Protein AF-A0A4S4L6G4-F1 (afdb_monomer)

Foldseek 3Di:
DDAAEDQAVVSVQVQLQAQFKEKEWEAEPPDPVSVVCVVVLRVVCVVCVRYHHHYYHCVNYVVNCVVVPADAPGKMWIHHNNDTQDIDHPDDSVRVVCCVVVCVSVVSVVVPDDPPPDDPDDDDDDDDDDDDDDDDDDDDDDDDDDDDDDDDDDDDDDDDDDDDDDDDDDDDDDDDDDDDDDDDDDDDDDDDDDDDDDDDDDDDDDDDDDDDDDDDDDDDDDDDDDDDDDDDDDDDDDDDDDDDDDDDDDDDDDDDPDPPPPAFDQFWQEAEELDAWLQLVLLLVVCVVSNHAYEYEDEPQCCVWPSCVSHPYYYYQYHQFCCGGRADHPPDDPDPVCNVVSRPNRLVSSLVVCVVVVHQEYEHGDPRCLLPLVSCVVCVVSNHFYLFWHSQLSVQQQWQLSLVVLLVVLVAFAFDWFRDDDPDQVVRLVRCVVQDPQKKKADRHDDDCFLIDGRGDSVCRSVSLVVSLVRCCVPPVGSDIIMGHDQDFWDKDKWKWAAAPVLAIATFADDDQVLRLVVRVSQSSSCSSSVTHAIKMWIWIQRPPVRDIHTDGIGRHDDPPCQQRQQQQVDSSSNQSSSRSSRHGRPDHRQQRAGAFGKDKDFKFLFAVVVVRHHAWWAFQDWFFPDFPDAGHHHDDGDDDDDDDDRNGHDYDLVDADDKGKYKSAGDDHGRTGDQSDGRGGIMIMITGRYPLVNLVSQLVRLLRTDTDTGHICSLLSNQCSVDPCVNVPVDGPCVCVVCVCSSDPDDDFQDQVNVVQVVLLVVQLPQQPPDPDCCRVLVCPDPPDSKHWDKFWKDALVCLVQIKIKIWIDDPPQFIWIWTGGSPNVDHTDIFGRKHWHAPDNFWIWIAGPNDTWIKGKDKDAADPPDQQASHQNNFIWIWIRTPSDTDIITGHDDPVSNVVSCVVVVPQAPWFDWAQHWFAFQDAPDDQFDWFAFQQFGTWTDGNNDIDTDTTNATFGWHDAPDDHRDIHHGGDGGTHGHHDDDPPDD

Solvent-accessible surface area (backbone atoms only — not comparable to full-atom values): 58640 Å² total; per-residue (Å²): 96,84,65,41,72,58,87,46,62,68,54,44,57,61,50,33,52,31,86,44,46,29,38,35,43,36,34,44,95,85,39,68,66,30,71,70,38,50,74,51,57,48,51,49,38,57,71,41,78,78,44,47,46,35,34,35,47,40,85,84,39,48,71,53,38,57,74,76,60,69,87,56,66,28,25,39,40,33,23,36,69,63,39,79,58,53,73,43,71,53,58,53,71,69,54,57,54,43,36,62,75,74,38,53,59,54,63,48,48,64,77,70,62,70,90,88,74,79,76,101,80,79,91,81,85,84,88,72,88,86,82,89,86,82,88,84,89,86,80,90,83,90,80,82,86,90,83,89,85,84,88,82,84,88,78,90,81,82,90,81,84,81,89,86,82,91,84,83,89,81,85,86,83,82,90,87,87,78,90,83,84,83,91,85,85,89,90,82,90,81,90,88,87,87,82,87,78,88,82,88,88,81,89,80,83,90,84,83,91,83,85,86,85,89,84,87,85,91,83,90,83,89,91,89,93,85,80,91,84,92,87,89,86,88,82,89,89,84,89,84,87,82,88,80,84,92,86,82,88,84,91,82,82,90,79,91,75,84,74,84,79,82,80,76,65,72,69,64,78,22,34,30,35,64,39,57,41,30,58,31,36,57,50,46,52,48,33,53,75,73,70,25,39,36,32,28,49,31,29,68,78,39,65,87,33,53,27,47,73,67,34,78,41,67,44,81,64,29,51,62,47,44,39,62,21,72,50,34,45,89,64,82,67,97,49,78,88,46,70,76,53,44,75,41,81,26,58,54,52,57,51,50,50,27,68,74,72,61,32,51,29,39,38,26,54,60,58,80,48,34,70,35,35,67,57,44,51,48,34,54,73,74,70,26,42,55,51,44,42,51,37,65,34,33,53,46,45,71,34,65,54,55,30,50,51,53,29,49,75,51,72,30,53,56,63,60,60,52,67,64,91,76,78,51,69,68,60,51,47,53,50,47,59,74,64,36,70,38,26,29,40,32,31,52,64,81,68,89,71,57,22,53,35,81,35,73,48,80,89,54,38,66,63,42,48,53,54,19,28,55,42,17,31,73,74,71,75,44,52,60,57,30,41,32,50,49,70,91,52,30,27,84,49,72,33,51,34,36,23,17,85,84,74,54,66,38,61,54,89,88,60,59,74,68,64,28,39,50,53,34,51,36,44,41,36,50,40,58,71,49,65,40,26,27,40,27,32,38,34,25,42,32,32,70,87,80,74,45,66,18,52,72,54,52,49,51,24,52,64,89,68,48,62,39,57,19,52,25,41,22,44,59,69,68,54,52,29,48,39,28,58,54,64,26,72,72,96,64,59,55,51,57,41,46,46,49,56,25,50,44,74,46,78,38,32,27,15,30,68,91,57,85,49,43,65,40,46,32,44,28,73,39,64,44,65,52,82,58,73,42,94,64,48,66,72,66,80,82,66,75,81,93,64,101,67,71,76,72,53,55,44,69,63,93,82,68,82,54,76,72,41,33,34,66,50,50,21,65,57,66,69,40,75,47,58,52,62,51,84,50,64,42,30,38,45,33,26,32,16,62,37,64,70,52,16,42,54,50,44,44,54,40,44,49,44,42,44,74,37,58,46,46,50,35,53,65,48,51,41,39,46,61,65,30,64,52,58,71,77,62,72,68,34,78,63,47,61,77,76,42,36,73,74,53,59,58,81,88,73,80,81,46,68,69,53,52,50,50,54,46,52,47,54,57,59,68,70,47,60,74,94,57,85,49,63,81,37,68,45,56,68,57,49,100,91,44,72,62,36,76,44,79,46,59,36,24,38,89,92,43,60,93,51,59,24,42,34,42,41,33,44,45,76,97,53,21,28,35,37,38,32,40,58,70,62,82,86,58,80,64,54,70,46,72,71,27,46,55,49,70,82,45,100,38,33,40,38,36,41,58,96,88,42,80,46,69,32,44,40,44,79,44,70,40,59,93,87,56,66,36,47,93,51,70,80,38,23,36,33,39,42,38,37,45,94,70,41,80,46,69,37,33,41,72,61,54,69,73,53,30,55,68,18,40,84,77,52,81,74,79,55,80,53,59,40,50,32,93,42,35,28,37,25,72,39,67,68,68,52,68,70,40,77,47,51,57,67,41,69,40,37,34,30,33,40,65,97,40,80,49,73,42,50,36,91,53,46,26,32,29,68,42,69,66,69,53,70,77,35,80,44,55,55,69,42,63,36,35,34,25,46,49,66,80,78,81,80,84,129

Sequence (989 aa):
MTVTAITSLEDFHKRIASTKVTIFDFWATWCGPCRVISPIFERLSEEFTDIEFYKVDVDDQPGVSEEVGVRAMPTFIAFRDGKKLGDVVGANPNALESALRTGMIWLIIDLSADPETLSPKSEIRYLTPRLKFAGSAYALRLLHTGNHVHCRNLISCSARNPCSQNNPYVVFPTLRFFNEHKIPMIPSRTSAAAGARSLRRAAATSVRVSAIPSSAPTAHFNAVRTRQESATLGYYQKRIDGASTPLRGFATAAGNLSAKTSGRKPHFDKILIANRGEIACRVIRTAKKLGIRTVAVYSEVDADSLHVQLADEAYCIGPAPSSESYVGSNIIFSNLSAQMDAFQLRMDKIIEVCHRSGAQAVHPGYGFLSENAKFAQQLAKEGIVFIGPPANAIISMGSKSESKTIMSNAGVPCVPGYHGSNQDPQYLFEEAQKIGFPVLIKAVHGGGGKGMRTVHSPAIFFESLESAQRESLKGFGDATVLVEKYIERPRHVEVQVFSDQMGNTAPAPGLSPELRADLSAKAVAAANAVNYVGAGTVEFIFDNDTSKFYFMEMNTRLQVEHPVTEMITGLDLVEWQLEVAAGNALPLPQSLIPLVGHAFEARIYAENPRNDFLPDSGRLLYLSTPEPTHTFAAAFPSIVPSGSGVDMVPATDSSLRITPSVRIEQGFTQGAQIGVFYDPMIAKLVVHAEDRTEALRVLRRALDDYNVVGVSTNVEFLRTLAGHRAFADGEVETGFIPKYHTQLFPAIAEPSADVLAQAALFTVLRDYPQGSTSPWSRLASRRFGGDSYERIITFQTEEAPDHPMTVQVKSLPSGLFDLSVVSRDSKSTPVTYTSVPAQLASPTALSTTLNGSAIRSTIVSQPPPPNLPASSSPSTMERLHIFSNGAKSTLVIPTPAWLRSLGGDVLGAQAKGALRAPMPSLVVEVKVRVGDKIAKGQPVVVLESMKTETVLRAEVDGVIKVVNCAKGEMVEEGRILVDIESDPQEDGA

Secondary structure (DSSP, 8-state):
--PEEP-SHHHHHHHHT-SSEEEEEEE-TT-HHHHHHHHHHHHHHHH-TTEEEEEEETTT-HHHHHHTT--SSSEEEEEETTEEEEEEET--HHHHHHHHHTSHHHHHHHTTS-TTS--S----------------------------------------------------------------------------------------------------------------------------------------------SPPPPPSEEEE---HHHHHHHHHHHHHTT-EEEEEEEGGGTT-HHHHHSSEEEEEESSSTIIIII------S-GGGTTGGGTTTHHHHHHHHHHHT-SEEE--SSTTTT-HHHHHHHHHTTPEESS--HHHHHHHHSHHHHHHHHHHTTPPBPSEE-SS---HHHHHHHHHHH-SSEEEEESS--TTTTEEEE-SGGGHHHHHHHHHHHHHHHHS---EEEEEPPSSEEEEEEEEEE-TTS-EEEPP-S-HHHHHHHHHHHHHHHHHTT--EEEEEEEEEETTT--EEEEEEESS--SSHHHHHHHHT--HHHHHHHHHHTPPPSS-GGG-B--SEEEEEEEESEETTTTTEE---B-SEEE-PPPS-SSPPPPP-----S---TTSPB--TT-PPPPEEEEEES--TTPBP-TTS--EEEEEEEEESSHHHHHHHHHHHHHH-EEESS--THHHHHHHHH-HHHHHT---TTHHHHTHHHHSPPPPPPPHHHHHHHHHHHHHHSS--S--SHHHHTTT-BTTBS-EEEEEEEEETTEEEEEEEEEEEE-GGGEEEEEEE-S-TTSPPEEEEEEEEEESSSSEEEEEETTEEEEEEEEEEPPPTTSPP-SSGGGSEEEEEEETTEEEEEEEPPPHHHHHHHHHHHTT--TT-EE-SSSEEEEEE---TT-EE-TT-EEEEEEETTEEEEEE-SS-EEEEEE---TT-EE-TT-EEEEEEEPPP----

Nearest PDB structures (foldseek):
  8jak-assembly1_F  TM=8.269E-01  e=1.048E-73  Homo sapiens
  8jxl-assembly1_F  TM=8.680E-01  e=5.939E-63  Homo sapiens
  8jxm-assembly1_F  TM=8.615E-01  e=6.617E-63  Homo sapiens
  8jxm-assembly1_L  TM=7.366E-01  e=1.467E-48  Homo sapiens
  8hwl-assembly1_E  TM=3.678E-01  e=6.664E-26  Homo sapiens

Radius of gyration: 38.77 Å; Cα contacts (8 Å, |Δi|>4): 1731; chains: 1; bounding box: 102×120×106 Å

Organism: NCBI:txid1095465

InterPro domains:
  IPR000089 Biotin/lipoyl attachment [PF00364] (915-980)
  IPR000089 Biotin/lipoyl attachment [PS50968] (904-981)
  IPR005479 Carbamoyl phosphate synthase, ATP-binding domain [PF02786] (400-587)
  IPR005479 Carbamoyl phosphate synthase, ATP-binding domain [PS00867] (551-558)
  IPR005481 Biotin carboxylase-like, N-terminal domain [PF00289] (268-394)
  IPR005482 Biotin carboxylase, C-terminal [PF02785] (601-738)
  IPR005482 Biotin carboxylase, C-terminal [SM00878] (601-738)
  IPR011053 Single hybrid motif [SSF51230] (911-981)
  IPR011054 Rudiment single hybrid motif [SSF51246] (597-743)
  IPR011761 ATP-grasp fold [PS50975] (404-582)
  IPR011764 Biotin carboxylation domain [PS50979] (267-742)
  IPR013766 Thioredoxin domain [PF00085] (6-100)
  IPR013766 Thioredoxin domain [PS51352] (1-105)
  IPR013815 ATP-grasp fold, subdomain 1 [G3DSA:3.30.1490.20] (416-486)
  IPR016185 Pre-ATP-grasp domain superfamily [SSF52440] (259-397)
  IPR036249 Thioredoxin-like superfamily [SSF52833] (2-100)
  IPR050856 Biotin-dependent Carboxylase Complex [PTHR18866] (506-982)

Structure (mmCIF, N/CA/C/O backbone):
data_AF-A0A4S4L6G4-F1
#
_entry.id   AF-A0A4S4L6G4-F1
#
loop_
_atom_site.group_PDB
_atom_site.id
_atom_site.type_symbol
_atom_site.label_atom_id
_atom_site.label_alt_id
_atom_site.label_comp_id
_atom_site.label_asym_id
_atom_site.label_entity_id
_atom_site.label_seq_id
_atom_site.pdbx_PDB_ins_code
_atom_site.Cartn_x
_atom_site.Cartn_y
_atom_site.Cartn_z
_atom_site.occupancy
_atom_site.B_iso_or_equiv
_atom_site.auth_seq_id
_atom_site.auth_comp_id
_atom_site.auth_asym_id
_atom_site.auth_atom_id
_atom_site.pdbx_PDB_model_num
ATOM 1 N N . MET A 1 1 ? -20.604 53.351 -19.166 1.00 46.25 1 MET A N 1
ATOM 2 C CA . MET A 1 1 ? -21.449 54.291 -18.368 1.00 46.25 1 MET A CA 1
ATOM 3 C C . MET A 1 1 ? -21.351 53.858 -16.914 1.00 46.25 1 MET A C 1
ATOM 5 O O . MET A 1 1 ? -21.211 52.668 -16.683 1.00 46.25 1 MET A O 1
ATOM 9 N N . THR A 1 2 ? -21.427 54.756 -15.929 1.00 56.03 2 THR A N 1
ATOM 10 C CA . THR A 1 2 ? -21.379 54.337 -14.517 1.00 56.03 2 THR A CA 1
ATOM 11 C C . THR A 1 2 ? -22.642 53.573 -14.115 1.00 56.03 2 THR A C 1
ATOM 13 O O . THR A 1 2 ? -23.736 54.142 -14.083 1.00 56.03 2 THR A O 1
ATOM 16 N N . VAL A 1 3 ? -22.475 52.289 -13.773 1.00 75.94 3 VAL A N 1
ATOM 17 C CA . VAL A 1 3 ? -23.504 51.458 -13.127 1.00 75.94 3 VAL A CA 1
ATOM 18 C C . VAL A 1 3 ? -24.056 52.220 -11.926 1.00 75.94 3 VAL A C 1
ATOM 20 O O . VAL A 1 3 ? -23.306 52.612 -11.033 1.00 75.94 3 VAL A O 1
ATOM 23 N N . THR A 1 4 ? -25.360 52.481 -11.925 1.00 83.56 4 THR A N 1
ATOM 24 C CA . THR A 1 4 ? -25.977 53.339 -10.907 1.00 83.56 4 THR A CA 1
ATOM 25 C C . THR A 1 4 ? -26.424 52.495 -9.715 1.00 83.56 4 THR A C 1
ATOM 27 O O . THR A 1 4 ? -27.104 51.483 -9.889 1.00 83.56 4 THR A O 1
ATOM 30 N N . ALA A 1 5 ? -26.043 52.900 -8.504 1.00 88.19 5 ALA A N 1
ATOM 31 C CA . ALA A 1 5 ? -26.533 52.277 -7.280 1.00 88.19 5 ALA A CA 1
ATOM 32 C C . ALA A 1 5 ? -27.990 52.690 -7.017 1.00 88.19 5 ALA A C 1
ATOM 34 O O . ALA A 1 5 ? -28.334 53.866 -7.140 1.00 88.19 5 ALA A O 1
ATOM 35 N N . ILE A 1 6 ? -28.828 51.723 -6.655 1.00 91.06 6 ILE A N 1
ATOM 36 C CA . ILE A 1 6 ? -30.204 51.943 -6.210 1.00 91.06 6 ILE A CA 1
ATOM 37 C C . ILE A 1 6 ? -30.188 52.424 -4.762 1.00 91.06 6 ILE A C 1
ATOM 39 O O . ILE A 1 6 ? -29.504 51.852 -3.917 1.00 91.06 6 ILE A O 1
ATOM 43 N N . THR A 1 7 ? -30.947 53.483 -4.490 1.00 84.25 7 THR A N 1
ATOM 44 C CA . THR A 1 7 ? -30.895 54.211 -3.204 1.00 84.25 7 THR A CA 1
ATOM 45 C C . THR A 1 7 ? -32.180 54.146 -2.381 1.00 84.25 7 THR A C 1
ATOM 47 O O . THR A 1 7 ? -32.197 54.576 -1.227 1.00 84.25 7 THR A O 1
ATOM 50 N N . SER A 1 8 ? -33.258 53.609 -2.953 1.00 87.94 8 SER A N 1
ATOM 51 C CA . SER A 1 8 ? -34.516 53.337 -2.258 1.00 87.94 8 SER A CA 1
ATOM 52 C C . SER A 1 8 ? -35.361 52.318 -3.028 1.00 87.94 8 SER A C 1
ATOM 54 O O . SER A 1 8 ? -35.155 52.091 -4.224 1.00 87.94 8 SER A O 1
ATOM 56 N N . LEU A 1 9 ? -36.377 51.758 -2.365 1.00 86.31 9 LEU A N 1
ATOM 57 C CA . LEU A 1 9 ? -37.388 50.917 -3.013 1.00 86.31 9 LEU A CA 1
ATOM 58 C C . LEU A 1 9 ? -38.202 51.684 -4.078 1.00 86.31 9 LEU A C 1
ATOM 60 O O . LEU A 1 9 ? -38.558 51.116 -5.105 1.00 86.31 9 LEU A O 1
ATOM 64 N N . GLU A 1 10 ? -38.428 52.988 -3.893 1.00 88.62 10 GLU A N 1
ATOM 65 C CA . GLU A 1 10 ? -39.115 53.830 -4.886 1.00 88.62 10 GLU A CA 1
ATOM 66 C C . GLU A 1 10 ? -38.254 54.050 -6.147 1.00 88.62 10 GLU A C 1
ATOM 68 O O . GLU A 1 10 ? -38.765 53.998 -7.266 1.00 88.62 10 GLU A O 1
ATOM 73 N N . ASP A 1 11 ? -36.936 54.230 -5.990 1.00 89.69 11 ASP A N 1
ATOM 74 C CA . ASP A 1 11 ? -35.984 54.269 -7.109 1.00 89.69 11 ASP A CA 1
ATOM 75 C C . ASP A 1 11 ? -35.942 52.908 -7.828 1.00 89.69 11 ASP A C 1
ATOM 77 O O . ASP A 1 11 ? -36.011 52.872 -9.056 1.00 89.69 11 ASP A O 1
ATOM 81 N N . PHE A 1 12 ? -35.954 51.790 -7.088 1.00 92.00 12 PHE A N 1
ATOM 82 C CA . PHE A 1 12 ? -36.059 50.443 -7.663 1.00 92.00 12 PHE A CA 1
ATOM 83 C C . PHE A 1 12 ? -37.328 50.257 -8.511 1.00 92.00 12 PHE A C 1
ATOM 85 O O . PHE A 1 12 ? -37.226 49.922 -9.695 1.00 92.00 12 PHE A O 1
ATOM 92 N N . HIS A 1 13 ? -38.513 50.537 -7.951 1.00 90.25 13 HIS A N 1
ATOM 93 C CA . HIS A 1 13 ? -39.797 50.458 -8.665 1.00 90.25 13 HIS A CA 1
ATOM 94 C C . HIS A 1 13 ? -39.817 51.351 -9.912 1.00 90.25 13 HIS A C 1
ATOM 96 O O . HIS A 1 13 ? -40.308 50.947 -10.968 1.00 90.25 13 HIS A O 1
ATOM 102 N N . LYS A 1 14 ? -39.203 52.535 -9.830 1.00 89.56 14 LYS A N 1
ATOM 103 C CA . LYS A 1 14 ? -39.040 53.453 -10.961 1.00 89.56 14 LYS A CA 1
ATOM 104 C C . LYS A 1 14 ? -38.084 52.929 -12.041 1.00 89.56 14 LYS A C 1
ATOM 106 O O . LYS A 1 14 ? -38.275 53.274 -13.206 1.00 89.56 14 LYS A O 1
ATOM 111 N N . ARG A 1 15 ? -37.077 52.112 -11.701 1.00 89.00 15 ARG A N 1
ATOM 112 C CA . ARG A 1 15 ? -36.170 51.491 -12.688 1.00 89.00 15 ARG A CA 1
ATOM 113 C C . ARG A 1 15 ? -36.790 50.280 -13.370 1.00 89.00 15 ARG A C 1
ATOM 115 O O . ARG A 1 15 ? -36.739 50.214 -14.592 1.00 89.00 15 ARG A O 1
ATOM 122 N N . ILE A 1 16 ? -37.425 49.362 -12.636 1.00 89.19 16 ILE A N 1
ATOM 123 C CA . ILE A 1 16 ? -38.048 48.173 -13.256 1.00 89.19 16 ILE A CA 1
ATOM 124 C C . ILE A 1 16 ? -39.188 48.535 -14.222 1.00 89.19 16 ILE A C 1
ATOM 126 O O . ILE A 1 16 ? -39.463 47.779 -15.150 1.00 89.19 16 ILE A O 1
ATOM 130 N N . ALA A 1 17 ? -39.813 49.705 -14.046 1.00 83.50 17 ALA A N 1
ATOM 131 C CA . ALA A 1 17 ? -40.795 50.294 -14.960 1.00 83.50 17 ALA A CA 1
ATOM 132 C C . ALA A 1 17 ? -40.199 50.885 -16.264 1.00 83.50 17 ALA A C 1
ATOM 134 O O . ALA A 1 17 ? -40.941 51.459 -17.061 1.00 83.50 17 ALA A O 1
ATOM 135 N N . SER A 1 18 ? -38.887 50.761 -16.506 1.00 81.31 18 SER A N 1
ATOM 136 C CA . SER A 1 18 ? -38.272 51.103 -17.796 1.00 81.31 18 SER A CA 1
ATOM 137 C C . SER A 1 18 ? -38.745 50.156 -18.907 1.00 81.31 18 SER A C 1
ATOM 139 O O . SER A 1 18 ? -38.912 48.951 -18.701 1.00 81.31 18 SER A O 1
ATOM 141 N N . THR A 1 19 ? -38.917 50.705 -20.112 1.00 78.06 19 THR A N 1
ATOM 142 C CA . THR A 1 19 ? -39.217 49.939 -21.337 1.00 78.06 19 THR A CA 1
ATOM 143 C C . THR A 1 19 ? -37.966 49.283 -21.936 1.00 78.06 19 THR A C 1
ATOM 145 O O . THR A 1 19 ? -38.062 48.418 -22.811 1.00 78.06 19 THR A O 1
ATOM 148 N N . LYS A 1 20 ? -36.770 49.664 -21.463 1.00 81.31 20 LYS A N 1
ATOM 149 C CA . LYS A 1 20 ? -35.522 48.939 -21.724 1.00 81.31 20 LYS A CA 1
ATOM 150 C C . LYS A 1 20 ? -35.401 47.720 -20.812 1.00 81.31 20 LYS A C 1
ATOM 152 O O . LYS A 1 20 ? -36.035 47.634 -19.765 1.00 81.31 20 LYS A O 1
ATOM 157 N N . VAL A 1 21 ? -34.539 46.776 -21.194 1.00 84.38 21 VAL A N 1
ATOM 158 C CA . VAL A 1 21 ? -34.108 45.731 -20.253 1.00 84.38 21 VAL A CA 1
ATOM 159 C C . VAL A 1 21 ? -33.254 46.393 -19.178 1.00 84.38 21 VAL A C 1
ATOM 161 O O . VAL A 1 21 ? -32.283 47.076 -19.497 1.00 84.38 21 VAL A O 1
ATOM 164 N N . THR A 1 22 ? -33.603 46.164 -17.921 1.00 88.50 22 THR A N 1
ATOM 165 C CA . THR A 1 22 ? -32.848 46.616 -16.751 1.00 88.50 22 THR A CA 1
ATOM 166 C C . THR A 1 22 ? -32.274 45.398 -16.036 1.00 88.50 22 THR A C 1
ATOM 168 O O . THR A 1 22 ? -32.976 44.400 -15.874 1.00 88.50 22 THR A O 1
ATOM 171 N N . ILE A 1 23 ? -30.997 45.430 -15.652 1.00 89.69 23 ILE A N 1
ATOM 172 C CA . ILE A 1 23 ? -30.331 44.333 -14.935 1.00 89.69 23 ILE A CA 1
ATOM 173 C C . ILE A 1 23 ? -29.755 44.859 -13.625 1.00 89.69 23 ILE A C 1
ATOM 175 O O . ILE A 1 23 ? -29.003 45.832 -13.617 1.00 89.69 23 ILE A O 1
ATOM 179 N N . PHE A 1 24 ? -30.092 44.185 -12.530 1.00 91.44 24 PHE A N 1
ATOM 180 C CA . PHE A 1 24 ? -29.686 44.535 -11.173 1.00 91.44 24 PHE A CA 1
ATOM 181 C C . PHE A 1 24 ? -28.705 43.494 -10.634 1.00 91.44 24 PHE A C 1
ATOM 183 O O . PHE A 1 24 ? -29.038 42.310 -10.578 1.00 91.44 24 PHE A O 1
ATOM 190 N N . ASP A 1 25 ? -27.516 43.946 -10.241 1.00 91.25 25 ASP A N 1
ATOM 191 C CA . ASP A 1 25 ? -26.523 43.199 -9.463 1.00 91.25 25 ASP A CA 1
ATOM 192 C C . ASP A 1 25 ? -26.840 43.354 -7.971 1.00 91.25 25 ASP A C 1
ATOM 194 O O . ASP A 1 25 ? -26.627 44.425 -7.393 1.00 91.25 25 ASP A O 1
ATOM 198 N N . PHE A 1 26 ? -27.404 42.306 -7.366 1.00 91.75 26 PHE A N 1
ATOM 199 C CA . PHE A 1 26 ? -27.592 42.210 -5.922 1.00 91.75 26 PHE A CA 1
ATOM 200 C C . PHE A 1 26 ? -26.314 41.655 -5.299 1.00 91.75 26 PHE A C 1
ATOM 202 O O . PHE A 1 26 ? -25.939 40.499 -5.531 1.00 91.75 26 PHE A O 1
ATOM 209 N N . TRP A 1 27 ? -25.652 42.502 -4.514 1.00 90.00 27 TRP A N 1
ATOM 210 C CA . TRP A 1 27 ? -24.329 42.262 -3.950 1.00 90.00 27 TRP A CA 1
ATOM 211 C C . TRP A 1 27 ? -24.270 42.711 -2.483 1.00 90.00 27 TRP A C 1
ATOM 213 O O . TRP A 1 27 ? -25.234 43.256 -1.950 1.00 90.00 27 TRP A O 1
ATOM 223 N N . ALA A 1 28 ? -23.140 42.450 -1.826 1.00 85.62 28 ALA A N 1
ATOM 224 C CA . ALA A 1 28 ? -22.862 42.921 -0.471 1.00 85.62 28 ALA A CA 1
ATOM 225 C C . ALA A 1 28 ? -21.354 43.097 -0.264 1.00 85.62 28 ALA A C 1
ATOM 227 O O . ALA A 1 28 ? -20.544 42.380 -0.870 1.00 85.62 28 ALA A O 1
ATOM 228 N N . THR A 1 29 ? -20.949 43.991 0.637 1.00 81.31 29 THR A N 1
ATOM 229 C CA . THR A 1 29 ? -19.524 44.303 0.859 1.00 81.31 29 THR A CA 1
ATOM 230 C C . THR A 1 29 ? -18.700 43.108 1.359 1.00 81.31 29 THR A C 1
ATOM 232 O O . THR A 1 29 ? -17.528 42.961 0.990 1.00 81.31 29 THR A O 1
ATOM 235 N N . TRP A 1 30 ? -19.295 42.222 2.162 1.00 79.31 30 TRP A N 1
ATOM 236 C CA . TRP A 1 30 ? -18.675 41.008 2.716 1.00 79.31 30 TRP A CA 1
ATOM 23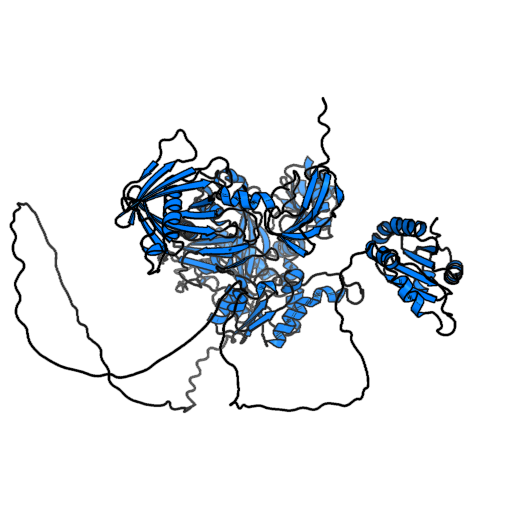7 C C . TRP A 1 30 ? -18.635 39.825 1.730 1.00 79.31 30 TRP A C 1
ATOM 239 O O . TRP A 1 30 ? -17.903 38.858 1.947 1.00 79.31 30 TRP A O 1
ATOM 249 N N . CYS A 1 31 ? -19.372 39.896 0.619 1.00 80.44 31 CYS A N 1
ATOM 250 C CA . CYS A 1 31 ? -19.449 38.833 -0.379 1.00 80.44 31 CYS A CA 1
ATOM 251 C C . CYS A 1 31 ? -18.165 38.751 -1.231 1.00 80.44 31 CYS A C 1
ATOM 253 O O . CYS A 1 31 ? -17.962 39.516 -2.178 1.00 80.44 31 CYS A O 1
ATOM 255 N N . GLY A 1 32 ? -17.306 37.769 -0.936 1.00 74.56 32 GLY A N 1
ATOM 256 C CA . GLY A 1 32 ? -16.072 37.500 -1.689 1.00 74.56 32 GLY A CA 1
ATOM 257 C C . GLY A 1 32 ? -16.273 37.367 -3.211 1.00 74.56 32 GLY A C 1
ATOM 258 O O . GLY A 1 32 ? -15.609 38.090 -3.956 1.00 74.56 32 GLY A O 1
ATOM 259 N N . PRO A 1 33 ? -17.202 36.518 -3.701 1.00 77.25 33 PRO A N 1
ATOM 260 C CA . PRO A 1 33 ? -17.478 36.385 -5.135 1.00 77.25 33 PRO A CA 1
ATOM 261 C C . PRO A 1 33 ? -17.972 37.680 -5.795 1.00 77.25 33 PRO A C 1
ATOM 263 O O . PRO A 1 33 ? -17.581 37.979 -6.921 1.00 77.25 33 PRO A O 1
ATOM 266 N N . CYS A 1 34 ? -18.761 38.496 -5.091 1.00 79.56 34 CYS A N 1
ATOM 267 C CA . CYS A 1 34 ? -19.281 39.762 -5.612 1.00 79.56 34 CYS A CA 1
ATOM 268 C C . CYS A 1 34 ? -18.148 40.736 -5.976 1.00 79.56 34 CYS A C 1
ATOM 270 O O . CYS A 1 34 ? -18.163 41.343 -7.047 1.00 79.56 34 CYS A O 1
ATOM 272 N N . ARG A 1 35 ? -17.097 40.805 -5.142 1.00 80.81 35 ARG A N 1
ATOM 273 C CA . ARG A 1 35 ? -15.890 41.609 -5.416 1.00 80.81 35 ARG A CA 1
ATOM 274 C C . ARG A 1 35 ? -15.154 41.173 -6.692 1.00 80.81 35 ARG A C 1
ATOM 276 O O . ARG A 1 35 ? -14.519 42.004 -7.332 1.00 80.81 35 ARG A O 1
ATOM 283 N N . VAL A 1 36 ? -15.248 39.896 -7.074 1.00 76.25 36 VAL A N 1
ATOM 284 C CA . VAL A 1 36 ? -14.632 39.348 -8.299 1.00 76.25 36 VAL A CA 1
ATOM 285 C C . VAL A 1 36 ? -15.467 39.662 -9.547 1.00 76.25 36 VAL A C 1
ATOM 287 O O . VAL A 1 36 ? -14.901 39.860 -10.621 1.00 76.25 36 VAL A O 1
ATOM 290 N N . ILE A 1 37 ? -16.798 39.732 -9.427 1.00 77.81 37 ILE A N 1
ATOM 291 C CA . ILE A 1 37 ? -17.701 39.962 -10.570 1.00 77.81 37 ILE A CA 1
ATOM 292 C C . ILE A 1 37 ? -17.963 41.452 -10.826 1.00 77.81 37 ILE A C 1
ATOM 294 O O . ILE A 1 37 ? -18.166 41.826 -11.979 1.00 77.81 37 ILE A O 1
ATOM 298 N N . SER A 1 38 ? -17.864 42.317 -9.811 1.00 81.38 38 SER A N 1
ATOM 299 C CA . SER A 1 38 ? -18.056 43.773 -9.939 1.00 81.38 38 SER A CA 1
ATOM 300 C C . SER A 1 38 ? -17.359 44.404 -11.168 1.00 81.38 38 SER A C 1
ATOM 302 O O . SER A 1 38 ? -18.058 45.045 -11.956 1.00 81.38 38 SER A O 1
ATOM 304 N N . PRO A 1 39 ? -16.053 44.166 -11.442 1.00 81.69 39 PRO A N 1
ATOM 305 C CA . PRO A 1 39 ? -15.360 44.766 -12.594 1.00 81.69 39 PRO A CA 1
ATOM 306 C C . PRO A 1 39 ? -15.745 44.148 -13.951 1.00 81.69 39 PRO A C 1
ATOM 308 O O . PRO A 1 39 ? -15.310 44.612 -15.007 1.00 81.69 39 PRO A O 1
ATOM 311 N N . ILE A 1 40 ? -16.505 43.050 -13.939 1.00 79.62 40 ILE A N 1
ATOM 312 C CA . ILE A 1 40 ? -17.030 42.370 -15.128 1.00 79.62 40 ILE A CA 1
ATOM 313 C C . ILE A 1 40 ? -18.440 42.891 -15.420 1.00 79.62 40 ILE A C 1
ATOM 315 O O . ILE A 1 40 ? -18.729 43.216 -16.566 1.00 79.62 40 ILE A O 1
ATOM 319 N N . PHE A 1 41 ? -19.278 43.064 -14.391 1.00 83.25 41 PHE A N 1
ATOM 320 C CA . PHE A 1 41 ? -20.589 43.710 -14.511 1.00 83.25 41 PHE A CA 1
ATOM 321 C C . PHE A 1 41 ? -20.466 45.151 -15.029 1.00 83.25 41 PHE A C 1
ATOM 323 O O . PHE A 1 41 ? -21.169 45.544 -15.957 1.00 83.25 41 PHE A O 1
ATOM 330 N N . GLU A 1 42 ? -19.500 45.910 -14.504 1.00 85.06 42 GLU A N 1
ATOM 331 C CA . GLU A 1 42 ? -19.184 47.261 -14.981 1.00 85.06 42 GLU A CA 1
ATOM 332 C C . GLU A 1 42 ? -18.758 47.262 -16.455 1.00 85.06 42 GLU A C 1
ATOM 334 O O . GLU A 1 42 ? -19.331 48.008 -17.244 1.00 85.06 42 GLU A O 1
ATOM 339 N N . ARG A 1 43 ? -17.856 46.362 -16.871 1.00 84.56 43 ARG A N 1
ATOM 340 C CA . ARG A 1 43 ? -17.443 46.219 -18.281 1.00 84.56 43 ARG A CA 1
ATOM 341 C C . ARG A 1 43 ? -18.611 45.861 -19.208 1.00 84.56 43 ARG A C 1
ATOM 343 O O . ARG A 1 43 ? -18.736 46.437 -20.285 1.00 84.56 43 ARG A O 1
ATOM 350 N N . LEU A 1 44 ? -19.485 44.945 -18.787 1.00 80.00 44 LEU A N 1
ATOM 351 C CA . LEU A 1 44 ? -20.683 44.561 -19.544 1.00 80.00 44 LEU A CA 1
ATOM 352 C C . LEU A 1 44 ? -21.653 45.746 -19.709 1.00 80.00 44 LEU A C 1
ATOM 354 O O . LEU A 1 44 ? -22.255 45.888 -20.771 1.00 80.00 44 LEU A O 1
ATOM 358 N N . SER A 1 45 ? -21.733 46.649 -18.723 1.00 83.62 45 SER A N 1
ATOM 359 C CA . SER A 1 45 ? -22.522 47.889 -18.821 1.00 83.62 45 SER A CA 1
ATOM 360 C C . SER A 1 45 ? -21.963 48.938 -19.795 1.00 83.62 45 SER A C 1
ATOM 362 O O . SER A 1 45 ? -22.652 49.900 -20.141 1.00 83.62 45 SER A O 1
ATOM 364 N N . GLU A 1 46 ? -20.720 48.771 -20.252 1.00 82.81 46 GLU A N 1
ATOM 365 C CA . GLU A 1 46 ? -20.123 49.605 -21.302 1.00 82.81 46 GLU A CA 1
ATOM 366 C C . GLU A 1 46 ? -20.261 48.969 -22.689 1.00 82.81 46 GLU A C 1
ATOM 368 O O . GLU A 1 46 ? -20.329 49.685 -23.685 1.00 82.81 46 GLU A O 1
ATOM 373 N N . GLU A 1 47 ? -20.350 47.638 -22.753 1.00 80.25 47 GLU A N 1
ATOM 374 C CA . GLU A 1 47 ? -20.519 46.882 -23.996 1.00 80.25 47 GLU A CA 1
ATOM 375 C C . GLU A 1 47 ? -21.986 46.825 -24.472 1.00 80.25 47 GLU A C 1
ATOM 377 O O . GLU A 1 47 ? -22.250 46.931 -25.668 1.00 80.25 47 GLU A O 1
ATOM 382 N N . PHE A 1 48 ? -22.955 46.694 -23.557 1.00 79.56 48 PHE A N 1
ATOM 383 C CA . PHE A 1 48 ? -24.376 46.497 -23.884 1.00 79.56 48 PHE A CA 1
ATOM 384 C C . PHE A 1 48 ? -25.218 47.774 -23.695 1.00 79.56 48 PHE A C 1
ATOM 386 O O . PHE A 1 48 ? -26.057 47.853 -22.801 1.00 79.56 48 PHE A O 1
ATOM 393 N N . THR A 1 49 ? -25.048 48.771 -24.570 1.00 76.56 49 THR A N 1
ATOM 394 C CA . THR A 1 49 ? -25.700 50.104 -24.470 1.00 76.56 49 THR A CA 1
ATOM 395 C C . THR A 1 49 ? -27.238 50.115 -24.520 1.00 76.56 49 THR A C 1
ATOM 397 O O . THR A 1 49 ? -27.872 51.104 -24.134 1.00 76.56 49 THR A O 1
ATOM 400 N N . ASP A 1 50 ? -27.853 49.033 -24.997 1.00 77.00 50 ASP A N 1
ATOM 401 C CA . ASP A 1 50 ? -29.312 48.881 -25.088 1.00 77.00 50 ASP A CA 1
ATOM 402 C C . ASP A 1 50 ? -29.946 48.320 -23.799 1.00 77.00 50 ASP A C 1
ATOM 404 O O . ASP A 1 50 ? -31.172 48.263 -23.682 1.00 77.00 50 ASP A O 1
ATOM 408 N N . ILE A 1 51 ? -29.117 47.945 -22.819 1.00 83.88 51 ILE A N 1
ATOM 409 C CA . ILE A 1 51 ? -29.501 47.423 -21.505 1.00 83.88 51 ILE A CA 1
ATOM 410 C C . ILE A 1 51 ? -29.054 48.429 -20.433 1.00 83.88 51 ILE A C 1
ATOM 412 O O . ILE A 1 51 ? -27.973 49.007 -20.519 1.00 83.88 51 ILE A O 1
ATOM 416 N N . GLU A 1 52 ? -29.882 48.662 -19.417 1.00 87.62 52 GLU A N 1
ATOM 417 C CA . GLU A 1 52 ? -29.557 49.556 -18.299 1.00 87.62 52 GLU A CA 1
ATOM 418 C C . GLU A 1 52 ? -29.091 48.726 -17.094 1.00 87.62 52 GLU A C 1
ATOM 420 O O . GLU A 1 52 ? -29.753 47.764 -16.704 1.00 87.62 52 GLU A O 1
ATOM 425 N N . PHE A 1 53 ? -27.945 49.075 -16.507 1.00 90.69 53 PHE A N 1
ATOM 426 C CA . PHE A 1 53 ? -27.307 48.287 -15.447 1.00 90.69 53 PHE A CA 1
ATOM 427 C C . PHE A 1 53 ? -27.307 49.039 -14.114 1.00 90.69 53 PHE A C 1
ATOM 429 O O . PHE A 1 53 ? -26.860 50.189 -14.021 1.00 90.69 53 PHE A O 1
ATOM 436 N N . TYR A 1 54 ? -27.770 48.353 -13.073 1.00 92.94 54 TYR A N 1
ATOM 437 C CA . TYR A 1 54 ? -27.952 48.875 -11.724 1.00 92.94 54 TYR A CA 1
ATOM 438 C C . TYR A 1 54 ? -27.308 47.960 -10.681 1.00 92.94 54 TYR A C 1
ATOM 440 O O . TYR A 1 54 ? -27.165 46.757 -10.896 1.00 92.94 54 TYR A O 1
ATOM 448 N N . LYS A 1 55 ? -26.943 48.526 -9.531 1.00 91.88 55 LYS A N 1
ATOM 449 C CA . LYS A 1 55 ? -26.433 47.787 -8.367 1.00 91.88 55 LYS A CA 1
ATOM 450 C C . LYS A 1 55 ? -27.328 47.998 -7.158 1.00 91.88 55 LYS A C 1
ATOM 452 O O . LYS A 1 55 ? -27.764 49.118 -6.908 1.00 91.88 55 LYS A O 1
ATOM 457 N N . VAL A 1 56 ? -27.550 46.939 -6.392 1.00 91.94 56 VAL A N 1
ATOM 458 C CA . VAL A 1 56 ? -28.264 46.966 -5.114 1.00 91.94 56 VAL A CA 1
ATOM 459 C C . VAL A 1 56 ? -27.345 46.335 -4.076 1.00 91.94 56 VAL A C 1
ATOM 461 O O . VAL A 1 56 ? -27.121 45.126 -4.119 1.00 91.94 56 VAL A O 1
ATOM 464 N N . ASP A 1 57 ? -26.779 47.144 -3.178 1.00 90.12 57 ASP A N 1
ATOM 465 C CA . ASP A 1 57 ? -26.166 46.581 -1.972 1.00 90.12 57 ASP A CA 1
ATOM 466 C C . ASP A 1 57 ? -27.301 46.179 -1.022 1.00 90.12 57 ASP A C 1
ATOM 468 O O . ASP A 1 57 ? -28.174 46.994 -0.711 1.00 90.12 57 ASP A O 1
ATOM 472 N N . VAL A 1 58 ? -27.346 44.908 -0.628 1.00 87.94 58 VAL A N 1
ATOM 473 C CA . VAL A 1 58 ? -28.437 44.392 0.208 1.00 87.94 58 VAL A CA 1
ATOM 474 C C . VAL A 1 58 ? -28.277 44.721 1.687 1.00 87.94 58 VAL A C 1
ATOM 476 O O . VAL A 1 58 ? -29.270 44.667 2.410 1.00 87.94 58 VAL A O 1
ATOM 479 N N . ASP A 1 59 ? -27.067 45.083 2.126 1.00 84.38 59 ASP A N 1
ATOM 480 C CA . ASP A 1 59 ? -26.829 45.552 3.490 1.00 84.38 59 ASP A CA 1
ATOM 481 C C . ASP A 1 59 ? -27.477 46.949 3.670 1.00 84.38 59 ASP A C 1
ATOM 483 O O . ASP A 1 59 ? -28.088 47.224 4.704 1.00 84.38 59 ASP A O 1
ATOM 487 N N . ASP A 1 60 ? -27.430 47.793 2.625 1.00 85.88 60 ASP A N 1
ATOM 488 C CA . ASP A 1 60 ? -28.058 49.127 2.577 1.00 85.88 60 ASP A CA 1
ATOM 489 C C . ASP A 1 60 ? -29.547 49.103 2.164 1.00 85.88 60 ASP A C 1
ATOM 491 O O . ASP A 1 60 ? -30.321 49.966 2.586 1.00 85.88 60 ASP A O 1
ATOM 495 N N . GLN A 1 61 ? -29.968 48.162 1.307 1.00 84.31 61 GLN A N 1
ATOM 496 C CA . GLN A 1 61 ? -31.319 48.111 0.714 1.00 84.31 61 GLN A CA 1
ATOM 497 C C . GLN A 1 61 ? -32.042 46.759 0.932 1.00 84.31 61 GLN A C 1
ATOM 499 O O . GLN A 1 61 ? -32.543 46.162 -0.032 1.00 84.31 61 GLN A O 1
ATOM 504 N N . PRO A 1 62 ? -32.169 46.262 2.181 1.00 82.25 62 PRO A N 1
ATOM 505 C CA . PRO A 1 62 ? -32.706 44.927 2.458 1.00 82.25 62 PRO A CA 1
ATOM 506 C C . PRO A 1 62 ? -34.126 44.726 1.913 1.00 82.25 62 PRO A C 1
ATOM 508 O O . PRO A 1 62 ? -34.389 43.705 1.281 1.00 82.25 62 PRO A O 1
ATOM 511 N N . GLY A 1 63 ? -35.011 45.724 2.035 1.00 81.12 63 GLY A N 1
ATOM 512 C CA . GLY A 1 63 ? -36.393 45.640 1.537 1.00 81.12 63 GLY A CA 1
ATOM 513 C C . GLY A 1 63 ? -36.514 45.416 0.022 1.00 81.12 63 GLY A C 1
ATOM 514 O O . GLY A 1 63 ? -37.442 44.745 -0.420 1.00 81.12 63 GLY A O 1
ATOM 515 N N . VAL A 1 64 ? -35.552 45.898 -0.778 1.00 86.38 64 VAL A N 1
ATOM 516 C CA . VAL A 1 64 ? -35.503 45.613 -2.226 1.00 86.38 64 VAL A CA 1
ATOM 517 C C . VAL A 1 64 ? -35.134 44.147 -2.466 1.00 86.38 64 VAL A C 1
ATOM 519 O O . VAL A 1 64 ? -35.719 43.483 -3.319 1.00 86.38 64 VAL A O 1
ATOM 522 N N . SER A 1 65 ? -34.175 43.626 -1.695 1.00 85.38 65 SER A N 1
ATOM 523 C CA . SER A 1 65 ? -33.714 42.238 -1.805 1.00 85.38 65 SER A CA 1
ATOM 524 C C . SER A 1 65 ? -34.750 41.217 -1.313 1.00 85.38 65 SER A C 1
ATOM 526 O O . SER A 1 65 ? -34.878 40.142 -1.904 1.00 85.38 65 SER A O 1
ATOM 528 N N . GLU A 1 66 ? -35.540 41.572 -0.293 1.00 85.00 66 GLU A N 1
ATOM 529 C CA . GLU A 1 66 ? -36.661 40.768 0.200 1.00 85.00 66 GLU A CA 1
ATOM 530 C C . GLU A 1 66 ? -37.803 40.702 -0.824 1.00 85.00 66 GLU A C 1
ATOM 532 O O . GLU A 1 66 ? -38.269 39.602 -1.129 1.00 85.00 66 GLU A O 1
ATOM 537 N N . GLU A 1 67 ? -38.217 41.837 -1.409 1.00 83.88 67 GLU A N 1
ATOM 538 C CA . GLU A 1 67 ? -39.343 41.891 -2.359 1.00 83.88 67 GLU A CA 1
ATOM 539 C C . GLU A 1 67 ? -39.102 41.019 -3.605 1.00 83.88 67 GLU A C 1
ATOM 541 O O . GLU A 1 67 ? -39.991 40.284 -4.039 1.00 83.88 67 GLU A O 1
ATOM 546 N N . VAL A 1 68 ? -37.882 41.038 -4.157 1.00 80.62 68 VAL A N 1
ATOM 547 C CA . VAL A 1 68 ? -37.521 40.224 -5.337 1.00 80.62 68 VAL A CA 1
ATOM 548 C C . VAL A 1 68 ? -37.065 38.798 -4.991 1.00 80.62 68 VAL A C 1
ATOM 550 O O . VAL A 1 68 ? -36.847 37.985 -5.899 1.00 80.62 68 VAL A O 1
ATOM 553 N N . GLY A 1 69 ? -36.929 38.491 -3.695 1.00 80.69 69 GLY A N 1
ATOM 554 C CA . GLY A 1 69 ? -36.641 37.163 -3.156 1.00 80.69 69 GLY A CA 1
ATOM 555 C C . GLY A 1 69 ? -35.190 36.691 -3.284 1.00 80.69 69 GLY A C 1
ATOM 556 O O . GLY A 1 69 ? -34.976 35.508 -3.559 1.00 80.69 69 GLY A O 1
ATOM 557 N N . VAL A 1 70 ? -34.193 37.565 -3.099 1.00 82.50 70 VAL A N 1
ATOM 558 C CA . VAL A 1 70 ? -32.769 37.180 -3.178 1.00 82.50 70 VAL A CA 1
ATOM 559 C C . VAL A 1 70 ? -32.385 36.246 -2.023 1.00 82.50 70 VAL A C 1
ATOM 561 O O . VAL A 1 70 ? -32.705 36.506 -0.867 1.00 82.50 70 VAL A O 1
ATOM 564 N N . ARG A 1 71 ? -31.691 35.136 -2.326 1.00 74.75 71 ARG A N 1
ATOM 565 C CA . ARG A 1 71 ? -31.327 34.092 -1.336 1.00 74.75 71 ARG A CA 1
ATOM 566 C C . ARG A 1 71 ? -29.853 33.668 -1.335 1.00 74.75 71 ARG A C 1
ATOM 568 O O . ARG A 1 71 ? -29.458 32.876 -0.487 1.00 74.75 71 ARG A O 1
ATOM 575 N N . ALA A 1 72 ? -29.047 34.168 -2.270 1.00 76.38 72 ALA A N 1
ATOM 576 C CA . ALA A 1 72 ? -27.599 33.958 -2.332 1.00 76.38 72 ALA A CA 1
ATOM 577 C C . ALA A 1 72 ? -26.940 35.096 -3.129 1.00 76.38 72 ALA A C 1
ATOM 579 O O . ALA A 1 72 ? -27.635 35.812 -3.850 1.00 76.38 72 ALA A O 1
ATOM 580 N N . MET A 1 73 ? -25.617 35.254 -3.019 1.00 78.94 73 MET A N 1
ATOM 581 C CA . MET A 1 73 ? -24.884 36.383 -3.610 1.00 78.94 73 MET A CA 1
ATOM 582 C C . MET A 1 73 ? -23.671 35.947 -4.453 1.00 78.94 73 MET A C 1
ATOM 584 O O . MET A 1 73 ? -22.996 34.983 -4.080 1.00 78.94 73 MET A O 1
ATOM 588 N N . PRO A 1 74 ? -23.341 36.676 -5.539 1.00 79.62 74 PRO A N 1
ATOM 589 C CA . PRO A 1 74 ? -24.171 37.706 -6.171 1.00 79.62 74 PRO A CA 1
ATOM 590 C C . PRO A 1 74 ? -25.383 37.083 -6.877 1.00 79.62 74 PRO A C 1
ATOM 592 O O . PRO A 1 74 ? -25.330 35.932 -7.321 1.00 79.62 74 PRO A O 1
ATOM 595 N N . THR A 1 75 ? -26.466 37.847 -7.001 1.00 84.19 75 THR A N 1
ATOM 596 C CA . THR A 1 75 ? -27.632 37.471 -7.813 1.00 84.19 75 THR A CA 1
ATOM 597 C C . THR A 1 75 ? -27.928 38.566 -8.824 1.00 84.19 75 THR A C 1
ATOM 599 O O . THR A 1 75 ? -28.098 39.724 -8.458 1.00 84.19 75 THR A O 1
ATOM 602 N N . PHE A 1 76 ? -28.035 38.192 -10.097 1.00 86.69 76 PHE A N 1
ATOM 603 C CA . PHE A 1 76 ? -28.375 39.113 -11.179 1.00 86.69 76 PHE A CA 1
ATOM 604 C C . PHE A 1 76 ? -29.834 38.918 -11.569 1.00 86.69 76 PHE A C 1
ATOM 606 O O . PHE A 1 76 ? -30.223 37.787 -11.853 1.00 86.69 76 PHE A O 1
ATOM 613 N N . ILE A 1 77 ? -30.640 39.982 -11.602 1.00 86.31 77 ILE A N 1
ATOM 614 C CA . ILE A 1 77 ? -32.058 39.900 -11.996 1.00 86.31 77 ILE A CA 1
ATOM 615 C C . ILE A 1 77 ? -32.351 40.877 -13.132 1.00 86.31 77 ILE A C 1
ATOM 617 O O . ILE A 1 77 ? -32.005 42.053 -13.038 1.00 86.31 77 ILE A O 1
ATOM 621 N N . ALA A 1 78 ? -33.009 40.391 -14.186 1.00 86.62 78 ALA A N 1
ATOM 622 C CA . ALA A 1 78 ? -33.443 41.195 -15.323 1.00 86.62 78 ALA A CA 1
ATOM 623 C C . ALA A 1 78 ? -34.941 41.547 -15.236 1.00 86.62 78 ALA A C 1
ATOM 625 O O . ALA A 1 78 ? -35.765 40.679 -14.938 1.00 86.62 78 ALA A O 1
ATOM 626 N N . PHE A 1 79 ? -35.298 42.792 -15.560 1.00 86.31 79 PHE A N 1
ATOM 627 C CA . PHE A 1 79 ? -36.676 43.294 -15.639 1.00 86.31 79 PHE A CA 1
ATOM 628 C C . PHE A 1 79 ? -36.920 44.096 -16.930 1.00 86.31 79 PHE A C 1
ATOM 630 O O . PHE A 1 79 ? -35.988 44.660 -17.507 1.00 86.31 79 PHE A O 1
ATOM 637 N N . ARG A 1 80 ? -38.184 44.181 -17.359 1.00 85.25 80 ARG A N 1
ATOM 638 C CA . ARG A 1 80 ? -38.697 45.153 -18.345 1.00 85.25 80 ARG A CA 1
ATOM 639 C C . ARG A 1 80 ? -40.186 45.388 -18.071 1.00 85.25 80 ARG A C 1
ATOM 641 O O . ARG A 1 80 ? -40.877 44.440 -17.701 1.00 85.25 80 ARG A O 1
ATOM 648 N N . ASP A 1 81 ? -40.684 46.612 -18.251 1.00 84.69 81 ASP A N 1
ATOM 649 C CA . ASP A 1 81 ? -42.113 46.957 -18.125 1.00 84.69 81 ASP A CA 1
ATOM 650 C C . ASP A 1 81 ? -42.736 46.503 -16.779 1.00 84.69 81 ASP A C 1
ATOM 652 O O . ASP A 1 81 ? -43.872 46.031 -16.710 1.00 84.69 81 ASP A O 1
ATOM 656 N N . GLY A 1 82 ? -41.955 46.577 -15.695 1.00 80.31 82 GLY A N 1
ATOM 657 C CA . GLY A 1 82 ? -42.325 46.136 -14.344 1.00 80.31 82 GLY A CA 1
ATOM 658 C C . GLY A 1 82 ? -42.309 44.617 -14.112 1.00 80.31 82 GLY A C 1
ATOM 659 O O . GLY A 1 82 ? -42.509 44.176 -12.982 1.00 80.31 82 GLY A O 1
ATOM 660 N N . LYS A 1 83 ? -42.059 43.792 -15.137 1.00 80.75 83 LYS A N 1
ATOM 661 C CA . LYS A 1 83 ? -42.039 42.324 -15.032 1.00 80.75 83 LYS A CA 1
ATOM 662 C C . LYS A 1 83 ? -40.619 41.802 -14.805 1.00 80.75 83 LYS A C 1
ATOM 664 O O . LYS A 1 83 ? -39.703 42.159 -15.545 1.00 80.75 83 LYS A O 1
ATOM 669 N N . LYS A 1 84 ? -40.446 40.896 -13.831 1.00 83.88 84 LYS A N 1
ATOM 670 C CA . LYS A 1 84 ? -39.232 40.071 -13.695 1.00 83.88 84 LYS A CA 1
ATOM 671 C C . LYS A 1 84 ? -39.158 39.124 -14.891 1.00 83.88 84 LYS A C 1
ATOM 673 O O . LYS A 1 84 ? -40.088 38.356 -15.124 1.00 83.88 84 LYS A O 1
ATOM 678 N N . LEU A 1 85 ? -38.061 39.195 -15.634 1.00 75.00 85 LEU A N 1
ATOM 679 C CA . LEU A 1 85 ? -37.792 38.348 -16.793 1.00 75.00 85 LEU A CA 1
ATOM 680 C C . LEU A 1 85 ? -37.174 37.029 -16.317 1.00 75.00 85 LEU A C 1
ATOM 682 O O . LEU A 1 85 ? -37.723 35.959 -16.547 1.00 75.00 85 LEU A O 1
ATOM 686 N N . GLY A 1 86 ? -36.068 37.116 -15.579 1.00 74.31 86 GLY A N 1
ATOM 687 C CA . GLY A 1 86 ? -35.375 35.967 -15.003 1.00 74.31 86 GLY A CA 1
ATOM 688 C C . GLY A 1 86 ? -34.193 36.391 -14.136 1.00 74.31 86 GLY A C 1
ATOM 689 O O . GLY A 1 86 ? -33.837 37.571 -14.092 1.00 74.31 86 GLY A O 1
ATOM 690 N N . ASP A 1 87 ? -33.600 35.428 -13.438 1.00 77.25 87 ASP A N 1
ATOM 691 C CA . ASP A 1 87 ? -32.489 35.627 -12.514 1.00 77.25 87 ASP A CA 1
ATOM 692 C C . ASP A 1 87 ? -31.360 34.592 -12.664 1.00 77.25 87 ASP A C 1
ATOM 694 O O . ASP A 1 87 ? -31.547 33.476 -13.146 1.00 77.25 87 ASP A O 1
ATOM 698 N N . VAL A 1 88 ? -30.153 34.994 -12.257 1.00 72.06 88 VAL A N 1
ATOM 699 C CA . VAL A 1 88 ? -28.946 34.161 -12.214 1.00 72.06 88 VAL A CA 1
ATOM 700 C C . VAL A 1 88 ? -28.352 34.257 -10.810 1.00 72.06 88 VAL A C 1
ATOM 702 O O . VAL A 1 88 ? -27.713 35.249 -10.455 1.00 72.06 88 VAL A O 1
ATOM 705 N N . VAL A 1 89 ? -28.597 33.226 -10.003 1.00 70.19 89 VAL A N 1
ATOM 706 C CA . VAL A 1 89 ? -28.250 33.165 -8.574 1.00 70.19 89 VAL A CA 1
ATOM 707 C C . VAL A 1 89 ? -26.875 32.521 -8.376 1.00 70.19 89 VAL A C 1
ATOM 709 O O . VAL A 1 89 ? -26.614 31.449 -8.919 1.00 70.19 89 VAL A O 1
ATOM 712 N N . GLY A 1 90 ? -26.000 33.152 -7.584 1.00 60.78 90 GLY A N 1
ATOM 713 C CA . GLY A 1 90 ? -24.658 32.634 -7.278 1.00 60.78 90 GLY A CA 1
ATOM 714 C C . GLY A 1 90 ? -23.749 32.550 -8.510 1.00 60.78 90 GLY A C 1
ATOM 715 O O . GLY A 1 90 ? -23.000 31.585 -8.667 1.00 60.78 90 GLY A O 1
ATOM 716 N N . ALA A 1 91 ? -23.876 33.510 -9.429 1.00 56.78 91 ALA A N 1
ATOM 717 C CA . ALA A 1 91 ? -23.327 33.396 -10.777 1.00 56.78 91 ALA A CA 1
ATOM 718 C C . ALA A 1 91 ? -21.793 33.246 -10.810 1.00 56.78 91 ALA A C 1
ATOM 720 O O . ALA A 1 91 ? -21.061 33.894 -10.068 1.00 56.78 91 ALA A O 1
ATOM 721 N N . ASN A 1 92 ? -21.297 32.450 -11.759 1.00 58.72 92 ASN A N 1
ATOM 722 C CA . ASN A 1 92 ? -19.902 32.485 -12.204 1.00 58.72 92 ASN A CA 1
ATOM 723 C C . ASN A 1 92 ? -19.740 33.590 -13.275 1.00 58.72 92 ASN A C 1
ATOM 725 O O . ASN A 1 92 ? -20.660 33.738 -14.085 1.00 58.72 92 ASN A O 1
ATOM 729 N N . PRO A 1 93 ? -18.594 34.300 -13.372 1.00 56.47 93 PRO A N 1
ATOM 730 C CA . PRO A 1 93 ? -18.316 35.257 -14.451 1.00 56.47 93 PRO A CA 1
ATOM 731 C C . PRO A 1 93 ? -18.744 34.794 -15.852 1.00 56.47 93 PRO A C 1
ATOM 733 O O . PRO A 1 93 ? -19.456 35.504 -16.560 1.00 56.47 93 PRO A O 1
ATOM 736 N N . ASN A 1 94 ? -18.380 33.559 -16.217 1.00 60.91 94 ASN A N 1
ATOM 737 C CA . ASN A 1 94 ? -18.665 32.993 -17.535 1.00 60.91 94 ASN A CA 1
ATOM 738 C C . ASN A 1 94 ? -20.165 32.729 -17.753 1.00 60.91 94 ASN A C 1
ATOM 740 O O . ASN A 1 94 ? -20.616 32.702 -18.893 1.00 60.91 94 ASN A O 1
ATOM 744 N N . ALA A 1 95 ? -20.943 32.517 -16.686 1.00 60.28 95 ALA A N 1
ATOM 745 C CA . ALA A 1 95 ? -22.375 32.241 -16.781 1.00 60.28 95 ALA A CA 1
ATOM 746 C C . ALA A 1 95 ? -23.173 33.514 -17.094 1.00 60.28 95 ALA A C 1
ATOM 748 O O . ALA A 1 95 ? -24.033 33.485 -17.970 1.00 60.28 95 ALA A O 1
ATOM 749 N N . LEU A 1 96 ? -22.846 34.635 -16.439 1.00 64.19 96 LEU A N 1
ATOM 750 C CA . LEU A 1 96 ? -23.462 35.935 -16.722 1.00 64.19 96 LEU A CA 1
ATOM 751 C C . LEU A 1 96 ? -23.108 36.424 -18.134 1.00 64.19 96 LEU A C 1
ATOM 753 O O . LEU A 1 96 ? -23.993 36.797 -18.905 1.00 64.19 96 LEU A O 1
ATOM 757 N N . GLU A 1 97 ? -21.824 36.366 -18.498 1.00 66.75 97 GLU A N 1
ATOM 758 C CA . GLU A 1 97 ? -21.366 36.759 -19.833 1.00 66.75 97 GLU A CA 1
ATOM 759 C C . GLU A 1 97 ? -21.973 35.861 -20.927 1.00 66.75 97 GLU A C 1
ATOM 761 O O . GLU A 1 97 ? -22.438 36.364 -21.950 1.00 66.75 97 GLU A O 1
ATOM 766 N N . SER A 1 98 ? -22.068 34.546 -20.695 1.00 65.19 98 SER A N 1
ATOM 767 C CA . SER A 1 98 ? -22.756 33.627 -21.610 1.00 65.19 98 SER A CA 1
ATOM 768 C C . SER A 1 98 ? -24.255 33.931 -21.724 1.00 65.19 98 SER A C 1
ATOM 770 O O . SER A 1 98 ? -24.771 33.984 -22.839 1.00 65.19 98 SER A O 1
ATOM 772 N N . ALA A 1 99 ? -24.966 34.195 -20.622 1.00 63.25 99 ALA A N 1
ATOM 773 C CA . ALA A 1 99 ? -26.408 34.472 -20.643 1.00 63.25 99 ALA A CA 1
ATOM 774 C C . ALA A 1 99 ? -26.772 35.730 -21.459 1.00 63.25 99 ALA A C 1
ATOM 776 O O . ALA A 1 99 ? -27.813 35.756 -22.124 1.00 63.25 99 ALA A O 1
ATOM 777 N N . LEU A 1 100 ? -25.888 36.736 -21.451 1.00 65.06 100 LEU A N 1
ATOM 778 C CA . LEU A 1 100 ? -25.979 37.932 -22.291 1.00 65.06 100 LEU A CA 1
ATOM 779 C C . LEU A 1 100 ? -25.589 37.637 -23.750 1.00 65.06 100 LEU A C 1
ATOM 781 O O . LEU A 1 100 ? -26.373 37.907 -24.660 1.00 65.06 100 LEU A O 1
ATOM 785 N N . ARG A 1 101 ? -24.410 37.040 -23.994 1.00 66.50 101 ARG A N 1
ATOM 786 C CA . ARG A 1 101 ? -23.865 36.825 -25.352 1.00 66.50 101 ARG A CA 1
ATOM 787 C C . ARG A 1 101 ? -24.595 35.761 -26.176 1.00 66.50 101 ARG A C 1
ATOM 789 O O . ARG A 1 101 ? -24.642 35.877 -27.396 1.00 66.50 101 ARG A O 1
ATOM 796 N N . THR A 1 102 ? -25.149 34.725 -25.546 1.00 58.28 102 THR A N 1
ATOM 797 C CA . THR A 1 102 ? -25.890 33.646 -26.238 1.00 58.28 102 THR A CA 1
ATOM 798 C C . THR A 1 102 ? -27.354 33.989 -26.507 1.00 58.28 102 THR A C 1
ATOM 800 O O . THR A 1 102 ? -28.046 33.227 -27.178 1.00 58.28 102 THR A O 1
ATOM 803 N N . GLY A 1 103 ? -27.845 35.119 -25.988 1.00 53.03 103 GLY A N 1
ATOM 804 C CA . GLY A 1 103 ? -29.243 35.514 -26.124 1.00 53.03 103 GLY A CA 1
ATOM 805 C C . GLY A 1 103 ? -30.217 34.746 -25.224 1.00 53.03 103 GLY A C 1
ATOM 806 O O . GLY A 1 103 ? -31.420 34.892 -25.409 1.00 53.03 103 GLY A O 1
ATOM 807 N N . MET A 1 104 ? -29.759 33.972 -24.230 1.00 47.34 104 MET A N 1
ATOM 808 C CA . MET A 1 104 ? -30.666 33.276 -23.298 1.00 47.34 104 MET A CA 1
ATOM 809 C C . MET A 1 104 ? -31.606 34.235 -22.552 1.00 47.34 104 MET A C 1
ATOM 811 O O . MET A 1 104 ? -32.784 33.924 -22.398 1.00 47.34 104 MET A O 1
ATOM 815 N N . ILE A 1 105 ? -31.130 35.423 -22.159 1.00 50.81 105 ILE A N 1
ATOM 816 C CA . ILE A 1 105 ? -31.988 36.468 -21.569 1.00 50.81 105 ILE A CA 1
ATOM 817 C C . ILE A 1 105 ? -33.057 36.947 -22.572 1.00 50.81 105 ILE A C 1
ATOM 819 O O . ILE A 1 105 ? -34.203 37.170 -22.190 1.00 50.81 105 ILE A O 1
ATOM 823 N N . TRP A 1 106 ? -32.728 37.027 -23.865 1.00 46.53 106 TRP A N 1
ATOM 824 C CA . TRP A 1 106 ? -33.681 37.388 -24.922 1.00 46.53 106 TRP A CA 1
ATOM 825 C C . TRP A 1 106 ? -34.703 36.280 -25.207 1.00 46.53 106 TRP A C 1
ATOM 827 O O . TRP A 1 106 ? -35.873 36.580 -25.423 1.00 46.53 106 TRP A O 1
ATOM 837 N N . LEU A 1 107 ? -34.303 35.010 -25.102 1.00 41.72 107 LEU A N 1
ATOM 838 C CA . LEU A 1 107 ? -35.208 33.860 -25.215 1.00 41.72 107 LEU A CA 1
ATOM 839 C C . LEU A 1 107 ? -36.281 33.837 -24.108 1.00 41.72 107 LEU A C 1
ATOM 841 O O . LEU A 1 107 ? -37.372 33.314 -24.312 1.00 41.72 107 LEU A O 1
ATOM 845 N N . ILE A 1 108 ? -35.966 34.407 -22.941 1.00 41.03 108 ILE A N 1
ATOM 846 C CA . ILE A 1 108 ? -36.891 34.568 -21.811 1.00 41.03 108 ILE A CA 1
ATOM 847 C C . ILE A 1 108 ? -37.778 35.814 -22.001 1.00 41.03 108 ILE A C 1
ATOM 849 O O . ILE A 1 108 ? -38.962 35.779 -21.673 1.00 41.03 108 ILE A O 1
ATOM 853 N N . ILE A 1 109 ? -37.240 36.890 -22.588 1.00 39.66 109 ILE A N 1
ATOM 854 C CA . ILE A 1 109 ? -37.992 38.106 -22.946 1.00 39.66 109 ILE A CA 1
ATOM 855 C C . ILE A 1 109 ? -39.098 37.812 -23.972 1.00 39.66 109 ILE A C 1
ATOM 857 O O . ILE A 1 109 ? -40.241 38.217 -23.751 1.00 39.66 109 ILE A O 1
ATOM 861 N N . ASP A 1 110 ? -38.790 37.103 -25.064 1.00 34.78 110 ASP A N 1
ATOM 862 C CA . ASP A 1 110 ? -39.745 36.854 -26.163 1.00 34.78 110 ASP A CA 1
ATOM 863 C C . ASP A 1 110 ? -40.976 36.042 -25.718 1.00 34.78 110 ASP A C 1
ATOM 865 O O . ASP A 1 110 ? -42.069 36.215 -26.252 1.00 34.78 110 ASP A O 1
ATOM 869 N N . LEU A 1 111 ? -40.837 35.214 -24.677 1.00 31.56 111 LEU A N 1
ATOM 870 C CA . LEU A 1 111 ? -41.935 34.436 -24.087 1.00 31.56 111 LEU A CA 1
ATOM 871 C C . LEU A 1 111 ? -42.937 35.277 -23.265 1.00 31.56 111 LEU A C 1
ATOM 873 O O . LEU A 1 111 ? -43.878 34.718 -22.702 1.00 31.56 111 LEU A O 1
ATOM 877 N N . SER A 1 112 ? -42.753 36.600 -23.185 1.00 35.16 112 SER A N 1
ATOM 878 C CA . SER A 1 112 ? -43.623 37.523 -22.434 1.00 35.16 112 SER A CA 1
ATOM 879 C C . SER A 1 112 ? -44.417 38.515 -23.300 1.00 35.16 112 SER A C 1
ATOM 881 O O . SER A 1 112 ? -45.191 39.311 -22.756 1.00 35.16 112 SER A O 1
ATOM 883 N N . ALA A 1 113 ? -44.244 38.463 -24.626 1.00 30.84 113 ALA A N 1
ATOM 884 C CA . ALA A 1 113 ? -44.957 39.303 -25.587 1.00 30.84 113 ALA A CA 1
ATOM 885 C C . ALA A 1 113 ? -46.359 38.751 -25.911 1.00 30.84 113 ALA A C 1
ATOM 887 O O . ALA A 1 113 ? -46.544 37.547 -26.087 1.00 30.84 113 ALA A O 1
ATOM 888 N N . ASP A 1 114 ? -47.349 39.641 -26.009 1.00 32.91 114 ASP A N 1
ATOM 889 C CA . ASP A 1 114 ? -48.748 39.275 -26.267 1.00 32.91 114 ASP A CA 1
ATOM 890 C C . ASP A 1 114 ? -48.949 38.899 -27.760 1.00 32.91 114 ASP A C 1
ATOM 892 O O . ASP A 1 114 ? -48.580 39.709 -28.623 1.00 32.91 114 ASP A O 1
ATOM 896 N N . PRO A 1 115 ? -49.504 37.716 -28.120 1.00 33.81 115 PRO A N 1
ATOM 897 C CA . PRO A 1 115 ? -49.418 37.179 -29.487 1.00 33.81 115 PRO A CA 1
ATOM 898 C C . PRO A 1 115 ? -50.074 37.998 -30.611 1.00 33.81 115 PRO A C 1
ATOM 900 O O . PRO A 1 115 ? -49.846 37.700 -31.783 1.00 33.81 115 PRO A O 1
ATOM 903 N N . GLU A 1 116 ? -50.893 39.004 -30.297 1.00 33.47 116 GLU A N 1
ATOM 904 C CA . GLU A 1 116 ? -51.699 39.732 -31.290 1.00 33.47 116 GLU A CA 1
ATOM 905 C C . GLU A 1 116 ? -51.007 40.964 -31.914 1.00 33.47 116 GLU A C 1
ATOM 907 O O . GLU A 1 116 ? -51.558 41.565 -32.836 1.00 33.47 116 GLU A O 1
ATOM 912 N N . THR A 1 117 ? -49.807 41.363 -31.460 1.00 35.84 117 THR A N 1
ATOM 913 C CA . THR A 1 117 ? -49.238 42.700 -31.780 1.00 35.84 117 THR A CA 1
ATOM 914 C C . THR A 1 117 ? -47.952 42.738 -32.624 1.00 35.84 117 THR A C 1
ATOM 916 O O . THR A 1 117 ? -47.348 43.802 -32.765 1.00 35.84 117 THR A O 1
ATOM 919 N N . LEU A 1 118 ? -47.549 41.638 -33.278 1.00 31.16 118 LEU A N 1
ATOM 920 C CA . LEU A 1 118 ? -46.369 41.614 -34.165 1.00 31.16 118 LEU A CA 1
ATOM 921 C C . LEU A 1 118 ? -46.709 41.380 -35.646 1.00 31.16 118 LEU A C 1
ATOM 923 O O . LEU A 1 118 ? -46.989 40.268 -36.089 1.00 31.16 118 LEU A O 1
ATOM 927 N N . SER A 1 119 ? -46.613 42.450 -36.443 1.00 27.08 119 SER A N 1
ATOM 928 C CA . SER A 1 119 ? -46.706 42.383 -37.909 1.00 27.08 119 SER A CA 1
ATOM 929 C C . SER A 1 119 ? -45.364 41.974 -38.551 1.00 27.08 119 SER A C 1
ATOM 931 O O . SER A 1 119 ? -44.306 42.379 -38.060 1.00 27.08 119 SER A O 1
ATOM 933 N N . PRO A 1 120 ? -45.353 41.212 -39.662 1.00 32.16 120 PRO A N 1
ATOM 934 C CA . PRO A 1 120 ? -44.128 40.609 -40.186 1.00 32.16 120 PRO A CA 1
ATOM 935 C C . PRO A 1 120 ? -43.290 41.588 -41.030 1.00 32.16 120 PRO A C 1
ATOM 937 O O . PRO A 1 120 ? -43.385 41.574 -42.261 1.00 32.16 120 PRO A O 1
ATOM 940 N N . LYS A 1 121 ? -42.454 42.432 -40.393 1.00 29.02 121 LYS A N 1
ATOM 941 C CA . LYS A 1 121 ? -41.409 43.220 -41.092 1.00 29.02 121 LYS A CA 1
ATOM 942 C C . LYS A 1 121 ? -40.303 43.826 -40.202 1.00 29.02 121 LYS A C 1
ATOM 944 O O . LYS A 1 121 ? -40.219 45.039 -40.028 1.00 29.02 121 LYS A O 1
ATOM 949 N N . SER A 1 122 ? -39.367 42.994 -39.752 1.00 25.20 122 SER A N 1
ATOM 950 C CA . SER A 1 122 ? -38.032 43.440 -39.314 1.00 25.20 122 SER A CA 1
ATOM 951 C C . SER A 1 122 ? -36.998 42.323 -39.504 1.00 25.20 122 SER A C 1
ATOM 953 O O . SER A 1 122 ? -37.101 41.251 -38.917 1.00 25.20 122 SER A O 1
ATOM 955 N N . GLU A 1 123 ? -35.992 42.558 -40.351 1.00 29.75 123 GLU A N 1
ATOM 956 C CA . GLU A 1 123 ? -34.821 41.679 -40.444 1.00 29.75 123 GLU A CA 1
ATOM 957 C C . GLU A 1 123 ? -33.839 42.019 -39.315 1.00 29.75 123 GLU A C 1
ATOM 959 O O . GLU A 1 123 ? -33.426 43.173 -39.195 1.00 29.75 123 GLU A O 1
ATOM 964 N N . ILE A 1 124 ? -33.385 41.023 -38.550 1.00 25.73 124 ILE A N 1
ATOM 965 C CA . ILE A 1 124 ? -32.195 41.153 -37.697 1.00 25.73 124 ILE A CA 1
ATOM 966 C C . ILE A 1 124 ? -31.143 40.153 -38.185 1.00 25.73 124 ILE A C 1
ATOM 968 O O . ILE A 1 124 ? -31.412 38.969 -38.388 1.00 25.73 124 ILE A O 1
ATOM 972 N N . ARG A 1 125 ? -29.939 40.664 -38.460 1.00 23.89 125 ARG A N 1
ATOM 973 C CA . ARG A 1 125 ? -28.869 39.936 -39.153 1.00 23.89 125 ARG A CA 1
ATOM 974 C C . ARG A 1 125 ? -28.012 39.137 -38.173 1.00 23.89 125 ARG A C 1
ATOM 976 O O . ARG A 1 125 ? -27.256 39.727 -37.409 1.00 23.89 125 ARG A O 1
ATOM 983 N N . TYR A 1 126 ? -28.009 37.812 -38.294 1.00 26.03 126 TYR A N 1
ATOM 984 C CA . TYR A 1 126 ? -26.957 36.988 -37.693 1.00 26.03 126 TYR A CA 1
ATOM 985 C C . TYR A 1 126 ? -25.673 37.044 -38.531 1.00 26.03 126 TYR A C 1
ATOM 987 O O . TYR A 1 126 ? -25.632 36.560 -39.664 1.00 26.03 126 TYR A O 1
ATOM 995 N N . LEU A 1 127 ? -24.602 37.597 -37.959 1.00 25.80 127 LEU A N 1
ATOM 996 C CA . LEU A 1 127 ? -23.249 37.472 -38.500 1.00 25.80 127 LEU A CA 1
ATOM 997 C C . LEU A 1 127 ? -22.640 36.134 -38.063 1.00 25.80 127 LEU A C 1
ATOM 999 O O . LEU A 1 127 ? -22.393 35.916 -36.882 1.00 25.80 127 LEU A O 1
ATOM 1003 N N . THR A 1 128 ? -22.361 35.250 -39.023 1.00 24.45 128 THR A N 1
ATOM 1004 C CA . THR A 1 128 ? -21.598 34.010 -38.801 1.00 24.45 128 THR A CA 1
ATOM 1005 C C . THR A 1 128 ? -20.557 33.803 -39.910 1.00 24.45 128 THR A C 1
ATOM 1007 O O . THR A 1 128 ? -20.898 33.880 -41.097 1.00 24.45 128 THR A O 1
ATOM 1010 N N . PRO A 1 129 ? -19.282 33.517 -39.579 1.00 27.38 129 PRO A N 1
ATOM 1011 C CA . PRO A 1 129 ? -18.307 33.043 -40.554 1.00 27.38 129 PRO A CA 1
ATOM 1012 C C . PRO A 1 129 ? -18.636 31.598 -40.947 1.00 27.38 129 PRO A C 1
ATOM 1014 O O . PRO A 1 129 ? -18.678 30.696 -40.116 1.00 27.38 129 PRO A O 1
ATOM 1017 N N . ARG A 1 130 ? -18.892 31.388 -42.239 1.00 25.47 130 ARG A N 1
ATOM 1018 C CA . ARG A 1 130 ? -19.317 30.108 -42.825 1.00 25.47 130 ARG A CA 1
ATOM 1019 C C . ARG A 1 130 ? -18.369 28.945 -42.492 1.00 25.47 130 ARG A C 1
ATOM 1021 O O . ARG A 1 130 ? -17.217 28.968 -42.915 1.00 25.47 130 ARG A O 1
ATOM 1028 N N . LEU A 1 131 ? -18.927 27.841 -41.998 1.00 25.09 131 LEU A N 1
ATOM 1029 C CA . LEU A 1 131 ? -18.465 26.496 -42.355 1.00 25.09 131 LEU A CA 1
ATOM 1030 C C . LEU A 1 131 ? -19.632 25.717 -42.970 1.00 25.09 131 LEU A C 1
ATOM 1032 O O . LEU A 1 131 ? -20.714 25.632 -42.397 1.00 25.09 131 LEU A O 1
ATOM 1036 N N . LYS A 1 132 ? -19.424 25.196 -44.184 1.00 23.70 132 LYS A N 1
ATOM 1037 C CA . LYS A 1 132 ? -20.398 24.367 -44.903 1.00 23.70 132 LYS A CA 1
ATOM 1038 C C . LYS A 1 132 ? -20.035 22.898 -44.727 1.00 23.70 132 LYS A C 1
ATOM 1040 O O . LYS A 1 132 ? -18.958 22.519 -45.164 1.00 23.70 132 LYS A O 1
ATOM 1045 N N . PHE A 1 133 ? -20.982 22.077 -44.290 1.00 24.16 133 PHE A N 1
ATOM 1046 C CA . PHE A 1 133 ? -21.233 20.762 -44.889 1.00 24.16 133 PHE A CA 1
ATOM 1047 C C . PHE A 1 133 ? -22.740 20.476 -44.842 1.00 24.16 133 PHE A C 1
ATOM 1049 O O . PHE A 1 133 ? -23.462 21.099 -44.065 1.00 24.16 133 PHE A O 1
ATOM 1056 N N . ALA A 1 134 ? -23.239 19.638 -45.753 1.00 24.75 134 ALA A N 1
ATOM 1057 C CA . ALA A 1 134 ? -24.669 19.516 -46.035 1.00 24.75 134 ALA A CA 1
ATOM 1058 C C . ALA A 1 134 ? -25.084 18.064 -46.305 1.00 24.75 134 ALA A C 1
ATOM 1060 O O . ALA A 1 134 ? -24.320 17.299 -46.889 1.00 24.75 134 ALA A O 1
ATOM 1061 N N . GLY A 1 135 ? -26.329 17.733 -45.947 1.00 23.44 135 GLY A N 1
ATOM 1062 C CA . GLY A 1 135 ? -26.902 16.389 -46.075 1.00 23.44 135 GLY A CA 1
ATOM 1063 C C . GLY A 1 135 ? -26.699 15.548 -44.803 1.00 23.44 135 GLY A C 1
ATOM 1064 O O . GLY A 1 135 ? -25.594 15.481 -44.287 1.00 23.44 135 GLY A O 1
ATOM 1065 N N . SER A 1 136 ? -27.714 14.887 -44.242 1.00 25.58 136 SER A N 1
ATOM 1066 C CA . SER A 1 136 ? -29.137 14.854 -44.621 1.00 25.58 136 SER A CA 1
ATOM 1067 C C . SER A 1 136 ? -30.022 14.671 -43.381 1.00 25.58 136 SER A C 1
ATOM 1069 O O . SER A 1 136 ? -29.563 14.180 -42.354 1.00 25.58 136 SER A O 1
ATOM 1071 N N . ALA A 1 137 ? -31.271 15.133 -43.455 1.00 25.02 137 ALA A N 1
ATOM 1072 C CA . ALA A 1 137 ? -32.166 15.218 -42.304 1.00 25.02 137 ALA A CA 1
ATOM 1073 C C . ALA A 1 137 ? -33.021 13.958 -42.106 1.00 25.02 137 ALA A C 1
ATOM 1075 O O . ALA A 1 137 ? -33.435 13.336 -43.080 1.00 25.02 137 ALA A O 1
ATOM 1076 N N . TYR A 1 138 ? -33.422 13.710 -40.857 1.00 24.23 138 TYR A N 1
ATOM 1077 C CA . TYR A 1 138 ? -34.800 13.334 -40.527 1.00 24.23 138 TYR A CA 1
ATOM 1078 C C . TYR A 1 138 ? -35.185 13.954 -39.178 1.00 24.23 138 TYR A C 1
ATOM 1080 O O . TYR A 1 138 ? -34.400 13.925 -38.235 1.00 24.23 138 TYR A O 1
ATOM 1088 N N . ALA A 1 139 ? -36.375 14.551 -39.103 1.00 26.39 139 ALA A N 1
ATOM 1089 C CA . ALA A 1 139 ? -36.875 15.260 -37.924 1.00 26.39 139 ALA A CA 1
ATOM 1090 C C . ALA A 1 139 ? -38.122 14.572 -37.343 1.00 26.39 139 ALA A C 1
ATOM 1092 O O . ALA A 1 139 ? -38.828 13.849 -38.048 1.00 26.39 139 ALA A O 1
ATOM 1093 N N . LEU A 1 140 ? -38.401 14.821 -36.060 1.00 26.66 140 LEU A N 1
ATOM 1094 C CA . LEU A 1 140 ? -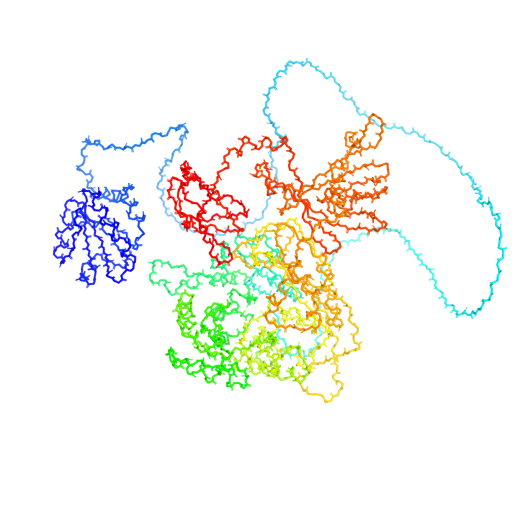39.585 14.306 -35.369 1.00 26.66 140 LEU A CA 1
ATOM 1095 C C . LEU A 1 140 ? -40.892 14.818 -36.003 1.00 26.66 140 LEU A C 1
ATOM 1097 O O . LEU A 1 140 ? -40.981 15.959 -36.457 1.00 26.66 140 LEU A O 1
ATOM 1101 N N . ARG A 1 141 ? -41.960 14.024 -35.863 1.00 23.50 141 ARG A N 1
ATOM 1102 C CA . ARG A 1 141 ? -43.322 14.553 -35.706 1.00 23.50 141 ARG A CA 1
ATOM 1103 C C . ARG A 1 141 ? -43.977 13.966 -34.461 1.00 23.50 141 ARG A C 1
ATOM 1105 O O . ARG A 1 141 ? -44.048 12.753 -34.300 1.00 23.50 141 ARG A O 1
ATOM 1112 N N . LEU A 1 142 ? -44.452 14.862 -33.602 1.00 26.53 142 LEU A N 1
ATOM 1113 C CA . LEU A 1 142 ? -45.329 14.575 -32.470 1.00 26.53 142 LEU A CA 1
ATOM 1114 C C . LEU A 1 142 ? -46.784 14.439 -32.939 1.00 26.53 142 LEU A C 1
ATOM 1116 O O . LEU A 1 142 ? -47.173 15.106 -33.894 1.00 26.53 142 LEU A O 1
ATOM 1120 N N . LEU A 1 143 ? -47.564 13.638 -32.209 1.00 24.78 143 LEU A N 1
ATOM 1121 C CA . LEU A 1 143 ? -48.981 13.817 -31.837 1.00 24.78 143 LEU A CA 1
ATOM 1122 C C . LEU A 1 143 ? -49.294 12.649 -30.867 1.00 24.78 143 LEU A C 1
ATOM 1124 O O . LEU A 1 143 ? -49.203 11.502 -31.282 1.00 24.78 143 LEU A O 1
ATOM 1128 N N . HIS A 1 144 ? -49.352 12.811 -29.539 1.00 25.59 144 HIS A N 1
ATOM 1129 C CA . HIS A 1 144 ? -50.346 13.501 -28.692 1.00 25.59 144 HIS A CA 1
ATOM 1130 C C . HIS A 1 144 ? -51.706 12.766 -28.605 1.00 25.59 144 HIS A C 1
ATOM 1132 O O . HIS A 1 144 ? -52.116 12.107 -29.555 1.00 25.59 144 HIS A O 1
ATOM 1138 N N . THR A 1 145 ? -52.393 12.898 -27.459 1.00 25.98 145 THR A N 1
ATOM 1139 C CA . THR A 1 145 ? -53.420 11.976 -26.895 1.00 25.98 145 THR A CA 1
ATOM 1140 C C . THR A 1 145 ? -52.855 10.621 -26.410 1.00 25.98 145 THR A C 1
ATOM 1142 O O . THR A 1 145 ? -52.018 10.027 -27.078 1.00 25.98 145 THR A O 1
ATOM 1145 N N . GLY A 1 146 ? -53.220 10.061 -25.248 1.00 23.52 146 GLY A N 1
ATOM 1146 C CA . GLY A 1 146 ? -53.879 10.654 -24.073 1.00 23.52 146 GLY A CA 1
ATOM 1147 C C . GLY A 1 146 ? -55.082 9.863 -23.552 1.00 23.52 146 GLY A C 1
ATOM 1148 O O . GLY A 1 146 ? -56.193 10.107 -24.009 1.00 23.52 146 GLY A O 1
ATOM 1149 N N . ASN A 1 147 ? -54.871 8.977 -22.567 1.00 25.08 147 ASN A N 1
ATOM 1150 C CA . ASN A 1 147 ? -55.869 8.635 -21.539 1.00 25.08 147 ASN A CA 1
ATOM 1151 C C . ASN A 1 147 ? -55.287 7.779 -20.392 1.00 25.08 147 ASN A C 1
ATOM 1153 O O . ASN A 1 147 ? -54.212 7.196 -20.518 1.00 25.08 147 ASN A O 1
ATOM 1157 N N . HIS A 1 148 ? -56.014 7.722 -19.272 1.00 25.02 148 HIS A N 1
ATOM 1158 C CA . HIS A 1 148 ? -55.695 6.913 -18.085 1.00 25.02 148 HIS A CA 1
ATOM 1159 C C . HIS A 1 148 ? -55.956 5.405 -18.298 1.00 25.02 148 HIS A C 1
ATOM 1161 O O . HIS A 1 148 ? -56.815 5.049 -19.101 1.00 25.02 148 HIS A O 1
ATOM 1167 N N . VAL A 1 149 ? -55.338 4.533 -17.478 1.00 24.62 149 VAL A N 1
ATOM 1168 C CA . VAL A 1 149 ? -56.018 3.700 -16.441 1.00 24.62 149 VAL A CA 1
ATOM 1169 C C . VAL A 1 149 ? -55.031 2.737 -15.737 1.00 24.62 149 VAL A C 1
ATOM 1171 O O . VAL A 1 149 ? -53.960 2.418 -16.245 1.00 24.62 149 VAL A O 1
ATOM 1174 N N . HIS A 1 150 ? -55.387 2.330 -14.514 1.00 23.50 150 HIS A N 1
ATOM 1175 C CA . HIS A 1 150 ? -54.624 1.504 -13.571 1.00 23.50 150 HIS A CA 1
ATOM 1176 C C . HIS A 1 150 ? -54.212 0.084 -14.020 1.00 23.50 150 HIS A C 1
ATOM 1178 O O . HIS A 1 150 ? -54.957 -0.638 -14.673 1.00 23.50 150 HIS A O 1
ATOM 1184 N N . CYS A 1 151 ? -53.068 -0.337 -13.467 1.00 22.27 151 CYS A N 1
ATOM 1185 C CA . CYS A 1 151 ? -52.778 -1.621 -12.803 1.00 22.27 151 CYS A CA 1
ATOM 1186 C C . CYS A 1 151 ? -53.645 -2.866 -13.115 1.00 22.27 151 CYS A C 1
ATOM 1188 O O . CYS A 1 151 ? -54.808 -2.910 -12.713 1.00 22.27 151 CYS A O 1
ATOM 1190 N N . ARG A 1 152 ? -52.983 -3.992 -13.450 1.00 23.69 152 ARG A N 1
ATOM 1191 C CA . ARG A 1 152 ? -52.760 -5.090 -12.470 1.00 23.69 152 ARG A CA 1
ATOM 1192 C C . ARG A 1 152 ? -51.846 -6.232 -12.961 1.00 23.69 152 ARG A C 1
ATOM 1194 O O . ARG A 1 152 ? -52.067 -6.783 -14.024 1.00 23.69 152 ARG A O 1
ATOM 1201 N N . ASN A 1 153 ? -50.905 -6.609 -12.086 1.00 23.73 153 ASN A N 1
ATOM 1202 C CA . ASN A 1 153 ? -50.620 -7.966 -11.582 1.00 23.73 153 ASN A CA 1
ATOM 1203 C C . ASN A 1 153 ? -50.519 -9.210 -12.503 1.00 23.73 153 ASN A C 1
ATOM 1205 O O . ASN A 1 153 ? -51.457 -9.534 -13.217 1.00 23.73 153 ASN A O 1
ATOM 1209 N N . LEU A 1 154 ? -49.518 -10.049 -12.159 1.00 22.80 154 LEU A N 1
ATOM 1210 C CA . LEU A 1 154 ? -49.470 -11.527 -12.291 1.00 22.80 154 LEU A CA 1
ATOM 1211 C C . LEU A 1 154 ? -49.317 -12.113 -13.718 1.00 22.80 154 LEU A C 1
ATOM 1213 O O . LEU A 1 154 ? -49.754 -11.518 -14.690 1.00 22.80 154 LEU A O 1
ATOM 1217 N N . ILE A 1 155 ? -48.773 -13.325 -13.918 1.00 23.41 155 ILE A N 1
ATOM 1218 C CA . ILE A 1 155 ? -47.644 -14.027 -13.260 1.00 23.41 155 ILE A CA 1
ATOM 1219 C C . ILE A 1 155 ? -47.163 -15.157 -14.204 1.00 23.41 155 ILE A C 1
ATOM 1221 O O . ILE A 1 155 ? -47.934 -15.604 -15.049 1.00 23.41 155 ILE A O 1
ATOM 1225 N N . SER A 1 156 ? -45.959 -15.705 -13.974 1.00 21.88 156 SER A N 1
ATOM 1226 C CA . SER A 1 156 ? -45.409 -16.943 -14.582 1.00 21.88 156 SER A CA 1
ATOM 1227 C C . SER A 1 156 ? -45.180 -16.949 -16.110 1.00 21.88 156 SER A C 1
ATOM 1229 O O . SER A 1 156 ? -45.648 -16.064 -16.811 1.00 21.88 156 SER A O 1
ATOM 1231 N N . CYS A 1 157 ? -44.555 -17.961 -16.728 1.00 21.22 157 CYS A N 1
ATOM 1232 C CA . CYS A 1 157 ? -43.322 -18.748 -16.487 1.00 21.22 157 CYS A CA 1
ATOM 1233 C C . CYS A 1 157 ? -43.248 -19.841 -17.594 1.00 21.22 157 CYS A C 1
ATOM 1235 O O . CYS A 1 157 ? -44.236 -20.119 -18.264 1.00 21.22 157 CYS A O 1
ATOM 1237 N N . SER A 1 158 ? -42.094 -20.504 -17.741 1.00 22.23 158 SER A N 1
ATOM 1238 C CA . SER A 1 158 ? -41.832 -21.712 -18.557 1.00 22.23 158 SER A CA 1
ATOM 1239 C C . SER A 1 158 ? -42.152 -21.692 -20.069 1.00 22.23 158 SER A C 1
ATOM 1241 O O . SER A 1 158 ? -43.223 -22.078 -20.516 1.00 22.23 158 SER A O 1
ATOM 1243 N N . ALA A 1 159 ? -41.097 -21.410 -20.837 1.00 24.78 159 ALA A N 1
ATOM 1244 C CA . ALA A 1 159 ? -40.549 -22.252 -21.912 1.00 24.78 159 ALA A CA 1
ATOM 1245 C C . ALA A 1 159 ? -41.460 -22.863 -23.007 1.00 24.78 159 ALA A C 1
ATOM 1247 O O . ALA A 1 159 ? -42.246 -23.770 -22.736 1.00 24.78 159 ALA A O 1
ATOM 1248 N N . ARG A 1 160 ? -41.104 -22.583 -24.278 1.00 23.81 160 ARG A N 1
ATOM 1249 C CA . ARG A 1 160 ? -40.629 -23.599 -25.258 1.00 23.81 160 ARG A CA 1
ATOM 1250 C C . ARG A 1 160 ? -40.121 -22.984 -26.577 1.00 23.81 160 ARG A C 1
ATOM 1252 O O . ARG A 1 160 ? -40.856 -22.298 -27.272 1.00 23.81 160 ARG A O 1
ATOM 1259 N N . ASN A 1 161 ? -38.889 -23.336 -26.947 1.00 23.19 161 ASN A N 1
ATOM 1260 C CA . ASN A 1 161 ? -38.463 -23.526 -28.347 1.00 23.19 161 ASN A CA 1
ATOM 1261 C C . ASN A 1 161 ? -39.015 -24.895 -28.846 1.00 23.19 161 ASN A C 1
ATOM 1263 O O . ASN A 1 161 ? -39.405 -25.686 -27.978 1.00 23.19 161 ASN A O 1
ATOM 1267 N N . PRO A 1 162 ? -39.023 -25.247 -30.160 1.00 35.25 162 PRO A N 1
ATOM 1268 C CA . PRO A 1 162 ? -38.110 -24.761 -31.211 1.00 35.25 162 PRO A CA 1
ATOM 1269 C C . PRO A 1 162 ? -38.732 -24.484 -32.608 1.00 35.25 162 PRO A C 1
ATOM 1271 O O . PRO A 1 162 ? -39.918 -24.697 -32.830 1.00 35.25 162 PRO A O 1
ATOM 1274 N N . CYS A 1 163 ? -37.849 -24.149 -33.565 1.00 20.50 163 CYS A N 1
ATOM 1275 C CA . CYS A 1 163 ? -38.046 -24.120 -35.029 1.00 20.50 163 CYS A CA 1
ATOM 1276 C C . CYS A 1 163 ? -38.964 -23.009 -35.595 1.00 20.50 163 CYS A C 1
ATOM 1278 O O . CYS A 1 163 ? -39.987 -22.673 -35.021 1.00 20.50 163 CYS A O 1
ATOM 1280 N N . SER A 1 164 ? -38.679 -22.417 -36.764 1.00 22.22 164 SER A N 1
ATOM 1281 C CA . SER A 1 164 ? -37.459 -22.454 -37.603 1.00 22.22 164 SER A CA 1
ATOM 1282 C C . SER A 1 164 ? -37.560 -21.440 -38.750 1.00 22.22 164 SER A C 1
ATOM 1284 O O . SER A 1 164 ? -38.612 -21.420 -39.384 1.00 22.22 164 SER A O 1
ATOM 1286 N N . GLN A 1 165 ? -36.469 -20.739 -39.105 1.00 24.80 165 GLN A N 1
ATOM 1287 C CA . GLN A 1 165 ? -35.974 -20.575 -40.493 1.00 24.80 165 GLN A CA 1
ATOM 1288 C C . GLN A 1 165 ? -34.742 -19.646 -40.594 1.00 24.80 165 GLN A C 1
ATOM 1290 O O . GLN A 1 165 ? -34.564 -18.739 -39.792 1.00 24.80 165 GLN A O 1
ATOM 1295 N N . ASN A 1 166 ? -33.931 -19.892 -41.630 1.00 24.25 166 ASN A N 1
ATOM 1296 C CA . ASN A 1 166 ? -33.035 -18.966 -42.342 1.00 24.25 166 ASN A CA 1
ATOM 1297 C C . ASN A 1 166 ? -32.033 -18.098 -41.545 1.00 24.25 166 ASN A C 1
ATOM 1299 O O . ASN A 1 166 ? -32.291 -16.931 -41.270 1.00 24.25 166 ASN A O 1
ATOM 1303 N N . ASN A 1 167 ? -30.803 -18.604 -41.379 1.00 23.02 167 ASN A N 1
ATOM 1304 C CA . ASN A 1 167 ? -29.599 -17.760 -41.384 1.00 23.02 167 ASN A CA 1
ATOM 1305 C C . ASN A 1 167 ? -28.377 -18.543 -41.931 1.00 23.02 167 ASN A C 1
ATOM 1307 O O . ASN A 1 167 ? -28.023 -19.565 -41.338 1.00 23.02 167 ASN A O 1
ATOM 1311 N N . PRO A 1 168 ? -27.750 -18.136 -43.054 1.00 26.23 168 PRO A N 1
ATOM 1312 C CA . PRO A 1 168 ? -26.550 -18.780 -43.587 1.00 26.23 168 PRO A CA 1
ATOM 1313 C C . PRO A 1 168 ? -25.237 -18.158 -43.068 1.00 26.23 168 PRO A C 1
ATOM 1315 O O . PRO A 1 168 ? -25.099 -16.948 -42.923 1.00 26.23 168 PRO A O 1
ATOM 1318 N N . TYR A 1 169 ? -24.232 -19.012 -42.876 1.00 22.77 169 TYR A N 1
ATOM 1319 C CA . TYR A 1 169 ? -22.815 -18.646 -42.729 1.00 22.77 169 TYR A CA 1
ATOM 1320 C C . TYR A 1 169 ? -22.244 -18.061 -44.048 1.00 22.77 169 TYR A C 1
ATOM 1322 O O . TYR A 1 169 ? -22.732 -18.435 -45.111 1.00 22.77 169 TYR A O 1
ATOM 1330 N N . VAL A 1 170 ? -21.145 -17.286 -44.117 1.00 22.56 170 VAL A N 1
ATOM 1331 C CA . VAL A 1 170 ? -20.455 -16.332 -43.205 1.00 22.56 170 VAL A CA 1
ATOM 1332 C C . VAL A 1 170 ? -19.356 -15.600 -44.046 1.00 22.56 170 VAL A C 1
ATOM 1334 O O . VAL A 1 170 ? -19.242 -15.880 -45.237 1.00 22.56 170 VAL A O 1
ATOM 1337 N N . VAL A 1 171 ? -18.502 -14.751 -43.443 1.00 20.53 171 VAL A N 1
ATOM 1338 C CA . VAL A 1 171 ? -17.288 -14.081 -44.014 1.00 20.53 171 VAL A CA 1
ATOM 1339 C C . VAL A 1 171 ? -17.488 -12.707 -44.701 1.00 20.53 171 VAL A C 1
ATOM 1341 O O . VAL A 1 171 ? -18.446 -12.464 -45.426 1.00 20.53 171 VAL A O 1
ATOM 1344 N N . PHE A 1 172 ? -16.514 -11.818 -44.447 1.00 27.44 172 PHE A N 1
ATOM 1345 C CA . PHE A 1 172 ? -16.229 -10.525 -45.096 1.00 27.44 172 PHE A CA 1
ATOM 1346 C C . PHE A 1 172 ? -16.107 -10.600 -46.635 1.00 27.44 172 PHE A C 1
ATOM 1348 O O . PHE A 1 172 ? -15.851 -11.670 -47.192 1.00 27.44 172 PHE A O 1
ATOM 1355 N N . PRO A 1 173 ? -16.114 -9.441 -47.323 1.00 24.22 173 PRO A N 1
ATOM 1356 C CA . PRO A 1 173 ? -14.875 -9.109 -48.044 1.00 24.22 173 PRO A CA 1
ATOM 1357 C C . PRO A 1 173 ? -14.465 -7.622 -48.036 1.00 24.22 173 PRO A C 1
ATOM 1359 O O . PRO A 1 173 ? -15.286 -6.710 -47.984 1.00 24.22 173 PRO A O 1
ATOM 1362 N N . THR A 1 174 ? -13.160 -7.401 -48.198 1.00 21.20 174 THR A N 1
ATOM 1363 C CA . THR A 1 174 ? -12.545 -6.141 -48.646 1.00 21.20 174 THR A CA 1
ATOM 1364 C C . THR A 1 174 ? -12.928 -5.787 -50.092 1.00 21.20 174 THR A C 1
ATOM 1366 O O . THR A 1 174 ? -13.239 -6.659 -50.908 1.00 21.20 174 THR A O 1
ATOM 1369 N N . LEU A 1 175 ? -12.871 -4.493 -50.432 1.00 22.56 175 LEU A N 1
ATOM 1370 C CA . LEU A 1 175 ? -13.077 -3.995 -51.799 1.00 22.56 175 LEU A CA 1
ATOM 1371 C C . LEU A 1 175 ? -11.893 -4.313 -52.736 1.00 22.56 175 LEU A C 1
ATOM 1373 O O . LEU A 1 175 ? -10.773 -4.554 -52.289 1.00 22.56 175 LEU A O 1
ATOM 1377 N N . ARG A 1 176 ? -12.165 -4.337 -54.049 1.00 21.83 176 ARG A N 1
ATOM 1378 C CA . ARG A 1 176 ? -11.271 -4.841 -55.111 1.00 21.83 176 ARG A CA 1
ATOM 1379 C C . ARG A 1 176 ? -10.904 -3.786 -56.159 1.00 21.83 176 ARG A C 1
ATOM 1381 O O . ARG A 1 176 ? -11.734 -2.954 -56.497 1.00 21.83 176 ARG A O 1
ATOM 1388 N N . PHE A 1 177 ? -9.782 -4.038 -56.832 1.00 19.44 177 PHE A N 1
ATOM 1389 C CA . PHE A 1 177 ? -9.562 -3.864 -58.280 1.00 19.44 177 PHE A CA 1
ATOM 1390 C C . PHE A 1 177 ? -8.668 -5.044 -58.752 1.00 19.44 177 PHE A C 1
ATOM 1392 O O . PHE A 1 177 ? -7.929 -5.571 -57.925 1.00 19.44 177 PHE A O 1
ATOM 1399 N N . PHE A 1 178 ? -8.672 -5.573 -59.986 1.00 21.11 178 PHE A N 1
ATOM 1400 C CA . PHE A 1 178 ? -9.449 -5.337 -61.222 1.00 21.11 178 PHE A CA 1
ATOM 1401 C C . PHE A 1 178 ? -9.387 -6.632 -62.097 1.00 21.11 178 PHE A C 1
ATOM 1403 O O . PHE A 1 178 ? -8.342 -7.269 -62.074 1.00 21.11 178 PHE A O 1
ATOM 1410 N N . ASN A 1 179 ? -10.425 -6.958 -62.899 1.00 21.94 179 ASN A N 1
ATOM 1411 C CA . ASN A 1 179 ? -10.410 -7.846 -64.106 1.00 21.94 179 ASN A CA 1
ATOM 1412 C C . ASN A 1 179 ? -9.925 -9.338 -63.998 1.00 21.94 179 ASN A C 1
ATOM 1414 O O . ASN A 1 179 ? -9.238 -9.707 -63.058 1.00 21.94 179 ASN A O 1
ATOM 1418 N N . GLU A 1 180 ? -10.270 -10.308 -64.876 1.00 24.36 180 GLU A N 1
ATOM 1419 C CA . GLU A 1 180 ? -11.288 -10.407 -65.953 1.00 24.36 180 GLU A CA 1
ATOM 1420 C C . GLU A 1 180 ? -11.743 -11.878 -66.244 1.00 24.36 180 GLU A C 1
ATOM 1422 O O . GLU A 1 180 ? -11.024 -12.825 -65.959 1.00 24.36 180 GLU A O 1
ATOM 1427 N N . HIS A 1 181 ? -12.937 -12.033 -66.847 1.00 26.11 181 HIS A N 1
ATOM 1428 C CA . HIS A 1 181 ? -13.466 -13.126 -67.719 1.00 26.11 181 HIS A CA 1
ATOM 1429 C C . HIS A 1 181 ? -13.416 -14.665 -67.391 1.00 26.11 181 HIS A C 1
ATOM 1431 O O . HIS A 1 181 ? -12.369 -15.290 -67.398 1.00 26.11 181 HIS A O 1
ATOM 1437 N N . LYS A 1 182 ? -14.631 -15.278 -67.369 1.00 22.72 182 LYS A N 1
ATOM 1438 C CA . LYS A 1 182 ? -15.111 -16.587 -67.952 1.00 22.72 182 LYS A CA 1
ATOM 1439 C C . LYS A 1 182 ? -14.342 -17.919 -67.651 1.00 22.72 182 LYS A C 1
ATOM 1441 O O . LYS A 1 182 ? -13.197 -18.051 -68.042 1.00 22.72 182 LYS A O 1
ATOM 1446 N N . ILE A 1 183 ? -14.888 -18.944 -66.950 1.00 21.11 183 ILE A N 1
ATOM 1447 C CA . ILE A 1 183 ? -15.984 -19.925 -67.295 1.00 21.11 183 ILE A CA 1
ATOM 1448 C C . ILE A 1 183 ? -15.569 -20.937 -68.411 1.00 21.11 183 ILE A C 1
ATOM 1450 O O . ILE A 1 183 ? -15.104 -20.412 -69.421 1.00 21.11 183 ILE A O 1
ATOM 1454 N N . PRO A 1 184 ? -15.769 -22.303 -68.349 1.00 35.56 184 PRO A N 1
ATOM 1455 C CA . PRO A 1 184 ? -16.625 -23.157 -67.463 1.00 35.56 184 PRO A CA 1
ATOM 1456 C C . PRO A 1 184 ? -16.068 -24.557 -66.967 1.00 35.56 184 PRO A C 1
ATOM 1458 O O . PRO A 1 184 ? -14.958 -24.945 -67.304 1.00 35.56 184 PRO A O 1
ATOM 1461 N N . MET A 1 185 ? -16.943 -25.353 -66.294 1.00 21.45 185 MET A N 1
ATOM 1462 C CA . MET A 1 185 ? -16.975 -26.843 -66.054 1.00 21.45 185 MET A CA 1
ATOM 1463 C C . MET A 1 185 ? -15.936 -27.489 -65.079 1.00 21.45 185 MET A C 1
ATOM 1465 O O . MET A 1 185 ? -14.770 -27.134 -65.121 1.00 21.45 185 MET A O 1
ATOM 1469 N N . ILE A 1 186 ? -16.247 -28.358 -64.080 1.00 24.00 186 ILE A N 1
ATOM 1470 C CA . ILE A 1 186 ? -17.145 -29.556 -63.921 1.00 24.00 186 ILE A CA 1
ATOM 1471 C C . ILE A 1 186 ? -16.629 -30.765 -64.744 1.00 24.00 186 ILE A C 1
ATOM 1473 O O . ILE A 1 186 ? -16.332 -30.528 -65.909 1.00 24.00 186 ILE A O 1
ATOM 1477 N N . PRO A 1 187 ? -16.528 -32.039 -64.252 1.00 32.97 187 PRO A N 1
ATOM 1478 C CA . PRO A 1 187 ? -17.135 -32.728 -63.078 1.00 32.97 187 PRO A CA 1
ATOM 1479 C C . PRO A 1 187 ? -16.081 -33.432 -62.157 1.00 32.97 187 PRO A C 1
ATOM 1481 O O . PRO A 1 187 ? -14.915 -33.068 -62.193 1.00 32.97 187 PRO A O 1
ATOM 1484 N N . SER A 1 188 ? -16.355 -34.515 -61.398 1.00 25.58 188 SER A N 1
ATOM 1485 C CA . SER A 1 188 ? -17.280 -34.724 -60.250 1.00 25.58 188 SER A CA 1
ATOM 1486 C C . SER A 1 188 ? -17.143 -36.168 -59.694 1.00 25.58 188 SER A C 1
ATOM 1488 O O . SER A 1 188 ? -16.984 -37.079 -60.503 1.00 25.58 188 SER A O 1
ATOM 1490 N N . ARG A 1 189 ? -17.389 -36.398 -58.384 1.00 26.89 189 ARG A N 1
ATOM 1491 C CA . ARG A 1 189 ? -17.561 -37.736 -57.733 1.00 26.89 189 ARG A CA 1
ATOM 1492 C C . ARG A 1 189 ? -16.288 -38.640 -57.771 1.00 26.89 189 ARG A C 1
ATOM 1494 O O . ARG A 1 189 ? -15.306 -38.268 -58.393 1.00 26.89 189 ARG A O 1
ATOM 1501 N N . THR A 1 190 ? -16.158 -39.775 -57.062 1.00 26.30 190 THR A N 1
ATOM 1502 C CA . THR A 1 190 ? -17.106 -40.579 -56.247 1.00 26.30 190 THR A CA 1
ATOM 1503 C C . THR A 1 190 ? -16.406 -41.239 -55.036 1.00 26.30 190 THR A C 1
ATOM 1505 O O . THR A 1 190 ? -15.184 -41.289 -54.962 1.00 26.30 190 THR A O 1
ATOM 1508 N N . SER A 1 191 ? -17.193 -41.778 -54.102 1.00 24.89 191 SER A N 1
ATOM 1509 C CA . SER A 1 191 ? -16.794 -42.653 -52.981 1.00 24.89 191 SER A CA 1
ATOM 1510 C C . SER A 1 191 ? -16.212 -44.015 -53.392 1.00 24.89 191 SER A C 1
ATOM 1512 O O . SER A 1 191 ? -16.657 -44.548 -54.405 1.00 24.89 191 SER A O 1
ATOM 1514 N N . ALA A 1 192 ? -15.412 -44.654 -52.520 1.00 25.77 192 ALA A N 1
ATOM 1515 C CA . ALA A 1 192 ? -15.645 -46.011 -51.960 1.00 25.77 192 ALA A CA 1
ATOM 1516 C C . ALA A 1 192 ? -14.396 -46.563 -51.228 1.00 25.77 192 ALA A C 1
ATOM 1518 O O . ALA A 1 192 ? -13.288 -46.073 -51.421 1.00 25.77 192 ALA A O 1
ATOM 1519 N N . ALA A 1 193 ? -14.584 -47.577 -50.377 1.00 25.55 193 ALA A N 1
ATOM 1520 C CA . ALA A 1 193 ? -13.551 -48.181 -49.524 1.00 25.55 193 ALA A CA 1
ATOM 1521 C C . ALA A 1 193 ? -13.258 -49.663 -49.876 1.00 25.55 193 ALA A C 1
ATOM 1523 O O . ALA A 1 193 ? -13.918 -50.234 -50.740 1.00 25.55 193 ALA A O 1
ATOM 1524 N N . ALA A 1 194 ? -12.371 -50.281 -49.076 1.00 25.75 194 ALA A N 1
ATOM 1525 C CA . ALA A 1 194 ? -12.162 -51.728 -48.850 1.00 25.75 194 ALA A CA 1
ATOM 1526 C C . ALA A 1 194 ? -11.043 -52.467 -49.631 1.00 25.75 194 ALA A C 1
ATOM 1528 O O . ALA A 1 194 ? -10.619 -52.064 -50.707 1.00 25.75 194 ALA A O 1
ATOM 1529 N N . GLY A 1 195 ? -10.571 -53.574 -49.025 1.00 23.50 195 GLY A N 1
ATOM 1530 C CA . GLY A 1 195 ? -9.371 -54.358 -49.389 1.00 23.50 195 GLY A CA 1
ATOM 1531 C C . GLY A 1 195 ? -8.230 -54.109 -48.381 1.00 23.50 195 GLY A C 1
ATOM 1532 O O . GLY A 1 195 ? -7.672 -53.024 -48.380 1.00 23.50 195 GLY A O 1
ATOM 1533 N N . ALA A 1 196 ? -7.912 -54.942 -47.375 1.00 24.59 196 ALA A N 1
ATOM 1534 C CA . ALA A 1 196 ? -7.660 -56.398 -47.327 1.00 24.59 196 ALA A CA 1
ATOM 1535 C C . ALA A 1 196 ? -6.367 -56.799 -48.087 1.00 24.59 196 ALA A C 1
ATOM 1537 O O . ALA A 1 196 ? -6.135 -56.292 -49.173 1.00 24.59 196 ALA A O 1
ATOM 1538 N N . ARG A 1 197 ? -5.498 -57.715 -47.615 1.00 25.06 197 ARG A N 1
ATOM 1539 C CA . ARG A 1 197 ? -5.581 -58.690 -46.499 1.00 25.06 197 ARG A CA 1
ATOM 1540 C C . ARG A 1 197 ? -4.172 -59.263 -46.195 1.00 25.06 197 ARG A C 1
ATOM 1542 O O . ARG A 1 197 ? -3.389 -59.384 -47.128 1.00 25.06 197 ARG A O 1
ATOM 1549 N N . SER A 1 198 ? -3.953 -59.830 -44.993 1.00 23.92 198 SER A N 1
ATOM 1550 C CA . SER A 1 198 ? -2.940 -60.897 -44.718 1.00 23.92 198 SER A CA 1
ATOM 1551 C C . SER A 1 198 ? -1.434 -60.478 -44.705 1.00 23.92 198 SER A C 1
ATOM 1553 O O . SER A 1 198 ? -1.130 -59.392 -45.169 1.00 23.92 198 SER A O 1
ATOM 1555 N N . LEU A 1 199 ? -0.439 -61.220 -44.162 1.00 27.56 199 LEU A N 1
ATOM 1556 C CA . LEU A 1 199 ? -0.398 -62.535 -43.472 1.00 27.56 199 LEU A CA 1
ATOM 1557 C C . LEU A 1 199 ? 0.897 -62.711 -42.598 1.00 27.56 199 LEU A C 1
ATOM 1559 O O . LEU A 1 199 ? 1.989 -62.506 -43.100 1.00 27.56 199 LEU A O 1
ATOM 1563 N N . ARG A 1 200 ? 0.743 -63.154 -41.329 1.00 24.81 200 ARG A N 1
ATOM 1564 C CA . ARG A 1 200 ? 1.624 -63.963 -40.411 1.00 24.81 200 ARG A CA 1
ATOM 1565 C C . ARG A 1 200 ? 3.187 -63.961 -40.427 1.00 24.81 200 ARG A C 1
ATOM 1567 O O . ARG A 1 200 ? 3.820 -64.032 -41.466 1.00 24.81 200 ARG A O 1
ATOM 1574 N N . ARG A 1 201 ? 3.704 -64.311 -39.220 1.00 27.06 201 ARG A N 1
ATOM 1575 C CA . ARG A 1 201 ? 5.013 -64.934 -38.830 1.00 27.06 201 ARG A CA 1
ATOM 1576 C C . ARG A 1 201 ? 6.248 -64.011 -38.768 1.00 27.06 201 ARG A C 1
ATOM 1578 O O . ARG A 1 201 ? 6.307 -63.039 -39.498 1.00 27.06 201 ARG A O 1
ATOM 1585 N N . ALA A 1 202 ? 7.293 -64.315 -37.979 1.00 25.22 202 ALA A N 1
ATOM 1586 C CA . ALA A 1 202 ? 7.402 -65.002 -36.668 1.00 25.22 202 ALA A CA 1
ATOM 1587 C C . ALA A 1 202 ? 8.838 -64.833 -36.102 1.00 25.22 202 ALA A C 1
ATOM 1589 O O . ALA A 1 202 ? 9.778 -64.647 -36.862 1.00 25.22 202 ALA A O 1
ATOM 1590 N N . ALA A 1 203 ? 8.975 -64.920 -34.775 1.00 26.95 203 ALA A N 1
ATOM 1591 C CA . ALA A 1 203 ? 10.180 -64.709 -33.958 1.00 26.95 203 ALA A CA 1
ATOM 1592 C C . ALA A 1 203 ? 11.491 -65.422 -34.370 1.00 26.95 203 ALA A C 1
ATOM 1594 O O . ALA A 1 203 ? 11.437 -66.545 -34.866 1.00 26.95 203 ALA A O 1
ATOM 1595 N N . ALA A 1 204 ? 12.638 -64.853 -33.949 1.00 24.47 204 ALA A N 1
ATOM 1596 C CA . ALA A 1 204 ? 13.662 -65.550 -33.143 1.00 24.47 204 ALA A CA 1
ATOM 1597 C C . ALA A 1 204 ? 14.720 -64.591 -32.522 1.00 24.47 204 ALA A C 1
ATOM 1599 O O . ALA A 1 204 ? 14.927 -63.493 -33.026 1.00 24.47 204 ALA A O 1
ATOM 1600 N N . THR A 1 205 ? 15.359 -65.044 -31.428 1.00 25.58 205 THR A N 1
ATOM 1601 C CA . THR A 1 205 ? 16.751 -64.786 -30.945 1.00 25.58 205 THR A CA 1
ATOM 1602 C C . THR A 1 205 ? 17.444 -63.441 -31.266 1.00 25.58 205 THR A C 1
ATOM 1604 O O . THR A 1 205 ? 17.707 -63.144 -32.422 1.00 25.58 205 THR A O 1
ATOM 1607 N N . SER A 1 206 ? 17.805 -62.573 -30.308 1.00 24.64 206 SER A N 1
ATOM 1608 C CA . SER A 1 206 ? 18.815 -62.715 -29.224 1.00 24.64 206 SER A CA 1
ATOM 1609 C C . SER A 1 206 ? 20.280 -62.877 -29.674 1.00 24.64 206 SER A C 1
ATOM 1611 O O . SER A 1 206 ? 20.590 -63.883 -30.303 1.00 24.64 206 SER A O 1
ATOM 1613 N N . VAL A 1 207 ? 21.193 -62.012 -29.195 1.00 26.42 207 VAL A N 1
ATOM 1614 C CA . VAL A 1 207 ? 22.546 -62.378 -28.696 1.00 26.42 207 VAL A CA 1
ATOM 1615 C C . VAL A 1 207 ? 23.186 -61.209 -27.910 1.00 26.42 207 VAL A C 1
ATOM 1617 O O . VAL A 1 207 ? 22.680 -60.091 -27.921 1.00 26.42 207 VAL A O 1
ATOM 1620 N N . ARG A 1 208 ? 24.224 -61.528 -27.125 1.00 23.31 208 ARG A N 1
ATOM 1621 C CA . ARG A 1 208 ? 24.836 -60.750 -26.028 1.00 23.31 208 ARG A CA 1
ATOM 1622 C C . ARG A 1 208 ? 25.680 -59.530 -26.436 1.00 23.31 208 ARG A C 1
ATOM 1624 O O . ARG A 1 208 ? 26.304 -59.516 -27.490 1.00 23.31 208 ARG A O 1
ATOM 1631 N N . VAL A 1 209 ? 25.839 -58.621 -25.468 1.00 33.91 209 VAL A N 1
ATOM 1632 C CA . VAL A 1 209 ? 27.012 -57.739 -25.305 1.00 33.91 209 VAL A CA 1
ATOM 1633 C C . VAL A 1 209 ? 28.158 -58.505 -24.618 1.00 33.91 209 VAL A C 1
ATOM 1635 O O . VAL A 1 209 ? 27.921 -59.193 -23.625 1.00 33.91 209 VAL A O 1
ATOM 1638 N N . SER A 1 210 ? 29.390 -58.355 -25.114 1.00 24.81 210 SER A N 1
ATOM 1639 C CA . SER A 1 210 ? 30.658 -58.811 -24.500 1.00 24.81 210 SER A CA 1
ATOM 1640 C C . SER A 1 210 ? 31.845 -58.234 -25.304 1.00 24.81 210 SER A C 1
ATOM 1642 O O . SER A 1 210 ? 31.695 -58.105 -26.514 1.00 24.81 210 SER A O 1
ATOM 1644 N N . ALA A 1 211 ? 33.023 -57.891 -24.761 1.00 25.36 211 ALA A N 1
ATOM 1645 C CA . ALA A 1 211 ? 33.574 -58.105 -23.413 1.00 25.36 211 ALA A CA 1
ATOM 1646 C C . ALA A 1 211 ? 34.555 -56.981 -22.969 1.00 25.36 211 ALA A C 1
ATOM 1648 O O . ALA A 1 211 ? 34.855 -56.066 -23.731 1.00 25.36 211 ALA A O 1
ATOM 1649 N N . ILE A 1 212 ? 35.060 -57.098 -21.733 1.00 30.12 212 ILE A N 1
ATOM 1650 C CA . ILE A 1 212 ? 36.146 -56.305 -21.104 1.00 30.12 212 ILE A CA 1
ATOM 1651 C C . ILE A 1 212 ? 37.529 -56.921 -21.449 1.00 30.12 212 ILE A C 1
ATOM 1653 O O . ILE A 1 212 ? 37.556 -58.085 -21.858 1.00 30.12 212 ILE A O 1
ATOM 1657 N N . PRO A 1 213 ? 38.665 -56.196 -21.309 1.00 34.03 213 PRO A N 1
ATOM 1658 C CA . PRO A 1 213 ? 39.531 -56.262 -20.096 1.00 34.03 213 PRO A CA 1
ATOM 1659 C C . PRO A 1 213 ? 39.891 -54.853 -19.538 1.00 34.03 213 PRO A C 1
ATOM 1661 O O . PRO A 1 213 ? 39.897 -53.892 -20.296 1.00 34.03 213 PRO A O 1
ATOM 1664 N N . SER A 1 214 ? 39.985 -54.584 -18.221 1.00 24.94 214 SER A N 1
ATOM 1665 C CA . SER A 1 214 ? 41.009 -54.951 -17.198 1.00 24.94 214 SER A CA 1
ATOM 1666 C C . SER A 1 214 ? 42.379 -54.253 -17.383 1.00 24.94 214 SER A C 1
ATOM 1668 O O . SER A 1 214 ? 42.814 -54.126 -18.517 1.00 24.94 214 SER A O 1
ATOM 1670 N N . SER A 1 215 ? 43.132 -53.824 -16.353 1.00 24.78 215 SER A N 1
ATOM 1671 C CA . SER A 1 215 ? 43.159 -54.227 -14.923 1.00 24.78 215 SER A CA 1
ATOM 1672 C C . SER A 1 215 ? 43.753 -53.157 -13.963 1.00 24.78 215 SER A C 1
ATOM 1674 O O . SER A 1 215 ? 44.486 -52.279 -14.404 1.00 24.78 215 SER A O 1
ATOM 1676 N N . ALA A 1 216 ? 43.491 -53.277 -12.647 1.00 25.22 216 ALA A N 1
ATOM 1677 C CA . ALA A 1 216 ? 44.127 -52.507 -11.545 1.00 25.22 216 ALA A CA 1
ATOM 1678 C C . ALA A 1 216 ? 45.448 -53.160 -11.037 1.00 25.22 216 ALA A C 1
ATOM 1680 O O . ALA A 1 216 ? 45.813 -54.208 -11.581 1.00 25.22 216 ALA A O 1
ATOM 1681 N N . PRO A 1 217 ? 46.198 -52.564 -10.069 1.00 38.47 217 PRO A N 1
ATOM 1682 C CA . PRO A 1 217 ? 45.976 -52.755 -8.601 1.00 38.47 217 PRO A CA 1
ATOM 1683 C C . PRO A 1 217 ? 45.930 -51.425 -7.776 1.00 38.47 217 PRO A C 1
ATOM 1685 O O . PRO A 1 217 ? 46.402 -50.413 -8.279 1.00 38.47 217 PRO A O 1
ATOM 1688 N N . THR A 1 218 ? 45.279 -51.259 -6.599 1.00 25.67 218 THR A N 1
ATOM 1689 C CA . THR A 1 218 ? 45.347 -51.909 -5.238 1.00 25.67 218 THR A CA 1
ATOM 1690 C C . THR A 1 218 ? 46.431 -51.261 -4.334 1.00 25.67 218 THR A C 1
ATOM 1692 O O . THR A 1 218 ? 47.527 -51.038 -4.829 1.00 25.67 218 THR A O 1
ATOM 1695 N N . ALA A 1 219 ? 46.243 -50.858 -3.054 1.00 25.47 219 ALA A N 1
ATOM 1696 C CA . ALA A 1 219 ? 45.517 -51.389 -1.862 1.00 25.47 219 ALA A CA 1
ATOM 1697 C C . ALA A 1 219 ? 44.714 -50.297 -1.077 1.00 25.47 219 ALA A C 1
ATOM 1699 O O . ALA A 1 219 ? 45.038 -49.124 -1.216 1.00 25.47 219 ALA A O 1
ATOM 1700 N N . HIS A 1 220 ? 43.569 -50.543 -0.397 1.00 27.00 220 HIS A N 1
ATOM 1701 C CA . HIS A 1 220 ? 43.252 -51.272 0.877 1.00 27.00 220 HIS A CA 1
ATOM 1702 C C . HIS A 1 220 ? 43.903 -50.682 2.151 1.00 27.00 220 HIS A C 1
ATOM 1704 O O . HIS A 1 220 ? 45.062 -50.295 2.098 1.00 27.00 220 HIS A O 1
ATOM 1710 N N . PHE A 1 221 ? 43.253 -50.576 3.330 1.00 24.25 221 PHE A N 1
ATOM 1711 C CA . PHE A 1 221 ? 42.165 -51.348 4.005 1.00 24.25 221 PHE A CA 1
ATOM 1712 C C . PHE A 1 221 ? 40.905 -50.476 4.335 1.00 24.25 221 PHE A C 1
ATOM 1714 O O . PHE A 1 221 ? 41.054 -49.269 4.462 1.00 24.25 221 PHE A O 1
ATOM 1721 N N . ASN A 1 222 ? 39.630 -50.932 4.297 1.00 25.47 222 ASN A N 1
ATOM 1722 C CA . ASN A 1 222 ? 38.844 -51.898 5.136 1.00 25.47 222 ASN A CA 1
ATOM 1723 C C . ASN A 1 222 ? 38.493 -51.362 6.556 1.00 25.47 222 ASN A C 1
ATOM 1725 O O . ASN A 1 222 ? 39.340 -50.698 7.136 1.00 25.47 222 ASN A O 1
ATOM 1729 N N . ALA A 1 223 ? 37.357 -51.634 7.239 1.00 27.55 223 ALA A N 1
ATOM 1730 C CA . ALA A 1 223 ? 36.050 -52.337 7.034 1.00 27.55 223 ALA A CA 1
ATOM 1731 C C . ALA A 1 223 ? 35.181 -52.121 8.336 1.00 27.55 223 ALA A C 1
ATOM 1733 O O . ALA A 1 223 ? 35.737 -51.571 9.279 1.00 27.55 223 ALA A O 1
ATOM 1734 N N . VAL A 1 224 ? 33.915 -52.518 8.623 1.00 26.09 224 VAL A N 1
ATOM 1735 C CA . VAL A 1 224 ? 32.605 -52.948 8.016 1.00 26.09 224 VAL A CA 1
ATOM 1736 C C . VAL A 1 224 ? 31.603 -53.001 9.220 1.00 26.09 224 VAL A C 1
ATOM 1738 O O . VAL A 1 224 ? 32.058 -53.344 10.305 1.00 26.09 224 VAL A O 1
ATOM 1741 N N . ARG A 1 225 ? 30.286 -52.687 9.254 1.00 28.75 225 ARG A N 1
ATOM 1742 C CA . ARG A 1 225 ? 29.153 -52.390 8.326 1.00 28.75 225 ARG A CA 1
ATOM 1743 C C . ARG A 1 225 ? 28.059 -53.492 8.192 1.00 28.75 225 ARG A C 1
ATOM 1745 O O . ARG A 1 225 ? 28.033 -54.216 7.202 1.00 28.75 225 ARG A O 1
ATOM 1752 N N . THR A 1 226 ? 27.092 -53.536 9.124 1.00 26.12 226 THR A N 1
ATOM 1753 C CA . THR A 1 226 ? 25.855 -54.379 9.141 1.00 26.12 226 THR A CA 1
ATOM 1754 C C . THR A 1 226 ? 24.668 -53.593 9.763 1.00 26.12 226 THR A C 1
ATOM 1756 O O . THR A 1 226 ? 24.931 -52.657 10.508 1.00 26.12 226 THR A O 1
ATOM 1759 N N . ARG A 1 227 ? 23.361 -53.852 9.517 1.00 25.61 227 ARG A N 1
ATOM 1760 C CA . ARG A 1 227 ? 22.630 -54.934 8.798 1.00 25.61 227 ARG A CA 1
ATOM 1761 C C . ARG A 1 227 ? 21.186 -54.481 8.402 1.00 25.61 227 ARG A C 1
ATOM 1763 O O . ARG A 1 227 ? 20.602 -53.780 9.209 1.00 25.61 227 ARG A O 1
ATOM 1770 N N . GLN A 1 228 ? 20.632 -54.987 7.275 1.00 26.14 228 GLN A N 1
ATOM 1771 C CA . GLN A 1 228 ? 19.199 -55.368 7.009 1.00 26.14 228 GLN A CA 1
ATOM 1772 C C . GLN A 1 228 ? 18.032 -54.325 7.183 1.00 26.14 228 GLN A C 1
ATOM 1774 O O . GLN A 1 228 ? 18.127 -53.446 8.021 1.00 26.14 228 GLN A O 1
ATOM 1779 N N . GLU A 1 229 ? 16.881 -54.333 6.465 1.00 25.56 229 GLU A N 1
ATOM 1780 C CA . GLU A 1 229 ? 16.367 -55.103 5.294 1.00 25.56 229 GLU A CA 1
ATOM 1781 C C . GLU A 1 229 ? 15.100 -54.459 4.633 1.00 25.56 229 GLU A C 1
ATOM 1783 O O . GLU A 1 229 ? 14.519 -53.542 5.204 1.00 25.56 229 GLU A O 1
ATOM 1788 N N . SER A 1 230 ? 14.613 -55.055 3.518 1.00 24.20 230 SER A N 1
ATOM 1789 C CA . SER A 1 230 ? 13.225 -55.001 2.961 1.00 24.20 230 SER A CA 1
ATOM 1790 C C . SER A 1 230 ? 12.797 -53.792 2.085 1.00 24.20 230 SER A C 1
ATOM 1792 O O . SER A 1 230 ? 13.282 -52.688 2.296 1.00 24.20 230 SER A O 1
ATOM 1794 N N . ALA A 1 231 ? 11.823 -53.858 1.151 1.00 27.16 231 ALA A N 1
ATOM 1795 C CA . ALA A 1 231 ? 11.441 -54.810 0.073 1.00 27.16 231 ALA A CA 1
ATOM 1796 C C . ALA A 1 231 ? 10.331 -54.144 -0.802 1.00 27.16 231 ALA A C 1
ATOM 1798 O O . ALA A 1 231 ? 9.692 -53.198 -0.346 1.00 27.16 231 ALA A O 1
ATOM 1799 N N . THR A 1 232 ? 10.059 -54.607 -2.034 1.00 28.80 232 THR A N 1
ATOM 1800 C CA . THR A 1 232 ? 9.090 -53.971 -2.973 1.00 28.80 232 THR A CA 1
ATOM 1801 C C . THR A 1 232 ? 8.026 -54.915 -3.550 1.00 28.80 232 THR A C 1
ATOM 1803 O O . THR A 1 232 ? 8.283 -56.095 -3.773 1.00 28.80 232 THR A O 1
ATOM 1806 N N . LEU A 1 233 ? 6.835 -54.370 -3.850 1.00 25.58 233 LEU A N 1
ATOM 1807 C CA . LEU A 1 233 ? 5.725 -55.023 -4.570 1.00 25.58 233 LEU A CA 1
ATOM 1808 C C . LEU A 1 233 ? 4.758 -53.968 -5.161 1.00 25.58 233 LEU A C 1
ATOM 1810 O O . LEU A 1 233 ? 4.697 -52.847 -4.664 1.00 25.58 233 LEU A O 1
ATOM 1814 N N . GLY A 1 234 ? 3.992 -54.317 -6.203 1.00 23.83 234 GLY A N 1
ATOM 1815 C CA . GLY A 1 234 ? 2.967 -53.450 -6.813 1.00 23.83 234 GLY A CA 1
ATOM 1816 C C . GLY A 1 234 ? 2.134 -54.163 -7.894 1.00 23.83 234 GLY A C 1
ATOM 1817 O O . GLY A 1 234 ? 2.548 -55.214 -8.372 1.00 23.83 234 GLY A O 1
ATOM 1818 N N . TYR A 1 235 ? 0.977 -53.601 -8.276 1.00 24.55 235 TYR A N 1
ATOM 1819 C CA . TYR A 1 235 ? 0.069 -54.045 -9.362 1.00 24.55 235 TYR A CA 1
ATOM 1820 C C . TYR A 1 235 ? -0.652 -52.793 -9.939 1.00 24.55 235 TYR A C 1
ATOM 1822 O O . TYR A 1 235 ? -0.956 -51.886 -9.173 1.00 24.55 235 TYR A O 1
ATOM 1830 N N . TYR A 1 236 ? -0.749 -52.542 -11.256 1.00 23.72 236 TYR A N 1
ATOM 1831 C CA . TYR A 1 236 ? -1.546 -53.175 -12.339 1.00 23.72 236 TYR A CA 1
ATOM 1832 C C . TYR A 1 236 ? -3.058 -52.835 -12.346 1.00 23.72 236 TYR A C 1
ATOM 1834 O O . TYR A 1 236 ? -3.691 -52.748 -11.302 1.00 23.72 236 TYR A O 1
ATOM 1842 N N . GLN A 1 237 ? -3.644 -52.631 -13.540 1.00 27.00 237 GLN A N 1
ATOM 1843 C CA . GLN A 1 237 ? -4.964 -51.991 -13.726 1.00 27.00 237 GLN A CA 1
ATOM 1844 C C . GLN A 1 237 ? -5.732 -52.511 -14.966 1.00 27.00 237 GLN A C 1
ATOM 1846 O O . GLN A 1 237 ? -5.191 -52.429 -16.071 1.00 27.00 237 GLN A O 1
ATOM 1851 N N . LYS A 1 238 ? -7.010 -52.941 -14.824 1.00 23.53 238 LYS A N 1
ATOM 1852 C CA . LYS A 1 238 ? -8.084 -52.820 -15.857 1.00 23.53 238 LYS A CA 1
ATOM 1853 C C . LYS A 1 238 ? -9.485 -53.332 -15.428 1.00 23.53 238 LYS A C 1
ATOM 1855 O O . LYS A 1 238 ? -9.605 -54.472 -15.015 1.00 23.53 238 LYS A O 1
ATOM 1860 N N . ARG A 1 239 ? -10.503 -52.477 -15.658 1.00 24.28 239 ARG A N 1
ATOM 1861 C CA . ARG A 1 239 ? -11.929 -52.692 -16.061 1.00 24.28 239 ARG A CA 1
ATOM 1862 C C . ARG A 1 239 ? -12.697 -53.981 -15.669 1.00 24.28 239 ARG A C 1
ATOM 1864 O O . ARG A 1 239 ? -12.268 -55.059 -16.059 1.00 24.28 239 ARG A O 1
ATOM 1871 N N . ILE A 1 240 ? -13.968 -53.824 -15.251 1.00 25.55 240 ILE A N 1
ATOM 1872 C CA . ILE A 1 240 ? -15.165 -54.004 -16.127 1.00 25.55 240 ILE A CA 1
ATOM 1873 C C . ILE A 1 240 ? -16.479 -53.465 -15.484 1.00 25.55 240 ILE A C 1
ATOM 1875 O O . ILE A 1 240 ? -16.651 -53.539 -14.276 1.00 25.55 240 ILE A O 1
ATOM 1879 N N . ASP A 1 241 ? -17.317 -52.866 -16.340 1.00 25.78 241 ASP A N 1
ATOM 1880 C CA . ASP A 1 241 ? -18.771 -52.554 -16.382 1.00 25.78 241 ASP A CA 1
ATOM 1881 C C . ASP A 1 241 ? -19.695 -52.425 -15.134 1.00 25.78 241 ASP A C 1
ATOM 1883 O O . ASP A 1 241 ? -19.757 -53.303 -14.283 1.00 25.78 241 ASP A O 1
ATOM 1887 N N . GLY A 1 242 ? -20.618 -51.438 -15.198 1.00 23.75 242 GLY A N 1
ATOM 1888 C CA . GLY A 1 242 ? -22.071 -51.724 -15.099 1.00 23.75 242 GLY A CA 1
ATOM 1889 C C . GLY A 1 242 ? -22.944 -51.078 -13.994 1.00 23.75 242 GLY A C 1
ATOM 1890 O O . GLY A 1 242 ? -23.059 -51.652 -12.922 1.00 23.75 242 GLY A O 1
ATOM 1891 N N . ALA A 1 243 ? -23.724 -50.031 -14.349 1.00 25.98 243 ALA A N 1
ATOM 1892 C CA . ALA A 1 243 ? -24.984 -49.578 -13.689 1.00 25.98 243 ALA A CA 1
ATOM 1893 C C . ALA A 1 243 ? -24.898 -49.094 -12.200 1.00 25.98 243 ALA A C 1
ATOM 1895 O O . ALA A 1 243 ? -23.899 -49.316 -11.536 1.00 25.98 243 ALA A O 1
ATOM 1896 N N . SER A 1 244 ? -25.850 -48.368 -11.579 1.00 26.77 244 SER A N 1
ATOM 1897 C CA . SER A 1 244 ? -27.073 -47.643 -12.008 1.00 26.77 244 SER A CA 1
ATOM 1898 C C . SER A 1 244 ? -27.388 -46.457 -11.062 1.00 26.77 244 SER A C 1
ATOM 1900 O O . SER A 1 244 ? -27.073 -46.527 -9.881 1.00 26.77 244 SER A O 1
ATOM 1902 N N . THR A 1 245 ? -28.076 -45.436 -11.592 1.00 27.11 245 THR A N 1
ATOM 1903 C CA . THR A 1 245 ? -29.061 -44.486 -10.996 1.00 27.11 245 THR A CA 1
ATOM 1904 C C . THR A 1 245 ? -29.130 -44.264 -9.458 1.00 27.11 245 THR A C 1
ATOM 1906 O O . THR A 1 245 ? -29.299 -45.223 -8.710 1.00 27.11 245 THR A O 1
ATOM 1909 N N . PRO A 1 246 ? -29.148 -43.002 -8.960 1.00 32.75 246 PRO A N 1
ATOM 1910 C CA . PRO A 1 246 ? -29.167 -42.689 -7.522 1.00 32.75 246 PRO A CA 1
ATOM 1911 C C . PRO A 1 246 ? -30.542 -42.842 -6.842 1.00 32.75 246 PRO A C 1
ATOM 1913 O O . PRO A 1 246 ? -31.586 -42.640 -7.464 1.00 32.75 246 PRO A O 1
ATOM 1916 N N . LEU A 1 247 ? -30.532 -43.082 -5.523 1.00 24.12 247 LEU A N 1
ATOM 1917 C CA . LEU A 1 247 ? -31.713 -43.080 -4.645 1.00 24.12 247 LEU A CA 1
ATOM 1918 C C . LEU A 1 247 ? -31.708 -41.890 -3.666 1.00 24.12 247 LEU A C 1
ATOM 1920 O O . LEU A 1 247 ? -30.666 -41.485 -3.157 1.00 24.12 247 LEU A O 1
ATOM 1924 N N . ARG A 1 248 ? -32.901 -41.342 -3.396 1.00 29.38 248 ARG A N 1
ATOM 1925 C CA . ARG A 1 248 ? -33.172 -40.281 -2.405 1.00 29.38 248 ARG A CA 1
ATOM 1926 C C . ARG A 1 248 ? -33.741 -40.876 -1.110 1.00 29.38 248 ARG A C 1
ATOM 1928 O O . ARG A 1 248 ? -34.642 -41.704 -1.190 1.00 29.38 248 ARG A O 1
ATOM 1935 N N . GLY A 1 249 ? -33.370 -40.298 0.037 1.00 27.38 249 GLY A N 1
ATOM 1936 C CA . GLY A 1 249 ? -34.037 -40.516 1.335 1.00 27.38 249 GLY A CA 1
ATOM 1937 C C . GLY A 1 249 ? -33.603 -41.807 2.041 1.00 27.38 249 GLY A C 1
ATOM 1938 O O . GLY A 1 249 ? -33.238 -42.777 1.395 1.00 27.38 249 GLY A O 1
ATOM 1939 N N . PHE A 1 250 ? -33.582 -41.878 3.370 1.00 25.81 250 PHE A N 1
ATOM 1940 C CA . PHE A 1 250 ? -34.582 -41.354 4.307 1.00 25.81 250 PHE A CA 1
ATOM 1941 C C . PHE A 1 250 ? -33.987 -40.574 5.490 1.00 25.81 250 PHE A C 1
ATOM 1943 O O . PHE A 1 250 ? -32.794 -40.645 5.762 1.00 25.81 250 PHE A O 1
ATOM 1950 N N . ALA A 1 251 ? -34.850 -39.857 6.215 1.00 34.84 251 ALA A N 1
ATOM 1951 C CA . ALA A 1 251 ? -34.523 -39.287 7.517 1.00 34.84 251 ALA A CA 1
ATOM 1952 C C . ALA A 1 251 ? -34.907 -40.257 8.646 1.00 34.84 251 ALA A C 1
ATOM 1954 O O . ALA A 1 251 ? -36.019 -40.785 8.657 1.00 34.84 251 ALA A O 1
ATOM 1955 N N . THR A 1 252 ? -34.028 -40.408 9.634 1.00 29.11 252 THR A N 1
ATOM 1956 C CA . THR A 1 252 ? -34.344 -40.964 10.956 1.00 29.11 252 THR A CA 1
ATOM 1957 C C . THR A 1 252 ? -33.897 -39.969 12.020 1.00 29.11 252 THR A C 1
ATOM 1959 O O . THR A 1 252 ? -32.739 -39.565 12.071 1.00 29.11 252 THR A O 1
ATOM 1962 N N . ALA A 1 253 ? -34.848 -39.528 12.842 1.00 32.25 253 ALA A N 1
ATOM 1963 C CA . ALA A 1 253 ? -34.613 -38.600 13.942 1.00 32.25 253 ALA A CA 1
ATOM 1964 C C . ALA A 1 253 ? -34.334 -39.347 15.263 1.00 32.25 253 ALA A C 1
ATOM 1966 O O . ALA A 1 253 ? -34.426 -40.570 15.322 1.00 32.25 253 ALA A O 1
ATOM 1967 N N . ALA A 1 254 ? -34.089 -38.569 16.323 1.00 32.09 254 ALA A N 1
ATOM 1968 C CA . ALA A 1 254 ? -33.938 -38.984 17.723 1.00 32.09 254 ALA A CA 1
ATOM 1969 C C . ALA A 1 254 ? -32.647 -39.757 18.075 1.00 32.09 254 ALA A C 1
ATOM 1971 O O . ALA A 1 254 ? -32.569 -40.980 18.016 1.00 32.09 254 ALA A O 1
ATOM 1972 N N . GLY A 1 255 ? -31.664 -39.000 18.571 1.00 25.69 255 GLY A N 1
ATOM 1973 C CA . GLY A 1 255 ? -30.431 -39.492 19.195 1.00 25.69 255 GLY A CA 1
ATOM 1974 C C . GLY A 1 255 ? -29.865 -38.465 20.182 1.00 25.69 255 GLY A C 1
ATOM 1975 O O . GLY A 1 255 ? -28.692 -38.117 20.105 1.00 25.69 255 GLY A O 1
ATOM 1976 N N . ASN A 1 256 ? -30.719 -37.900 21.047 1.00 37.50 256 ASN A N 1
ATOM 1977 C CA . ASN A 1 256 ? -30.380 -36.759 21.908 1.00 37.50 256 ASN A CA 1
ATOM 1978 C C . ASN A 1 256 ? -29.338 -37.106 22.989 1.00 37.50 256 ASN A C 1
ATOM 1980 O O . ASN A 1 256 ? -29.687 -37.411 24.128 1.00 37.50 256 ASN A O 1
ATOM 1984 N N . LEU A 1 257 ? -28.057 -36.941 22.660 1.00 33.25 257 LEU A N 1
ATOM 1985 C CA . LEU A 1 257 ? -26.982 -36.735 23.630 1.00 33.25 257 LEU A CA 1
ATOM 1986 C C . LEU A 1 257 ? -26.557 -35.265 23.590 1.00 33.25 257 LEU A C 1
ATOM 1988 O O . LEU A 1 257 ? -25.636 -34.871 22.880 1.00 33.25 257 LEU A O 1
ATOM 1992 N N . SER A 1 258 ? -27.284 -34.446 24.353 1.00 35.56 258 SER A N 1
ATOM 1993 C CA . SER A 1 258 ? -27.032 -33.009 24.495 1.00 35.56 258 SER A CA 1
ATOM 1994 C C . SER A 1 258 ? -25.772 -32.755 25.329 1.00 35.56 258 SER A C 1
ATOM 1996 O O . SER A 1 258 ? -25.829 -32.539 26.542 1.00 35.56 258 SER A O 1
ATOM 1998 N N . ALA A 1 259 ? -24.613 -32.792 24.671 1.00 35.69 259 ALA A N 1
ATOM 1999 C CA . ALA A 1 259 ? -23.394 -32.203 25.204 1.00 35.69 259 ALA A CA 1
ATOM 2000 C C . ALA A 1 259 ? -23.562 -30.673 25.216 1.00 35.69 259 ALA A C 1
ATOM 2002 O O . ALA A 1 259 ? -23.671 -30.046 24.164 1.00 35.69 259 ALA A O 1
ATOM 2003 N N . LYS A 1 260 ? -23.612 -30.065 26.407 1.00 36.72 260 LYS A N 1
ATOM 2004 C CA . LYS A 1 260 ? -23.775 -28.611 26.564 1.00 36.72 260 LYS A CA 1
ATOM 2005 C C . LYS A 1 260 ? -22.509 -27.848 26.150 1.00 36.72 260 LYS A C 1
ATOM 2007 O O . LYS A 1 260 ? -21.712 -27.463 26.999 1.00 36.72 260 LYS A O 1
ATOM 2012 N N . THR A 1 261 ? -22.373 -27.526 24.868 1.00 40.81 261 THR A N 1
ATOM 2013 C CA . THR A 1 261 ? -21.484 -26.455 24.376 1.00 40.81 261 THR A CA 1
ATOM 2014 C C . THR A 1 261 ? -22.157 -25.081 24.519 1.00 40.81 261 THR A C 1
ATOM 2016 O O . THR A 1 261 ? -22.309 -24.322 23.567 1.00 40.81 261 THR A O 1
ATOM 2019 N N . SER A 1 262 ? -22.623 -24.760 25.729 1.00 49.59 262 SER A N 1
ATOM 2020 C CA . SER A 1 262 ? -23.366 -23.527 26.010 1.00 49.59 262 SER A CA 1
ATOM 2021 C C . SER A 1 262 ? -22.436 -22.315 26.133 1.00 49.59 262 SER A C 1
ATOM 2023 O O . SER A 1 262 ? -21.762 -22.178 27.152 1.00 49.59 262 SER A O 1
ATOM 2025 N N . GLY A 1 263 ? -22.441 -21.418 25.140 1.00 62.50 263 GLY A N 1
ATOM 2026 C CA . GLY A 1 263 ? -21.812 -20.094 25.262 1.00 62.50 263 GLY A CA 1
ATOM 2027 C C . GLY A 1 263 ? -21.623 -19.330 23.947 1.00 62.50 263 GLY A C 1
ATOM 2028 O O . GLY A 1 263 ? -22.034 -18.178 23.853 1.00 62.50 263 GLY A O 1
ATOM 2029 N N . ARG A 1 264 ? -21.024 -19.964 22.930 1.00 79.38 264 ARG A N 1
ATOM 2030 C CA . ARG A 1 264 ? -20.644 -19.307 21.664 1.00 79.38 264 ARG A CA 1
ATOM 2031 C C . ARG A 1 264 ? -21.861 -19.117 20.747 1.00 79.38 264 ARG A C 1
ATOM 2033 O O . ARG A 1 264 ? -22.573 -20.075 20.449 1.00 79.38 264 ARG A O 1
ATOM 2040 N N . LYS A 1 265 ? -22.091 -17.879 20.311 1.00 86.44 265 LYS A N 1
ATOM 2041 C CA . LYS A 1 265 ? -23.085 -17.489 19.301 1.00 86.44 265 LYS A CA 1
ATOM 2042 C C . LYS A 1 265 ? -22.598 -17.885 17.898 1.00 86.44 265 LYS A C 1
ATOM 2044 O O . LYS A 1 265 ? -21.383 -17.924 17.683 1.00 86.44 265 LYS A O 1
ATOM 2049 N N . PRO A 1 266 ? -23.505 -18.156 16.941 1.00 89.25 266 PRO A N 1
ATOM 2050 C CA . PRO A 1 266 ? -23.131 -18.356 15.542 1.00 89.25 266 PRO A CA 1
ATOM 2051 C C . PRO A 1 266 ? -22.565 -17.068 14.921 1.00 89.25 266 PRO A C 1
ATOM 2053 O O . PRO A 1 266 ? -22.898 -15.964 15.353 1.00 89.25 266 PRO A O 1
ATOM 2056 N N . HIS A 1 267 ? -21.745 -17.220 13.880 1.00 92.25 267 HIS A N 1
ATOM 2057 C CA . HIS A 1 267 ? -21.345 -16.109 13.015 1.00 92.25 267 HIS A CA 1
ATOM 2058 C C . HIS A 1 267 ? -22.509 -15.615 12.138 1.00 92.25 267 HIS A C 1
ATOM 2060 O O . HIS A 1 267 ? -23.541 -16.273 12.008 1.00 92.25 267 HIS A O 1
ATOM 2066 N N . PHE A 1 268 ? -22.292 -14.474 11.486 1.00 95.31 268 PHE A N 1
ATOM 2067 C CA . PHE A 1 268 ? -23.170 -13.913 10.461 1.00 95.31 268 PHE A CA 1
ATOM 2068 C C . PHE A 1 268 ? -23.330 -14.844 9.241 1.00 95.31 268 PHE A C 1
ATOM 2070 O O . PHE A 1 268 ? -22.357 -15.412 8.754 1.00 95.31 268 PHE A O 1
ATOM 2077 N N . ASP A 1 269 ? -24.534 -14.918 8.669 1.00 96.56 269 ASP A N 1
ATOM 2078 C CA . ASP A 1 269 ? -24.822 -15.640 7.419 1.00 96.56 269 ASP A CA 1
ATOM 2079 C C . ASP A 1 269 ? -24.285 -14.919 6.168 1.00 96.56 269 ASP A C 1
ATOM 2081 O O . ASP A 1 269 ? -24.146 -15.526 5.096 1.00 96.56 269 ASP A O 1
ATOM 2085 N N . LYS A 1 270 ? -24.104 -13.596 6.273 1.00 98.06 270 LYS A N 1
ATOM 2086 C CA . LYS A 1 270 ? -23.652 -12.693 5.208 1.00 98.06 270 LYS A CA 1
ATOM 2087 C C . LYS A 1 270 ? -23.109 -11.387 5.797 1.00 98.06 270 LYS A C 1
ATOM 2089 O O . LYS A 1 270 ? -23.786 -10.755 6.610 1.00 98.06 270 LYS A O 1
ATOM 2094 N N . ILE A 1 271 ? -21.949 -10.945 5.315 1.00 98.31 271 ILE A N 1
ATOM 2095 C CA . ILE A 1 271 ? -21.350 -9.640 5.640 1.00 98.31 271 ILE A CA 1
ATOM 2096 C C . ILE A 1 271 ? -21.053 -8.826 4.378 1.00 98.31 271 ILE A C 1
ATOM 2098 O O . ILE A 1 271 ? -20.803 -9.389 3.309 1.00 98.31 271 ILE A O 1
ATOM 2102 N N . LEU A 1 272 ? -21.038 -7.502 4.520 1.00 98.38 272 LEU A N 1
ATOM 2103 C CA . LEU A 1 272 ? -20.569 -6.567 3.501 1.00 98.38 272 LEU A CA 1
ATOM 2104 C C . LEU A 1 272 ? -19.166 -6.060 3.846 1.00 98.38 272 LEU A C 1
ATOM 2106 O O . LEU A 1 272 ? -18.871 -5.766 5.002 1.00 98.38 272 LEU A O 1
ATOM 2110 N N . ILE A 1 273 ? -18.306 -5.941 2.840 1.00 98.06 273 ILE A N 1
ATOM 2111 C CA . ILE A 1 273 ? -16.952 -5.410 2.968 1.00 98.06 273 ILE A CA 1
ATOM 2112 C C . ILE A 1 273 ? -16.938 -4.012 2.342 1.00 98.06 273 ILE A C 1
ATOM 2114 O O . ILE A 1 273 ? -16.987 -3.874 1.122 1.00 98.06 273 ILE A O 1
ATOM 2118 N N . ALA A 1 274 ? -16.885 -2.971 3.175 1.00 95.44 274 ALA A N 1
ATOM 2119 C CA . ALA A 1 274 ? -16.960 -1.564 2.761 1.00 95.44 274 ALA A CA 1
ATOM 2120 C C . ALA A 1 274 ? -15.582 -1.001 2.348 1.00 95.44 274 ALA A C 1
ATOM 2122 O O . ALA A 1 274 ? -15.184 0.085 2.768 1.00 95.44 274 ALA A O 1
ATOM 2123 N N . ASN A 1 275 ? -14.825 -1.773 1.564 1.00 95.06 275 ASN A N 1
ATOM 2124 C CA . ASN A 1 275 ? -13.444 -1.476 1.177 1.00 95.06 275 ASN A CA 1
ATOM 2125 C C . ASN A 1 275 ? -13.094 -2.138 -0.177 1.00 95.06 275 ASN A C 1
ATOM 2127 O O . ASN A 1 275 ? -13.929 -2.823 -0.768 1.00 95.06 275 ASN A O 1
ATOM 2131 N N . ARG A 1 276 ? -11.859 -1.955 -0.659 1.00 94.00 276 ARG A N 1
ATOM 2132 C CA . ARG A 1 276 ? -11.341 -2.454 -1.947 1.00 94.00 276 ARG A CA 1
ATOM 2133 C C . ARG A 1 276 ? -9.952 -3.089 -1.820 1.00 94.00 276 ARG A C 1
ATOM 2135 O O . ARG A 1 276 ? -9.365 -3.107 -0.741 1.00 94.00 276 ARG A O 1
ATOM 2142 N N . GLY A 1 277 ? -9.400 -3.576 -2.931 1.00 92.81 277 GLY A N 1
ATOM 2143 C CA . GLY A 1 277 ? -7.983 -3.953 -3.025 1.00 92.81 277 GLY A CA 1
ATOM 2144 C C . GLY A 1 277 ? -7.594 -5.127 -2.119 1.00 92.81 277 GLY A C 1
ATOM 2145 O O . GLY A 1 277 ? -8.383 -6.054 -1.925 1.00 92.81 277 GLY A O 1
ATOM 2146 N N . GLU A 1 278 ? -6.365 -5.116 -1.583 1.00 94.94 278 GLU A N 1
ATOM 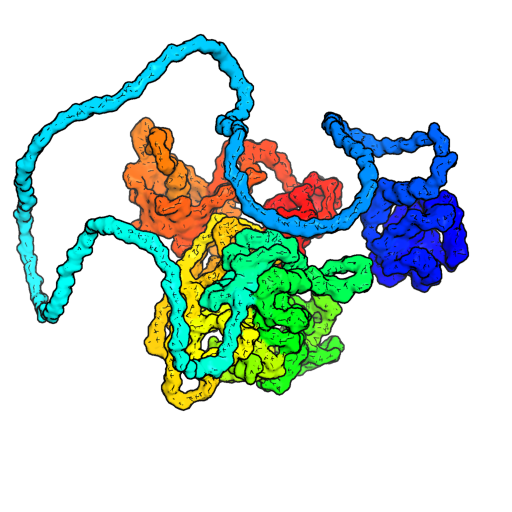2147 C CA . GLU A 1 278 ? -5.837 -6.256 -0.812 1.00 94.94 278 GLU A CA 1
ATOM 2148 C C . GLU A 1 278 ? -6.662 -6.539 0.446 1.00 94.94 278 GLU A C 1
ATOM 2150 O O . GLU A 1 278 ? -7.029 -7.690 0.666 1.00 94.94 278 GLU A O 1
ATOM 2155 N N . ILE A 1 279 ? -7.058 -5.504 1.198 1.00 96.00 279 ILE A N 1
ATOM 2156 C CA . ILE A 1 279 ? -7.800 -5.672 2.453 1.00 96.00 279 ILE A CA 1
ATOM 2157 C C . ILE A 1 279 ? -9.188 -6.270 2.228 1.00 96.00 279 ILE A C 1
ATOM 2159 O O . ILE A 1 279 ? -9.613 -7.143 2.985 1.00 96.00 279 ILE A O 1
ATOM 2163 N N . ALA A 1 280 ? -9.873 -5.891 1.147 1.00 97.00 280 ALA A N 1
ATOM 2164 C CA . ALA A 1 280 ? -11.134 -6.531 0.801 1.00 97.00 280 ALA A CA 1
ATOM 2165 C C . ALA A 1 280 ? -10.932 -8.017 0.457 1.00 97.00 280 ALA A C 1
ATOM 2167 O O . ALA A 1 280 ? -11.679 -8.869 0.938 1.00 97.00 280 ALA A O 1
ATOM 2168 N N . CYS A 1 281 ? -9.864 -8.358 -0.274 1.00 97.19 281 CYS A N 1
ATOM 2169 C CA . CYS A 1 281 ? -9.499 -9.751 -0.538 1.00 97.19 281 CYS A CA 1
ATOM 2170 C C . CYS A 1 281 ? -9.139 -10.517 0.754 1.00 97.19 281 CYS A C 1
ATOM 2172 O O . CYS A 1 281 ? -9.608 -11.639 0.948 1.00 97.19 281 CYS A O 1
ATOM 2174 N N . ARG A 1 282 ? -8.349 -9.913 1.653 1.00 96.94 282 ARG A N 1
ATOM 2175 C CA . ARG A 1 282 ? -7.949 -10.441 2.971 1.00 96.94 282 ARG A CA 1
ATOM 2176 C C . ARG A 1 282 ? -9.165 -10.774 3.835 1.00 96.94 282 ARG A C 1
ATOM 2178 O O . ARG A 1 282 ? -9.190 -11.849 4.434 1.00 96.94 282 ARG A O 1
ATOM 2185 N N . VAL A 1 283 ? -10.177 -9.903 3.872 1.00 97.81 283 VAL A N 1
ATOM 2186 C CA . VAL A 1 283 ? -11.418 -10.129 4.635 1.00 97.81 283 VAL A CA 1
ATOM 2187 C C . VAL A 1 283 ? -12.286 -11.211 3.990 1.00 97.81 283 VAL A C 1
ATOM 2189 O O . VAL A 1 283 ? -12.738 -12.123 4.684 1.00 97.81 283 VAL A O 1
ATOM 2192 N N . ILE A 1 284 ? -12.460 -11.178 2.663 1.00 98.19 284 ILE A N 1
ATOM 2193 C CA . ILE A 1 284 ? -13.226 -12.196 1.923 1.00 98.19 284 ILE A CA 1
ATOM 2194 C C . ILE A 1 284 ? -12.622 -13.599 2.115 1.00 98.19 284 ILE A C 1
ATOM 2196 O O . ILE A 1 284 ? -13.367 -14.562 2.300 1.00 98.19 284 ILE A O 1
ATOM 2200 N N . ARG A 1 285 ? -11.285 -13.725 2.148 1.00 97.12 285 ARG A N 1
ATOM 2201 C CA . ARG A 1 285 ? -10.577 -14.991 2.425 1.00 97.12 285 ARG A CA 1
ATOM 2202 C C . ARG A 1 285 ? -10.998 -15.593 3.776 1.00 97.12 285 ARG A C 1
ATOM 2204 O O . ARG A 1 285 ? -11.386 -16.761 3.809 1.00 97.12 285 ARG A O 1
ATOM 2211 N N . THR A 1 286 ? -10.984 -14.822 4.868 1.00 97.31 286 THR A N 1
ATOM 2212 C CA . THR A 1 286 ? -11.406 -15.320 6.196 1.00 97.31 286 THR A CA 1
ATOM 2213 C C . THR A 1 286 ? -12.913 -15.562 6.281 1.00 97.31 286 THR A C 1
ATOM 2215 O O . THR A 1 286 ? -13.332 -16.585 6.816 1.00 97.31 286 THR A O 1
ATOM 2218 N N . ALA A 1 287 ? -13.745 -14.693 5.704 1.00 97.56 287 ALA A N 1
ATOM 2219 C CA . ALA A 1 287 ? -15.188 -14.922 5.667 1.00 97.56 287 ALA A CA 1
ATOM 2220 C C . ALA A 1 287 ? -15.528 -16.261 4.980 1.00 97.56 287 ALA A C 1
ATOM 2222 O O . ALA A 1 287 ? -16.258 -17.076 5.542 1.00 97.56 287 ALA A O 1
ATOM 2223 N N . LYS A 1 288 ? -14.901 -16.559 3.832 1.00 96.56 288 LYS A N 1
ATOM 2224 C CA . LYS A 1 288 ? -15.094 -17.831 3.115 1.00 96.56 288 LYS A CA 1
ATOM 2225 C C . LYS A 1 288 ? -14.500 -19.043 3.842 1.00 96.56 288 LYS A C 1
ATOM 2227 O O . LYS A 1 288 ? -15.121 -20.103 3.820 1.00 96.56 288 LYS A O 1
ATOM 2232 N N . LYS A 1 289 ? -13.376 -18.892 4.556 1.00 95.56 289 LYS A N 1
ATOM 2233 C CA . LYS A 1 289 ? -12.827 -19.900 5.495 1.00 95.56 289 LYS A CA 1
ATOM 2234 C C . LYS A 1 289 ? -13.838 -20.274 6.594 1.00 95.56 289 LYS A C 1
ATOM 2236 O O . LYS A 1 289 ? -13.915 -21.441 6.966 1.00 95.56 289 LYS A O 1
ATOM 2241 N N . LEU A 1 290 ? -14.634 -19.311 7.064 1.00 95.50 290 LEU A N 1
ATOM 2242 C CA . LEU A 1 290 ? -15.680 -19.490 8.083 1.00 95.50 290 LEU A CA 1
ATOM 2243 C C . LEU A 1 290 ? -17.067 -19.857 7.510 1.00 95.50 290 LEU A C 1
ATOM 2245 O O . LEU A 1 290 ? -18.013 -20.041 8.272 1.00 95.50 290 LEU A O 1
ATOM 2249 N N . GLY A 1 291 ? -17.217 -19.962 6.183 1.00 96.50 291 GLY A N 1
ATOM 2250 C CA . GLY A 1 291 ? -18.501 -20.240 5.518 1.00 96.50 291 GLY A CA 1
ATOM 2251 C C . GLY A 1 291 ? -19.470 -19.049 5.437 1.00 96.50 291 GLY A C 1
ATOM 2252 O O . GLY A 1 291 ? -20.625 -19.223 5.050 1.00 96.50 291 GLY A O 1
ATOM 2253 N N . ILE A 1 292 ? -19.009 -17.844 5.776 1.00 98.00 292 ILE A N 1
ATOM 2254 C CA . ILE A 1 292 ? -19.773 -16.591 5.753 1.00 98.00 292 ILE A CA 1
ATOM 2255 C C . ILE A 1 292 ? -19.841 -16.066 4.311 1.00 98.00 292 ILE A C 1
ATOM 2257 O O . ILE A 1 292 ? -18.814 -15.955 3.640 1.00 98.00 292 ILE A O 1
ATOM 2261 N N . ARG A 1 293 ? -21.038 -15.698 3.830 1.00 98.31 293 ARG A N 1
ATOM 2262 C CA . ARG A 1 293 ? -21.204 -15.104 2.488 1.00 98.31 293 ARG A CA 1
ATOM 2263 C C . ARG A 1 293 ? -20.730 -13.654 2.449 1.00 98.31 293 ARG A C 1
ATOM 2265 O O . ARG A 1 293 ? -20.883 -12.910 3.417 1.00 98.31 293 ARG A O 1
ATOM 2272 N N . THR A 1 294 ? -20.203 -13.243 1.305 1.00 98.50 294 THR A N 1
ATOM 2273 C CA . THR A 1 294 ? -19.468 -11.984 1.149 1.00 98.50 294 THR A CA 1
ATOM 2274 C C . THR A 1 294 ? -20.082 -11.069 0.097 1.00 98.50 294 THR A C 1
ATOM 2276 O O . THR A 1 294 ? -20.307 -11.477 -1.042 1.00 98.50 294 THR A O 1
ATOM 2279 N N . VAL A 1 295 ? -20.318 -9.813 0.480 1.00 98.25 295 VAL A N 1
ATOM 2280 C CA . VAL A 1 295 ? -20.778 -8.743 -0.413 1.00 98.25 295 VAL A CA 1
ATOM 2281 C C . VAL A 1 295 ? -19.674 -7.700 -0.563 1.00 98.25 295 VAL A C 1
ATOM 2283 O O . VAL A 1 295 ? -19.266 -7.089 0.423 1.00 98.25 295 VAL A O 1
ATOM 2286 N N . ALA A 1 296 ? -19.199 -7.473 -1.784 1.00 97.62 296 ALA A N 1
ATOM 2287 C CA . ALA A 1 296 ? -18.280 -6.384 -2.105 1.00 97.62 296 ALA A CA 1
ATOM 2288 C C . ALA A 1 296 ? -19.027 -5.117 -2.549 1.00 97.62 296 ALA A C 1
ATOM 2290 O O . ALA A 1 296 ? -20.111 -5.177 -3.136 1.00 97.62 296 ALA A O 1
ATOM 2291 N N . VAL A 1 297 ? -18.391 -3.963 -2.351 1.00 95.62 297 VAL A N 1
ATOM 2292 C CA . VAL A 1 297 ? -18.743 -2.717 -3.045 1.00 95.62 297 VAL A CA 1
ATOM 2293 C C . VAL A 1 297 ? -17.592 -2.272 -3.946 1.00 95.62 297 VAL A C 1
ATOM 2295 O O . VAL A 1 297 ? -16.427 -2.562 -3.664 1.00 95.62 297 VAL A O 1
ATOM 2298 N N . TYR A 1 298 ? -17.918 -1.612 -5.056 1.00 94.56 298 TYR A N 1
ATOM 2299 C CA . TYR A 1 298 ? -16.927 -1.169 -6.037 1.00 94.56 298 TYR A CA 1
ATOM 2300 C C . TYR A 1 298 ? -17.281 0.179 -6.677 1.00 94.56 298 TYR A C 1
ATOM 2302 O O . TYR A 1 298 ? -18.453 0.545 -6.779 1.00 94.56 298 TYR A O 1
ATOM 2310 N N . SER A 1 299 ? -16.268 0.934 -7.097 1.00 91.06 299 SER A N 1
ATOM 2311 C CA . SER A 1 299 ? -16.440 2.081 -7.994 1.00 91.06 299 SER A CA 1
ATOM 2312 C C . SER A 1 299 ? -16.427 1.633 -9.457 1.00 91.06 299 SER A C 1
ATOM 2314 O O . SER A 1 299 ? -15.968 0.539 -9.769 1.00 91.06 299 SER A O 1
ATOM 2316 N N . GLU A 1 300 ? -16.855 2.489 -10.381 1.00 89.81 300 GLU A N 1
ATOM 2317 C CA . GLU A 1 300 ? -16.863 2.191 -11.824 1.00 89.81 300 GLU A CA 1
ATOM 2318 C C . GLU A 1 300 ? -15.509 1.700 -12.384 1.00 89.81 300 GLU A C 1
ATOM 2320 O O . GLU A 1 300 ? -15.500 0.870 -13.289 1.00 89.81 300 GLU A O 1
ATOM 2325 N N . VAL A 1 301 ? -14.372 2.138 -11.822 1.00 87.19 301 VAL A N 1
ATOM 2326 C CA . VAL A 1 301 ? -13.022 1.678 -12.225 1.00 87.19 301 VAL A CA 1
ATOM 2327 C C . VAL A 1 301 ? -12.552 0.409 -11.502 1.00 87.19 301 VAL A C 1
ATOM 2329 O O . VAL A 1 301 ? -11.612 -0.238 -11.954 1.00 87.19 301 VAL A O 1
ATOM 2332 N N . ASP A 1 302 ? -13.208 0.027 -10.405 1.00 91.88 302 ASP A N 1
ATOM 2333 C CA . ASP A 1 302 ? -12.945 -1.208 -9.657 1.00 91.88 302 ASP A CA 1
ATOM 2334 C C . ASP A 1 302 ? -13.785 -2.401 -10.166 1.00 91.88 302 ASP A C 1
ATOM 2336 O O . ASP A 1 302 ? -13.739 -3.477 -9.570 1.00 91.88 302 ASP A O 1
ATOM 2340 N N . ALA A 1 303 ? -14.553 -2.251 -11.251 1.00 92.50 303 ALA A N 1
ATOM 2341 C CA . ALA A 1 303 ? -15.482 -3.275 -11.748 1.00 92.50 303 ALA A CA 1
ATOM 2342 C C . ALA A 1 303 ? -14.823 -4.637 -12.052 1.00 92.50 303 ALA A C 1
ATOM 2344 O O . ALA A 1 303 ? -15.396 -5.675 -11.732 1.00 92.50 303 ALA A O 1
ATOM 2345 N N . ASP A 1 304 ? -13.602 -4.634 -12.595 1.00 91.00 304 ASP A N 1
ATOM 2346 C CA . ASP A 1 304 ? -12.822 -5.846 -12.894 1.00 91.00 304 ASP A CA 1
ATOM 2347 C C . ASP A 1 304 ? -11.828 -6.226 -11.771 1.00 91.00 304 ASP A C 1
ATOM 2349 O O . ASP A 1 304 ? -10.965 -7.086 -11.959 1.00 91.00 304 ASP A O 1
ATOM 2353 N N . SER A 1 305 ? -11.900 -5.587 -10.598 1.00 93.25 305 SER A N 1
ATOM 2354 C CA . SER A 1 305 ? -10.931 -5.776 -9.506 1.00 93.25 305 SER A CA 1
ATOM 2355 C C . SER A 1 305 ? -10.998 -7.161 -8.844 1.00 93.25 305 SER A C 1
ATOM 2357 O O . SER A 1 305 ? -12.021 -7.851 -8.855 1.00 93.25 305 SER A O 1
ATOM 2359 N N . LEU A 1 306 ? -9.895 -7.570 -8.203 1.00 94.38 306 LEU A N 1
ATOM 2360 C CA . LEU A 1 306 ? -9.792 -8.889 -7.573 1.00 94.38 306 LEU A CA 1
ATOM 2361 C C . LEU A 1 306 ? -10.811 -9.087 -6.437 1.00 94.38 306 LEU A C 1
ATOM 2363 O O . LEU A 1 306 ? -11.312 -10.197 -6.269 1.00 94.38 306 LEU A O 1
ATOM 2367 N N . HIS A 1 307 ? -11.159 -8.043 -5.673 1.00 96.31 307 HIS A N 1
ATOM 2368 C CA . HIS A 1 307 ? -12.123 -8.183 -4.574 1.00 96.31 307 HIS A CA 1
ATOM 2369 C C . HIS A 1 307 ? -13.567 -8.333 -5.069 1.00 96.31 307 HIS A C 1
ATOM 2371 O O . HIS A 1 307 ? -14.337 -9.057 -4.441 1.00 96.31 307 HIS A O 1
ATOM 2377 N N . VAL A 1 308 ? -13.911 -7.745 -6.222 1.00 96.62 308 VAL A N 1
ATOM 2378 C CA . VAL A 1 308 ? -15.191 -7.988 -6.912 1.00 96.62 308 VAL A CA 1
ATOM 2379 C C . VAL A 1 308 ? -15.268 -9.427 -7.423 1.00 96.62 308 VAL A C 1
ATOM 2381 O O . VAL A 1 308 ? -16.273 -10.097 -7.203 1.00 96.62 308 VAL A O 1
ATOM 2384 N N . GLN A 1 309 ? -14.192 -9.937 -8.033 1.00 96.00 309 GLN A N 1
ATOM 2385 C CA . GLN A 1 309 ? -14.123 -11.322 -8.521 1.00 96.00 309 GLN A CA 1
ATOM 2386 C C . GLN A 1 309 ? -14.122 -12.376 -7.396 1.00 96.00 309 GLN A C 1
ATOM 2388 O O . GLN A 1 309 ? -14.521 -13.518 -7.625 1.00 96.00 309 GLN A O 1
ATOM 2393 N N . LEU A 1 310 ? -13.647 -12.025 -6.194 1.00 96.38 310 LEU A N 1
ATOM 2394 C CA . LEU A 1 310 ? -13.581 -12.934 -5.044 1.00 96.38 310 LEU A CA 1
ATOM 2395 C C . LEU A 1 310 ? -14.857 -12.970 -4.194 1.00 96.38 310 LEU A C 1
ATOM 2397 O O . LEU A 1 310 ? -15.043 -13.951 -3.470 1.00 96.38 310 LEU A O 1
ATOM 2401 N N . ALA A 1 311 ? -15.707 -11.942 -4.234 1.00 97.31 311 ALA A N 1
ATOM 2402 C CA . ALA A 1 311 ? -16.947 -11.891 -3.457 1.00 97.31 311 ALA A CA 1
ATOM 2403 C C . ALA A 1 311 ? -18.023 -12.861 -3.988 1.00 97.31 311 ALA A C 1
ATOM 2405 O O . ALA A 1 311 ? -17.876 -13.456 -5.054 1.00 97.31 311 ALA A O 1
ATOM 2406 N N . ASP A 1 312 ? -19.103 -13.061 -3.229 1.00 98.06 312 ASP A N 1
ATOM 2407 C CA . ASP A 1 312 ? -20.268 -13.846 -3.677 1.00 98.06 312 ASP A CA 1
ATOM 2408 C C . ASP A 1 312 ? -21.321 -12.960 -4.362 1.00 98.06 312 ASP A C 1
ATOM 2410 O O . ASP A 1 312 ? -22.028 -13.405 -5.266 1.00 98.06 312 ASP A O 1
ATOM 2414 N N . GLU A 1 313 ? -21.396 -11.692 -3.953 1.00 97.19 313 GLU A N 1
ATOM 2415 C CA . GLU A 1 313 ? -22.194 -10.623 -4.557 1.00 97.19 313 GLU A CA 1
ATOM 2416 C C . GLU A 1 313 ? -21.356 -9.332 -4.602 1.00 97.19 313 GLU A C 1
ATOM 2418 O O . GLU A 1 313 ? -20.517 -9.105 -3.729 1.00 97.19 313 GLU A O 1
ATOM 2423 N N . ALA A 1 314 ? -21.585 -8.458 -5.585 1.00 97.00 314 ALA A N 1
ATOM 2424 C CA . ALA A 1 314 ? -20.883 -7.178 -5.697 1.00 97.00 314 ALA A CA 1
ATOM 2425 C C . ALA A 1 314 ? -21.805 -6.067 -6.219 1.00 97.00 314 ALA A C 1
ATOM 2427 O O . ALA A 1 314 ? -22.618 -6.304 -7.115 1.00 97.00 314 ALA A O 1
ATOM 2428 N N . TYR A 1 315 ? -21.666 -4.848 -5.684 1.00 95.62 315 TYR A N 1
ATOM 2429 C CA . TYR A 1 315 ? -22.528 -3.707 -6.022 1.00 95.62 315 TYR A CA 1
ATOM 2430 C C . TYR A 1 315 ? -21.729 -2.427 -6.312 1.00 95.62 315 TYR A C 1
ATOM 2432 O O . TYR A 1 315 ? -20.882 -2.017 -5.518 1.00 95.62 315 TYR A O 1
ATOM 2440 N N . CYS A 1 316 ? -22.035 -1.762 -7.432 1.00 93.88 316 CYS A N 1
ATOM 2441 C CA . CYS A 1 316 ? -21.431 -0.474 -7.774 1.00 93.88 316 CYS A CA 1
ATOM 2442 C C . CYS A 1 316 ? -22.001 0.649 -6.889 1.00 93.88 316 CYS A C 1
ATOM 2444 O O . CYS A 1 316 ? -23.221 0.811 -6.804 1.00 93.88 316 CYS A O 1
ATOM 2446 N N . ILE A 1 317 ? -21.128 1.441 -6.260 1.00 87.25 317 ILE A N 1
ATOM 2447 C CA . ILE A 1 317 ? -21.504 2.545 -5.358 1.00 87.25 317 ILE A CA 1
ATOM 2448 C C . ILE A 1 317 ? -21.268 3.946 -5.946 1.00 87.25 317 ILE A C 1
ATOM 2450 O O . ILE A 1 317 ? -21.888 4.908 -5.480 1.00 87.25 317 ILE A O 1
ATOM 2454 N N . GLY A 1 318 ? -20.464 4.106 -7.001 1.00 86.94 318 GLY A N 1
ATOM 2455 C CA . GLY A 1 318 ? -20.260 5.410 -7.646 1.00 86.94 318 GLY A CA 1
ATOM 2456 C C . GLY A 1 318 ? -19.063 5.489 -8.602 1.00 86.94 318 GLY A C 1
ATOM 2457 O O . GLY A 1 318 ? -18.416 4.470 -8.853 1.00 86.94 318 GLY A O 1
ATOM 2458 N N . PRO A 1 319 ? -18.759 6.696 -9.112 1.00 86.50 319 PRO A N 1
ATOM 2459 C CA . PRO A 1 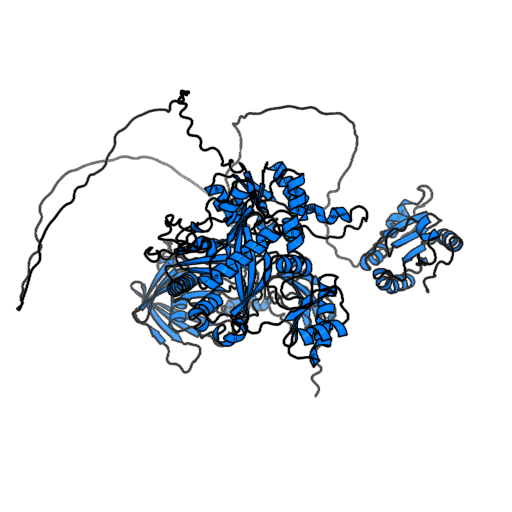319 ? -17.633 6.937 -10.008 1.00 86.50 319 PRO A CA 1
ATOM 2460 C C . PRO A 1 319 ? -16.278 6.796 -9.298 1.00 86.50 319 PRO A C 1
ATOM 2462 O O . PRO A 1 319 ? -16.195 6.588 -8.085 1.00 86.50 319 PRO A O 1
ATOM 2465 N N . ALA A 1 320 ? -15.201 6.904 -10.076 1.00 79.81 320 ALA A N 1
ATOM 2466 C CA . ALA A 1 320 ? -13.836 6.597 -9.649 1.00 79.81 320 ALA A CA 1
ATOM 2467 C C . ALA A 1 320 ? -13.312 7.324 -8.385 1.00 79.81 320 ALA A C 1
ATOM 2469 O O . ALA A 1 320 ? -12.656 6.664 -7.576 1.00 79.81 320 ALA A O 1
ATOM 2470 N N . PRO A 1 321 ? -13.565 8.628 -8.138 1.00 78.75 321 PRO A N 1
ATOM 2471 C CA . PRO A 1 321 ? -13.011 9.302 -6.962 1.00 78.75 321 PRO A CA 1
ATOM 2472 C C . PRO A 1 321 ? -13.477 8.651 -5.652 1.00 78.75 321 PRO A C 1
ATOM 2474 O O . PRO A 1 321 ? -14.670 8.419 -5.456 1.00 78.75 321 PRO A O 1
ATOM 2477 N N . SER A 1 322 ? -12.560 8.382 -4.711 1.00 75.88 322 SER A N 1
ATOM 2478 C CA . SER A 1 322 ? -12.912 7.740 -3.428 1.00 75.88 322 SER A CA 1
ATOM 2479 C C . SER A 1 322 ? -13.912 8.552 -2.596 1.00 75.88 322 SER A C 1
ATOM 2481 O O . SER A 1 322 ? -14.700 7.997 -1.835 1.00 75.88 322 SER A O 1
ATOM 2483 N N . SER A 1 323 ? -13.872 9.875 -2.747 1.00 74.44 323 SER A N 1
ATOM 2484 C CA . SER A 1 323 ? -14.813 10.834 -2.169 1.00 74.44 323 SER A CA 1
ATOM 2485 C C . SER A 1 323 ? -16.226 10.673 -2.752 1.00 74.44 323 SER A C 1
ATOM 2487 O O . SER A 1 323 ? -17.207 10.754 -2.024 1.00 74.44 323 SER A O 1
ATOM 2489 N N . GLU A 1 324 ? -16.355 10.340 -4.035 1.00 72.75 324 GLU A N 1
ATOM 2490 C CA . GLU A 1 324 ? -17.643 10.147 -4.714 1.00 72.75 324 GLU A CA 1
ATOM 2491 C C . GLU A 1 324 ? -18.138 8.691 -4.732 1.00 72.75 324 GLU A C 1
ATOM 2493 O O . GLU A 1 324 ? -19.219 8.413 -5.262 1.00 72.75 324 GLU A O 1
ATOM 2498 N N . SER A 1 325 ? -17.391 7.764 -4.135 1.00 76.19 325 SER A N 1
ATOM 2499 C CA . SER A 1 325 ? -17.737 6.342 -4.018 1.00 76.19 325 SER A CA 1
ATOM 2500 C C . SER A 1 325 ? -17.724 5.884 -2.556 1.00 76.19 325 SER A C 1
ATOM 2502 O O . SER A 1 325 ? -18.785 5.812 -1.941 1.00 76.19 325 SER A O 1
ATOM 2504 N N . TYR A 1 326 ? -16.542 5.606 -2.000 1.00 75.00 326 TYR A N 1
ATOM 2505 C CA . TYR A 1 326 ? -16.363 4.921 -0.712 1.00 75.00 326 TYR A CA 1
ATOM 2506 C C . TYR A 1 326 ? -16.564 5.792 0.541 1.00 75.00 326 TYR A C 1
ATOM 2508 O O . TYR A 1 326 ? -16.928 5.251 1.580 1.00 75.00 326 TYR A O 1
ATOM 2516 N N . VAL A 1 327 ? -16.304 7.106 0.486 1.00 56.16 327 VAL A N 1
ATOM 2517 C CA . VAL A 1 327 ? -16.276 7.973 1.693 1.00 56.16 327 VAL A CA 1
ATOM 2518 C C . VAL A 1 327 ? -17.478 8.914 1.798 1.00 56.16 327 VAL A C 1
ATOM 2520 O O . VAL A 1 327 ? -17.963 9.174 2.897 1.00 56.16 327 VAL A O 1
ATOM 2523 N N . GLY A 1 328 ? -17.960 9.433 0.669 1.00 49.53 328 GLY A N 1
ATOM 2524 C CA . GLY A 1 328 ? -18.781 10.643 0.651 1.00 49.53 328 GLY A CA 1
ATOM 2525 C C . GLY A 1 328 ? -17.925 11.908 0.530 1.00 49.53 328 GLY A C 1
ATOM 2526 O O . GLY A 1 328 ? -16.755 11.948 0.918 1.00 49.53 328 GLY A O 1
ATOM 2527 N N . SER A 1 329 ? -18.511 12.940 -0.071 1.00 38.22 329 SER A N 1
ATOM 2528 C CA . SER A 1 329 ? -17.827 14.166 -0.478 1.00 38.22 329 SER A CA 1
ATOM 2529 C C . SER A 1 329 ? -18.666 15.382 -0.116 1.00 38.22 329 SER A C 1
ATOM 2531 O O . SER A 1 329 ? -19.845 15.426 -0.468 1.00 38.22 329 SER A O 1
ATOM 2533 N N . ASN A 1 330 ? -18.041 16.409 0.465 1.00 37.34 330 ASN A N 1
ATOM 2534 C CA . ASN A 1 330 ? -18.651 17.728 0.661 1.00 37.34 330 ASN A CA 1
ATOM 2535 C C . ASN A 1 330 ? -18.761 18.495 -0.674 1.00 37.34 330 ASN A C 1
ATOM 2537 O O . ASN A 1 330 ? -18.186 19.570 -0.836 1.00 37.34 330 ASN A O 1
ATOM 2541 N N . ILE A 1 331 ? -19.491 17.944 -1.647 1.00 34.00 331 ILE A N 1
ATOM 2542 C CA . ILE A 1 331 ? -19.938 18.704 -2.816 1.00 34.00 331 ILE A CA 1
ATOM 2543 C C . ILE A 1 331 ? -21.076 19.600 -2.332 1.00 34.00 331 ILE A C 1
ATOM 2545 O O . ILE A 1 331 ? -22.142 19.122 -1.941 1.00 34.00 331 ILE A O 1
ATOM 2549 N N . ILE A 1 332 ? -20.822 20.907 -2.318 1.00 32.91 332 ILE A N 1
ATOM 2550 C CA . ILE A 1 332 ? -21.788 21.914 -1.882 1.00 32.91 332 ILE A CA 1
ATOM 2551 C C . ILE A 1 332 ? -22.894 22.007 -2.938 1.00 32.91 332 ILE A C 1
ATOM 2553 O O . ILE A 1 332 ? -22.740 22.668 -3.964 1.00 32.91 332 ILE A O 1
ATOM 2557 N N . PHE A 1 333 ? -24.022 21.348 -2.682 1.00 32.81 333 PHE A N 1
ATOM 2558 C CA . PHE A 1 333 ? -25.258 21.609 -3.412 1.00 32.81 333 PHE A CA 1
ATOM 2559 C C . PHE A 1 333 ? -25.776 23.004 -3.042 1.00 32.81 333 PHE A C 1
ATOM 2561 O O . PHE A 1 333 ? -25.806 23.374 -1.871 1.00 32.81 333 PHE A O 1
ATOM 2568 N N . SER A 1 334 ? -26.223 23.776 -4.033 1.00 31.11 334 SER A N 1
ATOM 2569 C CA . SER A 1 334 ? -26.600 25.193 -3.899 1.00 31.11 334 SER A CA 1
ATOM 2570 C C . SER A 1 334 ? -27.913 25.466 -3.138 1.00 31.11 334 SER A C 1
ATOM 2572 O O . SER A 1 334 ? -28.421 26.583 -3.179 1.00 31.11 334 SER A O 1
ATOM 2574 N N . ASN A 1 335 ? -28.462 24.474 -2.428 1.00 33.34 335 ASN A N 1
ATOM 2575 C CA . ASN A 1 335 ? -29.715 24.571 -1.676 1.00 33.34 335 ASN A CA 1
ATOM 2576 C C . ASN A 1 335 ? -29.466 24.381 -0.173 1.00 33.34 335 ASN A C 1
ATOM 2578 O O . ASN A 1 335 ? -29.234 23.265 0.293 1.00 33.34 335 ASN A O 1
ATOM 2582 N N . LEU A 1 336 ? -29.585 25.473 0.588 1.00 32.84 336 LEU A N 1
ATOM 2583 C CA . LEU A 1 336 ? -29.243 25.544 2.017 1.00 32.84 336 LEU A CA 1
ATOM 2584 C C . LEU A 1 336 ? -30.011 24.560 2.923 1.00 32.84 336 LEU A C 1
ATOM 2586 O O . LEU A 1 336 ? -29.531 24.223 4.001 1.00 32.84 336 LEU A O 1
ATOM 2590 N N . SER A 1 337 ? -31.177 24.058 2.498 1.00 35.72 337 SER A N 1
ATOM 2591 C CA . SER A 1 337 ? -31.943 23.064 3.265 1.00 35.72 337 SER A CA 1
ATOM 2592 C C . SER A 1 337 ? -31.290 21.679 3.311 1.00 35.72 337 SER A C 1
ATOM 2594 O O . SER A 1 337 ? -31.593 20.920 4.220 1.00 35.72 337 SER A O 1
ATOM 2596 N N . ALA A 1 338 ? -30.400 21.354 2.365 1.00 38.31 338 ALA A N 1
ATOM 2597 C CA . ALA A 1 338 ? -29.696 20.067 2.293 1.00 38.31 338 ALA A CA 1
ATOM 2598 C C . ALA A 1 338 ? -28.289 20.113 2.928 1.00 38.31 338 ALA A C 1
ATOM 2600 O O . ALA A 1 338 ? -27.499 19.179 2.786 1.00 38.31 338 ALA A O 1
ATOM 2601 N N . GLN A 1 339 ? -27.936 21.209 3.611 1.00 34.78 339 GLN A N 1
ATOM 2602 C CA . GLN A 1 339 ? -26.570 21.444 4.092 1.00 34.78 339 GLN A CA 1
ATOM 2603 C C . GLN A 1 339 ? -26.183 20.587 5.316 1.00 34.78 339 GLN A C 1
ATOM 2605 O O . GLN A 1 339 ? -24.999 20.485 5.635 1.00 34.78 339 GLN A O 1
ATOM 2610 N N . MET A 1 340 ? -27.146 19.913 5.959 1.00 36.94 340 MET A N 1
ATOM 2611 C CA . MET A 1 340 ? -26.870 18.811 6.896 1.00 36.94 340 MET A CA 1
ATOM 2612 C C . MET A 1 340 ? -26.815 17.440 6.194 1.00 36.94 340 MET A C 1
ATOM 2614 O O . MET A 1 340 ? -26.003 16.599 6.578 1.00 36.94 340 MET A O 1
ATOM 2618 N N . ASP A 1 341 ? -27.600 17.243 5.131 1.00 36.75 341 ASP A N 1
ATOM 2619 C CA . ASP A 1 341 ? -27.753 15.959 4.426 1.00 36.75 341 ASP A CA 1
ATOM 2620 C C . ASP A 1 341 ? -26.588 15.639 3.472 1.00 36.75 341 ASP A C 1
ATOM 2622 O O . ASP A 1 341 ? -26.322 14.478 3.162 1.00 36.75 341 ASP A O 1
ATOM 2626 N N . ALA A 1 342 ? -25.850 16.651 2.999 1.00 36.12 342 ALA A N 1
ATOM 2627 C CA . ALA A 1 342 ? -24.763 16.469 2.029 1.00 36.12 342 ALA A CA 1
ATOM 2628 C C . ALA A 1 342 ? -23.643 15.522 2.517 1.00 36.12 342 ALA A C 1
ATOM 2630 O O . ALA A 1 342 ? -23.007 14.848 1.707 1.00 36.12 342 ALA A O 1
ATOM 2631 N N . PHE A 1 343 ? -23.437 15.415 3.836 1.00 36.81 343 PHE A N 1
ATOM 2632 C CA . PHE A 1 343 ? -22.468 14.496 4.451 1.00 36.81 343 PHE A CA 1
ATOM 2633 C C . PHE A 1 343 ? -22.929 13.021 4.414 1.00 36.81 343 PHE A C 1
ATOM 2635 O O . PHE A 1 343 ? -22.146 12.125 4.717 1.00 36.81 343 PHE A O 1
ATOM 2642 N N . GLN A 1 344 ? -24.197 12.758 4.085 1.00 42.84 344 GLN A N 1
ATOM 2643 C CA . GLN A 1 344 ? -24.885 11.477 4.294 1.00 42.84 344 GLN A CA 1
ATOM 2644 C C . GLN A 1 344 ? -24.924 10.601 3.024 1.00 42.84 344 GLN A C 1
ATOM 2646 O O . GLN A 1 344 ? -24.660 9.396 3.093 1.00 42.84 344 GLN A O 1
ATOM 2651 N N . LEU A 1 345 ? -25.083 11.248 1.856 1.00 46.56 345 LEU A N 1
ATOM 2652 C CA . LEU A 1 345 ? -25.392 10.742 0.495 1.00 46.56 345 LEU A CA 1
ATOM 2653 C C . LEU A 1 345 ? -24.525 9.603 -0.113 1.00 46.56 345 LEU A C 1
ATOM 2655 O O . LEU A 1 345 ? -24.659 9.295 -1.305 1.00 46.56 345 LEU A O 1
ATOM 2659 N N . ARG A 1 346 ? -23.606 8.989 0.641 1.00 66.56 346 ARG A N 1
ATOM 2660 C CA . ARG A 1 346 ? -22.819 7.800 0.245 1.00 66.56 346 ARG A CA 1
ATOM 2661 C C . ARG A 1 346 ? -22.695 6.736 1.336 1.00 66.56 346 ARG A C 1
ATOM 2663 O O . ARG A 1 346 ? -22.719 5.558 0.990 1.00 66.56 346 ARG A O 1
ATOM 2670 N N . MET A 1 347 ? -22.674 7.109 2.619 1.00 80.38 347 MET A N 1
ATOM 2671 C CA . MET A 1 347 ? -22.908 6.144 3.706 1.00 80.38 347 MET A CA 1
ATOM 2672 C C . MET A 1 347 ? -24.284 5.488 3.526 1.00 80.38 347 MET A C 1
ATOM 2674 O O . MET A 1 347 ? -24.398 4.264 3.591 1.00 80.38 347 MET A O 1
ATOM 2678 N N . ASP A 1 348 ? -25.278 6.292 3.135 1.00 81.38 348 ASP A N 1
ATOM 2679 C CA . ASP A 1 348 ? -26.624 5.846 2.767 1.00 81.38 348 ASP A CA 1
ATOM 2680 C C . ASP A 1 348 ? -26.622 4.776 1.662 1.00 81.38 348 ASP A C 1
ATOM 2682 O O . ASP A 1 348 ? -27.385 3.821 1.746 1.00 81.38 348 ASP A O 1
ATOM 2686 N N . LYS A 1 349 ? -25.733 4.865 0.657 1.00 85.81 349 LYS A N 1
ATOM 2687 C CA . LYS A 1 349 ? -25.620 3.834 -0.395 1.00 85.81 349 LYS A CA 1
ATOM 2688 C C . LYS A 1 349 ? -25.067 2.513 0.131 1.00 85.81 349 LYS A C 1
ATOM 2690 O O . LYS A 1 349 ? -25.508 1.453 -0.299 1.00 85.81 349 LYS A O 1
ATOM 2695 N N . ILE A 1 350 ? -24.088 2.551 1.033 1.00 89.81 350 ILE A N 1
ATOM 2696 C CA . ILE A 1 350 ? -23.521 1.324 1.612 1.00 89.81 350 ILE A CA 1
ATOM 2697 C C . ILE A 1 350 ? -24.576 0.640 2.496 1.00 89.81 350 ILE A C 1
ATOM 2699 O O . ILE A 1 350 ? -24.726 -0.579 2.438 1.00 89.81 350 ILE A O 1
ATOM 2703 N N . ILE A 1 351 ? -25.375 1.424 3.223 1.00 92.12 351 ILE A N 1
ATOM 2704 C CA . ILE A 1 351 ? -26.540 0.959 3.991 1.00 92.12 351 ILE A CA 1
ATOM 2705 C C . ILE A 1 351 ? -27.637 0.403 3.064 1.00 92.12 351 ILE A C 1
ATOM 2707 O O . ILE A 1 351 ? -28.141 -0.693 3.303 1.00 92.12 351 ILE A O 1
ATOM 2711 N N . GLU A 1 352 ? -27.952 1.083 1.958 1.00 92.06 352 GLU A N 1
ATOM 2712 C CA . GLU A 1 352 ? -28.882 0.604 0.926 1.00 92.06 352 GLU A CA 1
ATOM 2713 C C . GLU A 1 352 ? -28.442 -0.760 0.366 1.00 92.06 352 GLU A C 1
ATOM 2715 O O . GLU A 1 352 ? -29.259 -1.670 0.229 1.00 92.06 352 GLU A O 1
ATOM 2720 N N . VAL A 1 353 ? -27.144 -0.944 0.095 1.00 93.94 353 VAL A N 1
ATOM 2721 C CA . VAL A 1 353 ? -26.590 -2.232 -0.348 1.00 93.94 353 VAL A CA 1
ATOM 2722 C C . VAL A 1 353 ? -26.649 -3.289 0.763 1.00 93.94 353 VAL A C 1
ATOM 2724 O O . VAL A 1 353 ? -26.951 -4.446 0.460 1.00 93.94 353 VAL A O 1
ATOM 2727 N N . CYS A 1 354 ? -26.444 -2.936 2.038 1.00 95.50 354 CYS A N 1
ATOM 2728 C CA . CYS A 1 354 ? -26.646 -3.869 3.156 1.00 95.50 354 CYS A CA 1
ATOM 2729 C C . CYS A 1 354 ? -28.094 -4.378 3.192 1.00 95.50 354 CYS A C 1
ATOM 2731 O O . CYS A 1 354 ? -28.312 -5.590 3.166 1.00 95.50 354 CYS A O 1
ATOM 2733 N N . HIS A 1 355 ? -29.074 -3.470 3.142 1.00 95.62 355 HIS A N 1
ATOM 2734 C CA . HIS A 1 355 ? -30.503 -3.805 3.117 1.00 95.62 355 HIS A CA 1
ATOM 2735 C C . HIS A 1 355 ? -30.904 -4.611 1.873 1.00 95.62 355 HIS A C 1
ATOM 2737 O O . HIS A 1 355 ? -31.647 -5.585 1.978 1.00 95.62 355 HIS A O 1
ATOM 2743 N N . ARG A 1 356 ? -30.381 -4.259 0.689 1.00 95.75 356 ARG A N 1
ATOM 2744 C CA . ARG A 1 356 ? -30.670 -4.954 -0.582 1.00 95.75 356 ARG A CA 1
ATOM 2745 C C . ARG A 1 356 ? -30.047 -6.345 -0.687 1.00 95.75 356 ARG A C 1
ATOM 2747 O O . ARG A 1 356 ? -30.621 -7.205 -1.350 1.00 95.75 356 ARG A O 1
ATOM 2754 N N . SER A 1 357 ? -28.879 -6.558 -0.084 1.00 96.19 357 SER A N 1
ATOM 2755 C CA . SER A 1 357 ? -28.195 -7.859 -0.070 1.00 96.19 357 SER A CA 1
ATOM 2756 C C . SER A 1 357 ? -28.595 -8.728 1.130 1.00 96.19 357 SER A C 1
ATOM 2758 O O . SER A 1 357 ? -28.446 -9.951 1.078 1.00 96.19 357 SER A O 1
ATOM 2760 N N . GLY A 1 358 ? -29.117 -8.133 2.206 1.00 96.50 358 GLY A N 1
ATOM 2761 C CA . GLY A 1 358 ? -29.356 -8.812 3.480 1.00 96.50 358 GLY A CA 1
ATOM 2762 C C . GLY A 1 358 ? -28.066 -9.080 4.262 1.00 96.50 358 GLY A C 1
ATOM 2763 O O . GLY A 1 358 ? -27.941 -10.129 4.895 1.00 96.50 358 GLY A O 1
ATOM 2764 N N . ALA A 1 359 ? -27.079 -8.183 4.172 1.00 96.88 359 ALA A N 1
ATOM 2765 C CA . ALA A 1 359 ? -25.861 -8.258 4.975 1.00 96.88 359 ALA A CA 1
ATOM 2766 C C . ALA A 1 359 ? -26.149 -7.850 6.429 1.00 96.88 359 ALA A C 1
ATOM 2768 O O . ALA A 1 359 ? -26.698 -6.782 6.686 1.00 96.88 359 ALA A O 1
ATOM 2769 N N . GLN A 1 360 ? -25.764 -8.702 7.380 1.00 97.56 360 GLN A N 1
ATOM 2770 C CA . GLN A 1 360 ? -26.036 -8.514 8.814 1.00 97.56 360 GLN A CA 1
ATOM 2771 C C . GLN A 1 360 ? -24.980 -7.637 9.506 1.00 97.56 360 GLN A C 1
ATOM 2773 O O . GLN A 1 360 ? -25.228 -7.078 10.575 1.00 97.56 360 GLN A O 1
ATOM 2778 N N . ALA A 1 361 ? -23.795 -7.526 8.903 1.00 97.44 361 ALA A N 1
ATOM 2779 C CA . ALA A 1 361 ? -22.673 -6.768 9.432 1.00 97.44 361 ALA A CA 1
ATOM 2780 C C . ALA A 1 361 ? -21.812 -6.160 8.314 1.00 97.44 361 ALA A C 1
ATOM 2782 O O . ALA A 1 361 ? -21.768 -6.687 7.198 1.00 97.44 361 ALA A O 1
ATOM 2783 N N . VAL A 1 362 ? -21.101 -5.079 8.636 1.00 97.69 362 VAL A N 1
ATOM 2784 C CA . VAL A 1 362 ? -20.164 -4.376 7.749 1.00 97.69 362 VAL A CA 1
ATOM 2785 C C . VAL A 1 362 ? -18.750 -4.458 8.311 1.00 97.69 362 VAL A C 1
ATOM 2787 O O . VAL A 1 362 ? -18.493 -3.988 9.419 1.00 97.69 362 VAL A O 1
ATOM 2790 N N . HIS A 1 363 ? -17.820 -5.002 7.524 1.00 98.12 363 HIS A N 1
ATOM 2791 C CA . HIS A 1 363 ? -16.385 -4.922 7.787 1.00 98.12 363 HIS A CA 1
ATOM 2792 C C . HIS A 1 363 ? -15.798 -3.733 7.014 1.00 98.12 363 HIS A C 1
ATOM 2794 O O . HIS A 1 363 ? -15.851 -3.733 5.780 1.00 98.12 363 HIS A O 1
ATOM 2800 N N . PRO A 1 364 ? -15.273 -2.696 7.691 1.00 95.12 364 PRO A N 1
ATOM 2801 C CA . PRO A 1 364 ? -14.778 -1.501 7.017 1.00 95.12 364 PRO A CA 1
ATOM 2802 C C . PRO A 1 364 ? -13.340 -1.643 6.497 1.00 95.12 364 PRO A C 1
ATOM 2804 O O . PRO A 1 364 ? -12.889 -0.790 5.739 1.00 95.12 364 PRO A O 1
ATOM 2807 N N . GLY A 1 365 ? -12.596 -2.681 6.893 1.00 93.50 365 GLY A N 1
ATOM 2808 C CA . GLY A 1 365 ? -11.159 -2.786 6.635 1.00 93.50 365 GLY A CA 1
ATOM 2809 C C . GLY A 1 365 ? -10.370 -1.696 7.369 1.00 93.50 365 GLY A C 1
ATOM 2810 O O . GLY A 1 365 ? -10.544 -1.502 8.572 1.00 93.50 365 GLY A O 1
ATOM 2811 N N . TYR A 1 366 ? -9.518 -0.985 6.632 1.00 91.62 366 TYR A N 1
ATOM 2812 C CA . TYR A 1 366 ? -8.783 0.194 7.095 1.00 91.62 366 TYR A CA 1
ATOM 2813 C C . TYR A 1 366 ? -8.977 1.374 6.131 1.00 91.62 366 TYR A C 1
ATOM 2815 O O . TYR A 1 366 ? -9.220 1.185 4.935 1.00 91.62 366 TYR A O 1
ATOM 2823 N N . GLY A 1 367 ? -8.852 2.601 6.636 1.00 87.50 367 GLY A N 1
ATOM 2824 C CA . GLY A 1 367 ? -9.147 3.809 5.867 1.00 87.50 367 GLY A CA 1
ATOM 2825 C C . GLY A 1 367 ? -10.633 3.940 5.501 1.00 87.50 367 GLY A C 1
ATOM 2826 O O . GLY A 1 367 ? -11.503 3.284 6.071 1.00 87.50 367 GLY A O 1
ATOM 2827 N N . PHE A 1 368 ? -10.928 4.822 4.544 1.00 87.75 368 PHE A N 1
ATOM 2828 C CA . PHE A 1 368 ? -12.283 5.197 4.110 1.00 87.75 368 PHE A CA 1
ATOM 2829 C C . PHE A 1 368 ? -13.249 5.525 5.267 1.00 87.75 368 PHE A C 1
ATOM 2831 O O . PHE A 1 368 ? -13.285 6.667 5.717 1.00 87.75 368 PHE A O 1
ATOM 2838 N N . LEU A 1 369 ? -14.037 4.547 5.728 1.00 88.94 369 LEU A N 1
ATOM 2839 C CA . LEU A 1 369 ? -15.052 4.693 6.776 1.00 88.94 369 LEU A CA 1
ATOM 2840 C C . LEU A 1 369 ? -14.717 3.937 8.075 1.00 88.94 369 LEU A C 1
ATOM 2842 O O . LEU A 1 369 ? -15.520 3.977 9.005 1.00 88.94 369 LEU A O 1
ATOM 2846 N N . SER A 1 370 ? -13.557 3.272 8.178 1.00 89.94 370 SER A N 1
ATOM 2847 C CA . SER A 1 370 ? -13.186 2.482 9.368 1.00 89.94 370 SER A CA 1
ATOM 2848 C C . SER A 1 370 ? -13.098 3.305 10.650 1.00 89.94 370 SER A C 1
ATOM 2850 O O . SER A 1 370 ? -13.373 2.785 11.721 1.00 89.94 370 SER A O 1
ATOM 2852 N N . GLU A 1 371 ? -12.764 4.590 10.536 1.00 87.50 371 GLU A N 1
ATOM 2853 C CA . GLU A 1 371 ? -12.613 5.516 11.669 1.00 87.50 371 GLU A CA 1
ATOM 2854 C C . GLU A 1 371 ? -13.666 6.642 11.597 1.00 87.50 371 GLU A C 1
ATOM 2856 O O . GLU A 1 371 ? -13.491 7.740 12.119 1.00 87.50 371 GLU A O 1
ATOM 2861 N N . ASN A 1 372 ? -14.799 6.378 10.928 1.00 89.06 372 ASN A N 1
ATOM 2862 C CA . ASN A 1 372 ? -15.925 7.305 10.837 1.00 89.06 372 ASN A CA 1
ATOM 2863 C C . ASN A 1 372 ? -17.000 6.951 11.878 1.00 89.06 372 ASN A C 1
ATOM 2865 O O . ASN A 1 372 ? -17.883 6.122 11.649 1.00 89.06 372 ASN A O 1
ATOM 2869 N N . ALA A 1 373 ? -16.968 7.644 13.017 1.00 90.62 373 ALA A N 1
ATOM 2870 C CA . ALA A 1 373 ? -17.926 7.448 14.104 1.00 90.62 373 ALA A CA 1
ATOM 2871 C C . ALA A 1 373 ? -19.399 7.650 13.687 1.00 90.62 373 ALA A C 1
ATOM 2873 O O . ALA A 1 373 ? -20.276 6.967 14.218 1.00 90.62 373 ALA A O 1
ATOM 2874 N N . LYS A 1 374 ? -19.693 8.541 12.724 1.00 90.25 374 LYS A N 1
ATOM 2875 C CA . LYS A 1 374 ? -21.065 8.734 12.218 1.00 90.25 374 LYS A CA 1
ATOM 2876 C C . LYS A 1 374 ? -21.556 7.488 11.480 1.00 90.25 374 LYS A C 1
ATOM 2878 O O . LYS A 1 374 ? -22.697 7.087 11.680 1.00 90.25 374 LYS A O 1
ATOM 2883 N N . PHE A 1 375 ? -20.690 6.854 10.686 1.00 90.38 375 PHE A N 1
ATOM 2884 C CA . PHE A 1 375 ? -21.013 5.624 9.959 1.00 90.38 375 PHE A CA 1
ATOM 2885 C C . PHE A 1 375 ? -21.338 4.473 10.919 1.00 90.38 375 PHE A C 1
ATOM 2887 O O . PHE A 1 375 ? -22.391 3.849 10.796 1.00 90.38 375 PHE A O 1
ATOM 2894 N N . ALA A 1 376 ? -20.498 4.260 11.937 1.00 92.44 376 ALA A N 1
ATOM 2895 C CA . ALA A 1 376 ? -20.739 3.256 12.974 1.00 92.44 376 ALA A CA 1
ATOM 2896 C C . ALA A 1 376 ? -22.055 3.509 13.746 1.00 92.44 376 ALA A C 1
ATOM 2898 O O . ALA A 1 376 ? -22.819 2.575 13.991 1.00 92.44 376 ALA A O 1
ATOM 2899 N N . GLN A 1 377 ? -22.375 4.771 14.068 1.00 92.88 377 GLN A N 1
ATOM 2900 C CA . GLN A 1 377 ? -23.667 5.141 14.669 1.00 92.88 377 GLN A CA 1
ATOM 2901 C C . GLN A 1 377 ? -24.857 4.912 13.730 1.00 92.88 377 GLN A C 1
ATOM 2903 O O . GLN A 1 377 ? -25.937 4.561 14.201 1.00 92.88 377 GLN A O 1
ATOM 2908 N N . GLN A 1 378 ? -24.701 5.148 12.425 1.00 91.19 378 GLN A N 1
ATOM 2909 C CA . GLN A 1 378 ? -25.781 4.979 11.456 1.00 91.19 378 GLN A CA 1
ATOM 2910 C C . GLN A 1 378 ? -26.084 3.492 11.234 1.00 91.19 378 GLN A C 1
ATOM 2912 O O . GLN A 1 378 ? -27.236 3.096 11.363 1.00 91.19 378 GLN A O 1
ATOM 2917 N N . LEU A 1 379 ? -25.061 2.650 11.047 1.00 93.56 379 LEU A N 1
ATOM 2918 C CA . LEU A 1 379 ? -25.220 1.191 10.974 1.00 93.56 379 LEU A CA 1
ATOM 2919 C C . LEU A 1 379 ? -25.940 0.623 12.208 1.00 93.56 379 LEU A C 1
ATOM 2921 O O . LEU A 1 379 ? -26.890 -0.145 12.065 1.00 93.56 379 LEU A O 1
ATOM 2925 N N . ALA A 1 380 ? -25.564 1.072 13.411 1.00 92.69 380 ALA A N 1
ATOM 2926 C CA . ALA A 1 380 ? -26.205 0.641 14.653 1.00 92.69 380 ALA A CA 1
ATOM 2927 C C . ALA A 1 380 ? -27.695 1.035 14.751 1.00 92.69 380 ALA A C 1
ATOM 2929 O O . ALA A 1 380 ? -28.482 0.279 15.320 1.00 92.69 380 ALA A O 1
ATOM 2930 N N . LYS A 1 381 ? -28.108 2.179 14.180 1.00 93.12 381 LYS A N 1
ATOM 2931 C CA . LYS A 1 381 ? -29.529 2.583 14.089 1.00 93.12 381 LYS A CA 1
ATOM 2932 C C . LYS A 1 381 ? -30.319 1.706 13.115 1.00 93.12 381 LYS A C 1
ATOM 2934 O O . LYS A 1 381 ? -31.473 1.394 13.383 1.00 93.12 381 LYS A O 1
ATOM 2939 N N . GLU A 1 382 ? -29.680 1.288 12.026 1.00 93.75 382 GLU A N 1
ATOM 2940 C CA . GLU A 1 382 ? -30.245 0.404 10.998 1.00 93.75 382 GLU A CA 1
ATOM 2941 C C . GLU A 1 382 ? -30.233 -1.086 11.404 1.00 93.75 382 GLU A C 1
ATOM 2943 O O . GLU A 1 382 ? -30.694 -1.941 10.649 1.00 93.75 382 GLU A O 1
ATOM 2948 N N . GLY A 1 383 ? -29.705 -1.420 12.590 1.00 94.25 383 GLY A N 1
ATOM 2949 C CA . GLY A 1 383 ? -29.596 -2.795 13.093 1.00 94.25 383 GLY A CA 1
ATOM 2950 C C . GLY A 1 383 ? -28.461 -3.620 12.471 1.00 94.25 383 GLY A C 1
ATOM 2951 O O . GLY A 1 383 ? -28.422 -4.835 12.659 1.00 94.25 383 GLY A O 1
ATOM 2952 N N . ILE A 1 384 ? -27.540 -2.979 11.747 1.00 96.50 384 ILE A N 1
ATOM 2953 C CA . ILE A 1 384 ? -26.405 -3.613 11.068 1.00 96.50 384 ILE A CA 1
ATOM 2954 C C . ILE A 1 384 ? -25.174 -3.533 11.980 1.00 96.50 384 ILE A C 1
ATOM 2956 O O . ILE A 1 384 ? -24.818 -2.460 12.469 1.00 96.50 384 ILE A O 1
ATOM 2960 N N . VAL A 1 385 ? -24.484 -4.654 12.207 1.00 96.62 385 VAL A N 1
ATOM 2961 C CA . VAL A 1 385 ? -23.311 -4.672 13.097 1.00 96.62 385 VAL A CA 1
ATOM 2962 C C . VAL A 1 385 ? -22.088 -4.064 12.406 1.00 96.62 385 VAL A C 1
ATOM 2964 O O . VAL A 1 385 ? -21.648 -4.537 11.360 1.00 96.62 385 VAL A O 1
ATOM 2967 N N . PHE A 1 386 ? -21.485 -3.043 13.011 1.00 96.50 386 PHE A N 1
ATOM 2968 C CA . PHE A 1 386 ? -20.176 -2.532 12.602 1.00 96.50 386 PHE A CA 1
ATOM 2969 C C . PHE A 1 386 ? -19.065 -3.435 13.163 1.00 96.50 386 PHE A C 1
ATOM 2971 O O . PHE A 1 386 ? -18.962 -3.612 14.376 1.00 96.50 386 PHE A O 1
ATOM 2978 N N . ILE A 1 387 ? -18.235 -4.024 12.295 1.00 96.69 387 ILE A N 1
ATOM 2979 C CA . ILE A 1 387 ? -17.130 -4.909 12.697 1.00 96.69 387 ILE A CA 1
ATOM 2980 C C . ILE A 1 387 ? -15.892 -4.048 13.001 1.00 96.69 387 ILE A C 1
ATOM 2982 O O . ILE A 1 387 ? -14.965 -3.930 12.198 1.00 96.69 387 ILE A O 1
ATOM 2986 N N . GLY A 1 388 ? -15.908 -3.411 14.170 1.00 93.81 388 GLY A N 1
ATOM 2987 C CA . GLY A 1 388 ? -14.885 -2.479 14.646 1.00 93.81 388 GLY A CA 1
ATOM 2988 C C . GLY A 1 388 ? -15.221 -1.932 16.042 1.00 93.81 388 GLY A C 1
ATOM 2989 O O . GLY A 1 388 ? -16.155 -2.430 16.677 1.00 93.81 388 GLY A O 1
ATOM 2990 N N . PRO A 1 389 ? -14.480 -0.925 16.533 1.00 94.19 389 PRO A N 1
ATOM 2991 C CA . PRO A 1 389 ? -14.744 -0.311 17.832 1.00 94.19 389 PRO A CA 1
ATOM 2992 C C . PRO A 1 389 ? -16.047 0.499 17.865 1.00 94.19 389 PRO A C 1
ATOM 2994 O O . PRO A 1 389 ? -16.562 0.919 16.824 1.00 94.19 389 PRO A O 1
ATOM 2997 N N . PRO A 1 390 ? -16.591 0.760 19.068 1.00 93.38 390 PRO A N 1
ATOM 2998 C CA . PRO A 1 390 ? -17.798 1.552 19.214 1.00 93.38 390 PRO A CA 1
ATOM 2999 C C . PRO A 1 390 ? -17.511 3.031 18.922 1.00 93.38 390 PRO A C 1
ATOM 3001 O O . PRO A 1 390 ? -16.416 3.547 19.155 1.00 93.38 390 PRO A O 1
ATOM 3004 N N . ALA A 1 391 ? -18.522 3.745 18.426 1.00 93.00 391 ALA A N 1
ATOM 3005 C CA . ALA A 1 391 ? -18.355 5.099 17.900 1.00 93.00 391 ALA A CA 1
ATOM 3006 C C . ALA A 1 391 ? -17.829 6.134 18.917 1.00 93.00 391 ALA A C 1
ATOM 3008 O O . ALA A 1 391 ? -17.235 7.126 18.508 1.00 93.00 391 ALA A O 1
ATOM 3009 N N . ASN A 1 392 ? -18.019 5.919 20.222 1.00 92.62 392 ASN A N 1
ATOM 3010 C CA . ASN A 1 392 ? -17.434 6.759 21.272 1.00 92.62 392 ASN A CA 1
ATOM 3011 C C . ASN A 1 392 ? -15.904 6.611 21.345 1.00 92.62 392 ASN A C 1
ATOM 3013 O O . ASN A 1 392 ? -15.217 7.618 21.457 1.00 92.62 392 ASN A O 1
ATOM 3017 N N . ALA A 1 393 ? -15.367 5.392 21.215 1.00 92.06 393 ALA A N 1
ATOM 3018 C CA . ALA A 1 393 ? -13.921 5.168 21.196 1.00 92.06 393 ALA A CA 1
ATOM 3019 C C . ALA A 1 393 ? -13.275 5.808 19.953 1.00 92.06 393 ALA A C 1
ATOM 3021 O O . ALA A 1 393 ? -12.217 6.423 20.061 1.00 92.06 393 ALA A O 1
ATOM 3022 N N . ILE A 1 394 ? -13.957 5.743 18.801 1.00 91.38 394 ILE A N 1
ATOM 3023 C CA . ILE A 1 394 ? -13.543 6.430 17.564 1.00 91.38 394 ILE A CA 1
ATOM 3024 C C . ILE A 1 394 ? -13.498 7.956 17.766 1.00 91.38 394 ILE A C 1
ATOM 3026 O O . ILE A 1 394 ? -12.516 8.592 17.392 1.00 91.38 394 ILE A O 1
ATOM 3030 N N . ILE A 1 395 ? -14.526 8.553 18.386 1.00 89.94 395 ILE A N 1
ATOM 3031 C CA . ILE A 1 395 ? -14.557 10.002 18.672 1.00 89.94 395 ILE A CA 1
ATOM 3032 C C . ILE A 1 395 ? -13.397 10.399 19.590 1.00 89.94 395 ILE A C 1
ATOM 3034 O O . ILE A 1 395 ? -12.612 11.273 19.228 1.00 89.94 395 ILE A O 1
ATOM 3038 N N . SER A 1 396 ? -13.261 9.735 20.740 1.00 90.12 396 SER A N 1
ATOM 3039 C CA . SER A 1 396 ? -12.288 10.135 21.758 1.00 90.12 396 SER A CA 1
ATOM 3040 C C . SER A 1 396 ? -10.830 9.970 21.324 1.00 90.12 396 SER A C 1
ATOM 3042 O O . SER A 1 396 ? -9.970 10.711 21.799 1.00 90.12 396 SER A O 1
ATOM 3044 N N . MET A 1 397 ? -10.532 9.035 20.413 1.00 88.56 397 MET A N 1
ATOM 3045 C CA . MET A 1 397 ? -9.190 8.884 19.830 1.00 88.56 397 MET A CA 1
ATOM 3046 C C . MET A 1 397 ? -8.943 9.795 18.620 1.00 88.56 397 MET A C 1
ATOM 3048 O O . MET A 1 397 ? -7.797 10.157 18.372 1.00 88.56 397 MET A O 1
ATOM 3052 N N . GLY A 1 398 ? -9.990 10.246 17.919 1.00 81.81 398 GLY A N 1
ATOM 3053 C CA . GLY A 1 398 ? -9.873 11.135 16.755 1.00 81.81 398 GLY A CA 1
ATOM 3054 C C . GLY A 1 398 ? -9.394 12.565 17.057 1.00 81.81 398 GLY A C 1
ATOM 3055 O O . GLY A 1 398 ? -9.050 13.301 16.132 1.00 81.81 398 GLY A O 1
ATOM 3056 N N . SER A 1 399 ? -9.351 12.974 18.330 1.00 79.12 399 SER A N 1
ATOM 3057 C CA . SER A 1 399 ? -8.820 14.271 18.776 1.00 79.12 399 SER A CA 1
ATOM 3058 C C . SER A 1 399 ? -7.491 14.104 19.520 1.00 79.12 399 SER A C 1
ATOM 3060 O O . SER A 1 399 ? -7.410 13.390 20.521 1.00 79.12 399 SER A O 1
ATOM 3062 N N . LYS A 1 400 ? -6.436 14.807 19.081 1.00 78.75 400 LYS A N 1
ATOM 3063 C CA . LYS A 1 400 ? -5.087 14.729 19.686 1.00 78.75 400 LYS A CA 1
ATOM 3064 C C . LYS A 1 400 ? -4.993 15.319 21.096 1.00 78.75 400 LYS A C 1
ATOM 3066 O O . LYS A 1 400 ? -4.050 15.008 21.819 1.00 78.75 400 LYS A O 1
ATOM 3071 N N . SER A 1 401 ? -5.913 16.204 21.479 1.00 79.31 401 SER A N 1
ATOM 3072 C CA . SER A 1 401 ? -5.960 16.794 22.825 1.00 79.31 401 SER A CA 1
ATOM 3073 C C . SER A 1 401 ? -6.815 15.959 23.782 1.00 79.31 401 SER A C 1
ATOM 3075 O O . SER A 1 401 ? -6.405 15.714 24.919 1.00 79.31 401 SER A O 1
ATOM 3077 N N . GLU A 1 402 ? -7.965 15.459 23.318 1.00 84.12 402 GLU A N 1
ATOM 3078 C CA . GLU A 1 402 ? -8.837 14.577 24.103 1.00 84.12 402 GLU A CA 1
ATOM 3079 C C . GLU A 1 402 ? -8.148 13.239 24.395 1.00 84.12 402 GLU A C 1
ATOM 3081 O O . GLU A 1 402 ? -8.040 12.846 25.559 1.00 84.12 402 GLU A O 1
ATOM 3086 N N . SER A 1 403 ? -7.585 12.593 23.367 1.00 87.56 403 SER A N 1
ATOM 3087 C CA . SER A 1 403 ? -6.909 11.299 23.499 1.00 87.56 403 SER A CA 1
ATOM 3088 C C . SER A 1 403 ? -5.773 11.345 24.514 1.00 87.56 403 SER A C 1
ATOM 3090 O O . SER A 1 403 ? -5.752 10.546 25.446 1.00 87.56 403 SER A O 1
ATOM 3092 N N . LYS A 1 404 ? -4.883 12.338 24.433 1.00 86.06 404 LYS A N 1
ATOM 3093 C CA . LYS A 1 404 ? -3.802 12.523 25.414 1.00 86.06 404 LYS A CA 1
ATOM 3094 C C . LYS A 1 404 ? -4.299 12.808 26.828 1.00 86.06 404 LYS A C 1
ATOM 3096 O O . LYS A 1 404 ? -3.650 12.384 27.783 1.00 86.06 404 LYS A O 1
ATOM 3101 N N . THR A 1 405 ? -5.430 13.494 26.983 1.00 87.19 405 THR A N 1
ATOM 3102 C CA . THR A 1 405 ? -6.039 13.725 28.303 1.00 87.19 405 THR A CA 1
ATOM 3103 C C . THR A 1 405 ? -6.531 12.403 28.897 1.00 87.19 405 THR A C 1
ATOM 3105 O O . THR A 1 405 ? -6.231 12.095 30.050 1.00 87.19 405 THR A O 1
ATOM 3108 N N . ILE A 1 406 ? -7.205 11.577 28.092 1.00 91.31 406 ILE A N 1
ATOM 3109 C CA . ILE A 1 406 ? -7.645 10.227 28.474 1.00 91.31 406 ILE A CA 1
ATOM 3110 C C . ILE A 1 406 ? -6.441 9.337 28.818 1.00 91.31 406 ILE A C 1
ATOM 3112 O O . ILE A 1 406 ? -6.419 8.731 29.888 1.00 91.31 406 ILE A O 1
ATOM 3116 N N . MET A 1 407 ? -5.408 9.308 27.972 1.00 93.38 407 MET A N 1
ATOM 3117 C CA . MET A 1 407 ? -4.208 8.486 28.174 1.00 93.38 407 MET A CA 1
ATOM 3118 C C . MET A 1 407 ? -3.396 8.905 29.403 1.00 93.38 407 MET A C 1
ATOM 3120 O O . MET A 1 407 ? -2.976 8.049 30.183 1.00 93.38 407 MET A O 1
ATOM 3124 N N . SER A 1 408 ? -3.245 10.210 29.641 1.00 90.50 408 SER A N 1
ATOM 3125 C CA . SER A 1 408 ? -2.580 10.725 30.845 1.00 90.50 408 SER A CA 1
ATOM 3126 C C . SER A 1 408 ? -3.337 10.317 32.114 1.00 90.50 408 SER A C 1
ATOM 3128 O O . SER A 1 408 ? -2.725 9.840 33.070 1.00 90.50 408 SER A O 1
ATOM 3130 N N . ASN A 1 409 ? -4.672 10.415 32.102 1.00 91.75 409 ASN A N 1
ATOM 3131 C CA . ASN A 1 409 ? -5.529 9.964 33.204 1.00 91.75 409 ASN A CA 1
ATOM 3132 C C . ASN A 1 409 ? -5.494 8.434 33.396 1.00 91.75 409 ASN A C 1
ATOM 3134 O O . ASN A 1 409 ? -5.622 7.955 34.520 1.00 91.75 409 ASN A O 1
ATOM 3138 N N . ALA A 1 410 ? -5.268 7.667 32.324 1.00 92.44 410 ALA A N 1
ATOM 3139 C CA . ALA A 1 410 ? -5.080 6.214 32.352 1.00 92.44 410 ALA A CA 1
ATOM 3140 C C . ALA A 1 410 ? -3.664 5.769 32.787 1.00 92.44 410 ALA A C 1
ATOM 3142 O O . ALA A 1 410 ? -3.373 4.573 32.817 1.00 92.44 410 ALA A O 1
ATOM 3143 N N . GLY A 1 411 ? -2.759 6.703 33.109 1.00 91.69 411 GLY A N 1
ATOM 3144 C CA . GLY A 1 411 ? -1.377 6.387 33.490 1.00 91.69 411 GLY A CA 1
ATOM 3145 C C . GLY A 1 411 ? -0.508 5.878 32.331 1.00 91.69 411 GLY A C 1
ATOM 3146 O O . GLY A 1 411 ? 0.493 5.187 32.563 1.00 91.69 411 GLY A O 1
ATOM 3147 N N . VAL A 1 412 ? -0.890 6.200 31.092 1.00 92.31 412 VAL A N 1
ATOM 3148 C CA . VAL A 1 412 ? -0.131 5.933 29.865 1.00 92.31 412 VAL A CA 1
ATOM 3149 C C . VAL A 1 412 ? 0.776 7.144 29.586 1.00 92.31 412 VAL A C 1
ATOM 3151 O O . VAL A 1 412 ? 0.279 8.271 29.514 1.00 92.31 412 VAL A O 1
ATOM 3154 N N . PRO A 1 413 ? 2.105 6.963 29.453 1.00 90.88 413 PRO A N 1
ATOM 3155 C CA . PRO A 1 413 ? 3.025 8.086 29.285 1.00 90.88 413 PRO A CA 1
ATOM 3156 C C . PRO A 1 413 ? 2.791 8.777 27.938 1.00 90.88 413 PRO A C 1
ATOM 3158 O O . PRO A 1 413 ? 2.976 8.163 26.895 1.00 90.88 413 PRO A O 1
ATOM 3161 N N . CYS A 1 414 ? 2.414 10.055 27.944 1.00 90.12 414 CYS A N 1
ATOM 3162 C CA . CYS A 1 414 ? 2.321 10.887 26.738 1.00 90.12 414 CYS A CA 1
ATOM 3163 C C . CYS A 1 414 ? 3.617 11.690 26.529 1.00 90.12 414 CYS A C 1
ATOM 3165 O O . CYS A 1 414 ? 4.336 11.960 27.494 1.00 90.12 414 CYS A O 1
ATOM 3167 N N . VAL A 1 415 ? 3.919 12.090 25.285 1.00 87.94 415 VAL A N 1
ATOM 3168 C CA . VAL A 1 415 ? 5.072 12.969 24.991 1.00 87.94 415 VAL A CA 1
ATOM 3169 C C . VAL A 1 415 ? 4.944 14.265 25.812 1.00 87.94 415 VAL A C 1
ATOM 3171 O O . VAL A 1 415 ? 3.895 14.907 25.724 1.00 87.94 415 VAL A O 1
ATOM 3174 N N . PRO A 1 416 ? 5.967 14.684 26.590 1.00 86.44 416 PRO A N 1
ATOM 3175 C CA . PRO A 1 416 ? 5.906 15.919 27.369 1.00 86.44 416 PRO A CA 1
ATOM 3176 C C . PRO A 1 416 ? 5.620 17.127 26.474 1.00 86.44 416 PRO A C 1
ATOM 3178 O O . PRO A 1 416 ? 6.310 17.334 25.474 1.00 86.44 416 PRO A O 1
ATOM 3181 N N . GLY A 1 417 ? 4.613 17.927 26.817 1.00 87.94 417 GLY A N 1
ATOM 3182 C CA . GLY A 1 417 ? 4.190 19.030 25.967 1.00 87.94 417 GLY A CA 1
ATOM 3183 C C . GLY A 1 417 ? 3.036 19.856 26.526 1.00 87.94 417 GLY A C 1
ATOM 3184 O O . GLY A 1 417 ? 2.365 19.457 27.476 1.00 87.94 417 GLY A O 1
ATOM 3185 N N . TYR A 1 418 ? 2.799 21.005 25.896 1.00 88.69 418 TYR A N 1
ATOM 3186 C CA . TYR A 1 418 ? 1.653 21.866 26.148 1.00 88.69 418 TYR A CA 1
ATOM 3187 C C . TYR A 1 418 ? 0.542 21.604 25.129 1.00 88.69 418 TYR A C 1
ATOM 3189 O O . TYR A 1 418 ? 0.763 21.672 23.914 1.00 88.69 418 TYR A O 1
ATOM 3197 N N . HIS A 1 419 ? -0.655 21.285 25.627 1.00 86.00 419 HIS A N 1
ATOM 3198 C CA . HIS A 1 419 ? -1.821 20.875 24.828 1.00 86.00 419 HIS A CA 1
ATOM 3199 C C . HIS A 1 419 ? -3.113 21.607 25.250 1.00 86.00 419 HIS A C 1
ATOM 3201 O O . HIS A 1 419 ? -4.214 21.131 24.977 1.00 86.00 419 HIS A O 1
ATOM 3207 N N . GLY A 1 420 ? -2.987 22.723 25.974 1.00 82.94 420 GLY A N 1
ATOM 3208 C CA . GLY A 1 420 ? -4.124 23.490 26.484 1.00 82.94 420 GLY A CA 1
ATOM 3209 C C . GLY A 1 420 ? -4.687 24.510 25.487 1.00 82.94 420 GLY A C 1
ATOM 3210 O O . GLY A 1 420 ? -4.171 24.713 24.389 1.00 82.94 420 GLY A O 1
ATOM 3211 N N . SER A 1 421 ? -5.765 25.177 25.899 1.00 85.56 421 SER A N 1
ATOM 3212 C CA . SER A 1 421 ? -6.526 26.118 25.068 1.00 85.56 421 SER A CA 1
ATOM 3213 C C . SER A 1 421 ? -5.922 27.522 24.942 1.00 85.56 421 SER A C 1
ATOM 3215 O O . SER A 1 421 ? -6.434 28.314 24.154 1.00 85.56 421 SER A O 1
ATOM 3217 N N . ASN A 1 422 ? -4.853 27.859 25.676 1.00 90.94 422 ASN A N 1
ATOM 3218 C CA . ASN A 1 422 ? -4.177 29.143 25.491 1.00 90.94 422 ASN A CA 1
ATOM 3219 C C . ASN A 1 422 ? -3.235 29.061 24.283 1.00 90.94 422 ASN A C 1
ATOM 3221 O O . ASN A 1 422 ? -2.244 28.336 24.308 1.00 90.94 422 ASN A O 1
ATOM 3225 N N . GLN A 1 423 ? -3.560 29.814 23.235 1.00 92.25 423 GLN A N 1
ATOM 3226 C CA . GLN A 1 423 ? -2.828 29.848 21.966 1.00 92.25 423 GLN A CA 1
ATOM 3227 C C . GLN A 1 423 ? -2.003 31.136 21.790 1.00 92.25 423 GLN A C 1
ATOM 3229 O O . GLN A 1 423 ? -1.539 31.423 20.687 1.00 92.25 423 GLN A O 1
ATOM 3234 N N . ASP A 1 424 ? -1.823 31.921 22.858 1.00 94.56 424 ASP A N 1
ATOM 3235 C CA . ASP A 1 424 ? -0.966 33.107 22.835 1.00 94.56 424 ASP A CA 1
ATOM 3236 C C . ASP A 1 424 ? 0.494 32.741 22.463 1.00 94.56 424 ASP A C 1
ATOM 3238 O O . ASP A 1 424 ? 1.087 31.871 23.111 1.00 94.56 424 ASP A O 1
ATOM 3242 N N . PRO A 1 425 ? 1.108 33.390 21.451 1.00 93.56 425 PRO A N 1
ATOM 3243 C CA . PRO A 1 425 ? 2.454 33.050 20.988 1.00 93.56 425 PRO A CA 1
ATOM 3244 C C . PRO A 1 425 ? 3.556 33.154 22.048 1.00 93.56 425 PRO A C 1
ATOM 3246 O O . PRO A 1 425 ? 4.493 32.356 22.024 1.00 93.56 425 PRO A O 1
ATOM 3249 N N . GLN A 1 426 ? 3.465 34.120 22.966 1.00 95.31 426 GLN A N 1
ATOM 3250 C CA . GLN A 1 426 ? 4.462 34.321 24.019 1.00 95.31 426 GLN A CA 1
ATOM 3251 C C . GLN A 1 426 ? 4.316 33.248 25.106 1.00 95.31 426 GLN A C 1
ATOM 3253 O O . GLN A 1 426 ? 5.310 32.672 25.544 1.00 95.31 426 GLN A O 1
ATOM 3258 N N . TYR A 1 427 ? 3.085 32.896 25.472 1.00 95.12 427 TYR A N 1
ATOM 3259 C CA . TYR A 1 427 ? 2.821 31.786 26.382 1.00 95.12 427 TYR A CA 1
ATOM 3260 C C . TYR A 1 427 ? 3.256 30.431 25.792 1.00 95.12 427 TYR A C 1
ATOM 3262 O O . TYR A 1 427 ? 3.922 29.649 26.470 1.00 95.12 427 TYR A O 1
ATOM 3270 N N . LEU A 1 428 ? 2.974 30.168 24.509 1.00 94.44 428 LEU A N 1
ATOM 3271 C CA . LEU A 1 428 ? 3.454 28.966 23.811 1.00 94.44 428 LEU A CA 1
ATOM 3272 C C . LEU A 1 428 ? 4.994 28.897 23.761 1.00 94.44 428 LEU A C 1
ATOM 3274 O O . LEU A 1 428 ? 5.563 27.807 23.856 1.00 94.44 428 LEU A O 1
ATOM 3278 N N . PHE A 1 429 ? 5.674 30.043 23.657 1.00 95.50 429 PHE A N 1
ATOM 3279 C CA . PHE A 1 429 ? 7.134 30.141 23.734 1.00 95.50 429 PHE A CA 1
ATOM 3280 C C . PHE A 1 429 ? 7.673 29.863 25.148 1.00 95.50 429 PHE A C 1
ATOM 3282 O O . PHE A 1 429 ? 8.671 29.158 25.299 1.00 95.50 429 PHE A O 1
ATOM 3289 N N . GLU A 1 430 ? 7.004 30.348 26.195 1.00 95.00 430 GLU A N 1
ATOM 3290 C CA . GLU A 1 430 ? 7.354 30.035 27.587 1.00 95.00 430 GLU A CA 1
ATOM 3291 C C . GLU A 1 430 ? 7.165 28.550 27.913 1.00 95.00 430 GLU A C 1
ATOM 3293 O O . GLU A 1 430 ? 8.007 27.954 28.585 1.00 95.00 430 GLU A O 1
ATOM 3298 N N . GLU A 1 431 ? 6.102 27.917 27.415 1.00 94.75 431 GLU A N 1
ATOM 3299 C CA . GLU A 1 431 ? 5.926 26.465 27.525 1.00 94.75 431 GLU A CA 1
ATOM 3300 C C . GLU A 1 431 ? 7.010 25.705 26.741 1.00 94.75 431 GLU A C 1
ATOM 3302 O O . GLU A 1 431 ? 7.602 24.765 27.272 1.00 94.75 431 GLU A O 1
ATOM 3307 N N . ALA A 1 432 ? 7.380 26.153 25.534 1.00 93.81 432 ALA A N 1
ATOM 3308 C CA . ALA A 1 432 ? 8.508 25.589 24.786 1.00 93.81 432 ALA A CA 1
ATOM 3309 C C . ALA A 1 432 ? 9.846 25.687 25.549 1.00 93.81 432 ALA A C 1
ATOM 3311 O O . ALA A 1 432 ? 10.643 24.747 25.524 1.00 93.81 432 ALA A O 1
ATOM 3312 N N . GLN A 1 433 ? 10.083 26.784 26.277 1.00 93.75 433 GLN A N 1
ATOM 3313 C CA . GLN A 1 433 ? 11.247 26.923 27.159 1.00 93.75 433 GLN A CA 1
ATOM 3314 C C . GLN A 1 433 ? 11.203 25.962 28.358 1.00 93.75 433 GLN A C 1
ATOM 3316 O O . GLN A 1 433 ? 12.240 25.395 28.700 1.00 93.75 433 GLN A O 1
ATOM 3321 N N . LYS A 1 434 ? 10.028 25.734 28.965 1.00 93.69 434 LYS A N 1
ATOM 3322 C CA . LYS A 1 434 ? 9.838 24.779 30.079 1.00 93.69 434 LYS A CA 1
ATOM 3323 C C . LYS A 1 434 ? 10.030 23.322 29.637 1.00 93.69 434 LYS A C 1
ATOM 3325 O O . LYS A 1 434 ? 10.593 22.530 30.387 1.00 93.69 434 LYS A O 1
ATOM 3330 N N . ILE A 1 435 ? 9.593 22.980 28.422 1.00 92.56 435 ILE A N 1
ATOM 3331 C CA . ILE A 1 435 ? 9.796 21.663 27.789 1.00 92.56 435 ILE A CA 1
ATOM 3332 C C . ILE A 1 435 ? 11.274 21.450 27.413 1.00 92.56 435 ILE A C 1
ATOM 3334 O O . ILE A 1 435 ? 11.794 20.339 27.522 1.00 92.56 435 ILE A O 1
ATOM 3338 N N . GLY A 1 436 ? 11.952 22.519 26.984 1.00 92.19 436 GLY A N 1
ATOM 3339 C CA . GLY A 1 436 ? 13.355 22.517 26.583 1.00 92.19 436 GLY A CA 1
ATOM 3340 C C . GLY A 1 436 ? 13.560 22.080 25.130 1.00 92.19 436 GLY A C 1
ATOM 3341 O O . GLY A 1 436 ? 13.134 21.004 24.707 1.00 92.19 436 GLY A O 1
ATOM 3342 N N . PHE A 1 437 ? 14.272 22.904 24.361 1.00 90.44 437 PHE A N 1
ATOM 3343 C CA . PHE A 1 437 ? 14.571 22.669 22.944 1.00 90.44 437 PHE A CA 1
ATOM 3344 C C . PHE A 1 437 ? 15.457 21.413 22.729 1.00 90.44 437 PHE A C 1
ATOM 3346 O O . PHE A 1 437 ? 16.183 21.021 23.644 1.00 90.44 437 PHE A O 1
ATOM 3353 N N . PRO A 1 438 ? 15.388 20.732 21.565 1.00 93.75 438 PRO A N 1
ATOM 3354 C CA . PRO A 1 438 ? 14.429 20.949 20.480 1.00 93.75 438 PRO A CA 1
ATOM 3355 C C . PRO A 1 438 ? 12.987 20.594 20.882 1.00 93.75 438 PRO A C 1
ATOM 3357 O O . PRO A 1 438 ? 12.760 19.692 21.695 1.00 93.75 438 PRO A O 1
ATOM 3360 N N . VAL A 1 439 ? 12.024 21.307 20.298 1.00 94.50 439 VAL A N 1
ATOM 3361 C CA . VAL A 1 439 ? 10.573 21.095 20.456 1.00 94.50 439 VAL A CA 1
ATOM 3362 C C . VAL A 1 439 ? 9.904 20.899 19.094 1.00 94.50 439 VAL A C 1
ATOM 3364 O O . VAL A 1 439 ? 10.486 21.207 18.056 1.00 94.50 439 VAL A O 1
ATOM 3367 N N . LEU A 1 440 ? 8.682 20.378 19.090 1.00 92.62 440 LEU A N 1
ATOM 3368 C CA . LEU A 1 440 ? 7.889 20.093 17.900 1.00 92.62 440 LEU A CA 1
ATOM 3369 C C . LEU A 1 440 ? 6.523 20.770 18.021 1.00 92.62 440 LEU A C 1
ATOM 3371 O O . LEU A 1 440 ? 5.707 20.388 18.857 1.00 92.62 440 LEU A O 1
ATOM 3375 N N . ILE A 1 441 ? 6.278 21.771 17.178 1.00 92.12 441 ILE A N 1
ATOM 3376 C CA . ILE A 1 441 ? 4.954 22.383 17.020 1.00 92.12 441 ILE A CA 1
ATOM 3377 C C . ILE A 1 441 ? 4.140 21.477 16.090 1.00 92.12 441 ILE A C 1
ATOM 3379 O O . ILE A 1 441 ? 4.655 21.052 15.052 1.00 92.12 441 ILE A O 1
ATOM 3383 N N . LYS A 1 442 ? 2.885 21.177 16.441 1.00 88.38 442 LYS A N 1
ATOM 3384 C CA . LYS A 1 442 ? 1.948 20.410 15.602 1.00 88.38 442 LYS A CA 1
ATOM 3385 C C . LYS A 1 442 ? 0.569 21.064 15.577 1.00 88.38 442 LYS A C 1
ATOM 3387 O O . LYS A 1 442 ? 0.100 21.522 16.614 1.00 88.38 442 LYS A O 1
ATOM 3392 N N . ALA A 1 443 ? -0.124 21.002 14.446 1.00 85.75 443 ALA A N 1
ATOM 3393 C CA . ALA A 1 443 ? -1.568 21.232 14.382 1.00 85.75 443 ALA A CA 1
ATOM 3394 C C . ALA A 1 443 ? -2.341 20.236 15.276 1.00 85.75 443 ALA A C 1
ATOM 3396 O O . ALA A 1 443 ? -2.032 19.035 15.289 1.00 85.75 443 ALA A O 1
ATOM 3397 N N . VAL A 1 444 ? -3.360 20.714 16.004 1.00 80.81 444 VAL A N 1
ATOM 3398 C CA . VAL A 1 444 ? -4.267 19.847 16.785 1.00 80.81 444 VAL A CA 1
ATOM 3399 C C . VAL A 1 444 ? -5.070 18.942 15.849 1.00 80.81 444 VAL A C 1
ATOM 3401 O O . VAL A 1 444 ? -5.131 17.732 16.062 1.00 80.81 444 VAL A O 1
ATOM 3404 N N . HIS A 1 445 ? -5.610 19.512 14.773 1.00 71.00 445 HIS A N 1
ATOM 3405 C CA . HIS A 1 445 ? -6.338 18.790 13.734 1.00 71.00 445 HIS A CA 1
ATOM 3406 C C . HIS A 1 445 ? -5.414 18.329 12.591 1.00 71.00 445 HIS A C 1
ATOM 3408 O O . HIS A 1 445 ? -4.331 18.876 12.385 1.00 71.00 445 HIS A O 1
ATOM 3414 N N . GLY A 1 446 ? -5.844 17.305 11.847 1.00 59.50 446 GLY A N 1
ATOM 3415 C CA . GLY A 1 446 ? -5.134 16.792 10.668 1.00 59.50 446 GLY A CA 1
ATOM 3416 C C . GLY A 1 446 ? -3.989 15.811 10.954 1.00 59.50 446 GLY A C 1
ATOM 3417 O O . GLY A 1 446 ? -3.525 15.678 12.084 1.00 59.50 446 GLY A O 1
ATOM 3418 N N . GLY A 1 447 ? -3.520 15.117 9.914 1.00 54.66 447 GLY A N 1
ATOM 3419 C CA . GLY A 1 447 ? -2.466 14.096 9.993 1.00 54.66 447 GLY A CA 1
ATOM 3420 C C . GLY A 1 447 ? -1.492 14.150 8.810 1.00 54.66 447 GLY A C 1
ATOM 3421 O O . GLY A 1 447 ? -1.626 14.992 7.920 1.00 54.66 447 GLY A O 1
ATOM 3422 N N . GLY A 1 448 ? -0.505 13.247 8.798 1.00 55.22 448 GLY A N 1
ATOM 3423 C CA . GLY A 1 448 ? 0.466 13.132 7.700 1.00 55.22 448 GLY A CA 1
ATOM 3424 C C . GLY A 1 448 ? 1.462 14.296 7.607 1.00 55.22 448 GLY A C 1
ATOM 3425 O O . GLY A 1 448 ? 1.702 14.812 6.520 1.00 55.22 448 GLY A O 1
ATOM 3426 N N . GLY A 1 449 ? 2.004 14.758 8.741 1.00 60.50 449 GLY A N 1
ATOM 3427 C CA . GLY A 1 449 ? 3.076 15.768 8.802 1.00 60.50 449 GLY A CA 1
ATOM 3428 C C . GLY A 1 449 ? 2.663 17.225 8.543 1.00 60.50 449 GLY A C 1
ATOM 3429 O O . GLY A 1 449 ? 3.406 18.141 8.895 1.00 60.50 449 GLY A O 1
ATOM 3430 N N . LYS A 1 450 ? 1.481 17.462 7.966 1.00 64.88 450 LYS A N 1
ATOM 3431 C CA . LYS A 1 450 ? 0.986 18.808 7.639 1.00 64.88 450 LYS A CA 1
ATOM 3432 C C . LYS A 1 450 ? 0.773 19.647 8.903 1.00 64.88 450 LYS A C 1
ATOM 3434 O O . LYS A 1 450 ? 0.221 19.172 9.893 1.00 64.88 450 LYS A O 1
ATOM 3439 N N . GLY A 1 451 ? 1.226 20.897 8.868 1.00 71.81 451 GLY A N 1
ATOM 3440 C CA . GLY A 1 451 ? 1.181 21.825 10.002 1.00 71.81 451 GLY A CA 1
ATOM 3441 C C . GLY A 1 451 ? 2.136 21.469 11.151 1.00 71.81 451 GLY A C 1
ATOM 3442 O O . GLY A 1 451 ? 1.881 21.857 12.291 1.00 71.81 451 GLY A O 1
ATOM 3443 N N . MET A 1 452 ? 3.214 20.720 10.887 1.00 86.12 452 MET A N 1
ATOM 3444 C CA . MET A 1 452 ? 4.240 20.381 11.884 1.00 86.12 452 MET A CA 1
ATOM 3445 C C . MET A 1 452 ? 5.560 21.120 11.618 1.00 86.12 452 MET A C 1
ATOM 3447 O O . MET A 1 452 ? 5.960 21.294 10.464 1.00 86.12 452 MET A O 1
ATOM 3451 N N . ARG A 1 453 ? 6.249 21.559 12.681 1.00 89.75 453 ARG A N 1
ATOM 3452 C CA . ARG A 1 453 ? 7.563 22.231 12.616 1.00 89.75 453 ARG A CA 1
ATOM 3453 C C . ARG A 1 453 ? 8.460 21.814 13.780 1.00 89.75 453 ARG A C 1
ATOM 3455 O O . ARG A 1 453 ? 8.121 22.057 14.939 1.00 89.75 453 ARG A O 1
ATOM 3462 N N . THR A 1 454 ? 9.621 21.239 13.472 1.00 91.44 454 THR A N 1
ATOM 3463 C CA . THR A 1 454 ? 10.689 21.015 14.456 1.00 91.44 454 THR A CA 1
ATOM 3464 C C . THR A 1 454 ? 11.442 22.319 14.691 1.00 91.44 454 THR A C 1
ATOM 3466 O O . THR A 1 454 ? 11.906 22.955 13.748 1.00 91.44 454 THR A O 1
ATOM 3469 N N . VAL A 1 455 ? 11.578 22.711 15.954 1.00 93.56 455 VAL A N 1
ATOM 3470 C CA . VAL A 1 455 ? 12.192 23.970 16.373 1.00 93.56 455 VAL A CA 1
ATOM 3471 C C . VAL A 1 455 ? 13.395 23.645 17.253 1.00 93.56 455 VAL A C 1
ATOM 3473 O O . VAL A 1 455 ? 13.244 23.198 18.390 1.00 93.56 455 VAL A O 1
ATOM 3476 N N . HIS A 1 456 ? 14.603 23.849 16.725 1.00 92.88 456 HIS A N 1
ATOM 3477 C CA . HIS A 1 456 ? 15.851 23.492 17.414 1.00 92.88 456 HIS A CA 1
ATOM 3478 C C . HIS A 1 456 ? 16.385 24.576 18.361 1.00 92.88 456 HIS A C 1
ATOM 3480 O O . HIS A 1 456 ? 17.196 24.268 19.231 1.00 92.88 456 HIS A O 1
ATOM 3486 N N . SER A 1 457 ? 15.948 25.832 18.228 1.00 93.50 457 SER A N 1
ATOM 3487 C CA . SER A 1 457 ? 16.392 26.927 19.098 1.00 93.50 457 SER A CA 1
ATOM 3488 C C . SER A 1 457 ? 15.287 27.965 19.338 1.00 93.50 457 SER A C 1
ATOM 3490 O O . SER A 1 457 ? 14.380 28.089 18.510 1.00 93.50 457 SER A O 1
ATOM 3492 N N . PRO A 1 458 ? 15.363 28.756 20.427 1.00 93.88 458 PRO A N 1
ATOM 3493 C CA . PRO A 1 458 ? 14.372 29.792 20.723 1.00 93.88 458 PRO A CA 1
ATOM 3494 C C . PRO A 1 458 ? 14.195 30.834 19.607 1.00 93.88 458 PRO A C 1
ATOM 3496 O O . PRO A 1 458 ? 13.094 31.337 19.407 1.00 93.88 458 PRO A O 1
ATOM 3499 N N . ALA A 1 459 ? 15.262 31.148 18.863 1.00 93.56 459 ALA A N 1
ATOM 3500 C CA . ALA A 1 459 ? 15.278 32.238 17.886 1.00 93.56 459 ALA A CA 1
ATOM 3501 C C . ALA A 1 459 ? 14.323 32.026 16.695 1.00 93.56 459 ALA A C 1
ATOM 3503 O O . ALA A 1 459 ? 13.793 32.996 16.165 1.00 93.56 459 ALA A O 1
ATOM 3504 N N . ILE A 1 460 ? 14.082 30.771 16.300 1.00 93.38 460 ILE A N 1
ATOM 3505 C CA . ILE A 1 460 ? 13.222 30.408 15.157 1.00 93.38 460 ILE A CA 1
ATOM 3506 C C . ILE A 1 460 ? 11.793 30.011 15.571 1.00 93.38 460 ILE A C 1
ATOM 3508 O O . ILE A 1 460 ? 11.002 29.579 14.730 1.00 93.38 460 ILE A O 1
ATOM 3512 N N . PHE A 1 461 ? 11.439 30.125 16.858 1.00 95.12 461 PHE A N 1
ATOM 3513 C CA . PHE A 1 461 ? 10.154 29.637 17.369 1.00 95.12 461 PHE A CA 1
ATOM 3514 C C . PHE A 1 461 ? 8.951 30.383 16.784 1.00 95.12 461 PHE A C 1
ATOM 3516 O O . PHE A 1 461 ? 8.033 29.738 16.288 1.00 95.12 461 PHE A O 1
ATOM 3523 N N . PHE A 1 462 ? 8.955 31.719 16.795 1.00 94.69 462 PHE A N 1
ATOM 3524 C CA . PHE A 1 462 ? 7.802 32.513 16.349 1.00 94.69 462 PHE A CA 1
ATOM 3525 C C . PHE A 1 462 ? 7.526 32.370 14.843 1.00 94.69 462 PHE A C 1
ATOM 3527 O O . PHE A 1 462 ? 6.374 32.213 14.448 1.00 94.69 462 PHE A O 1
ATOM 3534 N N . GLU A 1 463 ? 8.573 32.326 14.013 1.00 93.25 463 GLU A N 1
ATOM 3535 C CA . GLU A 1 463 ? 8.459 32.038 12.575 1.00 93.25 463 GLU A CA 1
ATOM 3536 C C . GLU A 1 463 ? 7.899 30.625 12.330 1.00 93.25 463 GLU A C 1
ATOM 3538 O O . GLU A 1 463 ? 6.988 30.434 11.522 1.00 93.25 463 GLU A O 1
ATOM 3543 N N . SER A 1 464 ? 8.397 29.632 13.075 1.00 93.00 464 SER A N 1
ATOM 3544 C CA . SER A 1 464 ? 7.906 28.251 13.002 1.00 93.00 464 SER A CA 1
ATOM 3545 C C . SER A 1 464 ? 6.443 28.140 13.438 1.00 93.00 464 SER A C 1
ATOM 3547 O O . SER A 1 464 ? 5.665 27.434 12.798 1.00 93.00 464 SER A O 1
ATOM 3549 N N . LEU A 1 465 ? 6.055 28.852 14.497 1.00 93.19 465 LEU A N 1
ATOM 3550 C CA . LEU A 1 465 ? 4.692 28.894 15.014 1.00 93.19 465 LEU A CA 1
ATOM 3551 C C . LEU A 1 465 ? 3.730 29.487 13.982 1.00 93.19 465 LEU A C 1
ATOM 3553 O O . LEU A 1 465 ? 2.758 28.828 13.622 1.00 93.19 465 LEU A O 1
ATOM 3557 N N . GLU A 1 466 ? 4.027 30.674 13.446 1.00 92.31 466 GLU A N 1
ATOM 3558 C CA . GLU A 1 466 ? 3.172 31.311 12.440 1.00 92.31 466 GLU A CA 1
ATOM 3559 C C . GLU A 1 466 ? 3.075 30.450 11.166 1.00 92.31 466 GLU A C 1
ATOM 3561 O O . GLU A 1 466 ? 1.999 30.280 10.594 1.00 92.31 466 GLU A O 1
ATOM 3566 N N . SER A 1 467 ? 4.187 29.829 10.756 1.00 89.69 467 SER A N 1
ATOM 3567 C CA . SER A 1 467 ? 4.242 28.895 9.625 1.00 89.69 467 SER A CA 1
ATOM 3568 C C . SER A 1 467 ? 3.357 27.658 9.842 1.00 89.69 467 SER A C 1
ATOM 3570 O O . SER A 1 467 ? 2.634 27.258 8.926 1.00 89.69 467 SER A O 1
ATOM 3572 N N . ALA A 1 468 ? 3.359 27.077 11.048 1.00 89.44 468 ALA A N 1
ATOM 3573 C CA . ALA A 1 468 ? 2.505 25.946 11.415 1.00 89.44 468 ALA A CA 1
ATOM 3574 C C . ALA A 1 468 ? 1.018 26.339 11.487 1.00 89.44 468 ALA A C 1
ATOM 3576 O O . ALA A 1 468 ? 0.178 25.661 10.896 1.00 89.44 468 ALA A O 1
ATOM 3577 N N . GLN A 1 469 ? 0.694 27.456 12.147 1.00 89.81 469 GLN A N 1
ATOM 3578 C CA . GLN A 1 469 ? -0.676 27.969 12.279 1.00 89.81 469 GLN A CA 1
ATOM 3579 C C . GLN A 1 469 ? -1.287 28.313 10.913 1.00 89.81 469 GLN A C 1
ATOM 3581 O O . GLN A 1 469 ? -2.422 27.931 10.629 1.00 89.81 469 GLN A O 1
ATOM 3586 N N . ARG A 1 470 ? -0.524 28.972 10.029 1.00 86.25 470 ARG A N 1
ATOM 3587 C CA . ARG A 1 470 ? -0.955 29.340 8.669 1.00 86.25 470 ARG A CA 1
ATOM 3588 C C . ARG A 1 470 ? -1.211 28.112 7.790 1.00 86.25 470 ARG A C 1
ATOM 3590 O O . ARG A 1 470 ? -2.157 28.106 7.004 1.00 86.25 470 ARG A O 1
ATOM 3597 N N . GLU A 1 471 ? -0.391 27.069 7.919 1.00 83.50 471 GLU A N 1
ATOM 3598 C CA . GLU A 1 471 ? -0.597 25.801 7.211 1.00 83.50 471 GLU A CA 1
ATOM 3599 C C . GLU A 1 471 ? -1.802 25.028 7.768 1.00 83.50 471 GLU A C 1
ATOM 3601 O O . GLU A 1 471 ? -2.623 24.549 6.986 1.00 83.50 471 GLU A O 1
ATOM 3606 N N . SER A 1 472 ? -1.957 24.973 9.095 1.00 81.31 472 SER A N 1
ATOM 3607 C CA . SER A 1 472 ? -3.103 24.346 9.767 1.00 81.31 472 SER A CA 1
ATOM 3608 C C . SER A 1 472 ? -4.424 25.010 9.369 1.00 81.31 472 SER A C 1
ATOM 3610 O O . SER A 1 472 ? -5.353 24.329 8.933 1.00 81.31 472 SER A O 1
ATOM 3612 N N . LEU A 1 473 ? -4.482 26.346 9.400 1.00 80.44 473 LEU A N 1
ATOM 3613 C CA . LEU A 1 473 ? -5.664 27.114 9.007 1.00 80.44 473 LEU A CA 1
ATOM 3614 C C . LEU A 1 473 ? -6.035 26.866 7.537 1.00 80.44 473 LEU A C 1
ATOM 3616 O O . LEU A 1 473 ? -7.209 26.683 7.220 1.00 80.44 473 LEU A O 1
ATOM 3620 N N . LYS A 1 474 ? -5.038 26.797 6.642 1.00 75.50 474 LYS A N 1
ATOM 3621 C CA . LYS A 1 474 ? -5.242 26.486 5.218 1.00 75.50 474 LYS A CA 1
ATOM 3622 C C . LYS A 1 474 ? -5.680 25.033 4.981 1.00 75.50 474 LYS A C 1
ATOM 3624 O O . LYS A 1 474 ? -6.450 24.785 4.057 1.00 75.50 474 LYS A O 1
ATOM 3629 N N . GLY A 1 475 ? -5.157 24.079 5.752 1.00 68.94 475 GLY A N 1
ATOM 3630 C CA . GLY A 1 475 ? -5.405 22.647 5.563 1.00 68.94 475 GLY A CA 1
ATOM 3631 C C . GLY A 1 475 ? -6.679 22.126 6.230 1.00 68.94 475 GLY A C 1
ATOM 3632 O O . GLY A 1 475 ? -7.319 21.226 5.692 1.00 68.94 475 GLY A O 1
ATOM 3633 N N . PHE A 1 476 ? -7.040 22.682 7.390 1.00 73.31 476 PHE A N 1
ATOM 3634 C CA . PHE A 1 476 ? -8.048 22.117 8.297 1.00 73.31 476 PHE A CA 1
ATOM 3635 C C . PHE A 1 476 ? -9.078 23.141 8.802 1.00 73.31 476 PHE A C 1
ATOM 3637 O O . PHE A 1 476 ? -10.011 22.759 9.501 1.00 73.31 476 PHE A O 1
ATOM 3644 N N . GLY A 1 477 ? -8.938 24.428 8.458 1.00 76.94 477 GLY A N 1
ATOM 3645 C CA . GLY A 1 477 ? -9.842 25.496 8.909 1.00 76.94 477 GLY A CA 1
ATOM 3646 C C . GLY A 1 477 ? -9.639 25.943 10.362 1.00 76.94 477 GLY A C 1
ATOM 3647 O O . GLY A 1 477 ? -10.372 26.806 10.836 1.00 76.94 477 GLY A O 1
ATOM 3648 N N . ASP A 1 478 ? -8.636 25.397 11.052 1.00 80.12 478 ASP A N 1
ATOM 3649 C CA . ASP A 1 478 ? -8.298 25.690 12.446 1.00 80.12 478 ASP A CA 1
ATOM 3650 C C . ASP A 1 478 ? -6.800 26.006 12.575 1.00 80.12 478 ASP A C 1
ATOM 3652 O O . ASP A 1 478 ? -5.957 25.304 12.015 1.00 80.12 478 ASP A O 1
ATOM 3656 N N . ALA A 1 479 ? -6.468 27.062 13.317 1.00 86.38 479 ALA A N 1
ATOM 3657 C CA . ALA A 1 479 ? -5.097 27.489 13.595 1.00 86.38 479 ALA A CA 1
ATOM 3658 C C . ALA A 1 479 ? -4.535 26.918 14.915 1.00 86.38 479 ALA A C 1
ATOM 3660 O O . ALA A 1 479 ? -3.380 27.183 15.238 1.00 86.38 479 ALA A O 1
ATOM 3661 N N . THR A 1 480 ? -5.325 26.166 15.688 1.00 88.62 480 THR A N 1
ATOM 3662 C CA . THR A 1 480 ? -4.925 25.653 17.006 1.00 88.62 480 THR A CA 1
ATOM 3663 C C . THR A 1 480 ? -3.774 24.648 16.893 1.00 88.62 480 THR A C 1
ATOM 3665 O O . THR A 1 480 ? -3.857 23.633 16.193 1.00 88.62 480 THR A O 1
ATOM 3668 N N . VAL A 1 481 ? -2.696 24.910 17.632 1.00 90.44 481 VAL A N 1
ATOM 3669 C CA . VAL A 1 481 ? -1.493 24.075 17.699 1.00 90.44 481 VAL A CA 1
ATOM 3670 C C . VAL A 1 481 ? -1.228 23.562 19.113 1.00 90.44 481 VAL A C 1
ATOM 3672 O O . VAL A 1 481 ? -1.746 24.065 20.108 1.00 90.44 481 VAL A O 1
ATOM 3675 N N . LEU A 1 482 ? -0.369 22.555 19.196 1.00 89.62 482 LEU A N 1
ATOM 3676 C CA . LEU A 1 482 ? 0.212 22.036 20.425 1.00 89.62 482 LEU A CA 1
ATOM 3677 C C . LEU A 1 482 ? 1.743 22.009 20.303 1.00 89.62 482 LEU A C 1
ATOM 3679 O O . LEU A 1 482 ? 2.282 21.933 19.195 1.00 89.62 482 LEU A O 1
ATOM 3683 N N . VAL A 1 483 ? 2.442 22.075 21.436 1.00 91.81 483 VAL A N 1
ATOM 3684 C CA . VAL A 1 483 ? 3.914 22.053 21.501 1.00 91.81 483 VAL A CA 1
ATOM 3685 C C . VAL A 1 483 ? 4.350 20.806 22.261 1.00 91.81 483 VAL A C 1
ATOM 3687 O O . VAL A 1 483 ? 3.898 20.572 23.376 1.00 91.81 483 VAL A O 1
ATOM 3690 N N . GLU A 1 484 ? 5.224 19.998 21.673 1.00 91.50 484 GLU A N 1
ATOM 3691 C CA . GLU A 1 484 ? 5.773 18.771 22.265 1.00 91.50 484 GLU A CA 1
ATOM 3692 C C . GLU A 1 484 ? 7.294 18.831 22.390 1.00 91.50 484 GLU A C 1
ATOM 3694 O O . GLU A 1 484 ? 7.966 19.562 21.661 1.00 91.50 484 GLU A O 1
ATOM 3699 N N . LYS A 1 485 ? 7.866 17.991 23.254 1.00 91.88 485 LYS A N 1
ATOM 3700 C CA . LYS A 1 485 ? 9.291 17.675 23.207 1.00 91.88 485 LYS A CA 1
ATOM 3701 C C . LYS A 1 485 ? 9.609 16.954 21.894 1.00 91.88 485 LYS A C 1
ATOM 3703 O O . LYS A 1 485 ? 8.991 15.939 21.582 1.00 91.88 485 LYS A O 1
ATOM 3708 N N . TYR A 1 486 ? 10.592 17.445 21.139 1.00 90.62 486 TYR A N 1
ATOM 3709 C CA . TYR A 1 486 ? 11.110 16.695 19.996 1.00 90.62 486 TYR A CA 1
ATOM 3710 C C . TYR A 1 486 ? 12.025 15.573 20.501 1.00 90.62 486 TYR A C 1
ATOM 3712 O O . TYR A 1 486 ? 12.907 15.815 21.328 1.00 90.62 486 TYR A O 1
ATOM 3720 N N . ILE A 1 487 ? 11.798 14.359 20.003 1.00 88.56 487 ILE A N 1
ATOM 3721 C CA . ILE A 1 487 ? 12.633 13.180 20.250 1.00 88.56 487 ILE A CA 1
ATOM 3722 C C . ILE A 1 487 ? 13.546 13.039 19.032 1.00 88.56 487 ILE A C 1
ATOM 3724 O O . ILE A 1 487 ? 13.054 12.969 17.908 1.00 88.56 487 ILE A O 1
ATOM 3728 N N . GLU A 1 488 ? 14.864 13.040 19.243 1.00 85.88 488 GLU A N 1
ATOM 3729 C CA . GLU A 1 488 ? 15.844 13.143 18.150 1.00 85.88 488 GLU A CA 1
ATOM 3730 C C . GLU A 1 488 ? 16.131 11.804 17.463 1.00 85.88 488 GLU A C 1
ATOM 3732 O O . GLU A 1 488 ? 16.312 11.770 16.245 1.00 85.88 488 GLU A O 1
ATOM 3737 N N . ARG A 1 489 ? 16.095 10.691 18.212 1.00 85.00 489 ARG A N 1
ATOM 3738 C CA . ARG A 1 489 ? 16.298 9.330 17.686 1.00 85.00 489 ARG A CA 1
ATOM 3739 C C . ARG A 1 489 ? 15.096 8.404 17.938 1.00 85.00 489 ARG A C 1
ATOM 3741 O O . ARG A 1 489 ? 15.236 7.366 18.590 1.00 85.00 489 ARG A O 1
ATOM 3748 N N . PRO A 1 490 ? 13.898 8.758 17.437 1.00 88.25 490 PRO A N 1
ATOM 3749 C CA . PRO A 1 490 ? 12.679 8.010 17.692 1.00 88.25 490 PRO A CA 1
ATOM 3750 C C . PRO A 1 490 ? 12.618 6.726 16.860 1.00 88.25 490 PRO A C 1
ATOM 3752 O O . PRO A 1 490 ? 12.924 6.710 15.665 1.00 88.25 490 PRO A O 1
ATOM 3755 N N . ARG A 1 491 ? 12.101 5.662 17.466 1.00 84.75 491 ARG A N 1
ATOM 3756 C CA . ARG A 1 491 ? 11.515 4.510 16.781 1.00 84.75 491 ARG A CA 1
ATOM 3757 C C . ARG A 1 491 ? 10.009 4.569 16.941 1.00 84.75 491 ARG A C 1
ATOM 3759 O O . ARG A 1 491 ? 9.518 4.691 18.058 1.00 84.75 491 ARG A O 1
ATOM 3766 N N . HIS A 1 492 ? 9.282 4.413 15.842 1.00 87.75 492 HIS A N 1
ATOM 3767 C CA . HIS A 1 492 ? 7.878 4.047 15.939 1.00 87.75 492 HIS A CA 1
ATOM 3768 C C . HIS A 1 492 ? 7.800 2.573 16.376 1.00 87.75 492 HIS A C 1
ATOM 3770 O O . HIS A 1 492 ? 8.454 1.713 15.778 1.00 87.75 492 HIS A O 1
ATOM 3776 N N . VAL A 1 493 ? 7.066 2.297 17.453 1.00 86.12 493 VAL A N 1
ATOM 3777 C CA . VAL A 1 493 ? 6.747 0.955 17.945 1.00 86.12 493 VAL A CA 1
ATOM 3778 C C . VAL A 1 493 ? 5.257 0.923 18.255 1.00 86.12 493 VAL A C 1
ATOM 3780 O O . VAL A 1 493 ? 4.774 1.711 19.062 1.00 86.12 493 VAL A O 1
ATOM 3783 N N . GLU A 1 494 ? 4.530 0.005 17.636 1.00 89.12 494 GLU A N 1
ATOM 3784 C CA . GLU A 1 494 ? 3.093 -0.150 17.847 1.00 89.12 494 GLU A CA 1
ATOM 3785 C C . GLU A 1 494 ? 2.755 -1.439 18.609 1.00 89.12 494 GLU A C 1
ATOM 3787 O O . GLU A 1 494 ? 3.516 -2.410 18.603 1.00 89.12 494 GLU A O 1
ATOM 3792 N N . VAL A 1 495 ? 1.601 -1.445 19.278 1.00 88.00 495 VAL A N 1
ATOM 3793 C CA . VAL A 1 495 ? 1.030 -2.631 19.924 1.00 88.00 495 VAL A CA 1
ATOM 3794 C C . VAL A 1 495 ? -0.380 -2.854 19.395 1.00 88.00 495 VAL A C 1
ATOM 3796 O O . VAL A 1 495 ? -1.313 -2.137 19.764 1.00 88.00 495 VAL A O 1
ATOM 3799 N N . GLN A 1 496 ? -0.542 -3.881 18.557 1.00 89.12 496 GLN A N 1
ATOM 3800 C CA . GLN A 1 496 ? -1.856 -4.433 18.230 1.00 89.12 496 GLN A CA 1
ATOM 3801 C C . GLN A 1 496 ? -2.513 -4.906 19.533 1.00 89.12 496 GLN A C 1
ATOM 3803 O O . GLN A 1 496 ? -1.973 -5.762 20.237 1.00 89.12 496 GLN A O 1
ATOM 3808 N N . VAL A 1 497 ? -3.675 -4.340 19.842 1.00 89.31 497 VAL A N 1
ATOM 3809 C CA . VAL A 1 497 ? -4.572 -4.767 20.915 1.00 89.31 497 VAL A CA 1
ATOM 3810 C C . VAL A 1 497 ? -5.836 -5.389 20.329 1.00 89.31 497 VAL A C 1
ATOM 3812 O O . VAL A 1 497 ? -6.278 -5.043 19.228 1.00 89.31 497 VAL A O 1
ATOM 3815 N N . PHE A 1 498 ? -6.427 -6.307 21.085 1.00 87.75 498 PHE A N 1
ATOM 3816 C CA . PHE A 1 498 ? -7.738 -6.871 20.796 1.00 87.75 498 PHE A CA 1
ATOM 3817 C C . PHE A 1 498 ? -8.607 -6.818 22.045 1.00 87.75 498 PHE A C 1
ATOM 3819 O O . PHE A 1 498 ? -8.164 -7.310 23.081 1.00 87.75 498 PHE A O 1
ATOM 3826 N N . SER A 1 499 ? -9.821 -6.275 21.943 1.00 83.88 499 SER A N 1
ATOM 3827 C CA . SER A 1 499 ? -10.775 -6.198 23.060 1.00 83.88 499 SER A CA 1
ATOM 3828 C C . SER A 1 499 ? -12.115 -6.849 22.714 1.00 83.88 499 SER A C 1
ATOM 3830 O O . SER A 1 499 ? -12.584 -6.710 21.585 1.00 83.88 499 SER A O 1
ATOM 3832 N N . ASP A 1 500 ? -12.762 -7.538 23.658 1.00 82.06 500 ASP A N 1
ATOM 3833 C CA . ASP A 1 500 ? -14.123 -8.071 23.476 1.00 82.06 500 ASP A CA 1
ATOM 3834 C C . ASP A 1 500 ? -15.216 -7.230 24.164 1.00 82.06 500 ASP A C 1
ATOM 3836 O O . ASP A 1 500 ? -14.948 -6.320 24.945 1.00 82.06 500 ASP A O 1
ATOM 3840 N N . GLN A 1 501 ? -16.484 -7.556 23.886 1.00 72.50 501 GLN A N 1
ATOM 3841 C CA . GLN A 1 501 ? -17.653 -6.898 24.495 1.00 72.50 501 GLN A CA 1
ATOM 3842 C C . GLN A 1 501 ? -17.808 -7.181 26.009 1.00 72.50 501 GLN A C 1
ATOM 3844 O O . GLN A 1 501 ? -18.782 -6.735 26.614 1.00 72.50 501 GLN A O 1
ATOM 3849 N N . MET A 1 502 ? -16.890 -7.940 26.621 1.00 53.94 502 MET A N 1
ATOM 3850 C CA . MET A 1 502 ? -16.865 -8.261 28.052 1.00 53.94 502 MET A CA 1
ATOM 3851 C C . MET A 1 502 ? -15.720 -7.543 28.792 1.00 53.94 502 MET A C 1
ATOM 3853 O O . MET A 1 502 ? -15.632 -7.657 30.014 1.00 53.94 502 MET A O 1
ATOM 3857 N N . GLY A 1 503 ? -14.882 -6.777 28.081 1.00 45.91 503 GLY A N 1
ATOM 3858 C CA . GLY A 1 503 ? -13.787 -5.988 28.652 1.00 45.91 503 GLY A CA 1
ATOM 3859 C C . GLY A 1 503 ? -12.453 -6.730 28.783 1.00 45.91 503 GLY A C 1
ATOM 3860 O O . GLY A 1 503 ? -11.546 -6.224 29.445 1.00 45.91 503 GLY A O 1
ATOM 3861 N N . ASN A 1 504 ? -12.301 -7.910 28.171 1.00 44.38 504 ASN A N 1
ATOM 3862 C CA . ASN A 1 504 ? -11.000 -8.579 28.088 1.00 44.38 504 ASN A CA 1
ATOM 3863 C C . ASN A 1 504 ? -10.153 -7.913 26.996 1.00 44.38 504 ASN A C 1
ATOM 3865 O O . ASN A 1 504 ? -10.658 -7.747 25.887 1.00 44.38 504 ASN A O 1
ATOM 3869 N N . THR A 1 505 ? -8.878 -7.598 27.268 1.00 43.66 505 THR A N 1
ATOM 3870 C CA . THR A 1 505 ? -7.962 -6.971 26.291 1.00 43.66 505 THR A CA 1
ATOM 3871 C C . THR A 1 505 ? -6.604 -7.686 26.225 1.00 43.66 505 THR A C 1
ATOM 3873 O O . THR A 1 505 ? -6.000 -7.952 27.263 1.00 43.66 505 THR A O 1
ATOM 3876 N N . ALA A 1 506 ? -6.104 -7.958 25.013 1.00 38.62 506 ALA A N 1
ATOM 3877 C CA . ALA A 1 506 ? -4.880 -8.728 24.744 1.00 38.62 506 ALA A CA 1
ATOM 3878 C C . ALA A 1 506 ? -3.884 -7.984 23.807 1.00 38.62 506 ALA A C 1
ATOM 3880 O O . ALA A 1 506 ? -4.276 -7.638 22.690 1.00 38.62 506 ALA A O 1
ATOM 3881 N N . PRO A 1 507 ? -2.627 -7.711 24.230 1.00 45.69 507 PRO A N 1
ATOM 3882 C CA . PRO A 1 507 ? -1.597 -7.024 23.428 1.00 45.69 507 PRO A CA 1
ATOM 3883 C C . PRO A 1 507 ? -0.565 -7.938 22.723 1.00 45.69 507 PRO A C 1
ATOM 3885 O O . PRO A 1 507 ? -0.116 -8.950 23.266 1.00 45.69 507 PRO A O 1
ATOM 3888 N N . ALA A 1 508 ? -0.094 -7.517 21.544 1.00 42.97 508 ALA A N 1
ATOM 3889 C CA . ALA A 1 508 ? 0.928 -8.201 20.737 1.00 42.97 508 ALA A CA 1
ATOM 3890 C C . ALA A 1 508 ? 2.402 -7.923 21.164 1.00 42.97 508 ALA A C 1
ATOM 3892 O O . ALA A 1 508 ? 2.677 -6.919 21.827 1.00 42.97 508 ALA A O 1
ATOM 3893 N N . PRO A 1 509 ? 3.378 -8.789 20.796 1.00 39.66 509 PRO A N 1
ATOM 3894 C CA . PRO A 1 509 ? 4.765 -8.714 21.286 1.00 39.66 509 PRO A CA 1
ATOM 3895 C C . PRO A 1 509 ? 5.780 -8.027 20.344 1.00 39.66 509 PRO A C 1
ATOM 3897 O O . PRO A 1 509 ? 5.720 -8.205 19.131 1.00 39.66 509 PRO A O 1
ATOM 3900 N N . GLY A 1 510 ? 6.808 -7.357 20.903 1.00 48.44 510 GLY A N 1
ATOM 3901 C CA . GLY A 1 510 ? 7.880 -6.747 20.080 1.00 48.44 510 GLY A CA 1
ATOM 3902 C C . GLY A 1 510 ? 9.203 -6.285 20.734 1.00 48.44 510 GLY A C 1
ATOM 3903 O O . GLY A 1 510 ? 10.152 -6.016 20.004 1.00 48.44 510 GLY A O 1
ATOM 3904 N N . LEU A 1 511 ? 9.324 -6.200 22.069 1.00 60.03 511 LEU A N 1
ATOM 3905 C CA . LEU A 1 511 ? 10.530 -5.671 22.763 1.00 60.03 511 LEU A CA 1
ATOM 3906 C C . LEU A 1 511 ? 11.177 -6.693 23.725 1.00 60.03 511 LEU A C 1
ATOM 3908 O O . LEU A 1 511 ? 10.767 -7.856 23.732 1.00 60.03 511 LEU A O 1
ATOM 3912 N N . SER A 1 512 ? 12.180 -6.297 24.525 1.00 63.00 512 SER A N 1
ATOM 3913 C CA . SER A 1 512 ? 12.716 -7.132 25.622 1.00 63.00 512 SER A CA 1
ATOM 3914 C C . SER A 1 512 ? 11.603 -7.505 26.619 1.00 63.00 512 SER A C 1
ATOM 3916 O O . SER A 1 512 ? 10.637 -6.751 26.720 1.00 63.00 512 SER A O 1
ATOM 3918 N N . PRO A 1 513 ? 11.669 -8.645 27.339 1.00 67.62 513 PRO A N 1
ATOM 3919 C CA . PRO A 1 513 ? 10.506 -9.174 28.066 1.00 67.62 513 PRO A CA 1
ATOM 3920 C C . PRO A 1 513 ? 9.868 -8.193 29.061 1.00 67.62 513 PRO A C 1
ATOM 3922 O O . PRO A 1 513 ? 8.648 -8.063 29.087 1.00 67.62 513 PRO A O 1
ATOM 3925 N N . GLU A 1 514 ? 10.686 -7.459 29.816 1.00 73.38 514 GLU A N 1
ATOM 3926 C CA . GLU A 1 514 ? 10.246 -6.485 30.824 1.00 73.38 514 GLU A CA 1
ATOM 3927 C C . GLU A 1 514 ? 9.633 -5.227 30.188 1.00 73.38 514 GLU A C 1
ATOM 3929 O O . GLU A 1 514 ? 8.493 -4.870 30.481 1.00 73.38 514 GLU A O 1
ATOM 3934 N N . LEU A 1 515 ? 10.351 -4.595 29.250 1.00 74.94 515 LEU A N 1
ATOM 3935 C CA . LEU A 1 515 ? 9.885 -3.403 28.529 1.00 74.94 515 LEU A CA 1
ATOM 3936 C C . LEU A 1 515 ? 8.635 -3.699 27.687 1.00 74.94 515 LEU A C 1
ATOM 3938 O O . LEU A 1 515 ? 7.745 -2.862 27.565 1.00 74.94 515 LEU A O 1
ATOM 3942 N N . ARG A 1 516 ? 8.557 -4.910 27.127 1.00 74.31 516 ARG A N 1
ATOM 3943 C CA . ARG A 1 516 ? 7.374 -5.424 26.437 1.00 74.31 516 ARG A CA 1
ATOM 3944 C C . ARG A 1 516 ? 6.204 -5.557 27.403 1.00 74.31 516 ARG A C 1
ATOM 3946 O O . ARG A 1 516 ? 5.130 -5.104 27.049 1.00 74.31 516 ARG A O 1
ATOM 3953 N N . ALA A 1 517 ? 6.394 -6.138 28.589 1.00 75.12 517 ALA A N 1
ATOM 3954 C CA . ALA A 1 517 ? 5.318 -6.292 29.566 1.00 75.12 517 ALA A CA 1
ATOM 3955 C C . ALA A 1 517 ? 4.741 -4.936 30.018 1.00 75.12 517 ALA A C 1
ATOM 3957 O O . ALA A 1 517 ? 3.520 -4.807 30.096 1.00 75.12 517 ALA A O 1
ATOM 3958 N N . ASP A 1 518 ? 5.583 -3.916 30.234 1.00 82.31 518 ASP A N 1
ATOM 3959 C CA . ASP A 1 518 ? 5.114 -2.552 30.528 1.00 82.31 518 ASP A CA 1
ATOM 3960 C C . ASP A 1 518 ? 4.384 -1.931 29.324 1.00 82.31 518 ASP A C 1
ATOM 3962 O O . ASP A 1 518 ? 3.223 -1.549 29.449 1.00 82.31 518 ASP A O 1
ATOM 3966 N N . LEU A 1 519 ? 4.985 -1.926 28.125 1.00 82.75 519 LEU A N 1
ATOM 3967 C CA . LEU A 1 519 ? 4.347 -1.400 26.906 1.00 82.75 519 LEU A CA 1
ATOM 3968 C C . LEU A 1 519 ? 2.993 -2.081 26.618 1.00 82.75 519 LEU A C 1
ATOM 3970 O O . LEU A 1 519 ? 2.001 -1.414 26.323 1.00 82.75 519 LEU A O 1
ATOM 3974 N N . SER A 1 520 ? 2.931 -3.406 26.768 1.00 82.19 520 SER A N 1
ATOM 3975 C CA . SER A 1 520 ? 1.716 -4.218 26.681 1.00 82.19 520 SER A CA 1
ATOM 3976 C C . SER A 1 520 ? 0.676 -3.808 27.730 1.00 82.19 520 SER A C 1
ATOM 3978 O O . SER A 1 520 ? -0.492 -3.631 27.385 1.00 82.19 520 SER A O 1
ATOM 3980 N N . ALA A 1 521 ? 1.074 -3.599 28.989 1.00 84.38 521 ALA A N 1
ATOM 3981 C CA . ALA A 1 521 ? 0.176 -3.124 30.040 1.00 84.38 521 ALA A CA 1
ATOM 3982 C C . ALA A 1 521 ? -0.332 -1.693 29.777 1.00 84.38 521 ALA A C 1
ATOM 3984 O O . ALA A 1 521 ? -1.501 -1.405 30.033 1.00 84.38 521 ALA A O 1
ATOM 3985 N N . LYS A 1 522 ? 0.497 -0.804 29.209 1.00 90.12 522 LYS A N 1
ATOM 3986 C CA . LYS A 1 522 ? 0.078 0.547 28.800 1.00 90.12 522 LYS A CA 1
ATOM 3987 C C . LYS A 1 522 ? -0.875 0.530 27.604 1.00 90.12 522 LYS A C 1
ATOM 3989 O O . LYS A 1 522 ? -1.843 1.283 27.610 1.00 90.12 522 LYS A O 1
ATOM 3994 N N . ALA A 1 523 ? -0.666 -0.350 26.626 1.00 89.31 523 ALA A N 1
ATOM 3995 C CA . ALA A 1 523 ? -1.592 -0.529 25.506 1.00 89.31 523 ALA A CA 1
ATOM 3996 C C . ALA A 1 523 ? -2.958 -1.084 25.964 1.00 89.31 523 ALA A C 1
ATOM 3998 O O . ALA A 1 523 ? -4.003 -0.620 25.511 1.00 89.31 523 ALA A O 1
ATOM 3999 N N . VAL A 1 524 ? -2.962 -2.017 26.924 1.00 87.44 524 VAL A N 1
ATOM 4000 C CA . VAL A 1 524 ? -4.188 -2.504 27.584 1.00 87.44 524 VAL A CA 1
ATOM 4001 C C . VAL A 1 524 ? -4.884 -1.386 28.363 1.00 87.44 524 VAL A C 1
ATOM 4003 O O . VAL A 1 524 ? -6.093 -1.213 28.225 1.00 87.44 524 VAL A O 1
ATOM 4006 N N . ALA A 1 525 ? -4.143 -0.589 29.140 1.00 89.25 525 ALA A N 1
ATOM 4007 C CA . ALA A 1 525 ? -4.702 0.552 29.865 1.00 89.25 525 ALA A CA 1
ATOM 4008 C C . ALA A 1 525 ? -5.334 1.588 28.916 1.00 89.25 525 ALA A C 1
ATOM 4010 O O . ALA A 1 525 ? -6.432 2.068 29.190 1.00 89.25 525 ALA A O 1
ATOM 4011 N N . ALA A 1 526 ? -4.688 1.869 27.778 1.00 91.06 526 ALA A N 1
ATOM 4012 C CA . ALA A 1 526 ? -5.200 2.752 26.732 1.00 91.06 526 ALA A CA 1
ATOM 4013 C C . ALA A 1 526 ? -6.542 2.268 26.155 1.00 91.06 526 ALA A C 1
ATOM 4015 O O . ALA A 1 526 ? -7.524 3.010 26.146 1.00 91.06 526 ALA A O 1
ATOM 4016 N N . ALA A 1 527 ? -6.608 1.003 25.729 1.00 90.31 527 ALA A N 1
ATOM 4017 C CA . ALA A 1 527 ? -7.824 0.400 25.185 1.00 90.31 527 ALA A CA 1
ATOM 4018 C C . ALA A 1 527 ? -8.966 0.341 26.218 1.00 90.31 527 ALA A C 1
ATOM 4020 O O . ALA A 1 527 ? -10.117 0.665 25.913 1.00 90.31 527 ALA A O 1
ATOM 4021 N N . ASN A 1 528 ? -8.648 -0.007 27.467 1.00 90.62 528 ASN A N 1
ATOM 4022 C CA . ASN A 1 528 ? -9.630 -0.067 28.546 1.00 90.62 528 ASN A CA 1
ATOM 4023 C C . ASN A 1 528 ? -10.175 1.332 28.898 1.00 90.62 528 ASN A C 1
ATOM 4025 O O . ASN A 1 528 ? -11.370 1.469 29.154 1.00 90.62 528 ASN A O 1
ATOM 4029 N N . ALA A 1 529 ? -9.346 2.383 28.847 1.00 92.31 529 ALA A N 1
ATOM 4030 C CA . ALA A 1 529 ? -9.757 3.760 29.145 1.00 92.31 529 ALA A CA 1
ATOM 4031 C C . ALA A 1 529 ? -10.818 4.321 28.179 1.00 92.31 529 ALA A C 1
ATOM 4033 O O . ALA A 1 529 ? -11.589 5.200 28.564 1.00 92.31 529 ALA A O 1
ATOM 4034 N N . VAL A 1 530 ? -10.897 3.798 26.949 1.00 91.81 530 VAL A N 1
ATOM 4035 C CA . VAL A 1 530 ? -11.911 4.184 25.946 1.00 91.81 530 VAL A CA 1
ATOM 4036 C C . VAL A 1 530 ? -13.055 3.174 25.802 1.00 91.81 530 VAL A C 1
ATOM 4038 O O . VAL A 1 530 ? -13.979 3.414 25.025 1.00 91.81 530 VAL A O 1
ATOM 4041 N N . ASN A 1 531 ? -13.036 2.072 2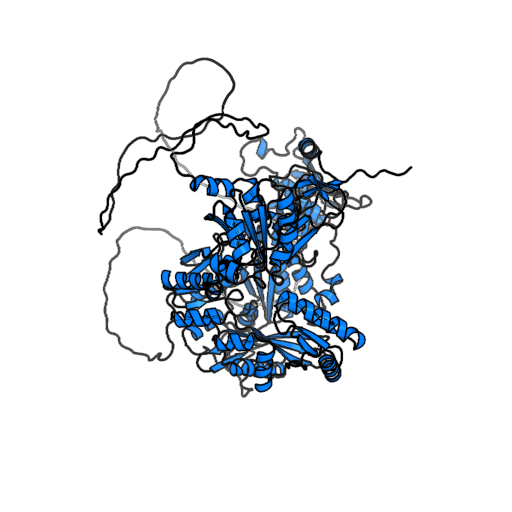6.565 1.00 91.00 531 ASN A N 1
ATOM 4042 C CA . ASN A 1 531 ? -13.931 0.916 26.403 1.00 91.00 531 ASN A CA 1
ATOM 4043 C C . ASN A 1 531 ? -13.881 0.357 24.964 1.00 91.00 531 ASN A C 1
ATOM 4045 O O . ASN A 1 531 ? -14.898 0.258 24.274 1.00 91.00 531 ASN A O 1
ATOM 4049 N N . TYR A 1 532 ? -12.666 0.068 24.490 1.00 92.12 532 TYR A N 1
ATOM 4050 C CA . TYR A 1 532 ? -12.408 -0.401 23.129 1.00 92.12 532 TYR A CA 1
ATOM 4051 C C . TYR A 1 532 ? -13.031 -1.782 22.842 1.00 92.12 532 TYR A C 1
ATOM 4053 O O . TYR A 1 532 ? -13.207 -2.592 23.749 1.00 92.12 532 TYR A O 1
ATOM 4061 N N . VAL A 1 533 ? -13.339 -2.070 21.570 1.00 91.06 533 VAL A N 1
ATOM 4062 C CA . VAL A 1 533 ? -13.858 -3.372 21.103 1.00 91.06 533 VAL A CA 1
ATOM 4063 C C . VAL A 1 533 ? -13.275 -3.697 19.721 1.00 91.06 533 VAL A C 1
ATOM 4065 O O . VAL A 1 533 ? -13.096 -2.810 18.890 1.00 91.06 533 VAL A O 1
ATOM 4068 N N . GLY A 1 534 ? -13.006 -4.973 19.451 1.00 90.94 534 GLY A N 1
ATOM 4069 C CA . GLY A 1 534 ? -12.412 -5.446 18.203 1.00 90.94 534 GLY A CA 1
ATOM 4070 C C . GLY A 1 534 ? -10.894 -5.250 18.151 1.00 90.94 534 GLY A C 1
ATOM 4071 O O . GLY A 1 534 ? -10.235 -5.110 19.182 1.00 90.94 534 GLY A O 1
ATOM 4072 N N . ALA A 1 535 ? -10.345 -5.249 16.934 1.00 91.62 535 ALA A N 1
ATOM 4073 C CA . ALA A 1 535 ? -8.935 -4.962 16.676 1.00 91.62 535 ALA A CA 1
ATOM 4074 C C . ALA A 1 535 ? -8.673 -3.447 16.697 1.00 91.62 535 ALA A C 1
ATOM 4076 O O . ALA A 1 535 ? -9.439 -2.672 16.119 1.00 91.62 535 ALA A O 1
ATOM 4077 N N . GLY A 1 536 ? -7.587 -3.033 17.340 1.00 91.25 536 GLY A N 1
ATOM 4078 C CA . GLY A 1 536 ? -7.088 -1.656 17.363 1.00 91.25 536 GLY A CA 1
ATOM 4079 C C . GLY A 1 536 ? -5.595 -1.638 17.640 1.00 91.25 536 GLY A C 1
ATOM 4080 O O . GLY A 1 536 ? -5.057 -2.634 18.117 1.00 91.25 536 GLY A O 1
ATOM 4081 N N . THR A 1 537 ? -4.915 -0.530 17.371 1.00 91.81 537 THR A N 1
ATOM 4082 C CA . THR A 1 537 ? -3.463 -0.466 17.570 1.00 91.81 537 THR A CA 1
ATOM 4083 C C . THR A 1 537 ? -3.053 0.817 18.269 1.00 91.81 537 THR A C 1
ATOM 4085 O O . THR A 1 537 ? -3.421 1.909 17.844 1.00 91.81 537 THR A O 1
ATOM 4088 N N . VAL A 1 538 ? -2.290 0.671 19.353 1.00 92.00 538 VAL A N 1
ATOM 4089 C CA . VAL A 1 538 ? -1.754 1.788 20.138 1.00 92.00 538 VAL A CA 1
ATOM 4090 C C . VAL A 1 538 ? -0.342 2.089 19.643 1.00 92.00 538 VAL A C 1
ATOM 4092 O O . VAL A 1 538 ? 0.534 1.224 19.706 1.00 92.00 538 VAL A O 1
ATOM 4095 N N . GLU A 1 539 ? -0.129 3.299 19.133 1.00 91.12 539 GLU A N 1
ATOM 4096 C CA . GLU A 1 539 ? 1.140 3.744 18.558 1.00 91.12 539 GLU A CA 1
ATOM 4097 C C . GLU A 1 539 ? 1.984 4.483 19.602 1.00 91.12 539 GLU A C 1
ATOM 4099 O O . GLU A 1 539 ? 1.517 5.408 20.276 1.00 91.12 539 GLU A O 1
ATOM 4104 N N . PHE A 1 540 ? 3.253 4.088 19.732 1.00 90.56 540 PHE A N 1
ATOM 4105 C CA . PHE A 1 540 ? 4.207 4.694 20.654 1.00 90.56 540 PHE A CA 1
ATOM 4106 C C . PHE A 1 540 ? 5.482 5.146 19.933 1.00 90.56 540 PHE A C 1
ATOM 4108 O O . PHE A 1 540 ? 6.055 4.435 19.106 1.00 90.56 540 PHE A O 1
ATOM 4115 N N . ILE A 1 541 ? 5.996 6.309 20.324 1.00 89.38 541 ILE A N 1
ATOM 4116 C CA . ILE A 1 541 ? 7.363 6.720 20.013 1.00 89.38 541 ILE A CA 1
ATOM 4117 C C . ILE A 1 541 ? 8.272 6.212 21.132 1.00 89.38 541 ILE A C 1
ATOM 4119 O O . ILE A 1 541 ? 8.167 6.662 22.273 1.00 89.38 541 ILE A O 1
ATOM 4123 N N . PHE A 1 542 ? 9.176 5.293 20.804 1.00 85.88 542 PHE A N 1
ATOM 4124 C CA . PHE A 1 542 ? 10.278 4.873 21.665 1.00 85.88 542 PHE A CA 1
ATOM 4125 C C . PHE A 1 542 ? 11.515 5.731 21.379 1.00 85.88 542 PHE A C 1
ATOM 4127 O O . PHE A 1 542 ? 11.991 5.790 20.246 1.00 85.88 542 PHE A O 1
ATOM 4134 N N . ASP A 1 543 ? 12.043 6.392 22.399 1.00 88.12 543 ASP A N 1
ATOM 4135 C CA . ASP A 1 543 ? 13.297 7.134 22.346 1.00 88.12 543 ASP A CA 1
ATOM 4136 C C . ASP A 1 543 ? 14.482 6.176 22.545 1.00 88.12 543 ASP A C 1
ATOM 4138 O O . ASP A 1 543 ? 14.655 5.610 23.627 1.00 88.12 543 ASP A O 1
ATOM 4142 N N . ASN A 1 544 ? 15.312 6.011 21.509 1.00 81.88 544 ASN A N 1
ATOM 4143 C CA . ASN A 1 544 ? 16.503 5.160 21.566 1.00 81.88 544 ASN A CA 1
ATOM 4144 C C . ASN A 1 544 ? 17.526 5.612 22.625 1.00 81.88 544 ASN A C 1
ATOM 4146 O O . ASN A 1 544 ? 18.271 4.768 23.120 1.00 81.88 544 ASN A O 1
ATOM 4150 N N . ASP A 1 545 ? 17.585 6.904 22.964 1.00 85.00 545 ASP A N 1
ATOM 4151 C CA . ASP A 1 545 ? 18.652 7.452 23.808 1.00 85.00 545 ASP A CA 1
ATOM 4152 C C . ASP A 1 545 ? 18.292 7.418 25.304 1.00 85.00 545 ASP A C 1
ATOM 4154 O O . ASP A 1 545 ? 19.157 7.145 26.138 1.00 85.00 545 ASP A O 1
ATOM 4158 N N . THR A 1 546 ? 17.015 7.615 25.672 1.00 85.62 546 THR A N 1
ATOM 4159 C CA . THR A 1 546 ? 16.546 7.441 27.067 1.00 85.62 546 THR A CA 1
ATOM 4160 C C . THR A 1 546 ? 15.863 6.101 27.354 1.00 85.62 546 THR A C 1
ATOM 4162 O O . THR A 1 546 ? 15.557 5.819 28.513 1.00 85.62 546 THR A O 1
ATOM 4165 N N . SER A 1 547 ? 15.623 5.269 26.332 1.00 81.62 547 SER A N 1
ATOM 4166 C CA . SER A 1 547 ? 14.862 4.008 26.412 1.00 81.62 547 SER A CA 1
ATOM 4167 C C . SER A 1 547 ? 13.440 4.148 26.982 1.00 81.62 547 SER A C 1
ATOM 4169 O O . SER A 1 547 ? 12.882 3.201 27.539 1.00 81.62 547 SER A O 1
ATOM 4171 N N . LYS A 1 548 ? 12.835 5.333 26.841 1.00 86.31 548 LYS A N 1
ATOM 4172 C CA . LYS A 1 548 ? 11.448 5.619 27.236 1.00 86.31 548 LYS A CA 1
ATOM 4173 C C . LYS A 1 548 ? 10.523 5.528 26.034 1.00 86.31 548 LYS A C 1
ATOM 4175 O O . LYS A 1 548 ? 10.923 5.839 24.918 1.00 86.31 548 LYS A O 1
ATOM 4180 N N . PHE A 1 549 ? 9.271 5.158 26.271 1.00 87.94 549 PHE A N 1
ATOM 4181 C CA . PHE A 1 549 ? 8.223 5.193 25.257 1.00 87.94 549 PHE A CA 1
ATOM 4182 C C . PHE A 1 549 ? 7.125 6.188 25.631 1.00 87.94 549 PHE A C 1
ATOM 4184 O O . PHE A 1 549 ? 6.856 6.429 26.810 1.00 87.94 549 PHE A O 1
ATOM 4191 N N . TYR A 1 550 ? 6.495 6.752 24.607 1.00 90.94 550 TYR A N 1
ATOM 4192 C CA . TYR A 1 550 ? 5.483 7.790 24.724 1.00 90.94 550 TYR A CA 1
ATOM 4193 C C . TYR A 1 550 ? 4.347 7.530 23.735 1.00 90.94 550 TYR A C 1
ATOM 4195 O O . TYR A 1 550 ? 4.603 7.299 22.557 1.00 90.94 550 TYR A O 1
ATOM 4203 N N . PHE A 1 551 ? 3.101 7.577 24.198 1.00 91.69 551 PHE A N 1
ATOM 4204 C CA . PHE A 1 551 ? 1.901 7.477 23.369 1.00 91.69 551 PHE A CA 1
ATOM 4205 C C . PHE A 1 551 ? 1.891 8.576 22.301 1.00 91.69 551 PHE A C 1
ATOM 4207 O O . PHE A 1 551 ? 2.079 9.756 22.620 1.00 91.69 551 PHE A O 1
ATOM 4214 N N . MET A 1 552 ? 1.663 8.170 21.050 1.00 86.00 552 MET A N 1
ATOM 4215 C CA . MET A 1 552 ? 1.483 9.064 19.910 1.00 86.00 552 MET A CA 1
ATOM 4216 C C . MET A 1 552 ? -0.002 9.201 19.571 1.00 86.00 552 MET A C 1
ATOM 4218 O O . MET A 1 552 ? -0.548 10.297 19.699 1.00 86.00 552 MET A O 1
ATOM 4222 N N . GLU A 1 553 ? -0.642 8.095 19.187 1.00 88.62 553 GLU A N 1
ATOM 4223 C CA . GLU A 1 553 ? -2.072 8.000 18.878 1.00 88.62 553 GLU A CA 1
ATOM 4224 C C . GLU A 1 553 ? -2.579 6.545 18.993 1.00 88.62 553 GLU A C 1
ATOM 4226 O O . GLU A 1 553 ? -1.823 5.627 19.319 1.00 88.62 553 GLU A O 1
ATOM 4231 N N . MET A 1 554 ? -3.881 6.322 18.788 1.00 90.38 554 MET A N 1
ATOM 4232 C CA . MET A 1 554 ? -4.482 4.984 18.752 1.00 90.38 554 MET A CA 1
ATOM 4233 C C . MET A 1 554 ? -5.340 4.848 17.497 1.00 90.38 554 MET A C 1
ATOM 4235 O O . MET A 1 554 ? -6.373 5.504 17.379 1.00 90.38 554 MET A O 1
ATOM 4239 N N . ASN A 1 555 ? -4.937 3.965 16.586 1.00 91.75 555 ASN A N 1
ATOM 4240 C CA . ASN A 1 555 ? -5.695 3.666 15.378 1.00 91.75 555 ASN A CA 1
ATOM 4241 C C . ASN A 1 555 ? -6.882 2.765 15.729 1.00 91.75 555 ASN A C 1
ATOM 4243 O O . ASN A 1 555 ? -6.729 1.665 16.270 1.00 91.75 555 ASN A O 1
ATOM 4247 N N . THR A 1 556 ? -8.080 3.234 15.397 1.00 93.44 556 THR A N 1
ATOM 4248 C CA . THR A 1 556 ? -9.369 2.668 15.817 1.00 93.44 556 THR A CA 1
ATOM 4249 C C . THR A 1 556 ? -9.901 1.637 14.817 1.00 93.44 556 THR A C 1
ATOM 4251 O O . THR A 1 556 ? -11.064 1.630 14.418 1.00 93.44 556 THR A O 1
ATOM 4254 N N . ARG A 1 557 ? -8.996 0.769 14.355 1.00 93.06 557 ARG A N 1
ATOM 4255 C CA . ARG A 1 557 ? -9.191 -0.161 13.236 1.00 93.06 557 ARG A CA 1
ATOM 4256 C C . ARG A 1 557 ? -8.131 -1.265 13.243 1.00 93.06 557 ARG A C 1
ATOM 4258 O O . ARG A 1 557 ? -7.129 -1.184 13.948 1.00 93.06 557 ARG A O 1
ATOM 4265 N N . LEU A 1 558 ? -8.307 -2.257 12.371 1.00 93.75 558 LEU A N 1
ATOM 4266 C CA . LEU A 1 558 ? -7.223 -3.162 11.988 1.00 93.75 558 LEU A CA 1
ATOM 4267 C C . LEU A 1 558 ? -6.105 -2.359 11.284 1.00 93.75 558 LEU A C 1
ATOM 4269 O O . LEU A 1 558 ? -6.390 -1.505 10.438 1.00 93.75 558 LEU A O 1
ATOM 4273 N N . GLN A 1 559 ? -4.840 -2.623 11.621 1.00 92.44 559 GLN A N 1
ATOM 4274 C CA . GLN A 1 559 ? -3.692 -2.032 10.921 1.00 92.44 559 GLN A CA 1
ATOM 4275 C C . GLN A 1 559 ? -3.453 -2.691 9.554 1.00 92.44 559 GLN A C 1
ATOM 4277 O O . GLN A 1 559 ? -3.977 -3.768 9.254 1.00 92.44 559 GLN A O 1
ATOM 4282 N N . VAL A 1 560 ? -2.653 -2.050 8.702 1.00 94.44 560 VAL A N 1
ATOM 4283 C CA . VAL A 1 560 ? -2.288 -2.597 7.386 1.00 94.44 560 VAL A CA 1
ATOM 4284 C C . VAL A 1 560 ? -1.302 -3.756 7.572 1.00 94.44 560 VAL A C 1
ATOM 4286 O O . VAL A 1 560 ? -1.494 -4.827 6.998 1.00 94.44 560 VAL A O 1
ATOM 4289 N N . GLU A 1 561 ? -0.332 -3.554 8.463 1.00 93.62 561 GLU A N 1
ATOM 4290 C CA . GLU A 1 561 ? 0.758 -4.440 8.893 1.00 93.62 561 GLU A CA 1
ATOM 4291 C C . GLU A 1 561 ? 0.333 -5.612 9.795 1.00 93.62 561 GLU A C 1
ATOM 4293 O O . GLU A 1 561 ? 1.171 -6.448 10.138 1.00 93.62 561 GLU A O 1
ATOM 4298 N N . HIS A 1 562 ? -0.961 -5.753 10.120 1.00 94.50 562 HIS A N 1
ATOM 4299 C CA . HIS A 1 562 ? -1.472 -6.848 10.958 1.00 94.50 562 HIS A CA 1
ATOM 4300 C C . HIS A 1 562 ? -0.967 -8.265 10.587 1.00 94.50 562 HIS A C 1
ATOM 4302 O O . HIS A 1 562 ? -0.818 -9.077 11.506 1.00 94.50 562 HIS A O 1
ATOM 4308 N N . PRO A 1 563 ? -0.640 -8.616 9.316 1.00 94.31 563 PRO A N 1
ATOM 4309 C CA . PRO A 1 563 ? -0.086 -9.927 9.010 1.00 94.31 563 PRO A CA 1
ATOM 4310 C C . PRO A 1 563 ? 1.215 -10.256 9.750 1.00 94.31 563 PRO A C 1
ATOM 4312 O O . PRO A 1 563 ? 1.420 -11.431 10.038 1.00 94.31 563 PRO A O 1
ATOM 4315 N N . VAL A 1 564 ? 2.080 -9.296 10.119 1.00 92.81 564 VAL A N 1
ATOM 4316 C CA . VAL A 1 564 ? 3.303 -9.644 10.881 1.00 92.81 564 VAL A CA 1
ATOM 4317 C C . VAL A 1 564 ? 2.960 -10.183 12.271 1.00 92.81 564 VAL A C 1
ATOM 4319 O O . VAL A 1 564 ? 3.591 -11.135 12.729 1.00 92.81 564 VAL A O 1
ATOM 4322 N N . THR A 1 565 ? 1.909 -9.646 12.902 1.00 91.50 565 THR A N 1
ATOM 4323 C CA . THR A 1 565 ? 1.355 -10.157 14.163 1.00 91.50 565 THR A CA 1
ATOM 4324 C C . THR A 1 565 ? 0.722 -11.533 13.972 1.00 91.50 565 THR A C 1
ATOM 4326 O O . THR A 1 565 ? 0.955 -12.425 14.787 1.00 91.50 565 THR A O 1
ATOM 4329 N N . GLU A 1 566 ? -0.026 -11.750 12.887 1.00 92.62 566 GLU A N 1
ATOM 4330 C CA . GLU A 1 566 ? -0.610 -13.064 12.573 1.00 92.62 566 GLU A CA 1
ATOM 4331 C C . GLU A 1 566 ? 0.468 -14.141 12.413 1.00 92.62 566 GLU A C 1
ATOM 4333 O O . GLU A 1 566 ? 0.350 -15.218 12.989 1.00 92.62 566 GLU A O 1
ATOM 4338 N N . MET A 1 567 ? 1.552 -13.849 11.689 1.00 89.88 567 MET A N 1
ATOM 4339 C CA . MET A 1 567 ? 2.611 -14.826 11.407 1.00 89.88 567 MET A CA 1
ATOM 4340 C C . MET A 1 567 ? 3.363 -15.286 12.667 1.00 89.88 567 MET A C 1
ATOM 4342 O O . MET A 1 567 ? 3.716 -16.458 12.758 1.00 89.88 567 MET A O 1
ATOM 4346 N N . ILE A 1 568 ? 3.579 -14.402 13.650 1.00 87.44 568 ILE A N 1
ATOM 4347 C CA . ILE A 1 568 ? 4.283 -14.745 14.904 1.00 87.44 568 ILE A CA 1
ATOM 4348 C C . ILE A 1 568 ? 3.370 -15.311 16.006 1.00 87.44 568 ILE A C 1
ATOM 4350 O O . ILE A 1 568 ? 3.881 -15.891 16.964 1.00 87.44 568 ILE A O 1
ATOM 4354 N N . THR A 1 569 ? 2.044 -15.159 15.880 1.00 87.44 569 THR A N 1
ATOM 4355 C CA . THR A 1 569 ? 1.042 -15.667 16.845 1.00 87.44 569 THR A CA 1
ATOM 4356 C C . THR A 1 569 ? 0.229 -16.860 16.331 1.00 87.44 569 THR A C 1
ATOM 4358 O O . THR A 1 569 ? -0.412 -17.552 17.119 1.00 87.44 569 THR A O 1
ATOM 4361 N N . GLY A 1 570 ? 0.229 -17.127 15.022 1.00 88.12 570 GLY A N 1
ATOM 4362 C CA . GLY A 1 570 ? -0.585 -18.177 14.400 1.00 88.12 570 GLY A CA 1
ATOM 4363 C C . GLY A 1 570 ? -2.090 -17.880 14.400 1.00 88.12 570 GLY A C 1
ATOM 4364 O O . GLY A 1 570 ? -2.891 -18.792 14.194 1.00 88.12 570 GLY A O 1
ATOM 4365 N N . LEU A 1 571 ? -2.481 -16.627 14.662 1.00 90.25 571 LEU A N 1
ATOM 4366 C CA . LEU A 1 571 ? -3.872 -16.179 14.758 1.00 90.25 571 LEU A CA 1
ATOM 4367 C C . LEU A 1 571 ? -4.358 -15.532 13.453 1.00 90.25 571 LEU A C 1
ATOM 4369 O O . LEU A 1 571 ? -3.579 -14.972 12.687 1.00 90.25 571 LEU A O 1
ATOM 4373 N N . ASP A 1 572 ? -5.670 -15.574 13.225 1.00 94.31 572 ASP A N 1
ATOM 4374 C CA . ASP A 1 572 ? -6.364 -14.823 12.173 1.00 94.31 572 ASP A CA 1
ATOM 4375 C C . ASP A 1 572 ? -7.138 -13.682 12.852 1.00 94.31 572 ASP A C 1
ATOM 4377 O O . ASP A 1 572 ? -8.151 -13.904 13.518 1.00 94.31 572 ASP A O 1
ATOM 4381 N N . LEU A 1 573 ? -6.635 -12.451 12.739 1.00 94.19 573 LEU A N 1
ATOM 4382 C CA . LEU A 1 573 ? -7.187 -11.297 13.455 1.00 94.19 573 LEU A CA 1
ATOM 4383 C C . LEU A 1 573 ? -8.549 -10.879 12.885 1.00 94.19 573 LEU A C 1
ATOM 4385 O O . LEU A 1 573 ? -9.401 -10.387 13.623 1.00 94.19 573 LEU A O 1
ATOM 4389 N N . VAL A 1 574 ? -8.802 -11.146 11.599 1.00 96.44 574 VAL A N 1
ATOM 4390 C CA . VAL A 1 574 ? -10.120 -10.936 10.980 1.00 96.44 574 VAL A CA 1
ATOM 4391 C C . VAL A 1 574 ? -11.137 -11.965 11.491 1.00 96.44 574 VAL A C 1
ATOM 4393 O O . VAL A 1 574 ? -12.300 -11.620 11.695 1.00 96.44 574 VAL A O 1
ATOM 4396 N N . GLU A 1 575 ? -10.718 -13.203 11.769 1.00 95.75 575 GLU A N 1
ATOM 4397 C CA . GLU A 1 575 ? -11.576 -14.216 12.406 1.00 95.75 575 GLU A CA 1
ATOM 4398 C C . GLU A 1 575 ? -11.972 -13.770 13.818 1.00 95.75 575 GLU A C 1
ATOM 4400 O O . GLU A 1 575 ? -13.154 -13.782 14.159 1.00 95.75 575 GLU A O 1
ATOM 4405 N N . TRP A 1 576 ? -11.018 -13.255 14.598 1.00 94.81 576 TRP A N 1
ATOM 4406 C CA . TRP A 1 576 ? -11.295 -12.683 15.919 1.00 94.81 576 TRP A CA 1
ATOM 4407 C C . TRP A 1 576 ? -12.205 -11.444 15.847 1.00 94.81 576 TRP A C 1
ATOM 4409 O O . TRP A 1 576 ? -13.056 -11.258 16.719 1.00 94.81 576 TRP A O 1
ATOM 4419 N N . GLN A 1 577 ? -12.111 -10.621 14.792 1.00 95.94 577 GLN A N 1
ATOM 4420 C CA . GLN A 1 577 ? -13.040 -9.498 14.597 1.00 95.94 577 GLN A CA 1
ATOM 4421 C C . GLN A 1 577 ? -14.472 -9.997 14.359 1.00 95.94 577 GLN A C 1
ATOM 4423 O O . GLN A 1 577 ? -15.421 -9.389 14.853 1.00 95.94 577 GLN A O 1
ATOM 4428 N N . LEU A 1 578 ? -14.635 -11.113 13.645 1.00 95.81 578 LEU A N 1
ATOM 4429 C CA . LEU A 1 578 ? -15.933 -11.733 13.370 1.00 95.81 578 LEU A CA 1
ATOM 4430 C C . LEU A 1 578 ? -16.512 -12.470 14.593 1.00 95.81 578 LEU A C 1
ATOM 4432 O O . LEU A 1 578 ? -17.732 -12.474 14.757 1.00 95.81 578 LEU A O 1
ATOM 4436 N N . GLU A 1 579 ? -15.678 -13.030 15.476 1.00 94.50 579 GLU A N 1
ATOM 4437 C CA . GLU A 1 579 ? -16.096 -13.525 16.803 1.00 94.50 579 GLU A CA 1
ATOM 4438 C C . GLU A 1 579 ? -16.630 -12.393 17.689 1.00 94.50 579 GLU A C 1
ATOM 4440 O O . GLU A 1 579 ? -17.761 -12.447 18.179 1.00 94.50 579 GLU A O 1
ATOM 4445 N N . VAL A 1 580 ? -15.829 -11.341 17.881 1.00 93.62 580 VAL A N 1
ATOM 4446 C CA . VAL A 1 580 ? -16.169 -10.239 18.790 1.00 93.62 580 VAL A CA 1
ATOM 4447 C C . VAL A 1 580 ? -17.355 -9.426 18.270 1.00 93.62 580 VAL A C 1
ATOM 4449 O O . VAL A 1 580 ? -18.203 -9.020 19.063 1.00 93.62 580 VAL A O 1
ATOM 4452 N N . ALA A 1 581 ? -17.490 -9.243 16.953 1.00 94.25 581 ALA A N 1
ATOM 4453 C CA . ALA A 1 581 ? -18.661 -8.590 16.367 1.00 94.25 581 ALA A CA 1
ATOM 4454 C C . ALA A 1 581 ? -19.942 -9.436 16.491 1.00 94.25 581 ALA A C 1
ATOM 4456 O O . ALA A 1 581 ? -21.011 -8.878 16.735 1.00 94.25 581 ALA A O 1
ATOM 4457 N N . ALA A 1 582 ? -19.855 -10.771 16.414 1.00 93.94 582 ALA A N 1
ATOM 4458 C CA . ALA A 1 582 ? -20.970 -11.651 16.790 1.00 93.94 582 ALA A CA 1
ATOM 4459 C C . ALA A 1 582 ? -21.281 -11.587 18.306 1.00 93.94 582 ALA A C 1
ATOM 4461 O O . ALA A 1 582 ? -22.332 -12.040 18.764 1.00 93.94 582 ALA A O 1
ATOM 4462 N N . GLY A 1 583 ? -20.392 -10.985 19.102 1.00 91.50 583 GLY A N 1
ATOM 4463 C CA . GLY A 1 583 ? -20.507 -10.835 20.547 1.00 91.50 583 GLY A CA 1
ATOM 4464 C C . GLY A 1 583 ? -20.118 -12.102 21.306 1.00 91.50 583 GLY A C 1
ATOM 4465 O O . GLY A 1 583 ? -20.758 -12.420 22.314 1.00 91.50 583 GLY A O 1
ATOM 4466 N N . ASN A 1 584 ? -19.127 -12.835 20.798 1.00 92.31 584 ASN A N 1
ATOM 4467 C CA . ASN A 1 584 ? -18.393 -13.860 21.536 1.00 92.31 584 ASN A CA 1
ATOM 4468 C C . ASN A 1 584 ? -17.222 -13.222 22.312 1.00 92.31 584 ASN A C 1
ATOM 4470 O O . ASN A 1 584 ? -16.801 -12.104 22.012 1.00 92.31 584 ASN A O 1
ATOM 4474 N N . ALA A 1 585 ? -16.720 -13.926 23.329 1.00 89.81 585 ALA A N 1
ATOM 4475 C CA . ALA A 1 585 ? -15.515 -13.531 24.064 1.00 89.81 585 ALA A CA 1
ATOM 4476 C C . ALA A 1 585 ? -14.237 -13.861 23.267 1.00 89.81 585 ALA A C 1
ATOM 4478 O O . ALA A 1 585 ? -14.289 -14.657 22.324 1.00 89.81 585 ALA A O 1
ATOM 4479 N N . LEU A 1 586 ? -13.090 -13.295 23.663 1.00 87.00 586 LEU A N 1
ATOM 4480 C CA . LEU A 1 586 ? -11.793 -13.626 23.051 1.00 87.00 586 LEU A CA 1
ATOM 4481 C C . LEU A 1 586 ? -11.511 -15.149 23.108 1.00 87.00 586 LEU A C 1
ATOM 4483 O O . LEU A 1 586 ? -11.636 -15.744 24.182 1.00 87.00 586 LEU A O 1
ATOM 4487 N N . PRO A 1 587 ? -11.093 -15.801 22.000 1.00 85.81 587 PRO A N 1
ATOM 4488 C CA . PRO A 1 587 ? -10.847 -17.249 21.980 1.00 85.81 587 PRO A CA 1
ATOM 4489 C C . PRO A 1 587 ? -9.707 -17.741 22.884 1.00 85.81 587 PRO A C 1
ATOM 4491 O O . PRO A 1 587 ? -9.696 -18.916 23.250 1.00 85.81 587 PRO A O 1
ATOM 4494 N N . LEU A 1 588 ? -8.744 -16.874 23.224 1.00 84.25 588 LEU A N 1
ATOM 4495 C CA . LEU A 1 588 ? -7.601 -17.180 24.090 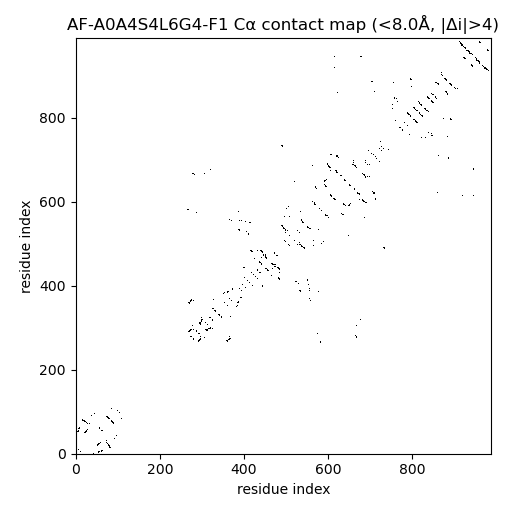1.00 84.25 588 LEU A CA 1
ATOM 4496 C C . LEU A 1 588 ? -7.336 -16.027 25.077 1.00 84.25 588 LEU A C 1
ATOM 4498 O O . LEU A 1 588 ? -7.414 -14.865 24.673 1.00 84.25 588 LEU A O 1
ATOM 4502 N N . PRO A 1 589 ? -6.956 -16.316 26.337 1.00 81.06 589 PRO A N 1
ATOM 4503 C CA . PRO A 1 589 ? -6.367 -15.328 27.237 1.00 81.06 589 PRO A CA 1
ATOM 4504 C C . PRO A 1 589 ? -4.914 -15.016 26.838 1.00 81.06 589 PRO A C 1
ATOM 4506 O O . PRO A 1 589 ? -4.239 -15.845 26.225 1.00 81.06 589 PRO A O 1
ATOM 4509 N N . GLN A 1 590 ? -4.406 -13.854 27.260 1.00 75.75 590 GLN A N 1
ATOM 4510 C CA . GLN A 1 590 ? -3.067 -13.351 26.912 1.00 75.75 590 GLN A CA 1
ATOM 4511 C C . GLN A 1 590 ? -1.932 -14.368 27.133 1.00 75.75 590 GLN A C 1
ATOM 4513 O O . GLN A 1 590 ? -1.057 -14.512 26.283 1.00 75.75 590 GLN A O 1
ATOM 4518 N N . SER A 1 591 ? -1.959 -15.103 28.247 1.00 73.62 591 SER A N 1
ATOM 4519 C CA . SER A 1 591 ? -0.934 -16.089 28.617 1.00 73.62 591 SER A CA 1
ATOM 4520 C C . SER A 1 591 ? -0.908 -17.351 27.740 1.00 73.62 591 SER A C 1
ATOM 4522 O O . SER A 1 591 ? 0.037 -18.132 27.837 1.00 73.62 591 SER A O 1
ATOM 4524 N N . LEU A 1 592 ? -1.912 -17.550 26.876 1.00 78.12 592 LEU A N 1
ATOM 4525 C CA . LEU A 1 592 ? -1.976 -18.641 25.895 1.00 78.12 592 LEU A CA 1
ATOM 4526 C C . LEU A 1 592 ? -1.811 -18.166 24.443 1.00 78.12 592 LEU A C 1
ATOM 4528 O O . LEU A 1 592 ? -1.834 -18.998 23.535 1.00 78.12 592 LEU A O 1
ATOM 4532 N N . ILE A 1 593 ? -1.622 -16.862 24.203 1.00 81.75 593 ILE A N 1
ATOM 4533 C CA . ILE A 1 593 ? -1.197 -16.363 22.891 1.00 81.75 593 ILE A CA 1
ATOM 4534 C C . ILE A 1 593 ? 0.289 -16.727 22.723 1.00 81.75 593 ILE A C 1
ATOM 4536 O O . ILE A 1 593 ? 1.114 -16.303 23.540 1.00 81.75 593 ILE A O 1
ATOM 4540 N N . PRO A 1 594 ? 0.659 -17.532 21.712 1.00 77.75 594 PRO A N 1
ATOM 4541 C CA . PRO A 1 594 ? 2.041 -17.936 21.520 1.00 77.75 594 PRO A CA 1
ATOM 4542 C C . PRO A 1 594 ? 2.838 -16.812 20.848 1.00 77.75 594 PRO A C 1
ATOM 4544 O O . PRO A 1 594 ? 2.288 -15.971 20.134 1.00 77.75 594 PRO A O 1
ATOM 4547 N N . LEU A 1 595 ? 4.154 -16.833 21.037 1.00 79.12 595 LEU A N 1
ATOM 4548 C CA . LEU A 1 595 ? 5.093 -16.049 20.242 1.00 79.12 595 LEU A CA 1
ATOM 4549 C C . LEU A 1 595 ? 6.179 -16.969 19.699 1.00 79.12 595 LEU A C 1
ATOM 4551 O O . LEU A 1 595 ? 7.010 -17.469 20.460 1.00 79.12 595 LEU A O 1
ATOM 4555 N N . VAL A 1 596 ? 6.186 -17.160 18.381 1.00 82.31 596 VAL A N 1
ATOM 4556 C CA . VAL A 1 596 ? 7.088 -18.104 17.716 1.00 82.31 596 VAL A CA 1
ATOM 4557 C C . VAL A 1 596 ? 7.741 -17.424 16.509 1.00 82.31 596 VAL A C 1
ATOM 4559 O O . VAL A 1 596 ? 7.065 -17.018 15.565 1.00 82.31 596 VAL A O 1
ATOM 4562 N N . GLY A 1 597 ? 9.069 -17.297 16.539 1.00 85.44 597 GLY A N 1
ATOM 4563 C CA . GLY A 1 597 ? 9.873 -16.758 15.436 1.00 85.44 597 GLY A CA 1
ATOM 4564 C C . GLY A 1 597 ? 9.859 -15.238 15.269 1.00 85.44 597 GLY A C 1
ATOM 4565 O O . GLY A 1 597 ? 9.540 -14.478 16.186 1.00 85.44 597 GLY A O 1
ATOM 4566 N N . HIS A 1 598 ? 10.224 -14.794 14.066 1.00 87.50 598 HIS A N 1
ATOM 4567 C CA . HIS A 1 598 ? 10.224 -13.390 13.656 1.00 87.50 598 HIS A CA 1
ATOM 4568 C C . HIS A 1 598 ? 9.609 -13.228 12.264 1.00 87.50 598 HIS A C 1
ATOM 4570 O O . HIS A 1 598 ? 9.773 -14.100 11.409 1.00 87.50 598 HIS A O 1
ATOM 4576 N N . ALA A 1 599 ? 8.932 -12.104 12.022 1.00 91.38 599 ALA A N 1
ATOM 4577 C CA . ALA A 1 599 ? 8.302 -11.793 10.743 1.00 91.38 599 ALA A CA 1
ATOM 4578 C C . ALA A 1 599 ? 8.671 -10.390 10.240 1.00 91.38 599 ALA A C 1
ATOM 4580 O O . ALA A 1 599 ? 8.949 -9.491 11.032 1.00 91.38 599 ALA A O 1
ATOM 4581 N N . PHE A 1 600 ? 8.625 -10.208 8.921 1.00 94.75 600 PHE A N 1
ATOM 4582 C CA . PHE A 1 600 ? 8.712 -8.907 8.254 1.00 94.75 600 PHE A CA 1
ATOM 4583 C C . PHE A 1 600 ? 7.579 -8.762 7.232 1.00 94.75 600 PHE A C 1
ATOM 4585 O O . PHE A 1 600 ? 7.219 -9.735 6.573 1.00 94.75 600 PHE A O 1
ATOM 4592 N N . GLU A 1 601 ? 7.085 -7.537 7.049 1.00 96.19 601 GLU A N 1
ATOM 4593 C CA . GLU A 1 601 ? 6.261 -7.125 5.906 1.00 96.19 601 GLU A CA 1
ATOM 4594 C C . GLU A 1 601 ? 7.041 -6.111 5.056 1.00 96.19 601 GLU A C 1
ATOM 4596 O O . GLU A 1 601 ? 7.758 -5.260 5.584 1.00 96.19 601 GLU A O 1
ATOM 4601 N N . ALA A 1 602 ? 6.870 -6.183 3.738 1.00 96.69 602 ALA A N 1
ATOM 4602 C CA . ALA A 1 602 ? 7.253 -5.148 2.792 1.00 96.69 602 ALA A CA 1
ATOM 4603 C C . ALA A 1 602 ? 6.046 -4.784 1.910 1.00 96.69 602 ALA A C 1
ATOM 4605 O O . ALA A 1 602 ? 5.449 -5.652 1.267 1.00 96.69 602 ALA A O 1
ATOM 4606 N N . ARG A 1 603 ? 5.683 -3.496 1.875 1.00 97.12 603 ARG A N 1
ATOM 4607 C CA . ARG A 1 603 ? 4.580 -2.981 1.047 1.00 97.12 603 ARG A CA 1
ATOM 4608 C C . ARG A 1 603 ? 5.084 -2.664 -0.347 1.00 97.12 603 ARG A C 1
ATOM 4610 O O . ARG A 1 603 ? 5.908 -1.769 -0.523 1.00 97.12 603 ARG A O 1
ATOM 4617 N N . ILE A 1 604 ? 4.592 -3.413 -1.324 1.00 97.00 604 ILE A N 1
ATOM 4618 C CA . ILE A 1 604 ? 4.975 -3.267 -2.722 1.00 97.00 604 ILE A CA 1
ATOM 4619 C C . ILE A 1 604 ? 4.102 -2.172 -3.333 1.00 97.00 604 ILE A C 1
ATOM 4621 O O . ILE A 1 604 ? 2.937 -2.412 -3.651 1.00 97.00 604 ILE A O 1
ATOM 4625 N N . TYR A 1 605 ? 4.660 -0.974 -3.476 1.00 95.50 605 TYR A N 1
ATOM 4626 C CA . TYR A 1 605 ? 3.975 0.196 -4.024 1.00 95.50 605 TYR A CA 1
ATOM 4627 C C . TYR A 1 605 ? 4.336 0.423 -5.496 1.00 95.50 605 TYR A C 1
ATOM 4629 O O . TYR A 1 605 ? 5.480 0.192 -5.906 1.00 95.50 605 TYR A O 1
ATOM 4637 N N . ALA A 1 606 ? 3.364 0.905 -6.276 1.00 92.19 606 ALA A N 1
ATOM 4638 C CA . ALA A 1 606 ? 3.597 1.530 -7.575 1.00 92.19 606 ALA A CA 1
ATOM 4639 C C . ALA A 1 606 ? 4.069 2.980 -7.366 1.00 92.19 606 ALA A C 1
ATOM 4641 O O . ALA A 1 606 ? 3.280 3.921 -7.321 1.00 92.19 606 ALA A O 1
ATOM 4642 N N . GLU A 1 607 ? 5.371 3.138 -7.161 1.00 89.50 607 GLU A N 1
ATOM 4643 C CA . GLU A 1 607 ? 6.045 4.408 -6.882 1.00 89.50 607 GLU A CA 1
ATOM 4644 C C . GLU A 1 607 ? 7.470 4.373 -7.449 1.00 89.50 607 GLU A C 1
ATOM 4646 O O . GLU A 1 607 ? 8.024 3.294 -7.692 1.00 89.50 607 GLU A O 1
ATOM 4651 N N . ASN A 1 608 ? 8.079 5.542 -7.651 1.00 87.06 608 ASN A N 1
ATOM 4652 C CA . ASN A 1 608 ? 9.465 5.676 -8.096 1.00 87.06 608 ASN A CA 1
ATOM 4653 C C . ASN A 1 608 ? 10.359 6.229 -6.964 1.00 87.06 608 ASN A C 1
ATOM 4655 O O . ASN A 1 608 ? 10.473 7.446 -6.812 1.00 87.06 608 ASN A O 1
ATOM 4659 N N . PRO A 1 609 ? 11.056 5.371 -6.189 1.00 89.69 609 PRO A N 1
ATOM 4660 C CA . PRO A 1 609 ? 11.901 5.813 -5.075 1.00 89.69 609 PRO A CA 1
ATOM 4661 C C . PRO A 1 609 ? 13.053 6.751 -5.460 1.00 89.69 609 PRO A C 1
ATOM 4663 O O . PRO A 1 609 ? 13.568 7.452 -4.599 1.00 89.69 609 PRO A O 1
ATOM 4666 N N . ARG A 1 610 ? 13.482 6.761 -6.732 1.00 85.94 610 ARG A N 1
ATOM 4667 C CA . ARG A 1 610 ? 14.551 7.649 -7.230 1.00 85.94 610 ARG A CA 1
ATOM 4668 C C . ARG A 1 610 ? 14.033 9.023 -7.671 1.00 85.94 610 ARG A C 1
ATOM 4670 O O . ARG A 1 610 ? 14.840 9.893 -7.973 1.00 85.94 610 ARG A O 1
ATOM 4677 N N . ASN A 1 611 ? 12.714 9.200 -7.716 1.00 82.69 611 ASN A N 1
ATOM 4678 C CA . ASN A 1 611 ? 12.021 10.443 -8.042 1.00 82.69 611 ASN A CA 1
ATOM 4679 C C . ASN A 1 611 ? 11.127 10.825 -6.846 1.00 82.69 611 ASN A C 1
ATOM 4681 O O . ASN A 1 611 ? 9.906 10.833 -6.957 1.00 82.69 611 ASN A O 1
ATOM 4685 N N . ASP A 1 612 ? 11.747 10.997 -5.672 1.00 83.31 612 ASP A N 1
ATOM 4686 C CA . ASP A 1 612 ? 11.120 11.350 -4.384 1.00 83.31 612 ASP A CA 1
ATOM 4687 C C . ASP A 1 612 ? 9.892 10.504 -3.979 1.00 83.31 612 ASP A C 1
ATOM 4689 O O . ASP A 1 612 ? 8.946 11.002 -3.371 1.00 83.31 612 ASP A O 1
ATOM 4693 N N . PHE A 1 613 ? 9.910 9.202 -4.300 1.00 85.38 613 PHE A N 1
ATOM 4694 C CA . PHE A 1 613 ? 8.787 8.271 -4.092 1.00 85.38 613 PHE A CA 1
ATOM 4695 C C . PHE A 1 613 ? 7.480 8.728 -4.769 1.00 85.38 613 PHE A C 1
ATOM 4697 O O . PHE A 1 613 ? 6.387 8.377 -4.327 1.00 85.38 613 PHE A O 1
ATOM 4704 N N . LEU A 1 614 ? 7.570 9.485 -5.871 1.00 78.94 614 LEU A N 1
ATOM 4705 C CA . LEU A 1 614 ? 6.393 9.888 -6.636 1.00 78.94 614 LEU A CA 1
ATOM 4706 C C . LEU A 1 614 ? 5.610 8.647 -7.111 1.00 78.94 614 LEU A C 1
ATOM 4708 O O . LEU A 1 614 ? 6.207 7.745 -7.715 1.00 78.94 614 LEU A O 1
ATOM 4712 N N . PRO A 1 615 ? 4.290 8.581 -6.848 1.00 81.06 615 PRO A N 1
ATOM 4713 C CA . PRO A 1 615 ? 3.453 7.471 -7.281 1.00 81.06 615 PRO A CA 1
ATOM 4714 C C . PRO A 1 615 ? 3.381 7.314 -8.798 1.00 81.06 615 PRO A C 1
ATOM 4716 O O . PRO A 1 615 ? 3.387 8.292 -9.546 1.00 81.06 615 PRO A O 1
ATOM 4719 N N . ASP A 1 616 ? 3.231 6.070 -9.237 1.00 81.06 616 ASP A N 1
ATOM 4720 C CA . ASP A 1 616 ? 3.079 5.690 -10.637 1.00 81.06 616 ASP A CA 1
ATOM 4721 C C . ASP A 1 616 ? 1.721 4.993 -10.847 1.00 81.06 616 ASP A C 1
ATOM 4723 O O . ASP A 1 616 ? 1.190 4.320 -9.960 1.00 81.06 616 ASP A O 1
ATOM 4727 N N . SER A 1 617 ? 1.126 5.162 -12.026 1.00 83.56 617 SER A N 1
ATOM 4728 C CA . SER A 1 617 ? -0.153 4.552 -12.378 1.00 83.56 617 SER A CA 1
ATOM 4729 C C . SER A 1 617 ? -0.143 4.117 -13.838 1.00 83.56 617 SER A C 1
ATOM 4731 O O . SER A 1 617 ? 0.037 4.926 -14.747 1.00 83.56 617 SER A O 1
ATOM 4733 N N . GLY A 1 618 ? -0.390 2.834 -14.060 1.00 84.25 618 GLY A N 1
ATOM 4734 C CA . GLY A 1 618 ? -0.262 2.198 -15.359 1.00 84.25 618 GLY A CA 1
ATOM 4735 C C . GLY A 1 618 ? -0.774 0.766 -15.313 1.00 84.25 618 GLY A C 1
ATOM 4736 O O . GLY A 1 618 ? -1.281 0.287 -14.293 1.00 84.25 618 GLY A O 1
ATOM 4737 N N . ARG A 1 619 ? -0.649 0.063 -16.434 1.00 87.81 619 ARG A N 1
ATOM 4738 C CA . ARG A 1 619 ? -1.067 -1.334 -16.533 1.00 87.81 619 ARG A CA 1
ATOM 4739 C C . ARG A 1 619 ? 0.061 -2.260 -16.093 1.00 87.81 619 ARG A C 1
ATOM 4741 O O . ARG A 1 619 ? 1.177 -2.132 -16.581 1.00 87.81 619 ARG A O 1
ATOM 4748 N N . LEU A 1 620 ? -0.237 -3.255 -15.260 1.00 92.25 620 LEU A N 1
ATOM 4749 C CA . LEU A 1 620 ? 0.719 -4.298 -14.867 1.00 92.25 620 LEU A CA 1
ATOM 4750 C C . LEU A 1 620 ? 0.995 -5.253 -16.042 1.00 92.25 620 LEU A C 1
ATOM 4752 O O . LEU A 1 620 ? 0.386 -6.316 -16.148 1.00 92.25 620 LEU A O 1
ATOM 4756 N N . LEU A 1 621 ? 1.892 -4.865 -16.952 1.00 91.69 621 LEU A N 1
ATOM 4757 C CA . LEU A 1 621 ? 2.240 -5.624 -18.161 1.00 91.69 621 LEU A CA 1
ATOM 4758 C C . LEU A 1 621 ? 2.846 -6.995 -17.833 1.00 91.69 621 LEU A C 1
ATOM 4760 O O . LEU A 1 621 ? 2.540 -7.979 -18.506 1.00 91.69 621 LEU A O 1
ATOM 4764 N N . TYR A 1 622 ? 3.670 -7.060 -16.785 1.00 94.81 622 TYR A N 1
ATOM 4765 C CA . TYR A 1 622 ? 4.181 -8.307 -16.224 1.00 94.81 622 TYR A CA 1
ATOM 4766 C C . TYR A 1 622 ? 4.196 -8.239 -14.698 1.00 94.81 622 TYR A C 1
ATOM 4768 O O . TYR A 1 622 ? 4.623 -7.232 -14.129 1.00 94.81 622 TYR A O 1
ATOM 4776 N N . LEU A 1 623 ? 3.757 -9.320 -14.055 1.00 94.62 623 LEU A N 1
ATOM 4777 C CA . LEU A 1 623 ? 3.823 -9.505 -12.609 1.00 94.62 623 LEU A CA 1
ATOM 4778 C C . LEU A 1 623 ? 4.201 -10.960 -12.315 1.00 94.62 623 LEU A C 1
ATOM 4780 O O . LEU A 1 623 ? 3.409 -11.872 -12.546 1.00 94.62 623 LEU A O 1
ATOM 4784 N N . SER A 1 624 ? 5.398 -11.156 -11.768 1.00 93.25 624 SER A N 1
ATOM 4785 C CA . SER A 1 624 ? 5.800 -12.391 -11.094 1.00 93.25 624 SER A CA 1
ATOM 4786 C C . SER A 1 624 ? 5.943 -12.112 -9.605 1.00 93.25 624 SER A C 1
ATOM 4788 O O . SER A 1 624 ? 6.496 -11.082 -9.220 1.00 93.25 624 SER A O 1
ATOM 4790 N N . THR A 1 625 ? 5.480 -13.040 -8.777 1.00 94.75 625 THR A N 1
ATOM 4791 C CA . THR A 1 625 ? 5.620 -13.003 -7.319 1.00 94.75 625 THR A CA 1
ATOM 4792 C C . THR A 1 625 ? 6.411 -14.229 -6.856 1.00 94.75 625 THR A C 1
ATOM 4794 O O . THR A 1 625 ? 6.411 -15.241 -7.564 1.00 94.75 625 THR A O 1
ATOM 4797 N N . PRO A 1 626 ? 7.041 -14.206 -5.667 1.00 93.88 626 PRO A N 1
ATOM 4798 C CA . PRO A 1 626 ? 7.438 -15.444 -5.005 1.00 93.88 626 PRO A CA 1
ATOM 4799 C C . PRO A 1 626 ? 6.208 -16.339 -4.767 1.00 93.88 626 PRO A C 1
ATOM 4801 O O . PRO A 1 626 ? 5.075 -15.856 -4.691 1.00 93.88 626 PRO A O 1
ATOM 4804 N N . GLU A 1 627 ? 6.428 -17.648 -4.663 1.00 92.06 627 GLU A N 1
ATOM 4805 C CA . GLU A 1 627 ? 5.366 -18.628 -4.413 1.00 92.06 627 GLU A CA 1
ATOM 4806 C C . GLU A 1 627 ? 4.935 -18.572 -2.931 1.00 92.06 627 GLU A C 1
ATOM 4808 O O . GLU A 1 627 ? 5.771 -18.809 -2.054 1.00 92.06 627 GLU A O 1
ATOM 4813 N N . PRO A 1 628 ? 3.666 -18.241 -2.605 1.00 92.81 628 PRO A N 1
ATOM 4814 C CA . PRO A 1 628 ? 3.220 -18.179 -1.216 1.00 92.81 628 PRO A CA 1
ATOM 4815 C C . PRO A 1 628 ? 3.116 -19.585 -0.617 1.00 92.81 628 PRO A C 1
ATOM 4817 O O . PRO A 1 628 ? 2.397 -20.437 -1.135 1.00 92.81 628 PRO A O 1
ATOM 4820 N N . THR A 1 629 ? 3.770 -19.817 0.519 1.00 91.62 629 THR A N 1
ATOM 4821 C CA . THR A 1 629 ? 3.723 -21.106 1.228 1.00 91.62 629 THR A CA 1
ATOM 4822 C C . THR A 1 629 ? 2.375 -21.365 1.903 1.00 91.62 629 THR A C 1
ATOM 4824 O O . THR A 1 629 ? 2.034 -22.516 2.163 1.00 91.62 629 THR A O 1
ATOM 4827 N N . HIS A 1 630 ? 1.618 -20.309 2.221 1.00 81.62 630 HIS A N 1
ATOM 4828 C CA . HIS A 1 630 ? 0.272 -20.392 2.795 1.00 81.62 630 HIS A CA 1
ATOM 4829 C C . HIS A 1 630 ? -0.506 -19.071 2.624 1.00 81.62 630 HIS A C 1
ATOM 4831 O O . HIS A 1 630 ? 0.078 -18.010 2.407 1.00 81.62 630 HIS A O 1
ATOM 4837 N N . THR A 1 631 ? -1.837 -19.131 2.747 1.00 84.88 631 THR A N 1
ATOM 4838 C CA . THR A 1 631 ? -2.733 -17.953 2.701 1.00 84.88 631 THR A CA 1
ATOM 4839 C C . THR A 1 631 ? -2.983 -17.334 4.080 1.00 84.88 631 THR A C 1
ATOM 4841 O O . THR A 1 631 ? -3.166 -16.128 4.184 1.00 84.88 631 THR A O 1
ATOM 4844 N N . PHE A 1 632 ? -2.968 -18.149 5.136 1.00 87.69 632 PHE A N 1
ATOM 4845 C CA . PHE A 1 632 ? -3.126 -17.735 6.533 1.00 87.69 632 PHE A CA 1
ATOM 4846 C C . PHE A 1 632 ? -1.917 -18.224 7.328 1.00 87.69 632 PHE A C 1
ATOM 4848 O O . PHE A 1 632 ? -1.335 -19.245 6.957 1.00 87.69 632 PHE A O 1
ATOM 4855 N N . ALA A 1 633 ? -1.575 -17.535 8.418 1.00 82.62 633 ALA A N 1
ATOM 4856 C CA . ALA A 1 633 ? -0.520 -17.976 9.325 1.00 82.62 633 ALA A CA 1
ATOM 4857 C C . ALA A 1 633 ? -0.766 -19.414 9.825 1.00 82.62 633 ALA A C 1
ATOM 4859 O O . ALA A 1 633 ? -1.909 -19.842 10.010 1.00 82.62 633 ALA A O 1
ATOM 4860 N N . ALA A 1 634 ? 0.313 -20.169 10.037 1.00 80.88 634 ALA A N 1
ATOM 4861 C CA . ALA A 1 634 ? 0.221 -21.523 10.566 1.00 80.88 634 ALA A CA 1
ATOM 4862 C C . ALA A 1 634 ? -0.157 -21.489 12.056 1.00 80.88 634 ALA A C 1
ATOM 4864 O O . ALA A 1 634 ? 0.491 -20.806 12.845 1.00 80.88 634 ALA A O 1
ATOM 4865 N N . ALA A 1 635 ? -1.181 -22.249 12.448 1.00 78.94 635 ALA A N 1
ATOM 4866 C CA . ALA A 1 635 ? -1.570 -22.364 13.849 1.00 78.94 635 ALA A CA 1
ATOM 4867 C C . ALA A 1 635 ? -0.493 -23.117 14.649 1.00 78.94 635 ALA A C 1
ATOM 4869 O O . ALA A 1 635 ? -0.157 -24.261 14.328 1.00 78.94 635 ALA A O 1
ATOM 4870 N N . PHE A 1 636 ? 0.028 -22.489 15.702 1.00 78.56 636 PHE A N 1
ATOM 4871 C CA . PHE A 1 636 ? 0.982 -23.114 16.618 1.00 78.56 636 PHE A CA 1
ATOM 4872 C C . PHE A 1 636 ? 0.261 -23.997 17.654 1.00 78.56 636 PHE A C 1
ATOM 4874 O O . PHE A 1 636 ? -0.874 -23.695 18.035 1.00 78.56 636 PHE A O 1
ATOM 4881 N N . PRO A 1 637 ? 0.887 -25.088 18.139 1.00 65.69 637 PRO A N 1
ATOM 4882 C CA . PRO A 1 637 ? 0.336 -25.863 19.245 1.00 65.69 637 PRO A CA 1
ATOM 4883 C C . PRO A 1 637 ? 0.271 -25.004 20.516 1.00 65.69 637 PRO A C 1
ATOM 4885 O O . PRO A 1 637 ? 1.195 -24.246 20.806 1.00 65.69 637 PRO A O 1
ATOM 4888 N N . SER A 1 638 ? -0.807 -25.133 21.293 1.00 56.16 638 SER A N 1
ATOM 4889 C CA . SER A 1 638 ? -0.979 -24.388 22.544 1.00 56.16 638 SER A CA 1
ATOM 4890 C C . SER A 1 638 ? 0.110 -24.760 23.556 1.00 56.16 638 SER A C 1
ATOM 4892 O O . SER A 1 638 ? 0.117 -25.871 24.090 1.00 56.16 638 SER A O 1
ATOM 4894 N N . ILE A 1 639 ? 1.022 -23.826 23.826 1.00 55.75 639 ILE A N 1
ATOM 4895 C CA . ILE A 1 639 ? 2.102 -24.009 24.799 1.00 55.75 639 ILE A CA 1
ATOM 4896 C C . ILE A 1 639 ? 1.492 -23.999 26.205 1.00 55.75 639 ILE A C 1
ATOM 4898 O O . ILE A 1 639 ? 0.833 -23.037 26.597 1.00 55.75 639 ILE A O 1
ATOM 4902 N N . VAL A 1 640 ? 1.717 -25.062 26.980 1.00 50.91 640 VAL A N 1
ATOM 4903 C CA . VAL A 1 640 ? 1.347 -25.104 28.403 1.00 50.91 640 VAL A CA 1
ATOM 4904 C C . VAL A 1 640 ? 2.434 -24.369 29.202 1.00 50.91 640 VAL A C 1
ATOM 4906 O O . VAL A 1 640 ? 3.587 -24.801 29.139 1.00 50.91 640 VAL A O 1
ATOM 4909 N N . PRO A 1 641 ? 2.126 -23.290 29.953 1.00 51.38 641 PRO A N 1
ATOM 4910 C CA . PRO A 1 641 ? 3.148 -22.504 30.646 1.00 51.38 641 PRO A CA 1
ATOM 4911 C C . PRO A 1 641 ? 3.954 -23.327 31.663 1.00 51.38 641 PRO A C 1
ATOM 4913 O O . PRO A 1 641 ? 3.429 -23.808 32.669 1.00 51.38 641 PRO A O 1
ATOM 4916 N N . SER A 1 642 ? 5.255 -23.483 31.413 1.00 39.97 642 SER A N 1
ATOM 4917 C CA . SER A 1 642 ? 6.158 -24.288 32.240 1.00 39.97 642 SER A CA 1
ATOM 4918 C C . SER A 1 642 ? 6.717 -23.498 33.431 1.00 39.97 642 SER A C 1
ATOM 4920 O O . SER A 1 642 ? 7.909 -23.195 33.485 1.00 39.97 642 SER A O 1
ATOM 4922 N N . GLY A 1 643 ? 5.855 -23.178 34.399 1.00 40.34 643 GLY A N 1
ATOM 4923 C CA . GLY A 1 643 ? 6.238 -22.565 35.677 1.00 40.34 643 GLY A CA 1
ATOM 4924 C C . GLY A 1 643 ? 5.571 -21.218 35.966 1.00 40.34 643 GLY A C 1
ATOM 4925 O O . GLY A 1 643 ? 4.908 -20.629 35.118 1.00 40.34 643 GLY A O 1
ATOM 4926 N N . SER A 1 644 ? 5.735 -20.742 37.201 1.00 43.31 644 SER A N 1
ATOM 4927 C CA . SER A 1 644 ? 5.115 -19.517 37.720 1.00 43.31 644 SER A CA 1
ATOM 4928 C C . SER A 1 644 ? 5.795 -18.250 37.178 1.00 43.31 644 SER A C 1
ATOM 4930 O O . SER A 1 644 ? 6.706 -17.714 37.812 1.00 43.31 644 SER A O 1
ATOM 4932 N N . GLY A 1 645 ? 5.359 -17.795 36.002 1.00 41.00 645 GLY A N 1
ATOM 4933 C CA . GLY A 1 645 ? 5.765 -16.538 35.364 1.00 41.00 645 GLY A CA 1
ATOM 4934 C C . GLY A 1 645 ? 4.626 -15.512 35.306 1.00 41.00 645 GLY A C 1
ATOM 4935 O O . GLY A 1 645 ? 3.458 -15.878 35.375 1.00 41.00 645 GLY A O 1
ATOM 4936 N N . VAL A 1 646 ? 4.983 -14.229 35.193 1.00 44.09 646 VAL A N 1
ATOM 4937 C CA . VAL A 1 646 ? 4.064 -13.072 35.227 1.00 44.09 646 VAL A CA 1
ATOM 4938 C C . VAL A 1 646 ? 2.979 -13.161 34.142 1.00 44.09 646 VAL A C 1
ATOM 4940 O O . VAL A 1 646 ? 3.306 -13.339 32.969 1.00 44.09 646 VAL A O 1
ATOM 4943 N N . ASP A 1 647 ? 1.712 -12.936 34.515 1.00 48.53 647 ASP A N 1
ATOM 4944 C CA . ASP A 1 647 ? 0.492 -13.182 33.711 1.00 48.53 647 ASP A CA 1
ATOM 4945 C C . ASP A 1 647 ? 0.394 -12.464 32.344 1.00 48.53 647 ASP A C 1
ATOM 4947 O O . ASP A 1 647 ? -0.525 -12.723 31.568 1.00 48.53 647 ASP A O 1
ATOM 4951 N N . MET A 1 648 ? 1.327 -11.559 32.035 1.00 50.72 648 MET A N 1
ATOM 4952 C CA . MET A 1 648 ? 1.317 -10.689 30.850 1.00 50.72 648 MET A CA 1
ATOM 4953 C C . MET A 1 648 ? 2.368 -11.056 29.785 1.00 50.72 648 MET A C 1
ATOM 4955 O O . MET A 1 648 ? 2.455 -10.375 28.762 1.00 50.72 648 MET A O 1
ATOM 4959 N N . VAL A 1 649 ? 3.178 -12.102 29.997 1.00 49.19 649 VAL A N 1
ATOM 4960 C CA . VAL A 1 649 ? 4.250 -12.503 29.064 1.00 49.19 649 VAL A CA 1
ATOM 4961 C C . VAL A 1 649 ? 3.780 -13.649 28.147 1.00 49.19 649 VAL A C 1
ATOM 4963 O O . VAL A 1 649 ? 3.484 -14.729 28.656 1.00 49.19 649 VAL A O 1
ATOM 4966 N N . PRO A 1 650 ? 3.740 -13.463 26.809 1.00 52.44 650 PRO A N 1
ATOM 4967 C CA . PRO A 1 650 ? 3.418 -14.531 25.857 1.00 52.44 650 PRO A CA 1
ATOM 4968 C C . PRO A 1 650 ? 4.386 -15.714 25.943 1.00 52.44 650 PRO A C 1
ATOM 4970 O O . PRO A 1 650 ? 5.594 -15.525 26.110 1.00 52.44 650 PRO A O 1
ATOM 4973 N N . ALA A 1 651 ? 3.869 -16.930 25.768 1.00 54.19 651 ALA A N 1
ATOM 4974 C CA . ALA A 1 651 ? 4.674 -18.142 25.841 1.00 54.19 651 ALA A CA 1
ATOM 4975 C C . ALA A 1 651 ? 5.630 -18.261 24.637 1.00 54.19 651 ALA A C 1
ATOM 4977 O O . ALA A 1 651 ? 5.197 -18.291 23.483 1.00 54.19 651 ALA A O 1
ATOM 4978 N N . THR A 1 652 ? 6.934 -18.360 24.917 1.00 55.75 652 THR A N 1
ATOM 4979 C CA . THR A 1 652 ? 7.996 -18.567 23.919 1.00 55.75 652 THR A CA 1
ATOM 4980 C C . THR A 1 652 ? 8.604 -19.960 24.065 1.00 55.75 652 THR A C 1
ATOM 4982 O O . THR A 1 652 ? 9.328 -20.213 25.029 1.00 55.75 652 THR A O 1
ATOM 4985 N N . ASP A 1 653 ? 8.355 -20.845 23.101 1.00 56.72 653 ASP A N 1
ATOM 4986 C CA . ASP A 1 653 ? 9.002 -22.159 23.017 1.00 56.72 653 ASP A CA 1
ATOM 4987 C C . ASP A 1 653 ? 10.113 -22.131 21.956 1.00 56.72 653 ASP A C 1
ATOM 4989 O O . ASP A 1 653 ? 9.849 -22.100 20.755 1.00 56.72 653 ASP A O 1
ATOM 4993 N N . SER A 1 654 ? 11.369 -22.143 22.409 1.00 56.62 654 SER A N 1
ATOM 4994 C CA . SER A 1 654 ? 12.565 -22.164 21.558 1.00 56.62 654 SER A CA 1
ATOM 4995 C C . SER A 1 654 ? 12.946 -23.560 21.039 1.00 56.62 654 SER A C 1
ATOM 4997 O O . SER A 1 654 ? 13.983 -23.709 20.396 1.00 56.62 654 SER A O 1
ATOM 4999 N N . SER A 1 655 ? 12.133 -24.591 21.299 1.00 58.81 655 SER A N 1
ATOM 5000 C CA . SER A 1 655 ? 12.297 -25.933 20.722 1.00 58.81 655 SER A CA 1
ATOM 5001 C C . SER A 1 655 ? 11.500 -26.145 19.424 1.00 58.81 655 SER A C 1
ATOM 5003 O O . SER A 1 655 ? 11.793 -27.075 18.663 1.00 58.81 655 SER A O 1
ATOM 5005 N N . LEU A 1 656 ? 10.533 -25.264 19.129 1.00 67.12 656 LEU A N 1
ATOM 5006 C CA . LEU A 1 656 ? 9.747 -25.273 17.893 1.00 67.12 656 LEU A CA 1
ATOM 5007 C C . LEU A 1 656 ? 10.580 -24.789 16.697 1.00 67.12 656 LEU A C 1
ATOM 5009 O O . LEU A 1 656 ? 10.660 -23.595 16.418 1.00 67.12 656 LEU A O 1
ATOM 5013 N N . ARG A 1 657 ? 11.144 -25.733 15.935 1.00 70.06 657 ARG A N 1
ATOM 5014 C CA . ARG A 1 657 ? 11.760 -25.437 14.631 1.00 70.06 657 ARG A CA 1
ATOM 5015 C C . ARG A 1 657 ? 10.717 -24.920 13.647 1.00 70.06 657 ARG A C 1
ATOM 5017 O O . ARG A 1 657 ? 9.759 -25.627 13.327 1.00 70.06 657 ARG A O 1
ATOM 5024 N N . ILE A 1 658 ? 10.942 -23.721 13.126 1.00 80.25 658 ILE A N 1
ATOM 5025 C CA . ILE A 1 658 ? 10.059 -23.083 12.149 1.00 80.25 658 ILE A CA 1
ATOM 5026 C C . ILE A 1 658 ? 10.544 -23.432 10.743 1.00 80.25 658 ILE A C 1
ATOM 5028 O O . ILE A 1 658 ? 11.732 -23.345 10.448 1.00 80.25 658 ILE A O 1
ATOM 5032 N N . THR A 1 659 ? 9.627 -23.794 9.846 1.00 85.56 659 THR A N 1
ATOM 5033 C CA . THR A 1 659 ? 9.931 -23.832 8.409 1.00 85.56 659 THR A CA 1
ATOM 5034 C C . THR A 1 659 ? 9.742 -22.423 7.841 1.00 85.56 659 THR A C 1
ATOM 5036 O O . THR A 1 659 ? 8.623 -21.910 7.931 1.00 85.56 659 THR A O 1
ATOM 5039 N N . PRO A 1 660 ? 10.775 -21.796 7.245 1.00 92.06 660 PRO A N 1
ATOM 5040 C CA . PRO A 1 660 ? 10.657 -20.467 6.657 1.00 92.06 660 PRO A CA 1
ATOM 5041 C C . PRO A 1 660 ? 9.508 -20.359 5.654 1.00 92.06 660 PRO A C 1
ATOM 5043 O O . PRO A 1 660 ? 9.317 -21.245 4.819 1.00 92.06 660 PRO A O 1
ATOM 5046 N N . SER A 1 661 ? 8.747 -19.271 5.740 1.00 93.62 661 SER A N 1
ATOM 5047 C CA . SER A 1 661 ? 7.476 -19.117 5.032 1.00 93.62 661 SER A CA 1
ATOM 5048 C C . SER A 1 661 ? 7.300 -17.734 4.402 1.00 93.62 661 SER A C 1
ATOM 5050 O O . SER A 1 661 ? 7.907 -16.747 4.825 1.00 93.62 661 SER A O 1
ATOM 5052 N N . VAL A 1 662 ? 6.475 -17.689 3.354 1.00 95.62 662 VAL A N 1
ATOM 5053 C CA . VAL A 1 662 ? 6.148 -16.500 2.557 1.00 95.62 662 VAL A CA 1
ATOM 5054 C C . VAL A 1 662 ? 4.634 -16.438 2.360 1.00 95.62 662 VAL A C 1
ATOM 5056 O O . VAL A 1 662 ? 4.006 -17.421 1.965 1.00 95.62 662 VAL A O 1
ATOM 5059 N N . ARG A 1 663 ? 4.046 -15.268 2.594 1.00 95.31 663 ARG A N 1
ATOM 5060 C CA . ARG A 1 663 ? 2.622 -14.962 2.435 1.00 95.31 663 ARG A CA 1
ATOM 5061 C C . ARG A 1 663 ? 2.487 -13.669 1.631 1.00 95.31 663 ARG A C 1
ATOM 5063 O O . ARG A 1 663 ? 3.294 -12.755 1.781 1.00 95.31 663 ARG A O 1
ATOM 5070 N N . ILE A 1 664 ? 1.480 -13.591 0.762 1.00 95.69 664 ILE A N 1
ATOM 5071 C CA . ILE A 1 664 ? 1.231 -12.404 -0.067 1.00 95.69 664 ILE A CA 1
ATOM 5072 C C . ILE A 1 664 ? -0.237 -12.014 0.033 1.00 95.69 664 ILE A C 1
ATOM 5074 O O . ILE A 1 664 ? -1.116 -12.765 -0.392 1.00 95.69 664 ILE A O 1
ATOM 5078 N N . GLU A 1 665 ? -0.496 -10.810 0.530 1.00 94.69 665 GLU A N 1
ATOM 5079 C CA . GLU A 1 665 ? -1.815 -10.189 0.453 1.00 94.69 665 GLU A CA 1
ATOM 5080 C C . GLU A 1 665 ? -1.819 -9.213 -0.731 1.00 94.69 665 GLU A C 1
ATOM 5082 O O . GLU A 1 665 ? -1.358 -8.078 -0.627 1.00 94.69 665 GLU A O 1
ATOM 5087 N N . GLN A 1 666 ? -2.288 -9.684 -1.890 1.00 91.44 666 GLN A N 1
ATOM 5088 C CA . GLN A 1 666 ? -2.387 -8.891 -3.123 1.00 91.44 666 GLN A CA 1
ATOM 5089 C C . GLN A 1 666 ? -3.834 -8.499 -3.440 1.00 91.44 666 GLN A C 1
ATOM 5091 O O . GLN A 1 666 ? -4.756 -9.299 -3.228 1.00 91.44 666 GLN A O 1
ATOM 5096 N N . GLY A 1 667 ? -4.006 -7.282 -3.970 1.00 88.81 667 GLY A N 1
ATOM 5097 C CA . GLY A 1 667 ? -5.272 -6.755 -4.502 1.00 88.81 667 GLY A CA 1
ATOM 5098 C C . GLY A 1 667 ? -5.315 -6.643 -6.033 1.00 88.81 667 GLY A C 1
ATOM 5099 O O . GLY A 1 667 ? -6.390 -6.461 -6.600 1.00 88.81 667 GLY A O 1
ATOM 5100 N N . PHE A 1 668 ? -4.165 -6.775 -6.699 1.00 91.62 668 PHE A N 1
ATOM 5101 C CA . PHE A 1 668 ? -4.007 -6.666 -8.151 1.00 91.62 668 PHE A CA 1
ATOM 5102 C C . PHE A 1 668 ? -3.365 -7.932 -8.738 1.00 91.62 668 PHE A C 1
ATOM 5104 O O . PHE A 1 668 ? -2.749 -8.724 -8.026 1.00 91.62 668 PHE A O 1
ATOM 5111 N N . THR A 1 669 ? -3.507 -8.122 -10.051 1.00 91.50 669 THR A N 1
ATOM 5112 C CA . THR A 1 669 ? -2.955 -9.254 -10.816 1.00 91.50 669 THR A CA 1
ATOM 5113 C C . THR A 1 669 ? -2.362 -8.768 -12.145 1.00 91.50 669 THR A C 1
ATOM 5115 O O . THR A 1 669 ? -2.556 -7.615 -12.539 1.00 91.50 669 THR A O 1
ATOM 5118 N N . GLN A 1 670 ? -1.621 -9.624 -12.860 1.00 93.94 670 GLN A N 1
ATOM 5119 C CA . GLN A 1 670 ? -1.062 -9.254 -14.165 1.00 93.94 670 GLN A CA 1
ATOM 5120 C C . GLN A 1 670 ? -2.171 -8.852 -15.151 1.00 93.94 670 GLN A C 1
ATOM 5122 O O . GLN A 1 670 ? -3.156 -9.565 -15.330 1.00 93.94 670 GLN A O 1
ATOM 5127 N N . GLY A 1 671 ? -1.976 -7.726 -15.832 1.00 90.88 671 GLY A N 1
ATOM 5128 C CA . GLY A 1 671 ? -2.919 -7.144 -16.779 1.00 90.88 671 GLY A CA 1
ATOM 5129 C C . GLY A 1 671 ? -3.921 -6.164 -16.164 1.00 90.88 671 GLY A C 1
ATOM 5130 O O . GLY A 1 671 ? -4.607 -5.497 -16.942 1.00 90.88 671 GLY A O 1
ATOM 5131 N N . ALA A 1 672 ? -3.984 -6.043 -14.832 1.00 90.94 672 ALA A N 1
ATOM 5132 C CA . ALA A 1 672 ? -4.798 -5.044 -14.140 1.00 90.94 672 ALA A CA 1
ATOM 5133 C C . ALA A 1 672 ? -4.248 -3.617 -14.324 1.00 90.94 672 ALA A C 1
ATOM 5135 O O . ALA A 1 672 ? -3.058 -3.422 -14.589 1.00 90.94 672 ALA A O 1
ATOM 5136 N N . GLN A 1 673 ? -5.125 -2.625 -14.164 1.00 87.25 673 GLN A N 1
ATOM 5137 C CA . GLN A 1 673 ? -4.792 -1.202 -14.209 1.00 87.25 673 GLN A CA 1
ATOM 5138 C C . GLN A 1 673 ? -4.630 -0.649 -12.788 1.00 87.25 673 GLN A C 1
ATOM 5140 O O . GLN A 1 673 ? -5.514 -0.819 -11.950 1.00 87.25 673 GLN A O 1
ATOM 5145 N N . ILE A 1 674 ? -3.531 0.060 -12.540 1.00 87.69 674 ILE A N 1
ATOM 5146 C CA . ILE A 1 674 ? -3.361 0.944 -11.382 1.00 87.69 674 ILE A CA 1
ATOM 5147 C C . ILE A 1 674 ? -3.766 2.356 -11.824 1.00 87.69 674 ILE A C 1
ATOM 5149 O O . ILE A 1 674 ? -3.437 2.777 -12.934 1.00 87.69 674 ILE A O 1
ATOM 5153 N N . GLY A 1 675 ? -4.519 3.075 -10.990 1.00 79.06 675 GLY A N 1
ATOM 5154 C CA . GLY A 1 675 ? -5.064 4.395 -11.316 1.00 79.06 675 GLY A CA 1
ATOM 5155 C C . GLY A 1 675 ? -4.977 5.370 -10.143 1.00 79.06 675 GLY A C 1
ATOM 5156 O O . GLY A 1 675 ? -5.048 4.964 -8.986 1.00 79.06 675 GLY A O 1
ATOM 5157 N N . VAL A 1 676 ? -4.863 6.662 -10.459 1.00 79.19 676 VAL A N 1
ATOM 5158 C CA . VAL A 1 676 ? -4.490 7.752 -9.529 1.00 79.19 676 VAL A CA 1
ATOM 5159 C C . VAL A 1 676 ? -5.490 8.064 -8.402 1.00 79.19 676 VAL A C 1
ATOM 5161 O O . VAL A 1 676 ? -5.178 8.848 -7.508 1.00 79.19 676 VAL A O 1
ATOM 5164 N N . PHE A 1 677 ? -6.695 7.485 -8.434 1.00 77.00 677 PHE A N 1
ATOM 5165 C CA . PHE A 1 677 ? -7.780 7.775 -7.482 1.00 77.00 677 PHE A CA 1
ATOM 5166 C C . PHE A 1 677 ? -7.595 7.132 -6.095 1.00 77.00 677 PHE A C 1
ATOM 5168 O O . PHE A 1 677 ? -8.324 7.472 -5.157 1.00 77.00 677 PHE A O 1
ATOM 5175 N N . TYR A 1 678 ? -6.658 6.190 -5.964 1.00 84.50 678 TYR A N 1
ATOM 5176 C CA . TYR A 1 678 ? -6.486 5.345 -4.783 1.00 84.50 678 TYR A CA 1
ATOM 5177 C C . TYR A 1 678 ? -5.019 5.213 -4.365 1.00 84.50 678 TYR A C 1
ATOM 5179 O O . TYR A 1 678 ? -4.113 5.671 -5.051 1.00 84.50 678 TYR A O 1
ATOM 5187 N N . ASP A 1 679 ? -4.815 4.566 -3.220 1.00 83.44 679 ASP A N 1
ATOM 5188 C CA . ASP A 1 679 ? -3.509 4.114 -2.747 1.00 83.44 679 ASP A CA 1
ATOM 5189 C C . ASP A 1 679 ? -2.831 3.166 -3.781 1.00 83.44 679 ASP A C 1
ATOM 5191 O O . ASP A 1 679 ? -3.527 2.310 -4.347 1.00 83.44 679 ASP A O 1
ATOM 5195 N N . PRO A 1 680 ? -1.512 3.303 -4.046 1.00 86.88 680 PRO A N 1
ATOM 5196 C CA . PRO A 1 680 ? -0.804 2.569 -5.094 1.00 86.88 680 PRO A CA 1
ATOM 5197 C C . PRO A 1 680 ? -0.230 1.216 -4.626 1.00 86.88 680 PRO A C 1
ATOM 5199 O O . PRO A 1 680 ? 0.604 0.630 -5.321 1.00 86.88 680 PRO A O 1
ATOM 5202 N N . MET A 1 681 ? -0.620 0.703 -3.451 1.00 94.06 681 MET A N 1
ATOM 5203 C CA . MET A 1 681 ? -0.152 -0.585 -2.935 1.00 94.06 681 MET A CA 1
ATOM 5204 C C . MET A 1 681 ? -0.670 -1.744 -3.794 1.00 94.06 681 MET A C 1
ATOM 5206 O O . MET A 1 681 ? -1.860 -2.060 -3.828 1.00 94.06 681 MET A O 1
ATOM 5210 N N . ILE A 1 682 ? 0.260 -2.429 -4.456 1.00 93.94 682 ILE A N 1
ATOM 5211 C CA . ILE A 1 682 ? 0.008 -3.608 -5.289 1.00 93.94 682 ILE A CA 1
ATOM 5212 C C . ILE A 1 682 ? -0.289 -4.820 -4.394 1.00 93.94 682 ILE A C 1
ATOM 5214 O O . ILE A 1 682 ? -1.262 -5.557 -4.607 1.00 93.94 682 ILE A O 1
ATOM 5218 N N . ALA A 1 683 ? 0.572 -5.026 -3.393 1.00 95.69 683 ALA A N 1
ATOM 5219 C CA . ALA A 1 683 ? 0.516 -6.139 -2.454 1.00 95.69 683 ALA A CA 1
ATOM 5220 C C . ALA A 1 683 ? 1.353 -5.877 -1.192 1.00 95.69 683 ALA A C 1
ATOM 5222 O O . ALA A 1 683 ? 2.264 -5.048 -1.192 1.00 95.69 683 ALA A O 1
ATOM 5223 N N . LYS A 1 684 ? 1.108 -6.674 -0.152 1.00 96.88 684 LYS A N 1
ATOM 5224 C CA . LYS A 1 684 ? 1.987 -6.824 1.014 1.00 96.88 684 LYS A CA 1
ATOM 5225 C C . LYS A 1 684 ? 2.706 -8.165 0.914 1.00 96.88 684 LYS A C 1
ATOM 5227 O O . LYS A 1 684 ? 2.054 -9.209 0.844 1.00 96.88 684 LYS A O 1
ATOM 5232 N N . LEU A 1 685 ? 4.035 -8.134 0.890 1.00 96.88 685 LEU A N 1
ATOM 5233 C CA . LEU A 1 685 ? 4.892 -9.315 0.927 1.00 96.88 685 LEU A CA 1
ATOM 5234 C C . LEU A 1 685 ? 5.314 -9.567 2.374 1.00 96.88 685 LEU A C 1
ATOM 5236 O O . LEU A 1 685 ? 6.034 -8.759 2.954 1.00 96.88 685 LEU A O 1
ATOM 5240 N N . VAL A 1 686 ? 4.873 -10.682 2.949 1.00 96.38 686 VAL A N 1
ATOM 5241 C CA . VAL A 1 686 ? 5.083 -11.024 4.359 1.00 96.38 686 VAL A CA 1
ATOM 5242 C C . VAL A 1 686 ? 5.918 -12.297 4.440 1.00 96.38 686 VAL A C 1
ATOM 5244 O O . VAL A 1 686 ? 5.670 -13.253 3.705 1.00 96.38 686 VAL A O 1
ATOM 5247 N N . VAL A 1 687 ? 6.911 -12.332 5.325 1.00 95.44 687 VAL A N 1
ATOM 5248 C CA . VAL A 1 687 ? 7.776 -13.505 5.530 1.00 95.44 687 VAL A CA 1
ATOM 5249 C C . VAL A 1 687 ? 7.962 -13.805 7.009 1.00 95.44 687 VAL A C 1
ATOM 5251 O O . VAL A 1 687 ? 7.870 -12.901 7.837 1.00 95.44 687 VAL A O 1
ATOM 5254 N N . HIS A 1 688 ? 8.252 -15.063 7.340 1.00 93.38 688 HIS A N 1
ATOM 5255 C CA . HIS A 1 688 ? 8.443 -15.529 8.718 1.00 93.38 688 HIS A CA 1
ATOM 5256 C C . HIS A 1 688 ? 9.453 -16.676 8.796 1.00 93.38 688 HIS A C 1
ATOM 5258 O O . HIS A 1 688 ? 9.531 -17.500 7.882 1.00 93.38 688 HIS A O 1
ATOM 5264 N N . ALA A 1 689 ? 10.247 -16.702 9.868 1.00 91.06 689 ALA A N 1
ATOM 5265 C CA . ALA A 1 689 ? 11.303 -17.687 10.109 1.00 91.06 689 ALA A CA 1
ATOM 5266 C C . ALA A 1 689 ? 11.657 -17.797 11.608 1.00 91.06 689 ALA A C 1
ATOM 5268 O O . ALA A 1 689 ? 11.092 -17.077 12.434 1.00 91.06 689 ALA A O 1
ATOM 5269 N N . GLU A 1 690 ? 12.605 -18.679 11.951 1.00 86.56 690 GLU A N 1
ATOM 5270 C CA . GLU A 1 690 ? 13.030 -18.954 13.337 1.00 86.56 690 GLU A CA 1
ATOM 5271 C C . GLU A 1 690 ? 13.607 -17.714 14.047 1.00 86.56 690 GLU A C 1
ATOM 5273 O O . GLU A 1 690 ? 13.297 -17.471 15.213 1.00 86.56 690 GLU A O 1
ATOM 5278 N N . ASP A 1 691 ? 14.364 -16.871 13.335 1.00 85.00 691 ASP A N 1
ATOM 5279 C CA . ASP A 1 691 ? 14.901 -15.613 13.863 1.00 85.00 691 ASP A CA 1
ATOM 5280 C C . ASP A 1 691 ? 14.860 -14.450 12.849 1.00 85.00 691 ASP A C 1
ATOM 5282 O O . ASP A 1 691 ? 14.485 -14.603 11.683 1.00 85.00 691 ASP A O 1
ATOM 5286 N N . ARG A 1 692 ? 15.247 -13.249 13.305 1.00 85.56 692 ARG A N 1
ATOM 5287 C CA . ARG A 1 692 ? 15.268 -12.017 12.498 1.00 85.56 692 ARG A CA 1
ATOM 5288 C C . ARG A 1 692 ? 16.254 -12.064 11.326 1.00 85.56 692 ARG A C 1
ATOM 5290 O O . ARG A 1 692 ? 15.961 -11.512 10.268 1.00 85.56 692 ARG A O 1
ATOM 5297 N N . THR A 1 693 ? 17.407 -12.698 11.497 1.00 89.50 693 THR A N 1
ATOM 5298 C CA . THR A 1 693 ? 18.436 -12.861 10.459 1.00 89.50 693 THR A CA 1
ATOM 5299 C C . THR A 1 693 ? 17.923 -13.764 9.346 1.00 89.50 693 THR A C 1
ATOM 5301 O O . THR A 1 693 ? 18.062 -13.435 8.165 1.00 89.50 693 THR A O 1
ATOM 5304 N N . GLU A 1 694 ? 17.276 -14.878 9.700 1.00 91.69 694 GLU A N 1
ATOM 5305 C CA . GLU A 1 694 ? 16.661 -15.747 8.704 1.00 91.69 694 GLU A CA 1
ATOM 5306 C C . GLU A 1 694 ? 15.439 -15.092 8.052 1.00 91.69 694 GLU A C 1
ATOM 5308 O O . GLU A 1 694 ? 15.341 -15.109 6.826 1.00 91.69 694 GLU A O 1
ATOM 5313 N N . ALA A 1 695 ? 14.559 -14.437 8.812 1.00 90.50 695 ALA A N 1
ATOM 5314 C CA . ALA A 1 695 ? 13.413 -13.731 8.240 1.00 90.50 695 ALA A CA 1
ATOM 5315 C C . ALA A 1 695 ? 13.869 -12.658 7.229 1.00 90.50 695 ALA A C 1
ATOM 5317 O O . ALA A 1 695 ? 13.282 -12.526 6.157 1.00 90.50 695 ALA A O 1
ATOM 5318 N N . LEU A 1 696 ? 14.980 -11.960 7.499 1.00 92.38 696 LEU A N 1
ATOM 5319 C CA . LEU A 1 696 ? 15.577 -10.998 6.568 1.00 92.38 696 LEU A CA 1
ATOM 5320 C C . LEU A 1 696 ? 16.193 -11.672 5.326 1.00 92.38 696 LEU A C 1
ATOM 5322 O O . LEU A 1 696 ? 16.058 -11.163 4.212 1.00 92.38 696 LEU A O 1
ATOM 5326 N N . ARG A 1 697 ? 16.825 -12.845 5.486 1.00 93.94 697 ARG A N 1
ATOM 5327 C CA . ARG A 1 697 ? 17.315 -13.685 4.374 1.00 93.94 697 ARG A CA 1
ATOM 5328 C C . ARG A 1 697 ? 16.167 -14.129 3.459 1.00 93.94 697 ARG A C 1
ATOM 5330 O O . ARG A 1 697 ? 16.317 -14.102 2.237 1.00 93.94 697 ARG A O 1
ATOM 5337 N N . VAL A 1 698 ? 15.031 -14.513 4.041 1.00 95.12 698 VAL A N 1
ATOM 5338 C CA . VAL A 1 698 ? 13.814 -14.916 3.320 1.00 95.12 698 VAL A CA 1
ATOM 5339 C C . VAL A 1 698 ? 13.182 -13.712 2.623 1.00 95.12 698 VAL A C 1
ATOM 5341 O O . VAL A 1 698 ? 12.863 -13.819 1.443 1.00 95.12 698 VAL A O 1
ATOM 5344 N N . LEU A 1 699 ? 13.090 -12.551 3.288 1.00 95.50 699 LEU A N 1
ATOM 5345 C CA . LEU A 1 699 ? 12.565 -11.314 2.693 1.00 95.50 699 LEU A CA 1
ATOM 5346 C C . LEU A 1 699 ? 13.351 -10.917 1.442 1.00 95.50 699 LEU A C 1
ATOM 5348 O O . LEU A 1 699 ? 12.761 -10.684 0.391 1.00 95.50 699 LEU A O 1
ATOM 5352 N N . ARG A 1 700 ? 14.687 -10.890 1.536 1.00 94.56 700 ARG A N 1
ATOM 5353 C CA . ARG A 1 700 ? 15.564 -10.573 0.400 1.00 94.56 700 ARG A CA 1
ATOM 5354 C C . ARG A 1 700 ? 15.338 -11.534 -0.764 1.00 94.56 700 ARG A C 1
ATOM 5356 O O . ARG A 1 700 ? 15.120 -11.077 -1.880 1.00 94.56 700 ARG A O 1
ATOM 5363 N N . ARG A 1 701 ? 15.299 -12.847 -0.500 1.00 93.75 701 ARG A N 1
ATOM 5364 C CA . ARG A 1 701 ? 15.039 -13.847 -1.546 1.00 93.75 701 ARG A CA 1
ATOM 5365 C C . ARG A 1 701 ? 13.655 -13.680 -2.179 1.00 93.75 701 ARG A C 1
ATOM 5367 O O . ARG A 1 701 ? 13.527 -13.782 -3.393 1.00 93.75 701 ARG A O 1
ATOM 5374 N N . ALA A 1 702 ? 12.633 -13.406 -1.375 1.00 95.56 702 ALA A N 1
ATOM 5375 C CA . ALA A 1 702 ? 11.274 -13.190 -1.853 1.00 95.56 702 ALA A CA 1
ATOM 5376 C C . ALA A 1 702 ? 11.164 -11.915 -2.718 1.00 95.56 702 ALA A C 1
ATOM 5378 O O . ALA A 1 702 ? 10.461 -11.918 -3.726 1.00 95.56 702 ALA A O 1
ATOM 5379 N N . LEU A 1 703 ? 11.915 -10.859 -2.383 1.00 95.25 703 LEU A N 1
ATOM 5380 C CA . LEU A 1 703 ? 12.050 -9.647 -3.200 1.00 95.25 703 LEU A CA 1
ATOM 5381 C C . LEU A 1 703 ? 12.851 -9.878 -4.496 1.00 95.25 703 LEU A C 1
ATOM 5383 O O . LEU A 1 703 ? 12.632 -9.154 -5.461 1.00 95.25 703 LEU A O 1
ATOM 5387 N N . ASP A 1 704 ? 13.747 -10.867 -4.573 1.00 91.69 704 ASP A N 1
ATOM 5388 C CA . ASP A 1 704 ? 14.431 -11.245 -5.827 1.00 91.69 704 ASP A CA 1
ATOM 5389 C C . ASP A 1 704 ? 13.492 -11.952 -6.824 1.00 91.69 704 ASP A C 1
ATOM 5391 O O . ASP A 1 704 ? 13.636 -11.799 -8.038 1.00 91.69 704 ASP A O 1
ATOM 5395 N N . ASP A 1 705 ? 12.504 -12.697 -6.320 1.00 92.00 705 ASP A N 1
ATOM 5396 C CA . ASP A 1 705 ? 11.490 -13.385 -7.131 1.00 92.00 705 ASP A CA 1
ATOM 5397 C C . ASP A 1 705 ? 10.274 -12.490 -7.480 1.00 92.00 705 ASP A C 1
ATOM 5399 O O . ASP A 1 705 ? 9.495 -12.818 -8.384 1.00 92.00 705 ASP A O 1
ATOM 5403 N N . TYR A 1 706 ? 10.139 -11.324 -6.832 1.00 94.75 706 TYR A N 1
ATOM 5404 C CA . TYR A 1 706 ? 9.097 -10.328 -7.110 1.00 94.75 706 TYR A CA 1
ATOM 5405 C C . TYR A 1 706 ? 9.516 -9.389 -8.258 1.00 94.75 706 TYR A C 1
ATOM 5407 O O . TYR A 1 706 ? 10.397 -8.545 -8.105 1.00 94.75 706 TYR A O 1
ATOM 5415 N N . ASN A 1 707 ? 8.876 -9.508 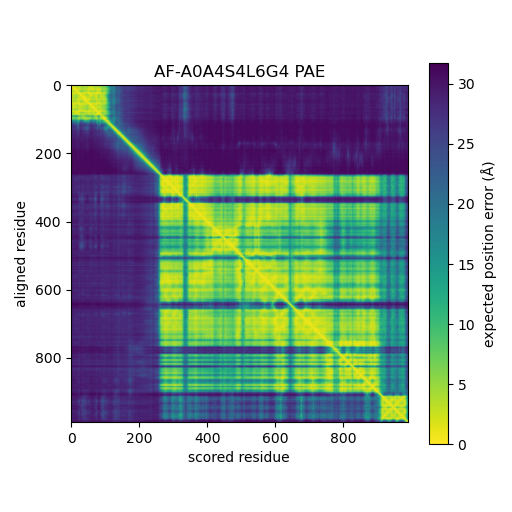-9.424 1.00 94.56 707 ASN A N 1
ATOM 5416 C CA . ASN A 1 707 ? 9.296 -8.832 -10.657 1.00 94.56 707 ASN A CA 1
ATOM 5417 C C . ASN A 1 707 ? 8.109 -8.138 -11.351 1.00 94.56 707 ASN A C 1
ATOM 5419 O O . ASN A 1 707 ? 7.131 -8.798 -11.707 1.00 94.56 707 ASN A O 1
ATOM 5423 N N . VAL A 1 708 ? 8.204 -6.815 -11.561 1.00 94.31 708 VAL A N 1
ATOM 5424 C CA . VAL A 1 708 ? 7.109 -5.961 -12.076 1.00 94.31 708 VAL A CA 1
ATOM 5425 C C . VAL A 1 708 ? 7.545 -5.110 -13.275 1.00 94.31 708 VAL A C 1
ATOM 5427 O O . VAL A 1 708 ? 8.623 -4.500 -13.267 1.00 94.31 708 VAL A O 1
ATOM 5430 N N . VAL A 1 709 ? 6.685 -5.051 -14.299 1.00 93.81 709 VAL A N 1
ATOM 5431 C CA . VAL A 1 709 ? 6.830 -4.220 -15.511 1.00 93.81 709 VAL A CA 1
ATOM 5432 C C . VAL A 1 709 ? 5.503 -3.542 -15.851 1.00 93.81 709 VAL A C 1
ATOM 5434 O O . VAL A 1 709 ? 4.441 -4.144 -15.689 1.00 93.81 709 VAL A O 1
ATOM 5437 N N . GLY A 1 710 ? 5.579 -2.312 -16.364 1.00 88.44 710 GLY A N 1
ATOM 5438 C CA . GLY A 1 710 ? 4.437 -1.477 -16.750 1.00 88.44 710 GLY A CA 1
ATOM 5439 C C . GLY A 1 710 ? 4.165 -0.302 -15.805 1.00 88.44 710 GLY A C 1
ATOM 5440 O O . GLY A 1 710 ? 3.549 0.668 -16.229 1.00 88.44 710 GLY A O 1
ATOM 5441 N N . VAL A 1 711 ? 4.688 -0.369 -14.576 1.00 89.38 711 VAL A N 1
ATOM 5442 C CA . VAL A 1 711 ? 4.831 0.748 -13.625 1.00 89.38 711 VAL A CA 1
ATOM 5443 C C . VAL A 1 711 ? 6.199 0.671 -12.935 1.00 89.38 711 VAL A C 1
ATOM 5445 O O . VAL A 1 711 ? 6.821 -0.400 -12.866 1.00 89.38 711 VAL A O 1
ATOM 5448 N N . SER A 1 712 ? 6.649 1.803 -12.408 1.00 90.06 712 SER A N 1
ATOM 5449 C CA . SER A 1 712 ? 7.698 1.934 -11.395 1.00 90.06 712 SER A CA 1
ATOM 5450 C C . SER A 1 712 ? 7.271 1.248 -10.097 1.00 90.06 712 SER A C 1
ATOM 5452 O O . SER A 1 712 ? 6.086 1.203 -9.773 1.00 90.06 712 SER A O 1
ATOM 5454 N N . THR A 1 713 ? 8.225 0.687 -9.351 1.00 93.94 713 THR A N 1
ATOM 5455 C CA . THR A 1 713 ? 7.936 0.029 -8.067 1.00 93.94 713 THR A CA 1
ATOM 5456 C C . THR A 1 713 ? 9.092 0.134 -7.090 1.00 93.94 713 THR A C 1
ATOM 5458 O O . THR A 1 713 ? 10.254 0.018 -7.490 1.00 93.94 713 THR A O 1
ATOM 5461 N N . ASN A 1 714 ? 8.783 0.160 -5.797 1.00 95.31 714 ASN A N 1
ATOM 5462 C CA . ASN A 1 714 ? 9.776 0.226 -4.725 1.00 95.31 714 ASN A CA 1
ATOM 5463 C C . ASN A 1 714 ? 10.565 -1.065 -4.424 1.00 95.31 714 ASN A C 1
ATOM 5465 O O . ASN A 1 714 ? 11.428 -1.051 -3.549 1.00 95.31 714 ASN A O 1
ATOM 5469 N N . VAL A 1 715 ? 10.341 -2.164 -5.155 1.00 94.75 715 VAL A N 1
ATOM 5470 C CA . VAL A 1 715 ? 10.978 -3.479 -4.913 1.00 94.75 715 VAL A CA 1
ATOM 5471 C C . VAL A 1 715 ? 12.514 -3.405 -4.831 1.00 94.75 715 VAL A C 1
ATOM 5473 O O . VAL A 1 715 ? 13.115 -4.048 -3.973 1.00 94.75 715 VAL A O 1
ATOM 5476 N N . GLU A 1 716 ? 13.169 -2.612 -5.686 1.00 91.31 716 GLU A N 1
ATOM 5477 C CA . GLU A 1 716 ? 14.637 -2.447 -5.679 1.00 91.31 716 GLU A CA 1
ATOM 5478 C C . GLU A 1 716 ? 15.134 -1.675 -4.444 1.00 91.31 716 GLU A C 1
ATOM 5480 O O . GLU A 1 716 ? 16.125 -2.063 -3.821 1.00 91.31 716 GLU A O 1
ATOM 5485 N N . PHE A 1 717 ? 14.408 -0.629 -4.040 1.00 94.94 717 PHE A N 1
ATOM 5486 C CA . PHE A 1 717 ? 14.670 0.099 -2.800 1.00 94.94 717 PHE A CA 1
ATOM 5487 C C . PHE A 1 717 ? 14.483 -0.814 -1.578 1.00 94.94 717 PHE A C 1
ATOM 5489 O O . PHE A 1 717 ? 15.371 -0.890 -0.734 1.00 94.94 717 PHE A O 1
ATOM 5496 N N . LEU A 1 718 ? 13.394 -1.589 -1.523 1.00 95.81 718 LEU A N 1
ATOM 5497 C CA . LEU A 1 718 ? 13.126 -2.560 -0.456 1.00 95.81 718 LEU A CA 1
ATOM 5498 C C . LEU A 1 718 ? 14.206 -3.651 -0.376 1.00 95.81 718 LEU A C 1
ATOM 5500 O O . LEU A 1 718 ? 14.646 -3.996 0.720 1.00 95.81 718 LEU A O 1
ATOM 5504 N N . ARG A 1 719 ? 14.687 -4.158 -1.521 1.00 92.25 719 ARG A N 1
ATOM 5505 C CA . ARG A 1 719 ? 15.812 -5.111 -1.586 1.00 92.25 719 ARG A CA 1
ATOM 5506 C C . ARG A 1 719 ? 17.095 -4.501 -1.014 1.00 92.25 719 ARG A C 1
ATOM 5508 O O . ARG A 1 719 ? 17.829 -5.180 -0.295 1.00 92.25 719 ARG A O 1
ATOM 5515 N N . THR A 1 720 ? 17.344 -3.225 -1.305 1.00 93.44 720 THR A N 1
ATOM 5516 C CA . THR A 1 720 ? 18.528 -2.482 -0.843 1.00 93.44 720 THR A CA 1
ATOM 5517 C C . THR A 1 720 ? 18.441 -2.177 0.656 1.00 93.44 720 THR A C 1
ATOM 5519 O O . THR A 1 720 ? 19.387 -2.455 1.389 1.00 93.44 720 THR A O 1
ATOM 5522 N N . LEU A 1 721 ? 17.277 -1.730 1.141 1.00 94.25 721 LEU A N 1
ATOM 5523 C CA . LEU A 1 721 ? 16.954 -1.532 2.558 1.00 94.25 721 LEU A CA 1
ATOM 5524 C C . LEU A 1 721 ? 17.137 -2.827 3.366 1.00 94.25 721 LEU A C 1
ATOM 5526 O O . LEU A 1 721 ? 17.862 -2.839 4.358 1.00 94.25 721 LEU A O 1
ATOM 5530 N N . ALA A 1 722 ? 16.551 -3.936 2.906 1.00 92.12 722 ALA A N 1
ATOM 5531 C CA . ALA A 1 722 ? 16.683 -5.247 3.542 1.00 92.12 722 ALA A CA 1
ATOM 5532 C C . ALA A 1 722 ? 18.119 -5.809 3.472 1.00 92.12 722 ALA A C 1
ATOM 5534 O O . ALA A 1 722 ? 18.494 -6.671 4.268 1.00 92.12 722 ALA A O 1
ATOM 5535 N N . GLY A 1 723 ? 18.937 -5.332 2.528 1.00 91.56 723 GLY A N 1
ATOM 5536 C CA . GLY A 1 723 ? 20.367 -5.621 2.443 1.00 91.56 723 GLY A CA 1
ATOM 5537 C C . GLY A 1 723 ? 21.264 -4.701 3.282 1.00 91.56 723 GLY A C 1
ATOM 5538 O O . GLY A 1 723 ? 22.435 -5.031 3.470 1.00 91.56 723 GLY A O 1
ATOM 5539 N N . HIS A 1 724 ? 20.751 -3.572 3.779 1.00 94.75 724 HIS A N 1
ATOM 5540 C CA . HIS A 1 724 ? 21.548 -2.532 4.425 1.00 94.75 724 HIS A CA 1
ATOM 5541 C C . HIS A 1 724 ? 22.005 -2.947 5.828 1.00 94.75 724 HIS A C 1
ATOM 5543 O O . HIS A 1 724 ? 21.200 -3.373 6.659 1.00 94.75 724 HIS A O 1
ATOM 5549 N N . ARG A 1 725 ? 23.296 -2.761 6.135 1.00 93.00 725 ARG A N 1
ATOM 5550 C CA . ARG A 1 725 ? 23.890 -3.255 7.387 1.00 93.00 725 ARG A CA 1
ATOM 5551 C C . ARG A 1 725 ? 23.186 -2.723 8.639 1.00 93.00 725 ARG A C 1
ATOM 5553 O O . ARG A 1 725 ? 22.785 -3.527 9.465 1.00 93.00 725 ARG A O 1
ATOM 5560 N N . ALA A 1 726 ? 22.955 -1.414 8.751 1.00 90.69 726 ALA A N 1
ATOM 5561 C CA . ALA A 1 726 ? 22.260 -0.846 9.915 1.00 90.69 726 ALA A CA 1
ATOM 5562 C C . ALA A 1 726 ? 20.827 -1.406 10.089 1.00 90.69 726 ALA A C 1
ATOM 5564 O O . ALA A 1 726 ? 20.335 -1.518 11.206 1.00 90.69 726 ALA A O 1
ATOM 5565 N N . PHE A 1 727 ? 20.164 -1.832 9.003 1.00 89.44 727 PHE A N 1
ATOM 5566 C CA . PHE A 1 727 ? 18.856 -2.490 9.091 1.00 89.44 727 PHE A CA 1
ATOM 5567 C C . PHE A 1 727 ? 18.985 -3.946 9.568 1.00 89.44 727 PHE A C 1
ATOM 5569 O O . PHE A 1 727 ? 18.182 -4.399 10.387 1.00 89.44 727 PHE A O 1
ATOM 5576 N N . ALA A 1 728 ? 20.011 -4.671 9.111 1.00 87.75 728 ALA A N 1
ATOM 5577 C CA . ALA A 1 728 ? 20.332 -6.022 9.576 1.00 87.75 728 ALA A CA 1
ATOM 5578 C C . ALA A 1 728 ? 20.762 -6.047 11.057 1.00 87.75 728 ALA A C 1
ATOM 5580 O O . ALA A 1 728 ? 20.241 -6.860 11.818 1.00 87.75 728 ALA A O 1
ATOM 5581 N N . ASP A 1 729 ? 21.598 -5.097 11.478 1.00 84.19 729 ASP A N 1
ATOM 5582 C CA . ASP A 1 729 ? 22.095 -4.949 12.854 1.00 84.19 729 ASP A CA 1
ATOM 5583 C C . ASP A 1 729 ? 21.012 -4.376 13.809 1.00 84.19 729 ASP A C 1
ATOM 5585 O O . ASP A 1 729 ? 21.115 -4.512 15.026 1.00 84.19 729 ASP A O 1
ATOM 5589 N N . GLY A 1 730 ? 19.921 -3.806 13.272 1.00 81.94 730 GLY A N 1
ATOM 5590 C CA . GLY A 1 730 ? 18.746 -3.351 14.037 1.00 81.94 730 GLY A CA 1
ATOM 5591 C C . GLY A 1 730 ? 18.770 -1.877 14.469 1.00 81.94 730 GLY A C 1
ATOM 5592 O O . GLY A 1 730 ? 17.902 -1.447 15.229 1.00 81.94 730 GLY A O 1
ATOM 5593 N N . GLU A 1 731 ? 19.722 -1.097 13.957 1.00 85.38 731 GLU A N 1
ATOM 5594 C CA . GLU A 1 731 ? 19.948 0.330 14.221 1.00 85.38 731 GLU A CA 1
ATOM 5595 C C . GLU A 1 731 ? 18.930 1.226 13.480 1.00 85.38 731 GLU A C 1
ATOM 5597 O O . GLU A 1 731 ? 19.279 2.060 12.641 1.00 85.38 731 GLU A O 1
ATOM 5602 N N . VAL A 1 732 ? 17.640 1.027 13.762 1.00 83.62 732 VAL A N 1
ATOM 5603 C CA . VAL A 1 732 ? 16.532 1.745 13.113 1.00 83.62 732 VAL A CA 1
ATOM 5604 C C . VAL A 1 732 ? 16.027 2.933 13.941 1.00 83.62 732 VAL A C 1
ATOM 5606 O O . VAL A 1 732 ? 15.983 2.899 15.170 1.00 83.62 732 VAL A O 1
ATOM 5609 N N . GLU A 1 733 ? 15.615 3.984 13.238 1.00 85.25 733 GLU A N 1
ATOM 5610 C CA . GLU A 1 733 ? 15.001 5.224 13.735 1.00 85.25 733 GLU A CA 1
ATOM 5611 C C . GLU A 1 733 ? 14.201 5.849 12.570 1.00 85.25 733 GLU A C 1
ATOM 5613 O O . GLU A 1 733 ? 14.473 5.526 11.413 1.00 85.25 733 GLU A O 1
ATOM 5618 N N . THR A 1 734 ? 13.201 6.706 12.804 1.00 83.31 734 THR A N 1
ATOM 5619 C CA . THR A 1 734 ? 12.318 7.173 11.702 1.00 83.31 734 THR A CA 1
ATOM 5620 C C . THR A 1 734 ? 13.055 7.984 10.625 1.00 83.31 734 THR A C 1
ATOM 5622 O O . THR A 1 734 ? 12.650 7.980 9.466 1.00 83.31 734 THR A O 1
ATOM 5625 N N . GLY A 1 735 ? 14.190 8.604 10.969 1.00 86.12 735 GLY A N 1
ATOM 5626 C CA . GLY A 1 735 ? 15.086 9.306 10.040 1.00 86.12 735 GLY A CA 1
ATOM 5627 C C . GLY A 1 735 ? 15.999 8.411 9.183 1.00 86.12 735 GLY A C 1
ATOM 5628 O O . GLY A 1 735 ? 16.888 8.934 8.511 1.00 86.12 735 GLY A O 1
ATOM 5629 N N . PHE A 1 736 ? 15.824 7.083 9.193 1.00 88.06 736 PHE A N 1
ATOM 5630 C CA . PHE A 1 736 ? 16.734 6.128 8.540 1.00 88.06 736 PHE A CA 1
ATOM 5631 C C . PHE A 1 736 ? 16.950 6.392 7.039 1.00 88.06 736 PHE A C 1
ATOM 5633 O O . PHE A 1 736 ? 18.086 6.326 6.570 1.00 88.06 736 PHE A O 1
ATOM 5640 N N . ILE A 1 737 ? 15.891 6.709 6.281 1.00 91.12 737 ILE A N 1
ATOM 5641 C CA . ILE A 1 737 ? 15.995 6.884 4.820 1.00 91.12 737 ILE A CA 1
ATOM 5642 C C . ILE A 1 737 ? 16.832 8.129 4.459 1.00 91.12 737 ILE A C 1
ATOM 5644 O O . ILE A 1 737 ? 17.815 7.958 3.738 1.00 91.12 737 ILE A O 1
ATOM 5648 N N . PRO A 1 738 ? 16.563 9.342 4.995 1.00 90.31 738 PRO A N 1
ATOM 5649 C CA . PRO A 1 738 ? 17.462 10.488 4.828 1.00 90.31 738 PRO A CA 1
ATOM 5650 C C . PRO A 1 738 ? 18.901 10.219 5.295 1.00 90.31 738 PRO A C 1
ATOM 5652 O O . PRO A 1 738 ? 19.853 10.573 4.602 1.00 90.31 738 PRO A O 1
ATOM 5655 N N . LYS A 1 739 ? 19.075 9.552 6.445 1.00 92.12 739 LYS A N 1
ATOM 5656 C CA . LYS A 1 739 ? 20.389 9.277 7.054 1.00 92.12 739 LYS A CA 1
ATOM 5657 C C . LYS A 1 739 ? 21.284 8.375 6.198 1.00 92.12 739 LYS A C 1
ATOM 5659 O O . LYS A 1 739 ? 22.491 8.596 6.137 1.00 92.12 739 LYS A O 1
ATOM 5664 N N . TYR A 1 740 ? 20.705 7.371 5.540 1.00 94.06 740 TYR A N 1
ATOM 5665 C CA . TYR A 1 740 ? 21.432 6.404 4.710 1.00 94.06 740 TYR A CA 1
ATOM 5666 C C . TYR A 1 740 ? 21.172 6.579 3.203 1.00 94.06 740 TYR A C 1
ATOM 5668 O O . TYR A 1 740 ? 21.497 5.686 2.422 1.00 94.06 740 TYR A O 1
ATOM 5676 N N . HIS A 1 741 ? 20.642 7.733 2.778 1.00 93.12 741 HIS A N 1
ATOM 5677 C CA . HIS A 1 741 ? 20.189 8.014 1.410 1.00 93.12 741 HIS A CA 1
ATOM 5678 C C . HIS A 1 741 ? 21.167 7.531 0.322 1.00 93.12 741 HIS A C 1
ATOM 5680 O O . HIS A 1 741 ? 20.805 6.716 -0.519 1.00 93.12 741 HIS A O 1
ATOM 5686 N N . THR A 1 742 ? 22.439 7.936 0.376 1.00 91.62 742 THR A N 1
ATOM 5687 C CA . THR A 1 742 ? 23.468 7.561 -0.619 1.00 91.62 742 THR A CA 1
ATOM 5688 C C . THR A 1 742 ? 23.756 6.051 -0.689 1.00 91.62 742 THR A C 1
ATOM 5690 O O . THR A 1 742 ? 24.258 5.570 -1.700 1.00 91.62 742 THR A O 1
ATOM 5693 N N . GLN A 1 743 ? 23.448 5.291 0.368 1.00 92.75 743 GLN A N 1
ATOM 5694 C CA . GLN A 1 743 ? 23.599 3.828 0.413 1.00 92.75 743 GLN A CA 1
ATOM 5695 C C . GLN A 1 743 ? 22.317 3.094 -0.013 1.00 92.75 743 GLN A C 1
ATOM 5697 O O . GLN A 1 743 ? 22.394 1.972 -0.508 1.00 92.75 743 GLN A O 1
ATOM 5702 N N . LEU A 1 744 ? 21.149 3.723 0.158 1.00 93.06 744 LEU A N 1
ATOM 5703 C CA . LEU A 1 744 ? 19.844 3.206 -0.271 1.00 93.06 744 LEU A CA 1
ATOM 5704 C C . LEU A 1 744 ? 19.535 3.526 -1.744 1.00 93.06 744 LEU A C 1
ATOM 5706 O O . LEU A 1 744 ? 18.801 2.781 -2.390 1.00 93.06 744 LEU A O 1
ATOM 5710 N N . PHE A 1 745 ? 20.142 4.588 -2.281 1.00 92.56 745 PHE A N 1
ATOM 5711 C CA . PHE A 1 745 ? 20.037 5.029 -3.672 1.00 92.56 745 PHE A CA 1
ATOM 5712 C C . PHE A 1 745 ? 21.416 5.060 -4.356 1.00 92.56 745 PHE A C 1
ATOM 5714 O O . PHE A 1 745 ? 21.882 6.127 -4.763 1.00 92.56 745 PHE A O 1
ATOM 5721 N N . PRO A 1 746 ? 22.100 3.905 -4.499 1.00 89.19 746 PRO A N 1
ATOM 5722 C CA . PRO A 1 746 ? 23.359 3.840 -5.235 1.00 89.19 746 PRO A CA 1
ATOM 5723 C C . PRO A 1 746 ? 23.151 4.266 -6.695 1.00 89.19 746 PRO A C 1
ATOM 5725 O O . PRO A 1 746 ? 22.064 4.081 -7.257 1.00 89.19 746 PRO A O 1
ATOM 5728 N N . ALA A 1 747 ? 24.197 4.809 -7.323 1.00 85.62 747 ALA A N 1
ATOM 5729 C CA . ALA A 1 747 ? 24.182 5.125 -8.750 1.00 85.62 747 ALA A CA 1
ATOM 5730 C C . ALA A 1 747 ? 23.812 3.881 -9.578 1.00 85.62 747 ALA A C 1
ATOM 5732 O O . ALA A 1 747 ? 24.242 2.769 -9.260 1.00 85.62 747 ALA A O 1
ATOM 5733 N N . ILE A 1 748 ? 23.006 4.066 -10.625 1.00 82.12 748 ILE A N 1
ATOM 5734 C CA . ILE A 1 748 ? 22.623 2.972 -11.520 1.00 82.12 748 ILE A CA 1
ATOM 5735 C C . ILE A 1 748 ? 23.879 2.527 -12.279 1.00 82.12 748 ILE A C 1
ATOM 5737 O O . ILE A 1 748 ? 24.553 3.324 -12.928 1.00 82.12 748 ILE A O 1
ATOM 5741 N N . ALA A 1 749 ? 24.236 1.253 -12.120 1.00 80.56 749 ALA A N 1
ATOM 5742 C CA . ALA A 1 749 ? 25.420 0.676 -12.738 1.00 80.56 749 ALA A CA 1
ATOM 5743 C C . ALA A 1 749 ? 25.167 0.362 -14.219 1.00 80.56 749 ALA A C 1
ATOM 5745 O O . ALA A 1 749 ? 24.061 -0.029 -14.599 1.00 80.56 749 ALA A O 1
ATOM 5746 N N . GLU A 1 750 ? 26.204 0.477 -15.052 1.00 83.75 750 GLU A N 1
ATOM 5747 C CA . GLU A 1 750 ? 26.079 0.112 -16.463 1.00 83.75 750 GLU A CA 1
ATOM 5748 C C . GLU A 1 750 ? 25.747 -1.384 -16.634 1.00 83.75 750 GLU A C 1
ATOM 5750 O O . GLU A 1 750 ? 26.289 -2.223 -15.903 1.00 83.75 750 GLU A O 1
ATOM 5755 N N . PRO A 1 751 ? 24.890 -1.751 -17.608 1.00 89.31 751 PRO A N 1
ATOM 5756 C CA . PRO A 1 751 ? 24.582 -3.144 -17.908 1.00 89.31 751 PRO A CA 1
ATOM 5757 C C . PRO A 1 751 ? 25.851 -3.953 -18.196 1.00 89.31 751 PRO A C 1
ATOM 5759 O O . PRO A 1 751 ? 26.617 -3.633 -19.106 1.00 89.31 751 PRO A O 1
ATOM 5762 N N . SER A 1 752 ? 26.071 -5.026 -17.433 1.00 91.38 752 SER A N 1
ATOM 5763 C CA . SER A 1 752 ? 27.244 -5.880 -17.625 1.00 91.38 752 SER A CA 1
ATOM 5764 C C . SER A 1 752 ? 27.200 -6.600 -18.976 1.00 91.38 752 SER A C 1
ATOM 5766 O O . SER A 1 752 ? 26.131 -6.810 -19.560 1.00 91.38 752 SER A O 1
ATOM 5768 N N . ALA A 1 753 ? 28.364 -7.052 -19.453 1.00 92.06 753 ALA A N 1
ATOM 5769 C CA . ALA A 1 753 ? 28.441 -7.824 -20.691 1.00 92.06 753 ALA A CA 1
ATOM 5770 C C . ALA A 1 753 ? 27.549 -9.081 -20.656 1.00 92.06 753 ALA A C 1
ATOM 5772 O O . ALA A 1 753 ? 26.931 -9.411 -21.666 1.00 92.06 753 ALA A O 1
ATOM 5773 N N . ASP A 1 754 ? 27.379 -9.707 -19.483 1.00 93.00 754 ASP A N 1
ATOM 5774 C CA . ASP A 1 754 ? 26.472 -10.845 -19.299 1.00 93.00 754 ASP A CA 1
ATOM 5775 C C . ASP A 1 754 ? 24.996 -10.451 -19.488 1.00 93.00 754 ASP A C 1
ATOM 5777 O O . ASP A 1 754 ? 24.226 -11.230 -20.049 1.00 93.00 754 ASP A O 1
ATOM 5781 N N . VAL A 1 755 ? 24.576 -9.258 -19.046 1.00 94.12 755 VAL A N 1
ATOM 5782 C CA . VAL A 1 755 ? 23.200 -8.750 -19.231 1.00 94.12 755 VAL A CA 1
ATOM 5783 C C . VAL A 1 755 ? 22.947 -8.390 -20.696 1.00 94.12 755 VAL A C 1
ATOM 5785 O O . VAL A 1 755 ? 21.907 -8.753 -21.249 1.00 94.12 755 VAL A O 1
ATOM 5788 N N . LEU A 1 756 ? 23.915 -7.748 -21.356 1.00 95.25 756 LEU A N 1
ATOM 5789 C CA . LEU A 1 756 ? 23.856 -7.442 -22.790 1.00 95.25 756 LEU A CA 1
ATOM 5790 C C . LEU A 1 756 ? 23.801 -8.729 -23.633 1.00 95.25 756 LEU A C 1
ATOM 5792 O O . LEU A 1 756 ? 22.970 -8.843 -24.535 1.00 95.25 756 LEU A O 1
ATOM 5796 N N . ALA A 1 757 ? 24.618 -9.732 -23.296 1.00 95.62 757 ALA A N 1
ATOM 5797 C CA . ALA A 1 757 ? 24.596 -11.064 -23.899 1.00 95.62 757 ALA A CA 1
ATOM 5798 C C . ALA A 1 757 ? 23.225 -11.749 -23.746 1.00 95.62 757 ALA A C 1
ATOM 5800 O O . ALA A 1 757 ? 22.678 -12.259 -24.724 1.00 95.62 757 ALA A O 1
ATOM 5801 N N . GLN A 1 758 ? 22.632 -11.723 -22.547 1.00 96.56 758 GLN A N 1
ATOM 5802 C CA . GLN A 1 758 ? 21.294 -12.270 -22.294 1.00 96.56 758 GLN A CA 1
ATOM 5803 C C . GLN A 1 758 ? 20.206 -11.564 -23.116 1.00 96.56 758 GLN A C 1
ATOM 5805 O O . GLN A 1 758 ? 19.401 -12.230 -23.767 1.00 96.56 758 GLN A O 1
ATOM 5810 N N . ALA A 1 759 ? 20.192 -10.229 -23.132 1.00 96.62 759 ALA A N 1
ATOM 5811 C CA . ALA A 1 759 ? 19.225 -9.449 -23.903 1.00 96.62 759 ALA A CA 1
ATOM 5812 C C . ALA A 1 759 ? 19.347 -9.710 -25.414 1.00 96.62 759 ALA A C 1
ATOM 5814 O O . ALA A 1 759 ? 18.339 -9.858 -26.113 1.00 96.62 759 ALA A O 1
ATOM 5815 N N . ALA A 1 760 ? 20.576 -9.838 -25.920 1.00 96.06 760 ALA A N 1
ATOM 5816 C CA . ALA A 1 760 ? 20.841 -10.171 -27.314 1.00 96.06 760 ALA A CA 1
ATOM 5817 C C . ALA A 1 760 ? 20.346 -11.584 -27.666 1.00 96.06 760 ALA A C 1
ATOM 5819 O O . ALA A 1 760 ? 19.588 -11.744 -28.624 1.00 96.06 760 ALA A O 1
ATOM 5820 N N . LEU A 1 761 ? 20.696 -12.595 -26.860 1.00 95.19 761 LEU A N 1
ATOM 5821 C CA . LEU A 1 761 ? 20.218 -13.975 -27.020 1.00 95.19 761 LEU A CA 1
ATOM 5822 C C . LEU A 1 761 ? 18.688 -14.058 -26.991 1.00 95.19 761 LEU A C 1
ATOM 5824 O O . LEU A 1 761 ? 18.100 -14.698 -27.861 1.00 95.19 761 LEU A O 1
ATOM 5828 N N . PHE A 1 762 ? 18.037 -13.383 -26.038 1.00 95.75 762 PHE A N 1
ATOM 5829 C CA . PHE A 1 762 ? 16.578 -13.309 -25.956 1.00 95.75 762 PHE A CA 1
ATOM 5830 C C . PHE A 1 762 ? 15.968 -12.727 -27.231 1.00 95.75 762 PHE A C 1
ATOM 5832 O O . PHE A 1 762 ? 15.078 -13.342 -27.810 1.00 95.75 762 PHE A O 1
ATOM 5839 N N . THR A 1 763 ? 16.481 -11.589 -27.707 1.00 93.94 763 THR A N 1
ATOM 5840 C CA . THR A 1 763 ? 16.003 -10.939 -28.938 1.00 93.94 763 THR A CA 1
ATOM 5841 C C . THR A 1 763 ? 16.143 -11.882 -30.140 1.00 93.94 763 THR A C 1
ATOM 5843 O O . THR A 1 763 ? 15.194 -12.064 -30.898 1.00 93.94 763 THR A O 1
ATOM 5846 N N . VAL A 1 764 ? 17.292 -12.554 -30.297 1.00 90.19 764 VAL A N 1
ATOM 5847 C CA . VAL A 1 764 ? 17.490 -13.524 -31.387 1.00 90.19 764 VAL A CA 1
ATOM 5848 C C . VAL A 1 764 ? 16.521 -14.705 -31.280 1.00 90.19 764 VAL A C 1
ATOM 5850 O O . VAL A 1 764 ? 15.894 -15.055 -32.277 1.00 90.19 764 VAL A O 1
ATOM 5853 N N . LEU A 1 765 ? 16.374 -15.306 -30.096 1.00 89.06 765 LEU A N 1
ATOM 5854 C CA . LEU A 1 765 ? 15.536 -16.490 -29.869 1.00 89.06 765 LEU A CA 1
ATOM 5855 C C . LEU A 1 765 ? 14.028 -16.203 -29.930 1.00 89.06 765 LEU A C 1
ATOM 5857 O O . LEU A 1 765 ? 13.267 -17.068 -30.361 1.00 89.06 765 LEU A O 1
ATOM 5861 N N . ARG A 1 766 ? 13.593 -15.004 -29.527 1.00 88.75 766 ARG A N 1
ATOM 5862 C CA . ARG A 1 766 ? 12.201 -14.536 -29.628 1.00 88.75 766 ARG A CA 1
ATOM 5863 C C . ARG A 1 766 ? 11.782 -14.381 -31.086 1.00 88.75 766 ARG A C 1
ATOM 5865 O O . ARG A 1 766 ? 10.683 -14.779 -31.460 1.00 88.75 766 ARG A O 1
ATOM 5872 N N . ASP A 1 767 ? 12.670 -13.817 -31.901 1.00 81.88 767 ASP A N 1
ATOM 5873 C CA . ASP A 1 767 ? 12.413 -13.559 -33.315 1.00 81.88 767 ASP A CA 1
ATOM 5874 C C . ASP A 1 767 ? 12.499 -14.846 -34.179 1.00 81.88 767 ASP A C 1
ATOM 5876 O O . ASP A 1 767 ? 12.134 -14.820 -35.357 1.00 81.88 767 ASP A O 1
ATOM 5880 N N . TYR A 1 768 ? 12.959 -15.983 -33.627 1.00 74.31 768 TYR A N 1
ATOM 5881 C CA . TYR A 1 768 ? 12.946 -17.280 -34.319 1.00 74.31 768 TYR A CA 1
ATOM 5882 C C . TYR A 1 768 ? 11.507 -17.834 -34.443 1.00 74.31 768 TYR A C 1
ATOM 5884 O O . TYR A 1 768 ? 10.849 -18.069 -33.426 1.00 74.31 768 TYR A O 1
ATOM 5892 N N . PRO A 1 769 ? 11.005 -18.122 -35.663 1.00 61.19 769 PRO A N 1
ATOM 5893 C CA . PRO A 1 769 ? 9.616 -18.540 -35.869 1.00 61.19 769 PRO A CA 1
ATOM 5894 C C . PRO A 1 769 ? 9.248 -19.893 -35.233 1.00 61.19 769 PRO A C 1
ATOM 5896 O O . PRO A 1 769 ? 9.545 -20.964 -35.766 1.00 61.19 769 PRO A O 1
ATOM 5899 N N . GLN A 1 770 ? 8.510 -19.849 -34.124 1.00 61.25 770 GLN A N 1
ATOM 5900 C CA . GLN A 1 770 ? 8.014 -21.044 -33.437 1.00 61.25 770 GLN A CA 1
ATOM 5901 C C . GLN A 1 770 ? 6.836 -21.711 -34.172 1.00 61.25 770 GLN A C 1
ATOM 5903 O O . GLN A 1 770 ? 6.024 -21.056 -34.828 1.00 61.25 770 GLN A O 1
ATOM 5908 N N . GLY A 1 771 ? 6.725 -23.039 -34.049 1.00 58.44 771 GLY A N 1
ATOM 5909 C CA . GLY A 1 771 ? 5.546 -23.846 -34.420 1.00 58.44 771 GLY A CA 1
ATOM 5910 C C . GLY A 1 771 ? 5.205 -23.993 -35.914 1.00 58.44 771 GLY A C 1
ATOM 5911 O O . GLY A 1 771 ? 4.547 -24.959 -36.297 1.00 58.44 771 GLY A O 1
ATOM 5912 N N . SER A 1 772 ? 5.653 -23.086 -36.781 1.00 57.84 772 SER A N 1
ATOM 5913 C CA . SER A 1 772 ? 5.297 -23.086 -38.204 1.00 57.84 772 SER A CA 1
ATOM 5914 C C . SER A 1 772 ? 5.925 -24.255 -38.987 1.00 57.84 772 SER A C 1
ATOM 5916 O O . SER A 1 772 ? 7.034 -24.718 -38.708 1.00 57.84 772 SER A O 1
ATOM 5918 N N . THR A 1 773 ? 5.207 -24.751 -39.999 1.00 60.75 773 THR A N 1
ATOM 5919 C CA . THR A 1 773 ? 5.660 -25.816 -40.915 1.00 60.75 773 THR A CA 1
ATOM 5920 C C . THR A 1 773 ? 6.316 -25.292 -42.193 1.00 60.75 773 THR A C 1
ATOM 5922 O O . THR A 1 773 ? 6.962 -26.069 -42.895 1.00 60.75 773 THR A O 1
ATOM 5925 N N . SER A 1 774 ? 6.169 -23.999 -42.502 1.00 67.81 774 SER A N 1
ATOM 5926 C CA . SER A 1 774 ? 6.708 -23.397 -43.727 1.00 67.81 774 SER A CA 1
ATOM 5927 C C . SER A 1 774 ? 8.246 -23.445 -43.749 1.00 67.81 774 SER A C 1
ATOM 5929 O O . SER A 1 774 ? 8.886 -23.226 -42.717 1.00 67.81 774 SER A O 1
ATOM 5931 N N . PRO A 1 775 ? 8.886 -23.695 -44.907 1.00 64.44 775 PRO A N 1
ATOM 5932 C CA . PRO A 1 775 ? 10.341 -23.618 -45.010 1.00 64.44 775 PRO A CA 1
ATOM 5933 C C . PRO A 1 775 ? 10.856 -22.201 -44.725 1.00 64.44 775 PRO A C 1
ATOM 5935 O O . PRO A 1 775 ? 11.929 -22.061 -44.157 1.00 64.44 775 PRO A O 1
ATOM 5938 N N . TRP A 1 776 ? 10.085 -21.152 -45.026 1.00 65.50 776 TRP A N 1
ATOM 5939 C CA . TRP A 1 776 ? 10.477 -19.760 -44.767 1.00 65.50 776 TRP A CA 1
ATOM 5940 C C . TRP A 1 776 ? 10.589 -19.416 -43.275 1.00 65.50 776 TRP A C 1
ATOM 5942 O O . TRP A 1 776 ? 11.306 -18.489 -42.914 1.00 65.50 776 TRP A O 1
ATOM 5952 N N . SER A 1 777 ? 9.909 -20.172 -42.412 1.00 61.62 777 SER A N 1
ATOM 5953 C CA . SER A 1 777 ? 9.968 -20.044 -40.953 1.00 61.62 777 SER A CA 1
ATOM 5954 C C . SER A 1 777 ? 10.918 -21.064 -40.319 1.00 61.62 777 SER A C 1
ATOM 5956 O O . SER A 1 777 ? 11.695 -20.705 -39.441 1.00 61.62 777 SER A O 1
ATOM 5958 N N . ARG A 1 778 ? 10.927 -22.319 -40.793 1.00 58.72 778 ARG A N 1
ATOM 5959 C CA . ARG A 1 778 ? 11.838 -23.372 -40.296 1.00 58.72 778 ARG A CA 1
ATOM 5960 C C . ARG A 1 778 ? 13.288 -23.217 -40.742 1.00 58.72 778 ARG A C 1
ATOM 5962 O O . ARG A 1 778 ? 14.179 -23.731 -40.078 1.00 58.72 778 ARG A O 1
ATOM 5969 N N . LEU A 1 779 ? 13.519 -22.544 -41.866 1.00 61.53 779 LEU A N 1
ATOM 5970 C CA . LEU A 1 779 ? 14.842 -22.192 -42.383 1.00 61.53 779 LEU A CA 1
ATOM 5971 C C . LEU A 1 779 ? 15.141 -20.704 -42.147 1.00 61.53 779 LEU A C 1
ATOM 5973 O O . LEU A 1 779 ? 15.924 -20.105 -42.889 1.00 61.53 779 LEU A O 1
ATOM 5977 N N . ALA A 1 780 ? 14.534 -20.106 -41.113 1.00 53.38 780 ALA A N 1
ATOM 5978 C CA . ALA A 1 780 ? 15.010 -18.844 -40.564 1.00 53.38 780 ALA A CA 1
ATOM 5979 C C . ALA A 1 780 ? 16.533 -18.928 -40.367 1.00 53.38 780 ALA A C 1
ATOM 5981 O O . ALA A 1 780 ? 17.060 -19.968 -39.976 1.00 53.38 780 ALA A O 1
ATOM 5982 N N . SER A 1 781 ? 17.234 -17.849 -40.713 1.00 55.91 781 SER A N 1
ATOM 5983 C CA . SER A 1 781 ? 18.705 -17.758 -40.704 1.00 55.91 781 SER A CA 1
ATOM 5984 C C . SER A 1 781 ? 19.473 -18.565 -41.764 1.00 55.91 781 SER A C 1
ATOM 5986 O O . SER A 1 781 ? 20.638 -18.251 -41.993 1.00 55.91 781 SER A O 1
ATOM 5988 N N . ARG A 1 782 ? 18.872 -19.519 -42.492 1.00 59.50 782 ARG A N 1
ATOM 5989 C CA . ARG A 1 782 ? 19.601 -20.296 -43.514 1.00 59.50 782 ARG A CA 1
ATOM 5990 C C . ARG A 1 782 ? 20.122 -19.412 -44.653 1.00 59.50 782 ARG A C 1
ATOM 5992 O O . ARG A 1 782 ? 19.427 -18.496 -45.105 1.00 59.50 782 ARG A O 1
ATOM 5999 N N . ARG A 1 783 ? 21.335 -19.686 -45.146 1.00 62.22 783 ARG A N 1
ATOM 6000 C CA . ARG A 1 783 ? 21.954 -18.991 -46.289 1.00 62.22 783 ARG A CA 1
ATOM 6001 C C . ARG A 1 783 ? 22.541 -19.991 -47.284 1.00 62.22 783 ARG A C 1
ATOM 6003 O O . ARG A 1 783 ? 23.005 -21.066 -46.912 1.00 62.22 783 ARG A O 1
ATOM 6010 N N . PHE A 1 784 ? 22.556 -19.627 -48.565 1.00 61.84 784 PHE A N 1
ATOM 6011 C CA . PHE A 1 784 ? 23.285 -20.384 -49.583 1.00 61.84 784 PHE A CA 1
ATOM 6012 C C . PHE A 1 784 ? 24.790 -20.144 -49.393 1.00 61.84 784 PHE A C 1
ATOM 6014 O O . PHE A 1 784 ? 25.326 -19.140 -49.847 1.00 61.84 784 PHE A O 1
ATOM 6021 N N . GLY A 1 785 ? 25.433 -21.039 -48.642 1.00 60.88 785 GLY A N 1
ATOM 6022 C CA . GLY A 1 785 ? 26.832 -20.929 -48.214 1.00 60.88 785 GLY A CA 1
ATOM 6023 C C . GLY A 1 785 ? 27.092 -21.516 -46.821 1.00 60.88 785 GLY A C 1
ATOM 6024 O O . GLY A 1 785 ? 28.215 -21.912 -46.534 1.00 60.88 785 GLY A O 1
ATOM 6025 N N . GLY A 1 786 ? 26.059 -21.638 -45.979 1.00 58.38 786 GLY A N 1
ATOM 6026 C CA . GLY A 1 786 ? 26.160 -22.251 -44.655 1.00 58.38 786 GLY A CA 1
ATOM 6027 C C . GLY A 1 786 ? 24.956 -21.943 -43.763 1.00 58.38 786 GLY A C 1
ATOM 6028 O O . GLY A 1 786 ? 24.168 -21.040 -44.046 1.00 58.38 786 GLY A O 1
ATOM 6029 N N . ASP A 1 787 ? 24.835 -22.689 -42.665 1.00 60.25 787 ASP A N 1
ATOM 6030 C CA . ASP A 1 787 ? 23.783 -22.493 -41.657 1.00 60.25 787 ASP A CA 1
ATOM 6031 C C . ASP A 1 787 ? 24.234 -21.560 -40.500 1.00 60.25 787 ASP A C 1
ATOM 6033 O O . ASP A 1 787 ? 23.515 -21.385 -39.520 1.00 60.25 787 ASP A O 1
ATOM 6037 N N . SER A 1 788 ? 25.414 -20.930 -40.611 1.00 63.75 788 SER A N 1
ATOM 6038 C CA . SER A 1 788 ? 25.887 -19.874 -39.703 1.00 63.75 788 SER A CA 1
ATOM 6039 C C . SER A 1 788 ? 25.339 -18.503 -40.106 1.00 63.75 788 SER A C 1
ATOM 6041 O O . SER A 1 788 ? 25.497 -18.084 -41.256 1.00 63.75 788 SER A O 1
ATOM 6043 N N . TYR A 1 789 ? 24.763 -17.774 -39.153 1.00 73.00 789 TYR A N 1
ATOM 6044 C CA . TYR A 1 789 ? 24.141 -16.464 -39.368 1.00 73.00 789 TYR A CA 1
ATOM 6045 C C . TYR A 1 789 ? 24.470 -15.510 -38.225 1.00 73.00 789 TYR A C 1
ATOM 6047 O O . TYR A 1 789 ? 24.577 -15.936 -37.079 1.00 73.00 789 TYR A O 1
ATOM 6055 N N . GLU A 1 790 ? 24.591 -14.224 -38.537 1.00 84.56 790 GLU A N 1
ATOM 6056 C CA . GLU A 1 790 ? 25.031 -13.189 -37.611 1.00 84.56 790 GLU A CA 1
ATOM 6057 C C . GLU A 1 790 ? 24.023 -12.033 -37.532 1.00 84.56 790 GLU A C 1
ATOM 6059 O O . GLU A 1 790 ? 23.476 -11.593 -38.548 1.00 84.56 790 GLU A O 1
ATOM 6064 N N . ARG A 1 791 ? 23.785 -11.530 -36.317 1.00 87.50 791 ARG A N 1
ATOM 6065 C CA . ARG A 1 791 ? 23.037 -10.298 -36.033 1.00 87.50 791 ARG A CA 1
ATOM 6066 C C . ARG A 1 791 ? 23.909 -9.357 -35.221 1.00 87.50 791 ARG A C 1
ATOM 6068 O O . ARG A 1 791 ? 24.500 -9.786 -34.241 1.00 87.50 791 ARG A O 1
ATOM 6075 N N . ILE A 1 792 ? 23.903 -8.075 -35.562 1.00 92.19 792 ILE A N 1
ATOM 6076 C CA . ILE A 1 792 ? 24.304 -7.018 -34.630 1.00 92.19 792 ILE A CA 1
ATOM 6077 C C . ILE A 1 792 ? 23.015 -6.486 -34.004 1.00 92.19 792 ILE A C 1
ATOM 6079 O O . ILE A 1 792 ? 22.072 -6.149 -34.722 1.00 92.19 792 ILE A O 1
ATOM 6083 N N . ILE A 1 793 ? 22.957 -6.461 -32.676 1.00 93.44 793 ILE A N 1
ATOM 6084 C CA . ILE A 1 793 ? 21.859 -5.874 -31.905 1.00 93.44 793 ILE A CA 1
ATOM 6085 C C . ILE A 1 793 ? 22.423 -4.690 -31.130 1.00 93.44 793 ILE A C 1
ATOM 6087 O O . ILE A 1 793 ? 23.440 -4.817 -30.450 1.00 93.44 793 ILE A O 1
ATOM 6091 N N . THR A 1 794 ? 21.761 -3.544 -31.245 1.00 93.50 794 THR A N 1
ATOM 6092 C CA . THR A 1 794 ? 22.127 -2.312 -30.543 1.00 93.50 794 THR A CA 1
ATOM 6093 C C . THR A 1 794 ? 21.201 -2.116 -29.349 1.00 93.50 794 THR A C 1
ATOM 6095 O O . THR A 1 794 ? 19.990 -2.281 -29.487 1.00 93.50 794 THR A O 1
ATOM 6098 N N . PHE A 1 795 ? 21.761 -1.722 -28.208 1.00 93.88 795 PHE A N 1
ATOM 6099 C CA . PHE A 1 795 ? 21.025 -1.362 -26.996 1.00 93.88 795 PHE A CA 1
ATOM 6100 C C . PHE A 1 795 ? 21.455 0.016 -26.485 1.00 93.88 795 PHE A C 1
ATOM 6102 O O . PHE A 1 795 ? 22.607 0.414 -26.642 1.00 93.88 795 PHE A O 1
ATOM 6109 N N . GLN A 1 796 ? 20.544 0.731 -25.833 1.00 90.81 796 GLN A N 1
ATOM 6110 C CA . GLN A 1 796 ? 20.793 1.993 -25.123 1.00 90.81 796 GLN A CA 1
ATOM 6111 C C . GLN A 1 796 ? 20.238 1.900 -23.688 1.00 90.81 796 GLN A C 1
ATOM 6113 O O . GLN A 1 796 ? 19.418 1.025 -23.406 1.00 90.81 796 GLN A O 1
ATOM 6118 N N . THR A 1 797 ? 20.664 2.791 -22.784 1.00 88.25 797 THR A N 1
ATOM 6119 C CA . THR A 1 797 ? 19.948 3.056 -21.516 1.00 88.25 797 THR A CA 1
ATOM 6120 C C . THR A 1 797 ? 19.245 4.407 -21.619 1.00 88.25 797 THR A C 1
ATOM 6122 O O . THR A 1 797 ? 19.673 5.267 -22.390 1.00 88.25 797 THR A O 1
ATOM 6125 N N . GLU A 1 798 ? 18.156 4.599 -20.872 1.00 80.75 798 GLU A N 1
ATOM 6126 C CA . GLU A 1 798 ? 17.350 5.830 -20.944 1.00 80.75 798 GLU A CA 1
ATOM 6127 C C . GLU A 1 798 ? 18.124 7.071 -20.463 1.00 80.75 798 GLU A C 1
ATOM 6129 O O . GLU A 1 798 ? 17.860 8.175 -20.928 1.00 80.75 798 GLU A O 1
ATOM 6134 N N . GLU A 1 799 ? 19.131 6.881 -19.604 1.00 77.31 799 GLU A N 1
ATOM 6135 C CA . GLU A 1 799 ? 19.986 7.941 -19.046 1.00 77.31 799 GLU A CA 1
ATOM 6136 C C . GLU A 1 799 ? 21.030 8.473 -20.042 1.00 77.31 799 GLU A C 1
ATOM 6138 O O . GLU A 1 799 ? 21.529 9.585 -19.886 1.00 77.31 799 GLU A O 1
ATOM 6143 N N . ALA A 1 800 ? 21.410 7.666 -21.037 1.00 78.19 800 ALA A N 1
ATOM 6144 C CA . ALA A 1 800 ? 22.473 7.988 -21.988 1.00 78.19 800 ALA A CA 1
ATOM 6145 C C . ALA A 1 800 ? 22.181 7.372 -23.374 1.00 78.19 800 ALA A C 1
ATOM 6147 O O . ALA A 1 800 ? 22.890 6.455 -23.813 1.00 78.19 800 ALA A O 1
ATOM 6148 N N . PRO A 1 801 ? 21.144 7.868 -24.082 1.00 74.56 801 PRO A N 1
ATOM 6149 C CA . PRO A 1 801 ? 20.747 7.354 -25.391 1.00 74.56 801 PRO A CA 1
ATOM 6150 C C . PRO A 1 801 ? 21.843 7.537 -26.451 1.00 74.56 801 PRO A C 1
ATOM 6152 O O . PRO A 1 801 ? 22.047 6.654 -27.281 1.00 74.56 801 PRO A O 1
ATOM 6155 N N . ASP A 1 802 ? 22.625 8.616 -26.397 1.00 78.56 802 ASP A N 1
ATOM 6156 C CA . ASP A 1 802 ? 23.689 8.893 -27.378 1.00 78.56 802 ASP A CA 1
ATOM 6157 C C . ASP A 1 802 ? 24.884 7.924 -27.308 1.00 78.56 802 ASP A C 1
ATOM 6159 O O . ASP A 1 802 ? 25.769 7.962 -28.161 1.00 78.56 802 ASP A O 1
ATOM 6163 N N . HIS A 1 803 ? 24.902 7.026 -26.317 1.00 82.31 803 HIS A N 1
ATOM 6164 C CA . HIS A 1 803 ? 25.991 6.089 -26.050 1.00 82.31 803 HIS A CA 1
ATOM 6165 C C . HIS A 1 803 ? 25.531 4.621 -26.190 1.00 82.31 803 HIS A C 1
ATOM 6167 O O . HIS A 1 803 ? 25.382 3.920 -25.178 1.00 82.31 803 HIS A O 1
ATOM 6173 N N . PRO A 1 804 ? 25.270 4.148 -27.427 1.00 86.62 804 PRO A N 1
ATOM 6174 C CA . PRO A 1 804 ? 24.790 2.797 -27.691 1.00 86.62 804 PRO A CA 1
ATOM 6175 C C . PRO A 1 804 ? 25.856 1.723 -27.440 1.00 86.62 804 PRO A C 1
ATOM 6177 O O . PRO A 1 804 ? 27.018 1.862 -27.815 1.00 86.62 804 PRO A O 1
ATOM 6180 N N . MET A 1 805 ? 25.409 0.603 -26.884 1.00 92.38 805 MET A N 1
ATOM 6181 C CA . MET A 1 805 ? 26.156 -0.647 -26.738 1.00 92.38 805 MET A CA 1
ATOM 6182 C C . MET A 1 805 ? 25.761 -1.594 -27.876 1.00 92.38 805 MET A C 1
ATOM 6184 O O . MET A 1 805 ? 24.630 -1.532 -28.368 1.00 92.38 805 MET A O 1
ATOM 6188 N N . THR A 1 806 ? 26.653 -2.490 -28.302 1.00 93.75 806 THR A N 1
ATOM 6189 C CA . THR A 1 806 ? 26.351 -3.440 -29.392 1.00 93.75 806 THR A CA 1
ATOM 6190 C C . THR A 1 806 ? 26.745 -4.866 -29.047 1.00 93.75 806 THR A C 1
ATOM 6192 O O . THR A 1 806 ? 27.762 -5.110 -28.401 1.00 93.75 806 THR A O 1
ATOM 6195 N N . VAL A 1 807 ? 25.930 -5.822 -29.495 1.00 95.81 807 VAL A N 1
ATOM 6196 C CA . VAL A 1 807 ? 26.194 -7.254 -29.357 1.00 95.81 807 VAL A CA 1
ATOM 6197 C C . VAL A 1 807 ? 26.102 -7.926 -30.718 1.00 95.81 807 VAL A C 1
ATOM 6199 O O . VAL A 1 807 ? 25.052 -7.927 -31.361 1.00 95.81 807 VAL A O 1
ATOM 6202 N N . GLN A 1 808 ? 27.212 -8.514 -31.144 1.00 95.25 808 GLN A N 1
ATOM 6203 C CA . GLN A 1 808 ? 27.310 -9.380 -32.310 1.00 95.25 808 GLN A CA 1
ATOM 6204 C C . GLN A 1 808 ? 26.937 -10.804 -31.873 1.00 95.25 808 GLN A C 1
ATOM 6206 O O . GLN A 1 808 ? 27.614 -11.388 -31.030 1.00 95.25 808 GLN A O 1
ATOM 6211 N N . VAL A 1 809 ? 25.850 -11.354 -32.414 1.00 93.75 809 VAL A N 1
ATOM 6212 C CA . VAL A 1 809 ? 25.325 -12.695 -32.114 1.00 93.75 809 VAL A CA 1
ATOM 6213 C C . VAL A 1 809 ? 25.438 -13.572 -33.350 1.00 93.75 809 VAL A C 1
ATOM 6215 O O . VAL A 1 809 ? 24.707 -13.378 -34.323 1.00 93.75 809 VAL A O 1
ATOM 6218 N N . LYS A 1 810 ? 26.310 -14.575 -33.298 1.00 90.88 810 LYS A N 1
ATOM 6219 C CA . LYS A 1 810 ? 26.516 -15.558 -34.361 1.00 90.88 810 LYS A CA 1
ATOM 6220 C C . LYS A 1 810 ? 25.879 -16.888 -33.960 1.00 90.88 810 LYS A C 1
ATOM 6222 O O . LYS A 1 810 ? 26.345 -17.569 -33.051 1.00 90.88 810 LYS A O 1
ATOM 6227 N N . SER A 1 811 ? 24.806 -17.261 -34.651 1.00 85.62 811 SER A N 1
ATOM 6228 C CA . SER A 1 811 ? 24.141 -18.560 -34.503 1.00 85.62 811 SER A CA 1
ATOM 6229 C C . SER A 1 811 ? 25.025 -19.679 -35.057 1.00 85.62 811 SER A C 1
ATOM 6231 O O . SER A 1 811 ? 25.519 -19.582 -36.186 1.00 85.62 811 SER A O 1
ATOM 6233 N N . LEU A 1 812 ? 25.183 -20.750 -34.282 1.00 83.62 812 LEU A N 1
ATOM 6234 C CA . LEU A 1 812 ? 25.860 -21.989 -34.659 1.00 83.62 812 LEU A CA 1
ATOM 6235 C C . LEU A 1 812 ? 24.844 -23.148 -34.763 1.00 83.62 812 LEU A C 1
ATOM 6237 O O . LEU A 1 812 ? 23.705 -23.029 -34.298 1.00 83.62 812 LEU A O 1
ATOM 6241 N N . PRO A 1 813 ? 25.233 -24.304 -35.334 1.00 72.81 813 PRO A N 1
ATOM 6242 C CA . PRO A 1 813 ? 24.426 -25.518 -35.269 1.00 72.81 813 PRO A CA 1
ATOM 6243 C C . PRO A 1 813 ? 24.059 -25.927 -33.831 1.00 72.81 813 PRO A C 1
ATOM 6245 O O . PRO A 1 813 ? 24.723 -25.562 -32.859 1.00 72.81 813 PRO A O 1
ATOM 6248 N N . SER A 1 814 ? 23.013 -26.749 -33.694 1.00 72.69 814 SER A N 1
ATOM 6249 C CA . SER A 1 814 ? 22.566 -27.344 -32.416 1.00 72.69 814 SER A CA 1
ATOM 6250 C C . SER A 1 814 ? 22.174 -26.363 -31.291 1.00 72.69 814 SER A C 1
ATOM 6252 O O . SER A 1 814 ? 22.093 -26.770 -30.137 1.00 72.69 814 SER A O 1
ATOM 6254 N N . GLY A 1 815 ? 21.856 -25.101 -31.611 1.00 77.56 815 GLY A N 1
ATOM 6255 C CA . GLY A 1 815 ? 21.368 -24.123 -30.622 1.00 77.56 815 GLY A CA 1
ATOM 6256 C C . GLY A 1 815 ? 22.471 -23.487 -29.771 1.00 77.56 815 GLY A C 1
ATOM 6257 O O . GLY A 1 815 ? 22.212 -23.041 -28.653 1.00 77.56 815 GLY A O 1
ATOM 6258 N N . LEU A 1 816 ? 23.699 -23.476 -30.296 1.00 88.50 816 LEU A N 1
ATOM 6259 C CA . LEU A 1 816 ? 24.841 -22.781 -29.708 1.00 88.50 816 LEU A CA 1
ATOM 6260 C C . LEU A 1 816 ? 25.029 -21.406 -30.368 1.00 88.50 816 LEU A C 1
ATOM 6262 O O . LEU A 1 816 ? 24.634 -21.197 -31.518 1.00 88.50 816 LEU A O 1
ATOM 6266 N N . PHE A 1 817 ? 25.667 -20.479 -29.660 1.00 91.56 817 PHE A N 1
ATOM 6267 C CA . PHE A 1 817 ? 25.911 -19.113 -30.119 1.00 91.56 817 PHE A CA 1
ATOM 6268 C C . PHE A 1 817 ? 27.338 -18.666 -29.780 1.00 91.56 817 PHE A C 1
ATOM 6270 O O . PHE A 1 817 ? 27.816 -18.909 -28.673 1.00 91.56 817 PHE A O 1
ATOM 6277 N N . ASP A 1 818 ? 28.003 -17.973 -30.703 1.00 93.69 818 ASP A N 1
ATOM 6278 C CA . ASP A 1 818 ? 29.143 -17.116 -30.360 1.00 93.69 818 ASP A CA 1
ATOM 6279 C C . ASP A 1 818 ? 28.634 -15.676 -30.186 1.00 93.69 818 ASP A C 1
ATOM 6281 O O . ASP A 1 818 ? 27.759 -15.222 -30.931 1.00 93.69 818 ASP A O 1
ATOM 6285 N N . LEU A 1 819 ? 29.182 -14.956 -29.210 1.00 95.50 819 LEU A N 1
ATOM 6286 C CA . LEU A 1 819 ? 28.811 -13.588 -28.855 1.00 95.50 819 LEU A CA 1
ATOM 6287 C C . LEU A 1 819 ? 30.061 -12.706 -28.780 1.00 95.50 819 LEU A C 1
ATOM 6289 O O . LEU A 1 819 ? 31.077 -13.127 -28.230 1.00 95.50 819 LEU A O 1
ATOM 6293 N N . SER A 1 820 ? 29.960 -11.465 -29.252 1.00 95.00 820 SER A N 1
ATOM 6294 C CA . SER A 1 820 ? 30.933 -10.400 -28.980 1.00 95.00 820 SER A CA 1
ATOM 6295 C C . SER A 1 820 ? 30.188 -9.157 -28.504 1.00 95.00 820 SER A C 1
ATOM 6297 O O . SER A 1 820 ? 29.306 -8.658 -29.205 1.00 95.00 820 SER A O 1
ATOM 6299 N N . VAL A 1 821 ? 30.499 -8.690 -27.295 1.00 93.62 821 VAL A N 1
ATOM 6300 C CA . VAL A 1 821 ? 29.836 -7.561 -26.633 1.00 93.62 821 VAL A CA 1
ATOM 6301 C C . VAL A 1 821 ? 30.771 -6.357 -26.595 1.00 93.62 821 VAL A C 1
ATOM 6303 O O . VAL A 1 821 ? 31.875 -6.435 -26.054 1.00 93.62 821 VAL A O 1
ATOM 6306 N N . VAL A 1 822 ? 30.296 -5.231 -27.124 1.00 90.00 822 VAL A N 1
ATOM 6307 C CA . VAL A 1 822 ? 30.931 -3.914 -27.024 1.00 90.00 822 VAL A CA 1
ATOM 6308 C C . VAL A 1 822 ? 30.082 -3.048 -26.093 1.00 90.00 822 VAL A C 1
ATOM 6310 O O . VAL A 1 822 ? 28.992 -2.598 -26.462 1.00 90.00 822 VAL A O 1
ATOM 6313 N N . SER A 1 823 ? 30.582 -2.863 -24.872 1.00 82.25 823 SER A N 1
ATOM 6314 C CA . SER A 1 823 ? 30.006 -1.988 -23.842 1.00 82.25 823 SER A CA 1
ATOM 6315 C C . SER A 1 823 ? 30.239 -0.502 -24.158 1.00 82.25 823 SER A C 1
ATOM 6317 O O . SER A 1 823 ? 30.841 -0.161 -25.176 1.00 82.25 823 SER A O 1
ATOM 6319 N N . ARG A 1 824 ? 29.764 0.400 -23.285 1.00 73.88 824 ARG A N 1
ATOM 6320 C CA . ARG A 1 824 ? 29.809 1.853 -23.517 1.00 73.88 824 ARG A CA 1
ATOM 6321 C C . ARG A 1 824 ? 31.228 2.420 -23.654 1.00 73.88 824 ARG A C 1
ATOM 6323 O O . ARG A 1 824 ? 31.442 3.299 -24.487 1.00 73.88 824 ARG A O 1
ATOM 6330 N N . ASP A 1 825 ? 32.196 1.925 -22.878 1.00 66.12 825 ASP A N 1
ATOM 6331 C CA . ASP A 1 825 ? 33.601 2.307 -23.061 1.00 66.12 825 ASP A CA 1
ATOM 6332 C C . ASP A 1 825 ? 34.195 1.636 -24.308 1.00 66.12 825 ASP A C 1
ATOM 6334 O O . ASP A 1 825 ? 34.677 0.501 -24.276 1.00 66.12 825 ASP A O 1
ATOM 6338 N N . SER A 1 826 ? 34.203 2.385 -25.408 1.00 55.09 826 SER A N 1
ATOM 6339 C CA . SER A 1 826 ? 34.765 1.997 -26.705 1.00 55.09 826 SER A CA 1
ATOM 6340 C C . SER A 1 826 ? 36.289 1.803 -26.715 1.00 55.09 826 SER A C 1
ATOM 6342 O O . SER A 1 826 ? 36.839 1.400 -27.740 1.00 55.09 826 SER A O 1
ATOM 6344 N N . LYS A 1 827 ? 36.986 2.056 -25.596 1.00 56.22 827 LYS A N 1
ATOM 6345 C CA . LYS A 1 827 ? 38.405 1.706 -25.403 1.00 56.22 827 LYS A CA 1
ATOM 6346 C C . LYS A 1 827 ? 38.598 0.310 -24.804 1.00 56.22 827 LYS A C 1
ATOM 6348 O O . LYS A 1 827 ? 39.721 -0.193 -24.809 1.00 56.22 827 LYS A O 1
ATOM 6353 N N . SER A 1 828 ? 37.539 -0.311 -24.282 1.00 63.56 828 SER A N 1
ATOM 6354 C CA . SER A 1 828 ? 37.596 -1.665 -23.728 1.00 63.56 828 SER A CA 1
ATOM 6355 C C . SER A 1 828 ? 37.656 -2.728 -24.834 1.00 63.56 828 SER A C 1
ATOM 6357 O O . SER A 1 828 ? 37.083 -2.578 -25.914 1.00 63.56 828 SER A O 1
ATOM 6359 N N . THR A 1 829 ? 38.374 -3.826 -24.583 1.00 78.06 829 THR A N 1
ATOM 6360 C CA . THR A 1 829 ? 38.394 -4.982 -25.494 1.00 78.06 829 THR A CA 1
ATOM 6361 C C . THR A 1 829 ? 37.035 -5.692 -25.475 1.00 78.06 829 THR A C 1
ATOM 6363 O O . THR A 1 829 ? 36.570 -5.998 -24.374 1.00 78.06 829 THR A O 1
ATOM 6366 N N . PRO A 1 830 ? 36.424 -6.022 -26.632 1.00 86.94 830 PRO A N 1
ATOM 6367 C CA . PRO A 1 830 ? 35.121 -6.684 -26.669 1.00 86.94 830 PRO A CA 1
ATOM 6368 C C . PRO A 1 830 ? 35.093 -7.986 -25.861 1.00 86.94 830 PRO A C 1
ATOM 6370 O O . PRO A 1 830 ? 35.979 -8.835 -25.997 1.00 86.94 830 PRO A O 1
ATOM 6373 N N . VAL A 1 831 ? 34.060 -8.160 -25.034 1.00 91.81 831 VAL A N 1
ATOM 6374 C CA . VAL A 1 831 ? 33.885 -9.375 -24.227 1.00 91.81 831 VAL A CA 1
ATOM 6375 C C . VAL A 1 831 ? 33.284 -10.455 -25.117 1.00 91.81 831 VAL A C 1
ATOM 6377 O O . VAL A 1 831 ? 32.178 -10.296 -25.635 1.00 91.81 831 VAL A O 1
ATOM 6380 N N . THR A 1 832 ? 34.020 -11.549 -25.316 1.00 93.94 832 THR A N 1
ATOM 6381 C CA . THR A 1 832 ? 33.609 -12.643 -26.204 1.00 93.94 832 THR A CA 1
ATOM 6382 C C . THR A 1 832 ? 33.196 -13.887 -25.428 1.00 93.94 832 THR A C 1
ATOM 6384 O O . THR A 1 832 ? 33.851 -14.290 -24.470 1.00 93.94 832 THR A O 1
ATOM 6387 N N . TYR A 1 833 ? 32.117 -14.520 -25.882 1.00 94.50 833 TYR A N 1
ATOM 6388 C CA . TYR A 1 833 ? 31.611 -15.790 -25.368 1.00 94.50 833 TYR A CA 1
ATOM 6389 C C . TYR A 1 833 ? 31.491 -16.753 -26.549 1.00 94.50 833 TYR A C 1
ATOM 6391 O O . TYR A 1 833 ? 31.012 -16.359 -27.611 1.00 94.50 833 TYR A O 1
ATOM 6399 N N . THR A 1 834 ? 31.908 -18.006 -26.396 1.00 93.25 834 THR A N 1
ATOM 6400 C CA . THR A 1 834 ? 31.935 -18.977 -27.501 1.00 93.25 834 THR A CA 1
ATOM 6401 C C . THR A 1 834 ? 31.122 -20.220 -27.176 1.00 93.25 834 THR A C 1
ATOM 6403 O O . THR A 1 834 ? 31.105 -20.684 -26.037 1.00 93.25 834 THR A O 1
ATOM 6406 N N . SER A 1 835 ? 30.444 -20.773 -28.188 1.00 91.06 835 SER A N 1
ATOM 6407 C CA . SER A 1 835 ? 29.623 -21.993 -28.059 1.00 91.06 835 SER A CA 1
ATOM 6408 C C . SER A 1 835 ? 28.603 -21.970 -26.902 1.00 91.06 835 SER A C 1
ATOM 6410 O O . SER A 1 835 ? 28.330 -22.998 -26.282 1.00 91.06 835 SER A O 1
ATOM 6412 N N . VAL A 1 836 ? 28.016 -20.803 -26.621 1.00 94.38 836 VAL A N 1
ATOM 6413 C CA . VAL A 1 836 ? 27.012 -20.581 -25.571 1.00 94.38 836 VAL A CA 1
ATOM 6414 C C . VAL A 1 836 ? 25.716 -21.325 -25.914 1.00 94.38 836 VAL A C 1
ATOM 6416 O O . VAL A 1 836 ? 25.097 -20.992 -26.925 1.00 94.38 836 VAL A O 1
ATOM 6419 N N . PRO A 1 837 ? 25.248 -22.293 -25.105 1.00 92.50 837 PRO A N 1
ATOM 6420 C CA . PRO A 1 837 ? 23.915 -22.860 -25.264 1.00 92.50 837 PRO A CA 1
ATOM 6421 C C . PRO A 1 837 ? 22.870 -21.868 -24.747 1.00 92.50 837 PRO A C 1
ATOM 6423 O O . PRO A 1 837 ? 23.003 -21.373 -23.628 1.00 92.50 837 PRO A O 1
ATOM 6426 N N . ALA A 1 838 ? 21.818 -21.597 -25.525 1.00 92.25 838 ALA A N 1
ATOM 6427 C CA . ALA A 1 838 ? 20.735 -20.708 -25.100 1.00 92.25 838 ALA A CA 1
ATOM 6428 C C . ALA A 1 838 ? 19.365 -21.137 -25.648 1.00 92.25 838 ALA A C 1
ATOM 6430 O O . ALA A 1 838 ? 19.235 -21.514 -26.812 1.00 92.25 838 ALA A O 1
ATOM 6431 N N . GLN A 1 839 ? 18.328 -21.047 -24.812 1.00 91.56 839 GLN A N 1
ATOM 6432 C CA . GLN A 1 839 ? 16.948 -21.386 -25.171 1.00 91.56 839 GLN A CA 1
ATOM 6433 C C . GLN A 1 839 ? 15.923 -20.560 -24.380 1.00 91.56 839 GLN A C 1
ATOM 6435 O O . GLN A 1 839 ? 16.172 -20.155 -23.243 1.00 91.56 839 GLN A O 1
ATOM 6440 N N . LEU A 1 840 ? 14.737 -20.363 -24.959 1.00 91.62 840 LEU A N 1
ATOM 6441 C CA . LEU A 1 840 ? 13.582 -19.805 -24.254 1.00 91.62 840 LEU A CA 1
ATOM 6442 C C . LEU A 1 840 ? 12.752 -20.938 -23.639 1.00 91.62 840 LEU A C 1
ATOM 6444 O O . LEU A 1 840 ? 12.224 -21.788 -24.351 1.00 91.62 840 LEU A O 1
ATOM 6448 N N . ALA A 1 841 ? 12.628 -20.938 -22.312 1.00 90.31 841 ALA A N 1
ATOM 6449 C CA . ALA A 1 841 ? 11.766 -21.851 -21.558 1.00 90.31 841 ALA A CA 1
ATOM 6450 C C . ALA A 1 841 ? 10.305 -21.358 -21.488 1.00 90.31 841 ALA A C 1
ATOM 6452 O O . ALA A 1 841 ? 9.392 -22.134 -21.216 1.00 90.31 841 ALA A O 1
ATOM 6453 N N . SER A 1 842 ? 10.080 -20.066 -21.732 1.00 91.19 842 SER A N 1
ATOM 6454 C CA . SER A 1 842 ? 8.771 -19.436 -21.936 1.00 91.19 842 SER A CA 1
ATOM 6455 C C . SER A 1 842 ? 8.952 -18.178 -22.807 1.00 91.19 842 SER A C 1
ATOM 6457 O O . SER A 1 842 ? 10.096 -17.796 -23.060 1.00 91.19 842 SER A O 1
ATOM 6459 N N . PRO A 1 843 ? 7.879 -17.476 -23.225 1.00 91.94 843 PRO A N 1
ATOM 6460 C CA . PRO A 1 843 ? 7.991 -16.204 -23.948 1.00 91.94 843 PRO A CA 1
ATOM 6461 C C . PRO A 1 843 ? 8.780 -15.098 -23.222 1.00 91.94 843 PRO A C 1
ATOM 6463 O O . PRO A 1 843 ? 9.158 -14.122 -23.863 1.00 91.94 843 PRO A O 1
ATOM 6466 N N . THR A 1 844 ? 9.027 -15.236 -21.912 1.00 94.31 844 THR A N 1
ATOM 6467 C CA . THR A 1 844 ? 9.839 -14.302 -21.111 1.00 94.31 844 THR A CA 1
ATOM 6468 C C . THR A 1 844 ? 11.022 -14.957 -20.390 1.00 94.31 844 THR A C 1
ATOM 6470 O O . THR A 1 844 ? 11.891 -14.244 -19.909 1.00 94.31 844 THR A O 1
ATOM 6473 N N . ALA A 1 845 ? 11.111 -16.287 -20.288 1.00 94.69 845 ALA A N 1
ATOM 6474 C CA . ALA A 1 845 ? 12.172 -16.953 -19.526 1.00 94.69 845 ALA A CA 1
ATOM 6475 C C . ALA A 1 845 ? 13.312 -17.446 -20.432 1.00 94.69 845 ALA A C 1
ATOM 6477 O O . ALA A 1 845 ? 13.162 -18.451 -21.130 1.00 94.69 845 ALA A O 1
ATOM 6478 N N . LEU A 1 846 ? 14.471 -16.787 -20.365 1.00 96.12 846 LEU A N 1
ATOM 6479 C CA . LEU A 1 846 ? 15.719 -17.238 -20.982 1.00 96.12 846 LEU A CA 1
ATOM 6480 C C . LEU A 1 846 ? 16.452 -18.221 -20.055 1.00 96.12 846 LEU A C 1
ATOM 6482 O O . LEU A 1 846 ? 16.520 -18.020 -18.842 1.00 96.12 846 LEU A O 1
ATOM 6486 N N . SER A 1 847 ? 17.044 -19.260 -20.639 1.00 95.38 847 SER A N 1
ATOM 6487 C CA . SER A 1 847 ? 18.037 -20.129 -20.004 1.00 95.38 847 SER A CA 1
ATOM 6488 C C . SER A 1 847 ? 19.281 -20.181 -20.891 1.00 95.38 847 SER A C 1
ATOM 6490 O O . SER A 1 847 ? 19.164 -20.415 -22.096 1.00 95.38 847 SER A O 1
ATOM 6492 N N . THR A 1 848 ? 20.453 -19.902 -20.321 1.00 95.25 848 THR A N 1
ATOM 6493 C CA . THR A 1 848 ? 21.731 -19.793 -21.043 1.00 95.25 848 THR A CA 1
ATOM 6494 C C . THR A 1 848 ? 22.912 -20.162 -20.140 1.00 95.25 848 THR A C 1
ATOM 6496 O O . THR A 1 848 ? 22.780 -20.121 -18.918 1.00 95.25 848 THR A O 1
ATOM 6499 N N . THR A 1 849 ? 24.075 -20.494 -20.707 1.00 94.44 849 THR A N 1
ATOM 6500 C CA . THR A 1 849 ? 25.314 -20.705 -19.933 1.00 94.44 849 THR A CA 1
ATOM 6501 C C . THR A 1 849 ? 26.399 -19.730 -20.380 1.00 94.44 849 THR A C 1
ATOM 6503 O O . THR A 1 849 ? 27.023 -19.930 -21.421 1.00 94.44 849 THR A O 1
ATOM 6506 N N . LEU A 1 850 ? 26.657 -18.693 -19.577 1.00 91.56 850 LEU A N 1
ATOM 6507 C CA . LEU A 1 850 ? 27.715 -17.703 -19.813 1.00 91.56 850 LEU A CA 1
ATOM 6508 C C . LEU A 1 850 ? 28.870 -17.942 -18.835 1.00 91.56 850 LEU A C 1
ATOM 6510 O O . LEU A 1 850 ? 28.641 -18.205 -17.657 1.00 91.56 850 LEU A O 1
ATOM 6514 N N . ASN A 1 851 ? 30.116 -17.876 -19.314 1.00 85.94 851 ASN A N 1
ATOM 6515 C CA . ASN A 1 851 ? 31.327 -18.064 -18.496 1.00 85.94 851 ASN A CA 1
ATOM 6516 C C . ASN A 1 851 ? 31.310 -19.349 -17.632 1.00 85.94 851 ASN A C 1
ATOM 6518 O O . ASN A 1 851 ? 31.780 -19.365 -16.497 1.00 85.94 851 ASN A O 1
ATOM 6522 N N . GLY A 1 852 ? 30.714 -20.431 -18.152 1.00 85.62 852 GLY A N 1
ATOM 6523 C CA . GLY A 1 852 ? 30.535 -21.707 -17.443 1.00 85.62 852 GLY A CA 1
ATOM 6524 C C . GLY A 1 852 ? 29.425 -21.722 -16.379 1.00 85.62 852 GLY A C 1
ATOM 6525 O O . GLY A 1 852 ? 29.081 -22.794 -15.886 1.00 85.62 852 GLY A O 1
ATOM 6526 N N . SER A 1 853 ? 28.825 -20.573 -16.058 1.00 89.50 853 SER A N 1
ATOM 6527 C CA . SER A 1 853 ? 27.706 -20.450 -15.121 1.00 89.50 853 SER A CA 1
ATOM 6528 C C . SER A 1 853 ? 26.369 -20.607 -15.844 1.00 89.50 853 SER A C 1
ATOM 6530 O O . SER A 1 853 ? 26.097 -19.903 -16.815 1.00 89.50 853 SER A O 1
ATOM 6532 N N . ALA A 1 854 ? 25.514 -21.511 -15.363 1.00 92.88 854 ALA A N 1
ATOM 6533 C CA . ALA A 1 854 ? 24.140 -21.628 -15.846 1.00 92.88 854 ALA A CA 1
ATOM 6534 C C . ALA A 1 854 ? 23.288 -20.481 -15.276 1.00 92.88 854 ALA A C 1
ATOM 6536 O O . ALA A 1 854 ? 23.164 -20.338 -14.060 1.00 92.88 854 ALA A O 1
ATOM 6537 N N . ILE A 1 855 ? 22.699 -19.677 -16.158 1.00 93.12 855 ILE A N 1
ATOM 6538 C CA . ILE A 1 855 ? 21.915 -18.483 -15.840 1.00 93.12 855 ILE A CA 1
ATOM 6539 C C . ILE A 1 855 ? 20.478 -18.689 -16.329 1.00 93.12 855 ILE A C 1
ATOM 6541 O O . ILE A 1 855 ? 20.235 -19.163 -17.443 1.00 93.12 855 ILE A O 1
ATOM 6545 N N . ARG A 1 856 ? 19.510 -18.298 -15.496 1.00 92.94 856 ARG A N 1
ATOM 6546 C CA . ARG A 1 856 ? 18.093 -18.218 -15.855 1.00 92.94 856 ARG A CA 1
ATOM 6547 C C . ARG A 1 856 ? 17.587 -16.818 -15.538 1.00 92.94 856 ARG A C 1
ATOM 6549 O O . ARG A 1 856 ? 17.702 -16.380 -14.397 1.00 92.94 856 ARG A O 1
ATOM 6556 N N . SER A 1 857 ? 16.987 -16.174 -16.532 1.00 95.12 857 SER A N 1
ATOM 6557 C CA . SER A 1 857 ? 16.617 -14.759 -16.466 1.00 95.12 857 SER A CA 1
ATOM 6558 C C . SER A 1 857 ? 15.226 -14.540 -17.032 1.00 95.12 857 SER A C 1
ATOM 6560 O O . SER A 1 857 ? 14.840 -15.175 -18.018 1.00 95.12 857 SER A O 1
ATOM 6562 N N . THR A 1 858 ? 14.481 -13.619 -16.432 1.00 96.12 858 THR A N 1
ATOM 6563 C CA . THR A 1 858 ? 13.177 -13.192 -16.944 1.00 96.12 858 THR A CA 1
ATOM 6564 C C . THR A 1 858 ? 13.380 -11.907 -17.731 1.00 96.12 858 THR A C 1
ATOM 6566 O O . THR A 1 858 ? 13.848 -10.917 -17.185 1.00 96.12 858 THR A O 1
ATOM 6569 N N . ILE A 1 859 ? 13.057 -11.916 -19.018 1.00 96.88 859 ILE A N 1
ATOM 6570 C CA . ILE A 1 859 ? 13.208 -10.783 -19.927 1.00 96.88 859 ILE A CA 1
ATOM 6571 C C . ILE A 1 859 ? 11.833 -10.459 -20.499 1.00 96.88 859 ILE A C 1
ATOM 6573 O O . ILE A 1 859 ? 11.199 -11.283 -21.158 1.00 96.88 859 ILE A O 1
ATOM 6577 N N . VAL A 1 860 ? 11.351 -9.254 -20.206 1.00 96.31 860 VAL A N 1
ATOM 6578 C CA . VAL A 1 860 ? 10.024 -8.781 -20.607 1.00 96.31 860 VAL A CA 1
ATOM 6579 C C . VAL A 1 860 ? 10.179 -7.711 -21.677 1.00 96.31 860 VAL A C 1
ATOM 6581 O O . VAL A 1 860 ? 10.795 -6.673 -21.447 1.00 96.31 860 VAL A O 1
ATOM 6584 N N . SER A 1 861 ? 9.590 -7.971 -22.840 1.00 94.19 861 SER A N 1
ATOM 6585 C CA . SER A 1 861 ? 9.505 -7.045 -23.968 1.00 94.19 861 SER A CA 1
ATOM 6586 C C . SER A 1 861 ? 8.300 -6.118 -23.789 1.00 94.19 861 SER A C 1
ATOM 6588 O O . SER A 1 861 ? 7.164 -6.554 -23.970 1.00 94.19 861 SER A O 1
ATOM 6590 N N . GLN A 1 862 ? 8.537 -4.846 -23.472 1.00 91.69 862 GLN A N 1
ATOM 6591 C CA . GLN A 1 862 ? 7.530 -3.784 -23.489 1.00 91.69 862 GLN A CA 1
ATOM 6592 C C . GLN A 1 862 ? 7.641 -3.015 -24.823 1.00 91.69 862 GLN A C 1
ATOM 6594 O O . GLN A 1 862 ? 8.584 -2.239 -24.999 1.00 91.69 862 GLN A O 1
ATOM 6599 N N . PRO A 1 863 ? 6.721 -3.221 -25.787 1.00 86.75 863 PRO A N 1
ATOM 6600 C CA . PRO A 1 863 ? 6.707 -2.447 -27.027 1.00 86.75 863 PRO A CA 1
ATOM 6601 C C . PRO A 1 863 ? 6.349 -0.973 -26.757 1.00 86.75 863 PRO A C 1
ATOM 6603 O O . PRO A 1 863 ? 5.738 -0.673 -25.724 1.00 86.75 863 PRO A O 1
ATOM 6606 N N . PRO A 1 864 ? 6.682 -0.049 -27.678 1.00 81.06 864 PRO A N 1
ATOM 6607 C CA . PRO A 1 864 ? 6.252 1.340 -27.567 1.00 81.06 864 PRO A CA 1
ATOM 6608 C C . PRO A 1 864 ? 4.716 1.460 -27.631 1.00 81.06 864 PRO A C 1
ATOM 6610 O O . PRO A 1 864 ? 4.066 0.633 -28.283 1.00 81.06 864 PRO A O 1
ATOM 6613 N N . PRO A 1 865 ? 4.115 2.489 -27.003 1.00 73.25 865 PRO A N 1
ATOM 6614 C CA . PRO A 1 865 ? 2.680 2.749 -27.101 1.00 73.25 865 PRO A CA 1
ATOM 6615 C C . PRO A 1 865 ? 2.226 2.890 -28.567 1.00 73.25 865 PRO A C 1
ATOM 6617 O O . PRO A 1 865 ? 2.845 3.642 -29.323 1.00 73.25 865 PRO A O 1
ATOM 6620 N N . PRO A 1 866 ? 1.128 2.231 -28.990 1.00 67.81 866 PRO A N 1
ATOM 6621 C CA . PRO A 1 866 ? 0.751 2.115 -30.406 1.00 67.81 866 PRO A CA 1
ATOM 6622 C C . PRO A 1 866 ? 0.345 3.442 -31.065 1.00 67.81 866 PRO A C 1
ATOM 6624 O O . PRO A 1 866 ? 0.259 3.516 -32.288 1.00 67.81 866 PRO A O 1
ATOM 6627 N N . ASN A 1 867 ? 0.097 4.479 -30.261 1.00 66.88 867 ASN A N 1
ATOM 6628 C CA . ASN A 1 867 ? -0.325 5.805 -30.710 1.00 66.88 867 ASN A CA 1
ATOM 6629 C C . ASN A 1 867 ? 0.847 6.798 -30.854 1.00 66.88 867 ASN A C 1
ATOM 6631 O O . ASN A 1 867 ? 0.619 7.935 -31.264 1.00 66.88 867 ASN A O 1
ATOM 6635 N N . LEU A 1 868 ? 2.082 6.412 -30.501 1.00 64.81 868 LEU A N 1
ATOM 6636 C CA . LEU A 1 868 ? 3.253 7.288 -30.599 1.00 64.81 868 LEU A CA 1
ATOM 6637 C C . LEU A 1 868 ? 4.031 7.040 -31.906 1.00 64.81 868 LEU A C 1
ATOM 6639 O O . LEU A 1 868 ? 4.456 5.910 -32.155 1.00 64.81 868 LEU A O 1
ATOM 6643 N N . PRO A 1 869 ? 4.274 8.072 -32.739 1.00 68.69 869 PRO A N 1
ATOM 6644 C CA . PRO A 1 869 ? 5.119 7.937 -33.921 1.00 68.69 869 PRO A CA 1
ATOM 6645 C C . PRO A 1 869 ? 6.586 7.683 -33.540 1.00 68.69 869 PRO A C 1
ATOM 6647 O O . PRO A 1 869 ? 7.101 8.200 -32.547 1.00 68.69 869 PRO A O 1
ATOM 6650 N N . ALA A 1 870 ? 7.273 6.897 -34.369 1.00 74.38 870 ALA A N 1
ATOM 6651 C CA . ALA A 1 870 ? 8.662 6.502 -34.162 1.00 74.38 870 ALA A CA 1
ATOM 6652 C C . ALA A 1 870 ? 9.619 7.709 -34.146 1.00 74.38 870 ALA A C 1
ATOM 6654 O O . ALA A 1 870 ? 9.729 8.429 -35.137 1.00 74.38 870 ALA A O 1
ATOM 6655 N N . SER A 1 871 ? 10.363 7.894 -33.050 1.00 72.69 871 SER A N 1
ATOM 6656 C CA . SER A 1 871 ? 11.278 9.029 -32.866 1.00 72.69 871 SER A CA 1
ATOM 6657 C C . SER A 1 871 ? 12.657 8.597 -32.339 1.00 72.69 871 SER A C 1
ATOM 6659 O O . SER A 1 871 ? 12.969 7.408 -32.271 1.00 72.69 871 SER A O 1
ATOM 6661 N N . SER A 1 872 ? 13.511 9.564 -31.990 1.00 74.12 872 SER A N 1
ATOM 6662 C CA . SER A 1 872 ? 14.749 9.354 -31.224 1.00 74.12 872 SER A CA 1
ATOM 6663 C C . SER A 1 872 ? 14.535 9.253 -29.705 1.00 74.12 872 SER A C 1
ATOM 6665 O O . SER A 1 872 ? 15.471 8.897 -28.999 1.00 74.12 872 SER A O 1
ATOM 6667 N N . SER A 1 873 ? 13.336 9.541 -29.186 1.00 74.88 873 SER A N 1
ATOM 6668 C CA . SER A 1 873 ? 13.046 9.470 -27.750 1.00 74.88 873 SER A CA 1
ATOM 6669 C C . SER A 1 873 ? 12.797 8.022 -27.288 1.00 74.88 873 SER A C 1
ATOM 6671 O O . SER A 1 873 ? 11.972 7.342 -27.914 1.00 74.88 873 SER A O 1
ATOM 6673 N N . PRO A 1 874 ? 13.418 7.556 -26.181 1.00 74.50 874 PRO A N 1
ATOM 6674 C CA . PRO A 1 874 ? 13.218 6.208 -25.632 1.00 74.50 874 PRO A CA 1
ATOM 6675 C C . PRO A 1 874 ? 11.761 5.825 -25.337 1.00 74.50 874 PRO A C 1
ATOM 6677 O O . PRO A 1 874 ? 11.398 4.657 -25.446 1.00 74.50 874 PRO A O 1
ATOM 6680 N N . SER A 1 875 ? 10.888 6.796 -25.048 1.00 70.50 875 SER A N 1
ATOM 6681 C CA . SER A 1 875 ? 9.445 6.568 -24.857 1.00 70.50 875 SER A CA 1
ATOM 6682 C C . SER A 1 875 ? 8.727 6.037 -26.108 1.00 70.50 875 SER A C 1
ATOM 6684 O O . SER A 1 875 ? 7.656 5.445 -25.997 1.00 70.50 875 SER A O 1
ATOM 6686 N N . THR A 1 876 ? 9.331 6.208 -27.290 1.00 76.06 876 THR A N 1
ATOM 6687 C CA . THR A 1 876 ? 8.833 5.733 -28.596 1.00 76.06 876 THR A CA 1
ATOM 6688 C C . THR A 1 876 ? 9.554 4.473 -29.098 1.00 76.06 876 THR A C 1
ATOM 6690 O O . THR A 1 876 ? 9.473 4.136 -30.281 1.00 76.06 876 THR A O 1
ATOM 6693 N N . MET A 1 877 ? 10.286 3.786 -28.216 1.00 85.88 877 MET A N 1
ATOM 6694 C CA . MET A 1 877 ? 11.113 2.615 -28.526 1.00 85.88 877 MET A CA 1
ATOM 6695 C C . MET A 1 877 ? 10.657 1.369 -27.754 1.00 85.88 877 MET A C 1
ATOM 6697 O O . MET A 1 877 ? 9.887 1.452 -26.797 1.00 85.88 877 MET A O 1
ATOM 6701 N N . GLU A 1 878 ? 11.130 0.193 -28.172 1.00 91.00 878 GLU A N 1
ATOM 6702 C CA . GLU A 1 878 ? 10.922 -1.050 -27.422 1.00 91.00 878 GLU A CA 1
ATOM 6703 C C . GLU A 1 878 ? 11.869 -1.092 -26.214 1.00 91.00 878 GLU A C 1
ATOM 6705 O O . GLU A 1 878 ? 13.077 -0.880 -26.356 1.00 91.00 878 GLU A O 1
ATOM 6710 N N . ARG A 1 879 ? 11.328 -1.401 -25.033 1.00 93.44 879 ARG A N 1
ATOM 6711 C CA . ARG A 1 879 ? 12.094 -1.640 -23.807 1.00 93.44 879 ARG A CA 1
ATOM 6712 C C . ARG A 1 879 ? 12.169 -3.136 -23.515 1.00 93.44 879 ARG A C 1
ATOM 6714 O O . ARG A 1 879 ? 11.151 -3.826 -23.501 1.00 93.44 879 ARG A O 1
ATOM 6721 N N . LEU A 1 880 ? 13.365 -3.631 -23.216 1.00 95.81 880 LEU A N 1
ATOM 6722 C CA . LEU A 1 880 ? 13.579 -4.927 -22.582 1.00 95.81 880 LEU A CA 1
ATOM 6723 C C . LEU A 1 880 ? 13.850 -4.706 -21.095 1.00 95.81 880 LEU A C 1
ATOM 6725 O O . LEU A 1 880 ? 14.816 -4.036 -20.734 1.00 95.81 880 LEU A O 1
ATOM 6729 N N . HIS A 1 881 ? 13.038 -5.308 -20.233 1.00 95.56 881 HIS A N 1
ATOM 6730 C CA . HIS A 1 881 ? 13.288 -5.352 -18.794 1.00 95.56 881 HIS A CA 1
ATOM 6731 C C . HIS A 1 881 ? 13.853 -6.726 -18.437 1.00 95.56 881 HIS A C 1
ATOM 6733 O O . HIS A 1 881 ? 13.137 -7.727 -18.486 1.00 95.56 881 HIS A O 1
ATOM 6739 N N . ILE A 1 882 ? 15.147 -6.767 -18.126 1.00 95.62 882 ILE A N 1
ATOM 6740 C CA . ILE A 1 882 ? 15.895 -7.964 -17.751 1.00 95.62 882 ILE A CA 1
ATOM 6741 C C . ILE A 1 882 ? 15.917 -8.064 -16.228 1.00 95.62 882 ILE A C 1
ATOM 6743 O O . ILE A 1 882 ? 16.415 -7.169 -15.551 1.00 95.62 882 ILE A O 1
ATOM 6747 N N . PHE A 1 883 ? 15.421 -9.177 -15.703 1.00 94.31 883 PHE A N 1
ATOM 6748 C CA . PHE A 1 883 ? 15.544 -9.579 -14.310 1.00 94.31 883 PHE A CA 1
ATOM 6749 C C . PHE A 1 883 ? 16.509 -10.767 -14.238 1.00 94.31 883 PHE A C 1
ATOM 6751 O O . PHE A 1 883 ? 16.222 -11.850 -14.759 1.00 94.31 883 PHE A O 1
ATOM 6758 N N . SER A 1 884 ? 17.675 -10.548 -13.631 1.00 90.50 884 SER A N 1
ATOM 6759 C CA . SER A 1 884 ? 18.771 -11.519 -13.535 1.00 90.50 884 SER A CA 1
ATOM 6760 C C . SER A 1 884 ? 19.529 -11.304 -12.227 1.00 90.50 884 SER A C 1
ATOM 6762 O O . SER A 1 884 ? 19.834 -10.170 -11.874 1.00 90.50 884 SER A O 1
ATOM 6764 N N . ASN A 1 885 ? 19.868 -12.383 -11.515 1.00 82.38 885 ASN A N 1
ATOM 6765 C CA . ASN A 1 885 ? 20.676 -12.356 -10.282 1.00 82.38 885 ASN A CA 1
ATOM 6766 C C . ASN A 1 885 ? 20.192 -11.359 -9.196 1.00 82.38 885 ASN A C 1
ATOM 6768 O O . ASN A 1 885 ? 21.011 -10.780 -8.487 1.00 82.38 885 ASN A O 1
ATOM 6772 N N . GLY A 1 886 ? 18.877 -11.136 -9.069 1.00 78.69 886 GLY A N 1
ATOM 6773 C CA . GLY A 1 886 ? 18.306 -10.174 -8.109 1.00 78.69 886 GLY A CA 1
ATOM 6774 C C . GLY A 1 886 ? 18.416 -8.698 -8.527 1.00 78.69 886 GLY A C 1
ATOM 6775 O O . GLY A 1 886 ? 18.109 -7.811 -7.735 1.00 78.69 886 GLY A O 1
ATOM 6776 N N . ALA A 1 887 ? 18.822 -8.407 -9.766 1.00 85.50 887 ALA A N 1
ATOM 6777 C CA . ALA A 1 887 ? 18.847 -7.061 -10.336 1.00 85.50 887 ALA A CA 1
ATOM 6778 C C . ALA A 1 887 ? 17.816 -6.909 -11.467 1.00 85.50 887 ALA A C 1
ATOM 6780 O O . ALA A 1 887 ? 17.565 -7.853 -12.222 1.00 85.50 887 ALA A O 1
ATOM 6781 N N . LYS A 1 888 ? 17.248 -5.702 -11.595 1.00 91.00 888 LYS A N 1
ATOM 6782 C CA . LYS A 1 888 ? 16.467 -5.255 -12.757 1.00 91.00 888 LYS A CA 1
ATOM 6783 C C . LYS A 1 888 ? 17.370 -4.375 -13.623 1.00 91.00 888 LYS A C 1
ATOM 6785 O O . LYS A 1 888 ? 18.068 -3.509 -13.108 1.00 91.00 888 LYS A O 1
ATOM 6790 N N . SER A 1 889 ? 17.345 -4.566 -14.935 1.00 92.44 889 SER A N 1
ATOM 6791 C CA . SER A 1 889 ? 17.995 -3.675 -15.900 1.00 92.44 889 SER A CA 1
ATOM 6792 C C . SER A 1 889 ? 17.031 -3.386 -17.042 1.00 92.44 889 SER A C 1
ATOM 6794 O O . SER A 1 889 ? 16.456 -4.312 -17.612 1.00 92.44 889 SER A O 1
ATOM 6796 N N . THR A 1 890 ? 16.853 -2.111 -17.385 1.00 92.75 890 THR A N 1
ATOM 6797 C CA . THR A 1 890 ? 16.068 -1.695 -18.553 1.00 92.75 890 THR A CA 1
ATOM 6798 C C . THR A 1 890 ? 17.024 -1.352 -19.691 1.00 92.75 890 THR A C 1
ATOM 6800 O O . THR A 1 890 ? 17.870 -0.472 -19.550 1.00 92.75 890 THR A O 1
ATOM 6803 N N . LEU A 1 891 ? 16.886 -2.045 -20.819 1.00 94.19 891 LEU A N 1
ATOM 6804 C CA . LEU A 1 891 ? 17.563 -1.725 -22.074 1.00 94.19 891 LEU A CA 1
ATOM 6805 C C . LEU A 1 891 ? 16.539 -1.236 -23.093 1.00 94.19 891 LEU A C 1
ATOM 6807 O O . LEU A 1 891 ? 15.424 -1.746 -23.156 1.00 94.19 891 LEU A O 1
ATOM 6811 N N . VAL A 1 892 ? 16.937 -0.288 -23.930 1.00 93.25 892 VAL A N 1
ATOM 6812 C CA . VAL A 1 892 ? 16.127 0.241 -25.030 1.00 93.25 892 VAL A CA 1
ATOM 6813 C C . VAL A 1 892 ? 16.676 -0.296 -26.349 1.00 93.25 892 VAL A C 1
ATOM 6815 O O . VAL A 1 892 ? 17.886 -0.233 -26.572 1.00 93.25 892 VAL A O 1
ATOM 6818 N N . ILE A 1 893 ? 15.812 -0.815 -27.226 1.00 92.62 893 ILE A N 1
ATOM 6819 C CA . ILE A 1 893 ? 16.177 -1.189 -28.601 1.00 92.62 893 ILE A CA 1
ATOM 6820 C C . ILE A 1 893 ? 15.942 0.030 -29.510 1.00 92.62 893 ILE A C 1
ATOM 6822 O O . ILE A 1 893 ? 14.787 0.423 -29.696 1.00 92.62 893 ILE A O 1
ATOM 6826 N N . PRO A 1 894 ? 16.987 0.638 -30.106 1.00 89.06 894 PRO A N 1
ATOM 6827 C CA . PRO A 1 894 ? 16.831 1.885 -30.849 1.00 89.06 894 PRO A CA 1
ATOM 6828 C C . PRO A 1 894 ? 16.040 1.693 -32.146 1.00 89.06 894 PRO A C 1
ATOM 6830 O O . PRO A 1 894 ? 16.379 0.842 -32.974 1.00 89.06 894 PRO A O 1
ATOM 6833 N N . THR A 1 895 ? 15.015 2.520 -32.368 1.00 84.56 895 THR A N 1
ATOM 6834 C CA . THR A 1 895 ? 14.142 2.403 -33.548 1.00 84.56 895 THR A CA 1
ATOM 6835 C C . THR A 1 895 ? 14.944 2.532 -34.859 1.00 84.56 895 THR A C 1
ATOM 6837 O O . THR A 1 895 ? 15.675 3.519 -35.039 1.00 84.56 895 THR A O 1
ATOM 6840 N N . PRO A 1 896 ? 14.822 1.572 -35.807 1.00 84.06 896 PRO A N 1
ATOM 6841 C CA . PRO A 1 896 ? 15.553 1.591 -37.072 1.00 84.06 896 PRO A CA 1
ATOM 6842 C C . PRO A 1 896 ? 15.416 2.910 -37.836 1.00 84.06 896 PRO A C 1
ATOM 6844 O O . PRO A 1 896 ? 14.340 3.506 -37.880 1.00 84.06 896 PRO A O 1
ATOM 6847 N N . ALA A 1 897 ? 16.499 3.349 -38.485 1.00 83.44 897 ALA A N 1
ATOM 6848 C CA . ALA A 1 897 ? 16.546 4.644 -39.171 1.00 83.44 897 ALA A CA 1
ATOM 6849 C C . ALA A 1 897 ? 15.429 4.816 -40.219 1.00 83.44 897 ALA A C 1
ATOM 6851 O O . ALA A 1 897 ? 14.823 5.880 -40.277 1.00 83.44 897 ALA A O 1
ATOM 6852 N N . TRP A 1 898 ? 15.097 3.757 -40.969 1.00 83.25 898 TRP A N 1
ATOM 6853 C CA . TRP A 1 898 ? 14.013 3.774 -41.962 1.00 83.25 898 TRP A CA 1
ATOM 6854 C C . TRP A 1 898 ? 12.621 3.972 -41.335 1.00 83.25 898 TRP A C 1
ATOM 6856 O O . TRP A 1 898 ? 11.754 4.603 -41.935 1.00 83.25 898 TRP A O 1
ATOM 6866 N N . LEU A 1 899 ? 12.403 3.464 -40.117 1.00 79.50 899 LEU A N 1
ATOM 6867 C CA . LEU A 1 899 ? 11.138 3.618 -39.397 1.00 79.50 899 LEU A CA 1
ATOM 6868 C C . LEU A 1 899 ? 11.059 5.000 -38.732 1.00 79.50 899 LEU A C 1
ATOM 6870 O O . LEU A 1 899 ? 10.001 5.622 -38.742 1.00 79.50 899 LEU A O 1
ATOM 6874 N N . ARG A 1 900 ? 12.193 5.537 -38.257 1.00 75.38 900 ARG A N 1
ATOM 6875 C CA . ARG A 1 900 ? 12.292 6.939 -37.819 1.00 75.38 900 ARG A CA 1
ATOM 6876 C C . ARG A 1 900 ? 12.074 7.930 -38.966 1.00 75.38 900 ARG A C 1
ATOM 6878 O O . ARG A 1 900 ? 11.422 8.939 -38.739 1.00 75.38 900 ARG A O 1
ATOM 6885 N N . SER A 1 901 ? 12.526 7.651 -40.194 1.00 74.62 901 SER A N 1
ATOM 6886 C CA . SER A 1 901 ? 12.212 8.523 -41.342 1.00 74.62 901 SER A CA 1
ATOM 6887 C C . SER A 1 901 ? 10.722 8.536 -41.695 1.00 74.62 901 SER A C 1
ATOM 6889 O O . SER A 1 901 ? 10.217 9.589 -42.057 1.00 74.62 901 SER A O 1
ATOM 6891 N N . LEU A 1 902 ? 9.993 7.427 -41.501 1.00 69.50 902 LEU A N 1
ATOM 6892 C CA . LEU A 1 902 ? 8.527 7.406 -41.647 1.00 69.50 902 LEU A CA 1
ATOM 6893 C C . LEU A 1 902 ? 7.805 8.178 -40.523 1.00 69.50 902 LEU A C 1
ATOM 6895 O O . LEU A 1 902 ? 6.711 8.689 -40.736 1.00 69.50 902 LEU A O 1
ATOM 6899 N N . GLY A 1 903 ? 8.409 8.274 -39.333 1.00 55.59 903 GLY A N 1
ATOM 6900 C CA . GLY A 1 903 ? 7.929 9.138 -38.249 1.00 55.59 903 GLY A CA 1
ATOM 6901 C C . GLY A 1 903 ? 8.291 10.618 -38.429 1.00 55.59 903 GLY A C 1
ATOM 6902 O O . GLY A 1 903 ? 7.578 11.481 -37.925 1.00 55.59 903 GLY A O 1
ATOM 6903 N N . GLY A 1 904 ? 9.363 10.926 -39.168 1.00 48.50 904 GLY A N 1
ATOM 6904 C CA . GLY A 1 904 ? 9.862 12.288 -39.392 1.00 48.50 904 GLY A CA 1
ATOM 6905 C C . GLY A 1 904 ? 8.844 13.211 -40.063 1.00 48.50 904 GLY A C 1
ATOM 6906 O O . GLY A 1 904 ? 8.637 14.326 -39.589 1.00 48.50 904 GLY A O 1
ATOM 6907 N N . ASP A 1 905 ? 8.130 12.710 -41.074 1.00 43.88 905 ASP A N 1
ATOM 6908 C CA . ASP A 1 905 ? 7.063 13.447 -41.774 1.00 43.88 905 ASP A CA 1
ATOM 6909 C C . ASP A 1 905 ? 5.853 13.772 -40.868 1.00 43.88 905 ASP A C 1
ATOM 6911 O O . ASP A 1 905 ? 5.050 14.647 -41.189 1.00 43.88 905 ASP A O 1
ATOM 6915 N N . VAL A 1 906 ? 5.727 13.095 -39.718 1.00 45.00 906 VAL A N 1
ATOM 6916 C CA . VAL A 1 906 ? 4.694 13.336 -38.689 1.00 45.00 906 VAL A CA 1
ATOM 6917 C C . VAL A 1 906 ? 5.232 14.191 -37.530 1.00 45.00 906 VAL A C 1
ATOM 6919 O O . VAL A 1 906 ? 4.472 14.900 -36.874 1.00 45.00 906 VAL A O 1
ATOM 6922 N N . LEU A 1 907 ? 6.543 14.139 -37.266 1.00 45.34 907 LEU A N 1
ATOM 6923 C CA . LEU A 1 907 ? 7.205 14.754 -36.107 1.00 45.34 907 LEU A CA 1
ATOM 6924 C C . LEU A 1 907 ? 7.994 16.037 -36.410 1.00 45.34 907 LEU A C 1
ATOM 6926 O O . LEU A 1 907 ? 8.570 16.613 -35.487 1.00 45.34 907 LEU A O 1
ATOM 6930 N N . GLY A 1 908 ? 7.988 16.530 -37.652 1.00 40.06 908 GLY A N 1
ATOM 6931 C CA . GLY A 1 908 ? 8.665 17.766 -38.086 1.00 40.06 908 GLY A CA 1
ATOM 6932 C C . GLY A 1 908 ? 8.186 19.082 -37.440 1.00 40.06 908 GLY A C 1
ATOM 6933 O O . GLY A 1 908 ? 8.486 20.153 -37.957 1.00 40.06 908 GLY A O 1
ATOM 6934 N N . ALA A 1 909 ? 7.442 19.014 -36.333 1.00 41.47 909 ALA A N 1
ATOM 6935 C CA . ALA A 1 909 ? 6.858 20.134 -35.599 1.00 41.47 909 ALA A CA 1
ATOM 6936 C C . ALA A 1 909 ? 7.139 20.077 -34.078 1.00 41.47 909 ALA A C 1
ATOM 6938 O O . ALA A 1 909 ? 6.330 20.547 -33.285 1.00 41.47 909 ALA A O 1
ATOM 6939 N N . GLN A 1 910 ? 8.268 19.501 -33.639 1.00 42.12 910 GLN A N 1
ATOM 6940 C CA . GLN A 1 910 ? 8.703 19.628 -32.238 1.00 42.12 910 GLN A CA 1
ATOM 6941 C C . GLN A 1 910 ? 9.211 21.052 -31.950 1.00 42.12 910 GLN A C 1
ATOM 6943 O O . GLN A 1 910 ? 10.333 21.400 -32.321 1.00 42.12 910 GLN A O 1
ATOM 6948 N N . ALA A 1 911 ? 8.400 21.870 -31.273 1.00 50.97 911 ALA A N 1
ATOM 6949 C CA . ALA A 1 911 ? 8.799 23.201 -30.826 1.00 50.97 911 ALA A CA 1
ATOM 6950 C C . ALA A 1 911 ? 9.643 23.162 -29.535 1.00 50.97 911 ALA A C 1
ATOM 6952 O O . ALA A 1 911 ? 9.505 22.277 -28.682 1.00 50.97 911 ALA A O 1
ATOM 6953 N N . LYS A 1 912 ? 10.513 24.168 -29.367 1.00 51.00 912 LYS A N 1
ATOM 6954 C CA . LYS A 1 912 ? 11.232 24.428 -28.110 1.00 51.00 912 LYS A CA 1
ATOM 6955 C C . LYS A 1 912 ? 10.272 25.062 -27.092 1.00 51.00 912 LYS A C 1
ATOM 6957 O O . LYS A 1 912 ? 10.223 26.280 -26.968 1.00 51.00 912 LYS A O 1
ATOM 6962 N N . GLY A 1 913 ? 9.528 24.228 -26.369 1.00 61.28 913 GLY A N 1
ATOM 6963 C CA . GLY A 1 913 ? 8.607 24.694 -25.323 1.00 61.28 913 GLY A CA 1
ATOM 6964 C C . GLY A 1 913 ? 7.518 23.707 -24.884 1.00 61.28 913 GLY A C 1
ATOM 6965 O O . GLY A 1 913 ? 6.749 24.025 -23.984 1.00 61.28 913 GLY A O 1
ATOM 6966 N N . ALA A 1 914 ? 7.428 22.519 -25.491 1.00 74.38 914 ALA A N 1
ATOM 6967 C CA . ALA A 1 914 ? 6.382 21.537 -25.199 1.00 74.38 914 ALA A CA 1
ATOM 6968 C C . ALA A 1 914 ? 6.362 21.046 -23.731 1.00 74.38 914 ALA A C 1
ATOM 6970 O O . ALA A 1 914 ? 7.191 20.226 -23.325 1.00 74.38 914 ALA A O 1
ATOM 6971 N N . LEU A 1 915 ? 5.349 21.472 -22.969 1.00 79.19 915 LEU A N 1
ATOM 6972 C CA . LEU A 1 915 ? 5.061 20.999 -21.614 1.00 79.19 915 LEU A CA 1
ATOM 6973 C C . LEU A 1 915 ? 4.464 19.590 -21.630 1.00 79.19 915 LEU A C 1
ATOM 6975 O O . LEU A 1 915 ? 3.582 19.263 -22.431 1.00 79.19 915 LEU A O 1
ATOM 6979 N N . ARG A 1 916 ? 4.921 18.758 -20.691 1.00 81.75 916 ARG A N 1
ATOM 6980 C CA . ARG A 1 916 ? 4.570 17.337 -20.579 1.00 81.75 916 ARG A CA 1
ATOM 6981 C C . ARG A 1 916 ? 4.017 17.005 -19.200 1.00 81.75 916 ARG A C 1
ATOM 6983 O O . ARG A 1 916 ? 4.320 17.696 -18.232 1.00 81.75 916 ARG A O 1
ATOM 6990 N N . ALA A 1 917 ? 3.247 15.925 -19.109 1.00 76.81 917 ALA A N 1
ATOM 6991 C CA . ALA A 1 917 ? 2.917 15.319 -17.824 1.00 76.81 917 ALA A CA 1
ATOM 6992 C C . ALA A 1 917 ? 4.206 14.751 -17.182 1.00 76.81 917 ALA A C 1
ATOM 6994 O O . ALA A 1 917 ? 4.857 13.919 -17.818 1.00 76.81 917 ALA A O 1
ATOM 6995 N N . PRO A 1 918 ? 4.601 15.172 -15.965 1.00 63.75 918 PRO A N 1
ATOM 6996 C CA . PRO A 1 918 ? 5.808 14.676 -15.292 1.00 63.75 918 PRO A CA 1
ATOM 6997 C C . PRO A 1 918 ? 5.596 13.315 -14.610 1.00 63.75 918 PRO A C 1
ATOM 6999 O O . PRO A 1 918 ? 6.552 12.703 -14.153 1.00 63.75 918 PRO A O 1
ATOM 7002 N N . MET A 1 919 ? 4.341 12.878 -14.508 1.00 66.81 919 MET A N 1
ATOM 7003 C CA . MET A 1 919 ? 3.881 11.610 -13.945 1.00 66.81 919 MET A CA 1
ATOM 7004 C C . MET A 1 919 ? 2.465 11.328 -14.484 1.00 66.81 919 MET A C 1
ATOM 7006 O O . MET A 1 919 ? 1.819 12.262 -14.981 1.00 66.81 919 MET A O 1
ATOM 7010 N N . PRO A 1 920 ? 1.930 10.101 -14.367 1.00 72.75 920 PRO A N 1
ATOM 7011 C CA . PRO A 1 920 ? 0.528 9.828 -14.672 1.00 72.75 920 PRO A CA 1
ATOM 7012 C C . PRO A 1 920 ? -0.410 10.641 -13.762 1.00 72.75 920 PRO A C 1
ATOM 7014 O O . PRO A 1 920 ? -0.165 10.774 -12.559 1.00 72.75 920 PRO A O 1
ATOM 7017 N N . SER A 1 921 ? -1.459 11.249 -14.319 1.00 81.06 921 SER A N 1
ATOM 7018 C CA . SER A 1 921 ? -2.307 12.215 -13.593 1.00 81.06 921 SER A CA 1
ATOM 7019 C C . SER A 1 921 ? -3.698 12.398 -14.202 1.00 81.06 921 SER A C 1
ATOM 7021 O O . SER A 1 921 ? -3.917 12.127 -15.381 1.00 81.06 921 SER A O 1
ATOM 7023 N N . LEU A 1 922 ? -4.622 12.936 -13.404 1.00 80.75 922 LEU A N 1
ATOM 7024 C CA . LEU A 1 922 ? -5.879 13.529 -13.856 1.00 80.75 922 LEU A CA 1
ATOM 7025 C C . LEU A 1 922 ? -5.670 15.023 -14.152 1.00 80.75 922 LEU A C 1
ATOM 7027 O O . LEU A 1 922 ? -5.065 15.736 -13.357 1.00 80.75 922 LEU A O 1
ATOM 7031 N N . VAL A 1 923 ? -6.197 15.538 -15.260 1.00 85.88 923 VAL A N 1
ATOM 7032 C CA . VAL A 1 923 ? -6.143 16.974 -15.581 1.00 85.88 923 VAL A CA 1
ATOM 7033 C C . VAL A 1 923 ? -7.272 17.713 -14.851 1.00 85.88 923 VAL A C 1
ATOM 7035 O O . VAL A 1 923 ? -8.418 17.732 -15.304 1.00 85.88 923 VAL A O 1
ATOM 7038 N N . VAL A 1 924 ? -6.962 18.346 -13.718 1.00 80.44 924 VAL A N 1
ATOM 7039 C CA . VAL A 1 924 ? -7.930 19.109 -12.900 1.00 80.44 924 VAL A CA 1
ATOM 7040 C C . VAL A 1 924 ? -8.362 20.391 -13.600 1.00 80.44 924 VAL A C 1
ATOM 7042 O O . VAL A 1 924 ? -9.532 20.780 -13.544 1.00 80.44 924 VAL A O 1
ATOM 7045 N N . GLU A 1 925 ? -7.423 21.084 -14.241 1.00 84.69 925 GLU A N 1
ATOM 7046 C CA . GLU A 1 925 ? -7.652 22.406 -14.815 1.00 84.69 925 GLU A CA 1
ATOM 7047 C C . GLU A 1 925 ? -6.661 22.688 -15.949 1.00 84.69 925 GLU A C 1
ATOM 7049 O O . GLU A 1 925 ? -5.466 22.434 -15.818 1.00 84.69 925 GLU A O 1
ATOM 7054 N N . VAL A 1 926 ? -7.139 23.271 -17.047 1.00 89.81 926 VAL A N 1
ATOM 7055 C CA . VAL A 1 926 ? -6.288 23.812 -18.115 1.00 89.81 926 VAL A CA 1
ATOM 7056 C C . VAL A 1 926 ? -6.458 25.328 -18.086 1.00 89.81 926 VAL A C 1
ATOM 7058 O O . VAL A 1 926 ? -7.578 25.820 -18.216 1.00 89.81 926 VAL A O 1
ATOM 7061 N N . LYS A 1 927 ? -5.365 26.062 -17.849 1.00 85.06 927 LYS A N 1
ATOM 7062 C CA . LYS A 1 927 ? -5.377 27.510 -17.550 1.00 85.06 927 LYS A CA 1
ATOM 7063 C C . LYS A 1 927 ? -5.129 28.402 -18.760 1.00 85.06 927 LYS A C 1
ATOM 7065 O O . LYS A 1 927 ? -5.158 29.620 -18.625 1.00 85.06 927 LYS A O 1
ATOM 7070 N N . VAL A 1 928 ? -4.905 27.794 -19.921 1.00 86.94 928 VAL A N 1
ATOM 7071 C CA . VAL A 1 928 ? -4.593 28.469 -21.182 1.00 86.94 928 VAL A CA 1
ATOM 7072 C C . VAL A 1 928 ? -5.418 27.907 -22.337 1.00 86.94 928 VAL A C 1
ATOM 7074 O O . VAL A 1 928 ? -5.984 26.815 -22.257 1.00 86.94 928 VAL A O 1
ATOM 7077 N N . ARG A 1 929 ? -5.450 28.649 -23.437 1.00 87.56 929 ARG A N 1
ATOM 7078 C CA . ARG A 1 929 ? -6.076 28.306 -24.713 1.00 87.56 929 ARG A CA 1
ATOM 7079 C C . ARG A 1 929 ? -5.057 28.472 -25.838 1.00 87.56 929 ARG A C 1
ATOM 7081 O O . ARG A 1 929 ? -4.069 29.186 -25.699 1.00 87.56 929 ARG A O 1
ATOM 7088 N N . VAL A 1 930 ? -5.308 27.823 -26.973 1.00 86.00 930 VAL A N 1
ATOM 7089 C CA . VAL A 1 930 ? -4.510 28.037 -28.190 1.00 86.00 930 VAL A CA 1
ATOM 7090 C C . VAL A 1 930 ? -4.618 29.503 -28.620 1.00 86.00 930 VAL A C 1
ATOM 7092 O O . VAL A 1 930 ? -5.724 30.019 -28.769 1.00 86.00 930 VAL A O 1
ATOM 7095 N N . GLY A 1 931 ? -3.468 30.150 -28.818 1.00 81.88 931 GLY A N 1
ATOM 7096 C CA . GLY A 1 931 ? -3.337 31.576 -29.122 1.00 81.88 931 GLY A CA 1
ATOM 7097 C C . GLY A 1 931 ? -2.998 32.475 -27.924 1.00 81.88 931 GLY A C 1
ATOM 7098 O O . GLY A 1 931 ? -2.638 33.631 -28.144 1.00 81.88 931 GLY A O 1
ATOM 7099 N N . ASP A 1 932 ? -3.060 31.981 -26.683 1.00 87.00 932 ASP A N 1
ATOM 7100 C CA . ASP A 1 932 ? -2.706 32.786 -25.506 1.00 87.00 932 ASP A CA 1
ATOM 7101 C C . ASP A 1 932 ? -1.198 33.099 -25.482 1.00 87.00 932 ASP A C 1
ATOM 7103 O O . ASP A 1 932 ? -0.368 32.202 -25.654 1.00 87.00 932 ASP A O 1
ATOM 7107 N N . LYS A 1 933 ? -0.830 34.360 -25.210 1.00 88.44 933 LYS A N 1
ATOM 7108 C CA . LYS A 1 933 ? 0.539 34.714 -24.798 1.00 88.44 933 LYS A CA 1
ATOM 7109 C C . LYS A 1 933 ? 0.737 34.378 -23.322 1.00 88.44 933 LYS A C 1
ATOM 7111 O O . LYS A 1 933 ? -0.119 34.681 -22.491 1.00 88.44 933 LYS A O 1
ATOM 7116 N N . ILE A 1 934 ? 1.881 33.780 -23.009 1.00 88.31 934 ILE A N 1
ATOM 7117 C CA . ILE A 1 934 ? 2.249 33.319 -21.670 1.00 88.31 934 ILE A CA 1
ATOM 7118 C C . ILE A 1 934 ? 3.661 33.769 -21.295 1.00 88.31 934 ILE A C 1
ATOM 7120 O O . ILE A 1 934 ? 4.555 33.810 -22.140 1.00 88.31 934 ILE A O 1
ATOM 7124 N N . ALA A 1 935 ? 3.852 34.073 -20.013 1.00 86.38 935 ALA A N 1
ATOM 7125 C CA . ALA A 1 935 ? 5.152 34.407 -19.442 1.00 86.38 935 ALA A CA 1
ATOM 7126 C C . ALA A 1 935 ? 5.788 33.208 -18.719 1.00 86.38 935 ALA A C 1
ATOM 7128 O O . ALA A 1 935 ? 5.096 32.350 -18.161 1.00 86.38 935 ALA A O 1
ATOM 7129 N N . LYS A 1 936 ? 7.118 33.178 -18.651 1.00 84.12 936 LYS A N 1
ATOM 7130 C CA . LYS A 1 936 ? 7.883 32.182 -17.898 1.00 84.12 936 LYS A CA 1
ATOM 7131 C C . LYS A 1 936 ? 7.435 32.132 -16.430 1.00 84.12 936 LYS A C 1
ATOM 7133 O O . LYS A 1 936 ? 7.324 33.145 -15.746 1.00 84.12 936 LYS A O 1
ATOM 7138 N N . GLY A 1 937 ? 7.172 30.926 -15.931 1.00 73.25 937 GLY A N 1
ATOM 7139 C CA . GLY A 1 937 ? 6.646 30.668 -14.588 1.00 73.25 937 GLY A CA 1
ATOM 7140 C C . GLY A 1 937 ? 5.118 30.760 -14.455 1.00 73.25 937 GLY A C 1
ATOM 7141 O O . GLY A 1 937 ? 4.587 30.377 -13.405 1.00 73.25 937 GLY A O 1
ATOM 7142 N N . GLN A 1 938 ? 4.389 31.203 -15.486 1.00 84.00 938 GLN A N 1
ATOM 7143 C CA . GLN A 1 938 ? 2.922 31.248 -15.488 1.00 84.00 938 GLN A CA 1
ATOM 7144 C C . GLN A 1 938 ? 2.322 29.828 -15.429 1.00 84.00 938 GLN A C 1
ATOM 7146 O O . GLN A 1 938 ? 2.772 28.960 -16.178 1.00 84.00 938 GLN A O 1
ATOM 7151 N N . PRO A 1 939 ? 1.318 29.559 -14.568 1.00 86.50 939 PRO A N 1
ATOM 7152 C CA . PRO A 1 939 ? 0.576 28.296 -14.558 1.00 86.50 939 PRO A CA 1
ATOM 7153 C C . PRO A 1 939 ? -0.128 28.005 -15.889 1.00 86.50 939 PRO A C 1
ATOM 7155 O O . PRO A 1 939 ? -0.824 28.870 -16.416 1.00 86.50 939 PRO A O 1
ATOM 7158 N N . VAL A 1 940 ? 0.004 26.773 -16.384 1.00 89.50 940 VAL A N 1
ATOM 7159 C CA . VAL A 1 940 ? -0.524 26.342 -17.691 1.00 89.50 940 VAL A CA 1
ATOM 7160 C C . VAL A 1 940 ? -1.536 25.202 -17.546 1.00 89.50 940 VAL A C 1
ATOM 7162 O O . VAL A 1 940 ? -2.635 25.275 -18.094 1.00 89.50 940 VAL A O 1
ATOM 7165 N N . VAL A 1 941 ? -1.203 24.173 -16.762 1.00 89.06 941 VAL A N 1
ATOM 7166 C CA . VAL A 1 941 ? -2.072 23.016 -16.474 1.00 89.06 941 VAL A CA 1
ATOM 7167 C C . VAL A 1 941 ? -1.957 22.666 -14.992 1.00 89.06 941 VAL A C 1
ATOM 7169 O O . VAL A 1 941 ? -0.863 22.707 -14.430 1.00 89.06 941 VAL A O 1
ATOM 7172 N N . VAL A 1 942 ? -3.075 22.321 -14.357 1.00 81.69 942 VAL A N 1
ATOM 7173 C CA . VAL A 1 942 ? -3.114 21.714 -13.022 1.00 81.69 942 VAL A CA 1
ATOM 7174 C C . VAL A 1 942 ? -3.442 20.237 -13.185 1.00 81.69 942 VAL A C 1
ATOM 7176 O O . VAL A 1 942 ? -4.479 19.877 -13.748 1.00 81.69 942 VAL A O 1
ATOM 7179 N N . LEU A 1 943 ? -2.539 19.399 -12.695 1.00 81.50 943 LEU A N 1
ATOM 7180 C CA . LEU A 1 943 ? -2.681 17.954 -12.620 1.00 81.50 943 LEU A CA 1
ATOM 7181 C C . LEU A 1 943 ? -2.994 17.547 -11.177 1.00 81.50 943 LEU A C 1
ATOM 7183 O O . LEU A 1 943 ? -2.478 18.160 -10.251 1.00 81.50 943 LEU A O 1
ATOM 7187 N N . GLU A 1 944 ? -3.790 16.502 -10.983 1.00 72.06 944 GLU A N 1
ATOM 7188 C CA . GLU A 1 944 ? -3.919 15.786 -9.714 1.00 72.06 944 GLU A CA 1
ATOM 7189 C C . GLU A 1 944 ? -3.352 14.381 -9.886 1.00 72.06 944 GLU A C 1
ATOM 7191 O O . GLU A 1 944 ? -3.752 13.635 -10.784 1.00 72.06 944 GLU A O 1
ATOM 7196 N N . SER A 1 945 ? -2.464 13.999 -8.974 1.00 65.38 945 SER A N 1
ATOM 7197 C CA . SER A 1 945 ? -2.135 12.600 -8.732 1.00 65.38 945 SER A CA 1
ATOM 7198 C C . SER A 1 945 ? -2.204 12.351 -7.230 1.00 65.38 945 SER A C 1
ATOM 7200 O O . SER A 1 945 ? -1.686 13.140 -6.439 1.00 65.38 945 SER A O 1
ATOM 7202 N N . MET A 1 946 ? -2.934 11.308 -6.824 1.00 55.53 946 MET A N 1
ATOM 7203 C CA . MET A 1 946 ? -3.135 10.916 -5.423 1.00 55.53 946 MET A CA 1
ATOM 7204 C C . MET A 1 946 ? -3.403 12.086 -4.454 1.00 55.53 946 MET A C 1
ATOM 7206 O O . MET A 1 946 ? -2.707 12.267 -3.452 1.00 55.53 946 MET A O 1
ATOM 7210 N N . LYS A 1 947 ? -4.456 12.870 -4.729 1.00 53.09 947 LYS A N 1
ATOM 7211 C CA . LYS A 1 947 ? -4.940 13.965 -3.859 1.00 53.09 947 LYS A CA 1
ATOM 7212 C C . LYS A 1 947 ? -3.929 15.105 -3.659 1.00 53.09 947 LYS A C 1
ATOM 7214 O O . LYS A 1 947 ? -4.030 15.859 -2.689 1.00 53.09 947 LYS A O 1
ATOM 7219 N N . THR A 1 948 ? -2.956 15.227 -4.562 1.00 49.84 948 THR A N 1
ATOM 7220 C CA . THR A 1 948 ? -1.956 16.298 -4.586 1.00 49.84 948 THR A CA 1
ATOM 7221 C C . THR A 1 948 ? -2.005 17.004 -5.938 1.00 49.84 948 THR A C 1
ATOM 7223 O O . THR A 1 948 ? -1.936 16.356 -6.981 1.00 49.84 948 THR A O 1
ATOM 7226 N N . GLU A 1 949 ? -2.137 18.332 -5.919 1.00 74.44 949 GLU A N 1
ATOM 7227 C CA . GLU A 1 949 ? -2.149 19.157 -7.130 1.00 74.44 949 GLU A CA 1
ATOM 7228 C C . GLU A 1 949 ? -0.725 19.546 -7.558 1.00 74.44 949 GLU A C 1
ATOM 7230 O O . GLU A 1 949 ? -0.010 20.245 -6.835 1.00 74.44 949 GLU A O 1
ATOM 7235 N N . THR A 1 950 ? -0.341 19.167 -8.775 1.00 67.88 950 THR A N 1
ATOM 7236 C CA . THR A 1 950 ? 0.900 19.584 -9.435 1.00 67.88 950 THR A CA 1
ATOM 7237 C C . THR A 1 950 ? 0.581 20.648 -10.482 1.00 67.88 950 THR A C 1
ATOM 7239 O O . THR A 1 950 ? -0.074 20.386 -11.492 1.00 67.88 950 THR A O 1
ATOM 7242 N N . VAL A 1 951 ? 1.054 21.875 -10.255 1.00 82.56 951 VAL A N 1
ATOM 7243 C CA . VAL A 1 951 ? 0.838 23.010 -11.166 1.00 82.56 951 VAL A CA 1
ATOM 7244 C C . VAL A 1 951 ? 2.002 23.120 -12.146 1.00 82.56 951 VAL A C 1
ATOM 7246 O O . VAL A 1 951 ? 3.070 23.620 -11.789 1.00 82.56 951 VAL A O 1
ATOM 7249 N N . LEU A 1 952 ? 1.783 22.701 -13.392 1.00 82.50 952 LEU A N 1
ATOM 7250 C CA . LEU A 1 952 ? 2.746 22.875 -14.477 1.00 82.50 952 LEU A CA 1
ATOM 7251 C C . LEU A 1 952 ? 2.803 24.340 -14.909 1.00 82.50 952 LEU A C 1
ATOM 7253 O O . LEU A 1 952 ? 1.775 25.020 -15.006 1.00 82.50 952 LEU A O 1
ATOM 7257 N N . ARG A 1 953 ? 4.017 24.826 -15.167 1.00 85.31 953 ARG A N 1
ATOM 7258 C CA . ARG A 1 953 ? 4.321 26.233 -15.450 1.00 85.31 953 ARG A CA 1
ATOM 7259 C C . ARG A 1 953 ? 5.181 26.353 -16.697 1.00 85.31 953 ARG A C 1
ATOM 7261 O O . ARG A 1 953 ? 6.007 25.485 -16.944 1.00 85.31 953 ARG A O 1
ATOM 7268 N N . ALA A 1 954 ? 5.012 27.436 -17.445 1.00 84.50 954 ALA A N 1
ATOM 7269 C CA . ALA A 1 954 ? 5.804 27.700 -18.640 1.00 84.50 954 ALA A CA 1
ATOM 7270 C C . ALA A 1 954 ? 7.302 27.857 -18.315 1.00 84.50 954 ALA A C 1
ATOM 7272 O O . ALA A 1 954 ? 7.671 28.618 -17.420 1.00 84.50 954 ALA A O 1
ATOM 7273 N N . GLU A 1 955 ? 8.173 27.172 -19.056 1.00 78.00 955 GLU A N 1
ATOM 7274 C CA . GLU A 1 955 ? 9.634 27.269 -18.887 1.00 78.00 955 GLU A CA 1
ATOM 7275 C C . GLU A 1 955 ? 10.254 28.445 -19.662 1.00 78.00 955 GLU A C 1
ATOM 7277 O O . GLU A 1 955 ? 11.378 28.869 -19.368 1.00 78.00 955 GLU A O 1
ATOM 7282 N N . VAL A 1 956 ? 9.511 28.986 -20.629 1.00 81.00 956 VAL A N 1
ATOM 7283 C CA . VAL A 1 956 ? 9.877 30.076 -21.544 1.00 81.00 956 VAL A CA 1
ATOM 7284 C C . VAL A 1 956 ? 8.686 31.016 -21.742 1.00 81.00 956 VAL A C 1
ATOM 7286 O O . VAL A 1 956 ? 7.542 30.620 -21.514 1.00 81.00 956 VAL A O 1
ATOM 7289 N N . ASP A 1 957 ? 8.954 32.242 -22.182 1.00 82.62 957 ASP A N 1
ATOM 7290 C CA . ASP A 1 957 ? 7.932 33.155 -22.700 1.00 82.62 957 ASP A CA 1
ATOM 7291 C C . ASP A 1 957 ? 7.530 32.737 -24.129 1.00 82.62 957 ASP A C 1
ATOM 7293 O O . ASP A 1 957 ? 8.368 32.255 -24.897 1.00 82.62 957 ASP A O 1
ATOM 7297 N N . GLY A 1 958 ? 6.259 32.902 -24.509 1.00 87.19 958 GLY A N 1
ATOM 7298 C CA . GLY A 1 958 ? 5.806 32.529 -25.854 1.00 87.19 958 GLY A CA 1
ATOM 7299 C C . GLY A 1 958 ? 4.293 32.536 -26.064 1.00 87.19 958 GLY A C 1
ATOM 7300 O O . GLY A 1 958 ? 3.538 33.156 -25.313 1.00 87.19 958 GLY A O 1
ATOM 7301 N N . VAL A 1 959 ? 3.851 31.840 -27.113 1.00 85.75 959 VAL A N 1
ATOM 7302 C CA . VAL A 1 959 ? 2.442 31.668 -27.500 1.00 85.75 959 VAL A CA 1
ATOM 7303 C C . VAL A 1 959 ? 2.052 30.192 -27.414 1.00 85.75 959 VAL A C 1
ATOM 7305 O O . VAL A 1 959 ? 2.792 29.318 -27.863 1.00 85.75 959 VAL A O 1
ATOM 7308 N N . ILE A 1 960 ? 0.868 29.895 -26.877 1.00 85.62 960 ILE A N 1
ATOM 7309 C CA . ILE A 1 960 ? 0.327 28.532 -26.864 1.00 85.62 960 ILE A CA 1
ATOM 7310 C C . ILE A 1 960 ? -0.088 28.112 -28.275 1.00 85.62 960 ILE A C 1
ATOM 7312 O O . ILE A 1 960 ? -1.059 28.629 -28.831 1.00 85.62 960 ILE A O 1
ATOM 7316 N N . LYS A 1 961 ? 0.618 27.130 -28.836 1.00 80.62 961 LYS A N 1
ATOM 7317 C CA . LYS A 1 961 ? 0.403 26.627 -30.198 1.00 80.62 961 LYS A CA 1
ATOM 7318 C C . LYS A 1 961 ? -0.632 25.508 -30.255 1.00 80.62 961 LYS A C 1
ATOM 7320 O O . LYS A 1 961 ? -1.469 25.482 -31.154 1.00 80.62 961 LYS A O 1
ATOM 7325 N N . VAL A 1 962 ? -0.592 24.591 -29.286 1.00 78.38 962 VAL A N 1
ATOM 7326 C CA . VAL A 1 962 ? -1.504 23.441 -29.192 1.00 78.38 962 VAL A CA 1
ATOM 7327 C C . VAL A 1 962 ? -1.814 23.145 -27.728 1.00 78.38 962 VAL A C 1
ATOM 7329 O O . VAL A 1 962 ? -0.925 23.193 -26.884 1.00 78.38 962 VAL A O 1
ATOM 7332 N N . VAL A 1 963 ? -3.061 22.782 -27.429 1.00 85.69 963 VAL A N 1
ATOM 7333 C CA . VAL A 1 963 ? -3.466 22.188 -26.147 1.00 85.69 963 VAL A CA 1
ATOM 7334 C C . VAL A 1 963 ? -3.957 20.771 -26.438 1.00 85.69 963 VAL A C 1
ATOM 7336 O O . VAL A 1 963 ? -4.963 20.585 -27.116 1.00 85.69 963 VAL A O 1
ATOM 7339 N N . ASN A 1 964 ? -3.216 19.779 -25.950 1.00 80.94 964 ASN A N 1
ATOM 7340 C CA . ASN A 1 964 ? -3.396 18.345 -26.197 1.00 80.94 964 ASN A CA 1
ATOM 7341 C C . ASN A 1 964 ? -4.012 17.612 -24.990 1.00 80.94 964 ASN A C 1
ATOM 7343 O O . ASN A 1 964 ? -3.849 16.397 -24.865 1.00 80.94 964 ASN A O 1
ATOM 7347 N N . CYS A 1 965 ? -4.687 18.326 -24.086 1.00 82.69 965 CYS A N 1
ATOM 7348 C CA . CYS A 1 965 ? -5.359 17.754 -22.919 1.00 82.69 965 CYS A CA 1
ATOM 7349 C C . CYS A 1 965 ? -6.649 18.505 -22.551 1.00 82.69 965 CYS A C 1
ATOM 7351 O O . CYS A 1 965 ? -6.725 19.726 -22.705 1.00 82.69 965 CYS A O 1
ATOM 7353 N N . ALA A 1 966 ? -7.641 17.794 -22.013 1.00 81.94 966 ALA A N 1
ATOM 7354 C CA . ALA A 1 966 ? -8.909 18.354 -21.538 1.00 81.94 966 ALA A CA 1
ATOM 7355 C C . ALA A 1 966 ? -9.093 18.202 -20.016 1.00 81.94 966 ALA A C 1
ATOM 7357 O O . ALA A 1 966 ? -8.547 17.292 -19.400 1.00 81.94 966 ALA A O 1
ATOM 7358 N N . LYS A 1 967 ? -9.909 19.065 -19.389 1.00 84.62 967 LYS A N 1
ATOM 7359 C CA . LYS A 1 967 ? -10.285 18.900 -17.972 1.00 84.62 967 LYS A CA 1
ATOM 7360 C C . LYS A 1 967 ? -11.048 17.584 -17.768 1.00 84.62 967 LYS A C 1
ATOM 7362 O O . LYS A 1 967 ? -11.997 17.306 -18.494 1.00 84.62 967 LYS A O 1
ATOM 7367 N N . GLY A 1 968 ? -10.656 16.822 -16.748 1.00 73.69 968 GLY A N 1
ATOM 7368 C CA . GLY A 1 968 ? -11.178 15.487 -16.449 1.00 73.69 968 GLY A CA 1
ATOM 7369 C C . GLY A 1 968 ? -10.507 14.359 -17.241 1.00 73.69 968 GLY A C 1
ATOM 7370 O O . GLY A 1 968 ? -10.892 13.204 -17.083 1.00 73.69 968 GLY A O 1
ATOM 7371 N N . GLU A 1 969 ? -9.518 14.660 -18.085 1.00 78.94 969 GLU A N 1
ATOM 7372 C CA . GLU A 1 969 ? -8.790 13.648 -18.849 1.00 78.94 969 GLU A CA 1
ATOM 7373 C C . GLU A 1 969 ? -7.673 12.997 -18.017 1.00 78.94 969 GLU A C 1
ATOM 7375 O O . GLU A 1 969 ? -6.947 13.677 -17.292 1.00 78.94 969 GLU A O 1
ATOM 7380 N N . MET A 1 970 ? -7.508 11.680 -18.162 1.00 75.38 970 MET A N 1
ATOM 7381 C CA . MET A 1 970 ? -6.341 10.950 -17.662 1.00 75.38 970 MET A CA 1
ATOM 7382 C C . MET A 1 970 ? -5.176 11.051 -18.652 1.00 75.38 970 MET A C 1
ATOM 7384 O O . MET A 1 970 ? -5.334 10.778 -19.845 1.00 75.38 970 MET A O 1
ATOM 7388 N N . VAL A 1 971 ? -3.992 1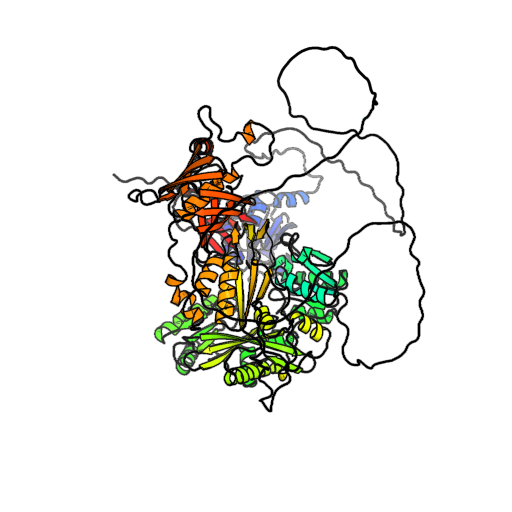1.404 -18.156 1.00 76.81 971 VAL A N 1
ATOM 7389 C CA . VAL A 1 971 ? -2.770 11.563 -18.954 1.00 76.81 971 VAL A CA 1
ATOM 7390 C C . VAL A 1 971 ? -1.645 10.674 -18.423 1.00 76.81 971 VAL A C 1
ATOM 7392 O O . VAL A 1 971 ? -1.459 10.547 -17.216 1.00 76.81 971 VAL A O 1
ATOM 7395 N N . GLU A 1 972 ? -0.912 10.042 -19.341 1.00 71.25 972 GLU A N 1
ATOM 7396 C CA . GLU A 1 972 ? 0.280 9.227 -19.062 1.00 71.25 972 GLU A CA 1
ATOM 7397 C C . GLU A 1 972 ? 1.535 10.111 -18.946 1.00 71.25 972 GLU A C 1
ATOM 7399 O O . GLU A 1 972 ? 1.578 11.20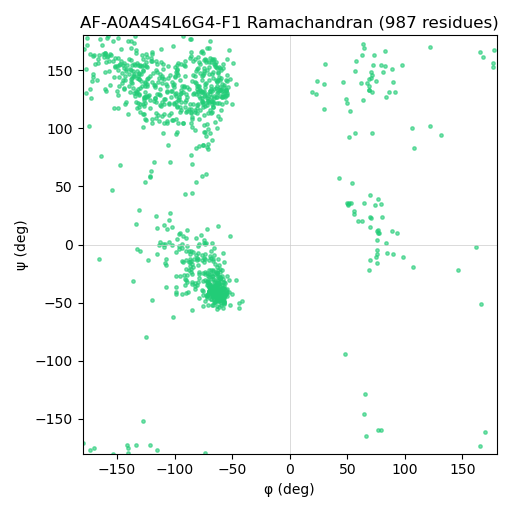8 -19.511 1.00 71.25 972 GLU A O 1
ATOM 7404 N N . GLU A 1 973 ? 2.575 9.624 -18.264 1.00 71.88 973 GLU A N 1
ATOM 7405 C CA . GLU A 1 973 ? 3.872 10.308 -18.163 1.00 71.88 973 GLU A CA 1
ATOM 7406 C C . GLU A 1 973 ? 4.472 10.632 -19.545 1.00 71.88 973 GLU A C 1
ATOM 7408 O O . GLU A 1 973 ? 4.363 9.868 -20.506 1.00 71.88 973 GLU A O 1
ATOM 7413 N N . GLY A 1 974 ? 5.110 11.797 -19.672 1.00 62.69 974 GLY A N 1
ATOM 7414 C CA . GLY A 1 974 ? 5.805 12.225 -20.885 1.00 62.69 974 GLY A CA 1
ATOM 7415 C C . GLY A 1 974 ? 4.891 12.666 -22.036 1.00 62.69 974 GLY A C 1
ATOM 7416 O O . GLY A 1 974 ? 5.391 13.278 -22.992 1.00 62.69 974 GLY A O 1
ATOM 7417 N N . ARG A 1 975 ? 3.570 12.428 -21.949 1.00 75.19 975 ARG A N 1
ATOM 7418 C CA . ARG A 1 975 ? 2.562 12.950 -22.887 1.00 75.19 975 ARG A CA 1
ATOM 7419 C C . ARG A 1 975 ? 2.675 14.471 -22.964 1.00 75.19 975 ARG A C 1
ATOM 7421 O O . ARG A 1 975 ? 2.658 15.145 -21.936 1.00 75.19 975 ARG A O 1
ATOM 7428 N N . ILE A 1 976 ? 2.763 15.013 -24.181 1.00 79.75 976 ILE A N 1
ATOM 7429 C CA . ILE A 1 976 ? 2.702 16.464 -24.408 1.00 79.75 976 ILE A CA 1
ATOM 7430 C C . ILE A 1 976 ? 1.287 16.932 -24.070 1.00 79.75 976 ILE A C 1
ATOM 7432 O O . ILE A 1 976 ? 0.316 16.434 -24.639 1.00 79.75 976 ILE A O 1
ATOM 7436 N N . LEU A 1 977 ? 1.189 17.887 -23.151 1.00 85.12 977 LEU A N 1
ATOM 7437 C CA . LEU A 1 977 ? -0.066 18.481 -22.699 1.00 85.12 977 LEU A CA 1
ATOM 7438 C C . LEU A 1 977 ? -0.324 19.808 -23.402 1.00 85.12 977 LEU A C 1
ATOM 7440 O O . LEU A 1 977 ? -1.439 20.065 -23.845 1.00 85.12 977 LEU A O 1
ATOM 7444 N N . VAL A 1 978 ? 0.712 20.635 -23.540 1.00 86.38 978 VAL A N 1
ATOM 7445 C CA . VAL A 1 978 ? 0.631 21.956 -24.169 1.00 86.38 978 VAL A CA 1
ATOM 7446 C C . VAL A 1 978 ? 1.917 22.213 -24.945 1.00 86.38 978 VAL A C 1
ATOM 7448 O O . VAL A 1 978 ? 3.003 21.962 -24.431 1.00 86.38 978 VAL A O 1
ATOM 7451 N N . ASP A 1 979 ? 1.796 22.706 -26.173 1.00 85.31 979 ASP A N 1
ATOM 7452 C CA . ASP A 1 979 ? 2.930 23.111 -27.004 1.00 85.31 979 ASP A CA 1
ATOM 7453 C C . ASP A 1 979 ? 3.083 24.636 -26.999 1.00 85.31 979 ASP A C 1
ATOM 7455 O O . ASP A 1 979 ? 2.095 25.359 -27.167 1.00 85.31 979 ASP A O 1
ATOM 7459 N N . ILE A 1 980 ? 4.310 25.116 -26.784 1.00 84.81 980 ILE A N 1
ATOM 7460 C CA . ILE A 1 980 ? 4.637 26.541 -26.649 1.00 84.81 980 ILE A CA 1
ATOM 7461 C C . ILE A 1 980 ? 5.596 26.930 -27.773 1.00 84.81 980 ILE A C 1
ATOM 7463 O O . ILE A 1 980 ? 6.683 26.367 -27.907 1.00 84.81 980 ILE A O 1
ATOM 7467 N N . GLU A 1 981 ? 5.198 27.926 -28.555 1.00 83.62 981 GLU A N 1
ATOM 7468 C CA . GLU A 1 981 ? 6.034 28.577 -29.555 1.00 83.62 981 GLU A CA 1
ATOM 7469 C C . GLU A 1 981 ? 6.699 29.795 -28.907 1.00 83.62 981 GLU A C 1
ATOM 7471 O O . GLU A 1 981 ? 6.041 30.798 -28.627 1.00 83.62 981 GLU A O 1
ATOM 7476 N N . SER A 1 982 ? 7.994 29.682 -28.600 1.00 72.44 982 SER A N 1
ATOM 7477 C CA . SER A 1 982 ? 8.788 30.774 -28.029 1.00 72.44 982 SER A CA 1
ATOM 7478 C C . SER A 1 982 ? 8.828 31.972 -28.981 1.00 72.44 982 SER A C 1
ATOM 7480 O O . SER A 1 982 ? 9.143 31.784 -30.160 1.00 72.44 982 SER A O 1
ATOM 7482 N N . ASP A 1 983 ? 8.588 33.190 -28.479 1.00 61.34 983 ASP A N 1
ATOM 7483 C CA . ASP A 1 983 ? 8.859 34.401 -29.268 1.00 61.34 983 ASP A CA 1
ATOM 7484 C C . ASP A 1 983 ? 10.353 34.394 -29.684 1.00 61.34 983 ASP A C 1
ATOM 7486 O O . ASP A 1 983 ? 11.213 34.040 -28.867 1.00 61.34 983 ASP A O 1
ATOM 7490 N N . PRO A 1 984 ? 10.696 34.717 -30.946 1.00 47.16 984 PRO A N 1
ATOM 7491 C CA . PRO A 1 984 ? 12.071 34.624 -31.423 1.00 47.16 984 PRO A CA 1
ATOM 7492 C C . PRO A 1 984 ? 12.960 35.637 -30.699 1.00 47.16 984 PRO A C 1
ATOM 7494 O O . PRO A 1 984 ? 12.664 36.831 -30.682 1.00 47.16 984 PRO A O 1
ATOM 7497 N N . GLN A 1 985 ? 14.073 35.166 -30.131 1.00 41.69 985 GLN A N 1
ATOM 7498 C CA . GLN A 1 985 ? 15.092 36.057 -29.586 1.00 41.69 985 GLN A CA 1
ATOM 7499 C C . GLN A 1 985 ? 15.695 36.901 -30.716 1.00 41.69 985 GLN A C 1
ATOM 7501 O O . GLN A 1 985 ? 16.187 36.359 -31.707 1.00 41.69 985 GLN A O 1
ATOM 7506 N N . GLU A 1 986 ? 15.706 38.222 -30.542 1.00 37.53 986 GLU A N 1
ATOM 7507 C CA . GLU A 1 986 ? 16.658 39.074 -31.250 1.00 37.53 986 GLU A CA 1
ATOM 7508 C C . GLU A 1 986 ? 18.052 38.784 -30.677 1.00 37.53 986 GLU A C 1
ATOM 7510 O O . GLU A 1 986 ? 18.430 39.306 -29.627 1.00 37.53 986 GLU A O 1
ATOM 7515 N N . ASP A 1 987 ? 18.804 37.905 -31.345 1.00 36.31 987 ASP A N 1
ATOM 7516 C CA . ASP A 1 987 ? 20.227 37.703 -31.071 1.00 36.31 987 ASP A CA 1
ATOM 7517 C C . ASP A 1 987 ? 20.973 39.015 -31.373 1.00 36.31 987 ASP A C 1
ATOM 7519 O O . ASP A 1 987 ? 21.218 39.366 -32.529 1.00 36.31 987 ASP A O 1
ATOM 7523 N N . GLY A 1 988 ? 21.283 39.771 -30.316 1.00 36.94 988 GLY A N 1
ATOM 7524 C CA . GLY A 1 988 ? 21.974 41.056 -30.407 1.00 36.94 988 GLY A CA 1
ATOM 7525 C C . GLY A 1 988 ? 23.383 40.915 -30.989 1.00 36.94 988 GLY A C 1
ATOM 7526 O O . GLY A 1 988 ? 24.164 40.080 -30.528 1.00 36.94 988 GLY A O 1
ATOM 7527 N N . ALA A 1 989 ? 23.685 41.748 -31.989 1.00 32.97 989 ALA A N 1
ATOM 7528 C CA . ALA A 1 989 ? 24.973 41.820 -32.687 1.00 32.97 989 ALA A CA 1
ATOM 7529 C C . ALA A 1 989 ? 25.991 42.751 -31.999 1.00 32.97 989 ALA A C 1
ATOM 7531 O O . ALA A 1 989 ? 25.552 43.738 -31.365 1.00 32.97 989 ALA A O 1
#

pLDDT: mean 73.77, std 24.5, range [19.44, 98.5]

Mean predicted aligned error: 18.93 Å